Protein AF-A0AA90UWF0-F1 (afdb_monomer_lite)

Secondary structure (DSSP, 8-state):
---------PPPEEEEE--TTSPPPTTEEEEETTEEEEE-SS--TT--SEEE-TTS-EEE--TTTEEEEE--HHHHHHHHHHHHHTT--EEE-TT--EEE-SEEEE--SSEEEEEEETT--EEEEEETTS-EEEPP--HHHHHHHHHHHHHHHHHHHHT-SS----HHHHHHHHHHHHHT---SS-HHHHHHHHHHHHHHHHHH-EE-TT-PEE--SEEEE--SSEEEEEEETT--EEEEEETTT--EE-TT----EEE--SSEEEEEE-TT--EEEEEETTS-EES--HHHHHHHHHHHHHHHHHHHHHHHHHHHHHHHHHHHHHHS----SS-SEEEE-TTS-EEEEE-TTS-EEE-S----SSPEE-SS-EE-GGG-PPEEEEEE-TTS-EEEEEETTS-EEE-HHHHHHTT---S-------------SS-SSEEEEEEEEEEEE---TTS--TTSEEE-------HHHHTTT-----EEEGGGSEEETTEEE--TTPPEE-PPPPS-EEEETTEEEEGGGSEEPTTS-EE--TT--EEEEEEE---GGGS-S-SS--EEEEEEEE-GGG-EEEEEEEEEEE-SGGGGSSS-EEEEEEE-TTSSSB--B--TTS-SBSEEEEE--TT-SSS-HHHHHHHHHHHHHHTS-GGGSSSS-HHHHHHH---SS--EEEEEEEETTEEEEEEEEEE-S-GGGGT-SSTTSEEEEEE-TT--TTS--GGGEEESSSSS--HHHHHHHHHHHHHHHSTT--TTTGGGTB-HHHHHHHHHHHHHHT-GGGSSBTEEEEEETTS-SEEEEE---TTTTTSS---GGG-TT-HHHHHHHHHHHHHHHHHHHHHHHHTSSHHHHHHHHHHHHHTS-HHHHHHHHHHH--S-TT--HHHHHHHHHHHHHHHHHHHH-

Sequence (909 aa):
MAEIQTIIGSLPVCRGEYDAEVSYFRDNQVTMYGSTFQSIADDNVGYPPAEERDDGKVYAINTDKWIIVANALAAYNAGKRIDDLAENTEIKDEEGTVVKTPFRYIQSEEFIFAKVDANDKLLFGIQWDGTPVFGKTSAVEDRLQAQVNLLADKIRNLLGDDDTTSAIDTLNELKKFFAEIENTETLTGILANLDNVAKNLDKTTIKDEEGTVQDTPFRVIENEEFIMAVVDSEDRLLFGIYRATGKPYFPLNEMYHVEQNEEFFGVWLDADNHVLLGIRRDGEIIGEIHAVNALKQVISQLQSDTVFLQEKVGAIDTNLKELLDVFSLQDNEEYLAVEQDAEGKVLSATNPDGSKIFYIPLIPKSSINFDDRTIYEDEVEDYKELLLDSDGKILRYTDKKGVIHENREIVFSATNLGSSESEKELALPRSMNLPKYGYTDIKEETFYLTANDGYSDKDGILAMLVNEDTQANAQKGLTPYKYFVKSTLQNTDGVYSVTSGSVSLNFYVPSDVKEVGGKSYVTSSLTKGSDGSYTVNPTSIEVTKIVDKPNVGTWEISKKTKHWCVVDIDFGSYLKGTYNVLVSFQGASTLYNRQKNLRYAFVKSDYKSKVKLKIGELLKVDKFNLKSYYSDDTKLKEPIIFRLYLQAKELRNFNEQYPWSSSSIIATGATGIIKSFPVCTSVGGEFYGVQFFGYKKDKGNYMLSSDEDGMIISGGVGCNWAKFDWSTWEDEMNDDPTETNRVAVEKFYQFINGSDFTKENAPKHMNINDWIDYFIFIQVFRLRDNDIHNLILYSGKDKTVFSPFLYDLDLAFNVYNYNLEADKTNTVWLKLKELFWDEICERYSALRNTVLNVGNFNLIISDLQSNIDYSDFKKGVDKWGVRDAQLTTGKLADTFSELLDTFDLYFKN

Organism: NCBI:txid165179

Radius of gyration: 42.96 Å; chains: 1; bounding box: 123×100×122 Å

InterPro domains:
  IPR014867 Spore coat protein CotH/Invasin CotH2/3/7 [PF08757] (583-881)

pLDDT: mean 73.37, std 18.44, range [26.97, 98.06]

Foldseek 3Di:
DDDDDDDPDDAQDEDEADDQQDFDAASHWYDDLNFIKGFRHGGCRRPDQWDQDPVRAIDGPPCVGIDTPGDCSVVSRVVVVVVVVQQFDWDADPVGDTHGAQWHWDDDQFFNIFIAGVVRQTQWTAGPVRDIDGGDPDPVVVVVVVVVVVVVVVVPVVPPPDDDDPVVVVVVVVVVVVVPPDPPDDPVNVVVVVVVVVVVCLQWFDADPVGHGDDDQWTWDDDPQFNIFIAGVVRHTQWGQGPVPRDIDGPPDQDWDWDDDPFFPIFTAGPVRDTQWTQGPVGDIDHPDVVVVVVVVVVVVVVVVVVVVVVVVVVVVVVVVVVVVVVPDPDDPFFPDFDADPVRHTQWTQGPVRFIDGPDPPQPPAWDDAPVDIQGSVNDARFRDFDADPVGHTQWTQHPVRDIDGRPPVVVVVPPPDDDDDPDDDLDQPDAQFQLEKAKEKWFKFKFQPDDPDPDDDPFKDFDDPDDDDPVCLVVPDDDTFIWTQVQFDDDPNDTHDDPRIDTDDTDTQPAWDDDPNFIWRQVQWDQDPVRDTDDDPRITTIDIDTFFDDPVPDDLDQPDWTFIWMAMPSDPQDGDIFTWTKGFDDDVQSSAPQTKIKTFTADPNSPHGAFGDGTLAFRGRMKIWAQLSLALLLCQLVLLLSLLQVLLVPDDQQLSAPDGNVLCVVTVQRLGWDWHWYFYHGRNHTRAITTITDDPDLSSNVDDDVLFWFKKAFAPPDFLQDDDCVRMDTSHDPDDDPVLVVLVVVLSCCLNDPNLALVCLVQAESLSQLLSQLLSCQLFVVACALGGQWIWIDGNVSRYTGIDHGDRSCTLPVDPHDCVVDPRSSNSVSSCVRCVVVSLVSVVVSPVRRLDLVNSVVSSCSRVVSDDPVRSVVNCVVNNDPDPCNDSVNSSVSSVVSVVVVVVVSVD

Structure (mmCIF, N/CA/C/O backbone):
data_AF-A0AA90UWF0-F1
#
_entry.id   AF-A0AA90UWF0-F1
#
loop_
_atom_site.group_PDB
_atom_site.id
_atom_site.type_symbol
_atom_site.label_atom_id
_atom_site.label_alt_id
_atom_site.label_comp_id
_atom_site.label_asym_id
_atom_site.label_entity_id
_atom_site.label_seq_id
_atom_site.pdbx_PDB_ins_code
_atom_site.Cartn_x
_atom_site.Cartn_y
_atom_site.Cartn_z
_atom_site.occupancy
_atom_site.B_iso_or_equiv
_atom_site.auth_seq_id
_atom_site.auth_comp_id
_atom_site.auth_asym_id
_atom_site.auth_atom_id
_atom_site.pdbx_PDB_model_num
ATOM 1 N N . MET A 1 1 ? 0.974 -70.471 38.423 1.00 39.94 1 MET A N 1
ATOM 2 C CA . MET A 1 1 ? 0.559 -70.418 37.006 1.00 39.94 1 MET A CA 1
ATOM 3 C C . MET A 1 1 ? 1.820 -70.231 36.187 1.00 39.94 1 MET A C 1
ATOM 5 O O . MET A 1 1 ? 2.685 -69.502 36.648 1.00 39.94 1 MET A O 1
ATOM 9 N N . ALA A 1 2 ? 1.978 -70.972 35.091 1.00 41.19 2 ALA A N 1
ATOM 10 C CA . ALA A 1 2 ? 3.179 -70.909 34.262 1.00 41.19 2 ALA A CA 1
ATOM 11 C C . ALA A 1 2 ? 3.258 -69.540 33.568 1.00 41.19 2 ALA A C 1
ATOM 13 O O . ALA A 1 2 ? 2.308 -69.156 32.887 1.00 41.19 2 ALA A O 1
ATOM 14 N N . GLU A 1 3 ? 4.354 -68.808 33.772 1.00 35.69 3 GLU A N 1
ATOM 15 C CA . GLU A 1 3 ? 4.649 -67.594 33.008 1.00 35.69 3 GLU A CA 1
ATOM 16 C C . GLU A 1 3 ? 5.040 -68.001 31.586 1.00 35.69 3 GLU A C 1
ATOM 18 O O . GLU A 1 3 ? 6.070 -68.633 31.356 1.00 35.69 3 GLU A O 1
ATOM 23 N N . ILE A 1 4 ? 4.171 -67.676 30.632 1.00 42.84 4 ILE A N 1
ATOM 24 C CA . ILE A 1 4 ? 4.452 -67.799 29.205 1.00 42.84 4 ILE A CA 1
ATOM 25 C C . ILE A 1 4 ? 5.200 -66.525 28.802 1.00 42.84 4 ILE A C 1
ATOM 27 O O . ILE A 1 4 ? 4.589 -65.465 28.665 1.00 42.84 4 ILE A O 1
ATOM 31 N N . GLN A 1 5 ? 6.521 -66.613 28.622 1.00 42.91 5 GLN A N 1
ATOM 32 C CA . GLN A 1 5 ? 7.279 -65.561 27.943 1.00 42.91 5 GLN A CA 1
ATOM 33 C C . GLN A 1 5 ? 6.873 -65.543 26.467 1.00 42.91 5 GLN A C 1
ATOM 35 O O . GLN A 1 5 ? 7.189 -66.458 25.709 1.00 42.91 5 GLN A O 1
ATOM 40 N N . THR A 1 6 ? 6.149 -64.497 26.074 1.00 42.44 6 THR A N 1
ATOM 41 C CA . THR A 1 6 ? 5.829 -64.221 24.671 1.00 42.44 6 THR A CA 1
ATOM 42 C C . THR A 1 6 ? 6.949 -63.353 24.111 1.00 42.44 6 THR A C 1
ATOM 44 O O . THR A 1 6 ? 7.143 -62.232 24.573 1.00 42.44 6 THR A O 1
ATOM 47 N N . ILE A 1 7 ? 7.722 -63.877 23.159 1.00 46.59 7 ILE A N 1
ATOM 48 C CA . ILE A 1 7 ? 8.767 -63.111 22.468 1.00 46.59 7 ILE A CA 1
ATOM 49 C C . ILE A 1 7 ? 8.073 -62.183 21.466 1.00 46.59 7 ILE A C 1
ATOM 51 O O . ILE A 1 7 ? 7.480 -62.656 20.498 1.00 46.59 7 ILE A O 1
ATOM 55 N N . ILE A 1 8 ? 8.131 -60.872 21.708 1.00 42.97 8 ILE A N 1
ATOM 56 C CA . ILE A 1 8 ? 7.483 -59.836 20.885 1.00 42.97 8 ILE A CA 1
ATOM 57 C C . ILE A 1 8 ? 8.479 -59.265 19.855 1.00 42.97 8 ILE A C 1
ATOM 59 O O . ILE A 1 8 ? 8.693 -58.061 19.780 1.00 42.97 8 ILE A O 1
ATOM 63 N N . GLY A 1 9 ? 9.102 -60.150 19.070 1.00 51.84 9 GLY A N 1
ATOM 64 C CA . GLY A 1 9 ? 9.969 -59.787 17.940 1.00 51.84 9 GLY A CA 1
ATOM 65 C C . GLY A 1 9 ? 11.469 -59.660 18.248 1.00 51.84 9 GLY A C 1
ATOM 66 O O . GLY A 1 9 ? 11.885 -59.420 19.381 1.00 51.84 9 GLY A O 1
ATOM 67 N N . SER A 1 10 ? 12.281 -59.868 17.208 1.00 55.25 10 SER A N 1
ATOM 68 C CA . SER A 1 10 ? 13.740 -59.711 17.176 1.00 55.25 10 SER A CA 1
ATOM 69 C C . SER A 1 10 ? 14.121 -58.344 16.603 1.00 55.25 10 SER A C 1
ATOM 71 O O . SER A 1 10 ? 13.554 -57.906 15.606 1.00 55.25 10 SER A O 1
ATOM 73 N N . LEU A 1 11 ? 15.085 -57.659 17.227 1.00 57.91 11 LEU A N 1
ATOM 74 C CA . LEU A 1 11 ? 15.654 -56.426 16.673 1.00 57.91 11 LEU A CA 1
ATOM 75 C C . LEU A 1 11 ? 16.639 -56.761 15.542 1.00 57.91 11 LEU A C 1
ATOM 77 O O . LEU A 1 11 ? 17.468 -57.658 15.734 1.00 57.91 11 LEU A O 1
ATOM 81 N N . PRO A 1 12 ? 16.611 -56.031 14.411 1.00 69.81 12 PRO A N 1
ATOM 82 C CA . PRO A 1 12 ? 17.592 -56.210 13.354 1.00 69.81 12 PRO A CA 1
ATOM 83 C C . PRO A 1 12 ? 19.020 -55.943 13.834 1.00 69.81 12 PRO A C 1
ATOM 85 O O . PRO A 1 12 ? 19.278 -54.955 14.522 1.00 69.81 12 PRO A O 1
ATOM 88 N N . VAL A 1 13 ? 19.963 -56.814 13.467 1.00 79.81 13 VAL A N 1
ATOM 89 C CA . VAL A 1 13 ? 21.373 -56.705 13.880 1.00 79.81 13 VAL A CA 1
ATOM 90 C C . VAL A 1 13 ? 22.234 -56.347 12.678 1.00 79.81 13 VAL A C 1
ATOM 92 O O . VAL A 1 13 ? 22.366 -57.134 11.742 1.00 79.81 13 VAL A O 1
ATOM 95 N N . CYS A 1 14 ? 22.866 -55.175 12.711 1.00 82.38 14 CYS A N 1
ATOM 96 C CA . CYS A 1 14 ? 23.761 -54.736 11.644 1.00 82.38 14 CYS A CA 1
ATOM 97 C C . CYS A 1 14 ? 25.094 -55.506 11.689 1.00 82.38 14 CYS A C 1
ATOM 99 O O . CYS A 1 14 ? 25.724 -55.622 12.742 1.00 82.38 14 CYS A O 1
ATOM 101 N N . ARG A 1 15 ? 25.514 -56.063 10.549 1.00 85.38 15 ARG A N 1
ATOM 102 C CA . ARG A 1 15 ? 26.694 -56.930 10.392 1.00 85.38 15 ARG A CA 1
ATOM 103 C C . ARG A 1 15 ? 27.797 -56.317 9.524 1.00 85.38 15 ARG A C 1
ATOM 105 O O . ARG A 1 15 ? 28.804 -56.979 9.307 1.00 85.38 15 ARG A O 1
ATOM 112 N N . GLY A 1 16 ? 27.642 -55.061 9.103 1.00 86.94 16 GLY A N 1
ATOM 113 C CA . GLY A 1 16 ? 28.618 -54.358 8.267 1.00 86.94 16 GLY A CA 1
ATOM 114 C C . GLY A 1 16 ? 28.480 -54.699 6.784 1.00 86.94 16 GLY A C 1
ATOM 115 O O . GLY A 1 16 ? 27.383 -55.007 6.323 1.00 86.94 16 GLY A O 1
ATOM 116 N N . GLU A 1 17 ? 29.576 -54.610 6.032 1.00 90.06 17 GLU A N 1
ATOM 117 C CA . GLU A 1 17 ? 29.577 -54.882 4.591 1.00 90.06 17 GLU A CA 1
ATOM 118 C C . GLU A 1 17 ? 29.322 -56.372 4.296 1.00 90.06 17 GLU A C 1
ATOM 120 O O . GLU A 1 17 ? 29.726 -57.242 5.070 1.00 90.06 17 GLU A O 1
ATOM 125 N N . TYR A 1 18 ? 28.592 -56.669 3.218 1.00 91.56 18 TYR A N 1
ATOM 126 C CA . TYR A 1 18 ? 28.251 -58.049 2.857 1.00 91.56 18 TYR A CA 1
ATOM 127 C C . TYR A 1 18 ? 29.504 -58.875 2.512 1.00 91.56 18 TYR A C 1
ATOM 129 O O . TYR A 1 18 ? 30.310 -58.467 1.678 1.00 91.56 18 TYR A O 1
ATOM 137 N N . ASP A 1 19 ? 29.612 -60.070 3.096 1.00 89.38 19 ASP A N 1
ATOM 138 C CA . ASP A 1 19 ? 30.666 -61.054 2.841 1.00 89.38 19 ASP A CA 1
ATOM 139 C C . ASP A 1 19 ? 30.043 -62.383 2.380 1.00 89.38 19 ASP A C 1
ATOM 141 O O . ASP A 1 19 ? 29.168 -62.949 3.040 1.00 89.38 19 ASP A O 1
ATOM 145 N N . ALA A 1 20 ? 30.493 -62.892 1.231 1.00 85.62 20 ALA A N 1
ATOM 146 C CA . ALA A 1 20 ? 29.936 -64.084 0.602 1.00 85.62 20 ALA A CA 1
ATOM 147 C C . ALA A 1 20 ? 30.192 -65.386 1.385 1.00 85.62 20 ALA A C 1
ATOM 149 O O . ALA A 1 20 ? 29.466 -66.359 1.168 1.00 85.62 20 ALA A O 1
ATOM 150 N N . GLU A 1 21 ? 31.179 -65.420 2.288 1.00 85.38 21 GLU A N 1
ATOM 151 C CA . GLU A 1 21 ? 31.519 -66.606 3.091 1.00 85.38 21 GLU A CA 1
ATOM 152 C C . GLU A 1 21 ? 30.757 -66.677 4.432 1.00 85.38 21 GLU A C 1
ATOM 154 O O . GLU A 1 21 ? 30.856 -67.674 5.152 1.00 85.38 21 GLU A O 1
ATOM 159 N N . VAL A 1 22 ? 29.967 -65.650 4.775 1.00 82.62 22 VAL A N 1
ATOM 160 C CA . VAL A 1 22 ? 29.279 -65.525 6.072 1.00 82.62 22 VAL A CA 1
ATOM 161 C C . VAL A 1 22 ? 27.798 -65.918 5.981 1.00 82.62 22 VAL A C 1
ATOM 163 O O . VAL A 1 22 ? 27.059 -65.457 5.113 1.00 82.62 22 VAL A O 1
ATOM 166 N N . SER A 1 23 ? 27.321 -66.740 6.928 1.00 82.94 23 SER A N 1
ATOM 167 C CA . SER A 1 23 ? 25.885 -67.036 7.080 1.00 82.94 23 SER A CA 1
ATOM 168 C C . SER A 1 23 ? 25.156 -65.884 7.760 1.00 82.94 23 SER A C 1
ATOM 170 O O . SER A 1 23 ? 25.390 -65.592 8.936 1.00 82.94 23 SER A O 1
ATOM 172 N N . TYR A 1 24 ? 24.207 -65.275 7.050 1.00 84.62 24 TYR A N 1
ATOM 173 C CA . TYR A 1 24 ? 23.296 -64.285 7.619 1.00 84.62 24 TYR A CA 1
ATOM 174 C C . TYR A 1 24 ? 21.936 -64.908 7.948 1.00 84.62 24 TYR A C 1
ATOM 176 O O . TYR A 1 24 ? 21.373 -65.653 7.146 1.00 84.62 24 TYR A O 1
ATOM 184 N N . PHE A 1 25 ? 21.421 -64.584 9.135 1.00 83.38 25 PHE A N 1
ATOM 185 C CA . PHE A 1 25 ? 20.104 -64.995 9.620 1.00 83.38 25 PHE A CA 1
ATOM 186 C C . PHE A 1 25 ? 19.078 -63.883 9.414 1.00 83.38 25 PHE A C 1
ATOM 188 O O . PHE A 1 25 ? 19.451 -62.738 9.140 1.00 83.38 25 PHE A O 1
ATOM 195 N N . ARG A 1 26 ? 17.795 -64.210 9.558 1.00 81.25 26 ARG A N 1
ATOM 196 C CA . ARG A 1 26 ? 16.697 -63.252 9.456 1.00 81.25 26 ARG A CA 1
ATOM 197 C C . ARG A 1 26 ? 16.924 -62.073 10.401 1.00 81.25 26 ARG A C 1
ATOM 199 O O . ARG A 1 26 ? 17.430 -62.234 11.508 1.00 81.25 26 ARG A O 1
ATOM 206 N N . ASP A 1 27 ? 16.582 -60.887 9.919 1.00 80.12 27 ASP A N 1
ATOM 207 C CA . ASP A 1 27 ? 16.785 -59.594 10.573 1.00 80.12 27 ASP A CA 1
ATOM 208 C C . ASP A 1 27 ? 18.250 -59.127 10.673 1.00 80.12 27 ASP A C 1
ATOM 210 O O . ASP A 1 27 ? 18.504 -58.004 11.104 1.00 80.12 27 ASP A O 1
ATOM 214 N N . ASN A 1 28 ? 19.243 -59.888 10.196 1.00 89.81 28 ASN A N 1
ATOM 215 C CA . ASN A 1 28 ? 20.580 -59.316 10.006 1.00 89.81 28 ASN A CA 1
ATOM 216 C C . ASN A 1 28 ? 20.558 -58.273 8.879 1.00 89.81 28 ASN A C 1
ATOM 218 O O . ASN A 1 28 ? 20.004 -58.523 7.808 1.00 89.81 28 ASN A O 1
ATOM 222 N N . GLN A 1 29 ? 21.220 -57.138 9.095 1.00 92.44 29 GLN A N 1
ATOM 223 C CA . GLN A 1 29 ? 21.395 -56.089 8.092 1.00 92.44 29 GLN A CA 1
ATOM 224 C C . GLN A 1 29 ? 22.842 -56.019 7.608 1.00 92.44 29 GLN A C 1
ATOM 226 O O . GLN A 1 29 ? 23.765 -56.119 8.415 1.00 92.44 29 GLN A O 1
ATOM 231 N N . VAL A 1 30 ? 23.040 -55.823 6.308 1.00 90.81 30 VAL A N 1
ATOM 232 C CA . VAL A 1 30 ? 24.355 -55.650 5.673 1.00 90.81 30 VAL A CA 1
ATOM 233 C C . VAL A 1 30 ? 24.351 -54.450 4.731 1.00 90.81 30 VAL A C 1
ATOM 235 O O . VAL A 1 30 ? 23.301 -54.075 4.207 1.00 90.81 30 VAL A O 1
ATOM 238 N N . THR A 1 31 ? 25.518 -53.861 4.489 1.00 91.81 31 THR A N 1
ATOM 239 C CA . THR A 1 31 ? 25.703 -52.773 3.520 1.00 91.81 31 THR A CA 1
ATOM 240 C C . THR A 1 31 ? 26.385 -53.270 2.246 1.00 91.81 31 THR A C 1
ATOM 242 O O . THR A 1 31 ? 27.306 -54.079 2.315 1.00 91.81 31 THR A O 1
ATOM 245 N N . MET A 1 32 ? 25.950 -52.792 1.078 1.00 87.94 32 MET A N 1
ATOM 246 C CA . MET A 1 32 ? 26.581 -53.077 -0.219 1.00 87.94 32 MET A CA 1
ATOM 247 C C . MET A 1 32 ? 26.236 -51.968 -1.227 1.00 87.94 32 MET A C 1
ATOM 249 O O . MET A 1 32 ? 25.089 -51.524 -1.278 1.00 87.94 32 MET A O 1
ATOM 253 N N . TYR A 1 33 ? 27.216 -51.483 -2.004 1.00 87.38 33 TYR A N 1
ATOM 254 C CA . TYR A 1 33 ? 27.051 -50.371 -2.967 1.00 87.38 33 TYR A CA 1
ATOM 255 C C . TYR A 1 33 ? 26.324 -49.140 -2.380 1.00 87.38 33 TYR A C 1
ATOM 257 O O . TYR A 1 33 ? 25.405 -48.576 -2.977 1.00 87.38 33 TYR A O 1
ATOM 265 N N . GLY A 1 34 ? 26.689 -48.764 -1.149 1.00 79.38 34 GLY A N 1
ATOM 266 C CA . GLY A 1 34 ? 26.111 -47.626 -0.422 1.00 79.38 34 GLY A CA 1
ATOM 267 C C . GLY A 1 34 ? 24.682 -47.825 0.102 1.00 79.38 34 GLY A C 1
ATOM 268 O O . GLY A 1 34 ? 24.155 -46.930 0.754 1.00 79.38 34 GLY A O 1
ATOM 269 N N . SER A 1 35 ? 24.053 -48.975 -0.156 1.00 87.12 35 SER A N 1
ATOM 270 C CA . SER A 1 35 ? 22.700 -49.315 0.308 1.00 87.12 35 SER A CA 1
ATOM 271 C C . SER A 1 35 ? 22.736 -50.305 1.471 1.00 87.12 35 SER A C 1
ATOM 273 O O . SER A 1 35 ? 23.696 -51.063 1.607 1.00 87.12 35 SER A O 1
ATOM 275 N N . THR A 1 36 ? 21.675 -50.335 2.281 1.00 92.19 36 THR A N 1
ATOM 276 C CA . THR A 1 36 ? 21.519 -51.279 3.402 1.00 92.19 36 THR A CA 1
ATOM 277 C C . THR A 1 36 ? 20.394 -52.266 3.114 1.00 92.19 36 THR A C 1
ATOM 279 O O . THR A 1 36 ? 19.276 -51.869 2.767 1.00 92.19 36 THR A O 1
ATOM 282 N N . PHE A 1 37 ? 20.672 -53.553 3.311 1.00 91.69 37 PHE A N 1
ATOM 283 C CA . PHE A 1 37 ? 19.765 -54.665 3.042 1.00 91.69 37 PHE A CA 1
ATOM 284 C C . PHE A 1 37 ? 19.557 -55.504 4.299 1.00 91.69 37 PHE A C 1
ATOM 286 O O . PHE A 1 37 ? 20.519 -55.830 4.988 1.00 91.69 37 PHE A O 1
ATOM 293 N N . GLN A 1 38 ? 18.313 -55.881 4.587 1.00 92.12 38 GLN A N 1
ATOM 294 C CA . GLN A 1 38 ? 17.957 -56.779 5.683 1.00 92.12 38 GLN A CA 1
ATOM 295 C C . GLN A 1 38 ? 17.624 -58.167 5.145 1.00 92.12 38 GLN A C 1
ATOM 297 O O . GLN A 1 38 ? 16.837 -58.308 4.208 1.00 92.12 38 GLN A O 1
ATOM 302 N N . SER A 1 39 ? 18.201 -59.196 5.757 1.00 89.88 39 SER A N 1
ATOM 303 C CA . SER A 1 39 ? 17.853 -60.576 5.456 1.00 89.88 39 SER A CA 1
ATOM 304 C C . SER A 1 39 ? 16.445 -60.885 5.957 1.00 89.88 39 SER A C 1
ATOM 306 O O . SER A 1 39 ? 16.114 -60.629 7.116 1.00 89.88 39 SER A O 1
ATOM 308 N N . ILE A 1 40 ? 15.626 -61.493 5.105 1.00 88.75 40 ILE A N 1
ATOM 309 C CA . ILE A 1 40 ? 14.293 -61.996 5.464 1.00 88.75 40 ILE A CA 1
ATOM 310 C C . ILE A 1 40 ? 14.241 -63.526 5.565 1.00 88.75 40 ILE A C 1
ATOM 312 O O . ILE A 1 40 ? 13.170 -64.083 5.816 1.00 88.75 40 ILE A O 1
ATOM 316 N N . ALA A 1 41 ? 15.388 -64.196 5.417 1.00 82.00 41 ALA A N 1
ATOM 317 C CA . ALA A 1 41 ? 15.534 -65.643 5.505 1.00 82.00 41 ALA A CA 1
ATOM 318 C C . ALA A 1 41 ? 16.694 -66.040 6.434 1.00 82.00 41 ALA A C 1
ATOM 320 O O . ALA A 1 41 ? 17.686 -65.325 6.574 1.00 82.00 41 ALA A O 1
ATOM 321 N N . ASP A 1 42 ? 16.569 -67.203 7.065 1.00 77.81 42 ASP A N 1
ATOM 322 C CA . ASP A 1 42 ? 17.654 -67.799 7.836 1.00 77.81 42 ASP A CA 1
ATOM 323 C C . ASP A 1 42 ? 18.555 -68.592 6.874 1.00 77.81 42 ASP A C 1
ATOM 325 O O . ASP A 1 42 ? 18.079 -69.552 6.271 1.00 77.81 42 ASP A O 1
ATOM 329 N N . ASP A 1 43 ? 19.824 -68.174 6.732 1.00 70.62 43 ASP A N 1
ATOM 330 C CA . ASP A 1 43 ? 20.898 -68.765 5.902 1.00 70.62 43 ASP A CA 1
ATOM 331 C C . ASP A 1 43 ? 21.051 -68.209 4.459 1.00 70.62 43 ASP A C 1
ATOM 333 O O . ASP A 1 43 ? 20.664 -68.825 3.462 1.00 70.62 43 ASP A O 1
ATOM 337 N N . ASN A 1 44 ? 21.664 -67.020 4.346 1.00 75.06 44 ASN A N 1
ATOM 338 C CA . ASN A 1 44 ? 21.972 -66.333 3.075 1.00 75.06 44 ASN A CA 1
ATOM 339 C C . ASN A 1 44 ? 23.452 -66.422 2.616 1.00 75.06 44 ASN A C 1
ATOM 341 O O . ASN A 1 44 ? 23.947 -65.495 1.977 1.00 75.06 44 ASN A O 1
ATOM 345 N N . VAL A 1 45 ? 24.177 -67.510 2.906 1.00 82.69 45 VAL A N 1
ATOM 346 C CA . VAL A 1 45 ? 25.582 -67.668 2.451 1.00 82.69 45 VAL A CA 1
ATOM 347 C C . VAL A 1 45 ? 25.670 -67.673 0.927 1.00 82.69 45 VAL A C 1
ATOM 349 O O . VAL A 1 45 ? 24.973 -68.448 0.271 1.00 82.69 45 VAL A O 1
ATOM 352 N N . GLY A 1 46 ? 26.556 -66.855 0.360 1.00 80.06 46 GLY A N 1
ATOM 353 C CA . GLY A 1 46 ? 26.825 -66.834 -1.079 1.00 80.06 46 GLY A CA 1
ATOM 354 C C . GLY A 1 46 ? 25.725 -66.212 -1.951 1.00 80.06 46 GLY A C 1
ATOM 355 O O . GLY A 1 46 ? 25.840 -66.271 -3.173 1.00 80.06 46 GLY A O 1
ATOM 356 N N . TYR A 1 47 ? 24.693 -65.593 -1.363 1.00 87.06 47 TYR A N 1
ATOM 357 C CA . TYR A 1 47 ? 23.624 -64.890 -2.085 1.00 87.06 47 TYR A CA 1
ATOM 358 C C . TYR A 1 47 ? 23.688 -63.376 -1.826 1.00 87.06 47 TYR A C 1
ATOM 360 O O . TYR A 1 47 ? 23.078 -62.906 -0.860 1.00 87.06 47 TYR A O 1
ATOM 368 N N . PRO A 1 48 ? 24.397 -62.593 -2.663 1.00 91.69 48 PRO A N 1
ATOM 369 C CA . PRO A 1 48 ? 24.552 -61.157 -2.448 1.00 91.69 48 PRO A CA 1
ATOM 370 C C . PRO A 1 48 ? 23.225 -60.399 -2.614 1.00 91.69 48 PRO A C 1
ATOM 372 O O . PRO A 1 48 ? 22.404 -60.791 -3.445 1.00 91.69 48 PRO A O 1
ATOM 375 N N . PRO A 1 49 ? 23.002 -59.310 -1.858 1.00 91.50 49 PRO A N 1
ATOM 376 C CA . PRO A 1 49 ? 21.786 -58.503 -1.963 1.00 91.50 49 PRO A CA 1
ATOM 377 C C . PRO A 1 49 ? 21.748 -57.573 -3.193 1.00 91.50 49 PRO A C 1
ATOM 379 O O . PRO A 1 49 ? 20.683 -57.070 -3.557 1.00 91.50 49 PRO A O 1
ATOM 382 N N . ALA A 1 50 ? 22.890 -57.323 -3.841 1.00 92.94 50 ALA A N 1
ATOM 383 C CA . ALA A 1 50 ? 22.997 -56.515 -5.055 1.00 92.94 50 ALA A CA 1
ATOM 384 C C . ALA A 1 50 ? 24.185 -56.959 -5.931 1.00 92.94 50 ALA A C 1
ATOM 386 O O . ALA A 1 50 ? 25.170 -57.482 -5.415 1.00 92.94 50 ALA A O 1
ATOM 387 N N . GLU A 1 51 ? 24.098 -56.736 -7.245 1.00 91.56 51 GLU A N 1
ATOM 388 C CA . GLU A 1 51 ? 25.172 -57.002 -8.216 1.00 91.56 51 GLU A CA 1
ATOM 389 C C . GLU A 1 51 ? 25.291 -55.868 -9.241 1.00 91.56 51 GLU A C 1
ATOM 391 O O . GLU A 1 51 ? 24.287 -55.265 -9.630 1.00 91.56 51 GLU A O 1
ATOM 396 N N . GLU A 1 52 ? 26.511 -55.604 -9.711 1.00 89.38 52 GLU A N 1
ATOM 397 C CA . GLU A 1 52 ? 26.745 -54.815 -10.924 1.00 89.38 52 GLU A CA 1
ATOM 398 C C . GLU A 1 52 ? 26.631 -55.723 -12.154 1.00 89.38 52 GLU A C 1
ATOM 400 O O . GLU A 1 52 ? 27.219 -56.805 -12.189 1.00 89.38 52 GLU A O 1
ATOM 405 N N . ARG A 1 53 ? 25.857 -55.293 -13.154 1.00 86.62 53 ARG A N 1
ATOM 406 C CA . ARG A 1 53 ? 25.660 -56.028 -14.412 1.00 86.62 53 ARG A CA 1
ATOM 407 C C . ARG A 1 53 ? 26.480 -55.425 -15.549 1.00 86.62 53 ARG A C 1
ATOM 409 O O . ARG A 1 53 ? 27.045 -54.344 -15.421 1.00 86.62 53 ARG A O 1
ATOM 416 N N . ASP A 1 54 ? 26.495 -56.112 -16.691 1.00 74.31 54 ASP A N 1
ATOM 417 C CA . ASP A 1 54 ? 27.259 -55.730 -17.891 1.00 74.31 54 ASP A CA 1
ATOM 418 C C . ASP A 1 54 ? 26.906 -54.338 -18.456 1.00 74.31 54 ASP A C 1
ATOM 420 O O . ASP A 1 54 ? 27.677 -53.764 -19.220 1.00 74.31 54 ASP A O 1
ATOM 424 N N . ASP A 1 55 ? 25.758 -53.768 -18.076 1.00 73.19 55 ASP A N 1
ATOM 425 C CA . ASP A 1 55 ? 25.359 -52.395 -18.410 1.00 73.19 55 ASP A CA 1
ATOM 426 C C . ASP A 1 55 ? 25.991 -51.330 -17.489 1.00 73.19 55 ASP A C 1
ATOM 428 O O . ASP A 1 55 ? 25.663 -50.145 -17.587 1.00 73.19 55 ASP A O 1
ATOM 432 N N . GLY A 1 56 ? 26.882 -51.747 -16.585 1.00 72.38 56 GLY A N 1
ATOM 433 C CA . GLY A 1 56 ? 27.601 -50.895 -15.644 1.00 72.38 56 GLY A CA 1
ATOM 434 C C . GLY A 1 56 ? 26.729 -50.321 -14.528 1.00 72.38 56 GLY A C 1
ATOM 435 O O . GLY A 1 56 ? 27.175 -49.384 -13.858 1.00 72.38 56 GLY A O 1
ATOM 436 N N . LYS A 1 57 ? 25.501 -50.832 -14.349 1.00 76.94 57 LYS A N 1
ATOM 437 C CA . LYS A 1 57 ? 24.575 -50.430 -13.286 1.00 76.94 57 LYS A CA 1
ATOM 438 C C . LYS A 1 57 ? 24.461 -51.508 -12.219 1.00 76.94 57 LYS A C 1
ATOM 440 O O . LYS A 1 57 ? 24.504 -52.707 -12.495 1.00 76.94 57 LYS A O 1
ATOM 445 N N . VAL A 1 58 ? 24.252 -51.054 -10.989 1.00 83.50 58 VAL A N 1
ATOM 446 C CA . VAL A 1 58 ? 24.013 -51.914 -9.833 1.00 83.50 58 VAL A CA 1
ATOM 447 C C . VAL A 1 58 ? 22.517 -52.136 -9.647 1.00 83.50 58 VAL A C 1
ATOM 449 O O . VAL A 1 58 ? 21.736 -51.180 -9.593 1.00 83.50 58 VAL A O 1
ATOM 452 N N . TYR A 1 59 ? 22.131 -53.401 -9.503 1.00 87.38 59 TYR A N 1
ATOM 453 C CA . TYR A 1 59 ? 20.763 -53.842 -9.271 1.00 87.38 59 TYR A CA 1
ATOM 454 C C . TYR A 1 59 ? 20.669 -54.624 -7.967 1.00 87.38 59 TYR A C 1
ATOM 456 O O . TYR A 1 59 ? 21.542 -55.428 -7.650 1.00 87.38 59 TYR A O 1
ATOM 464 N N . ALA A 1 60 ? 19.574 -54.434 -7.233 1.00 89.06 60 ALA A N 1
ATOM 465 C CA . ALA A 1 60 ? 19.233 -55.336 -6.144 1.00 89.06 60 ALA A CA 1
ATOM 466 C C . ALA A 1 60 ? 18.830 -56.702 -6.716 1.00 89.06 60 ALA A C 1
ATOM 468 O O . ALA A 1 60 ? 18.032 -56.781 -7.655 1.00 89.06 60 ALA A O 1
ATOM 469 N N . ILE A 1 61 ? 19.379 -57.766 -6.143 1.00 89.94 61 ILE A N 1
ATOM 470 C CA . ILE A 1 61 ? 19.154 -59.153 -6.559 1.00 89.94 61 ILE A CA 1
ATOM 471 C C . ILE A 1 61 ? 18.884 -60.027 -5.337 1.00 89.94 61 ILE A C 1
ATOM 473 O O . ILE A 1 61 ? 19.033 -59.578 -4.204 1.00 89.94 61 ILE A O 1
ATOM 477 N N . ASN A 1 62 ? 18.448 -61.272 -5.557 1.00 89.31 62 ASN A N 1
ATOM 478 C CA . ASN A 1 62 ? 18.046 -62.180 -4.475 1.00 89.31 62 ASN A CA 1
ATOM 479 C C . ASN A 1 62 ? 17.007 -61.528 -3.533 1.00 89.31 62 ASN A C 1
ATOM 481 O O . ASN A 1 62 ? 17.082 -61.646 -2.309 1.00 89.31 62 ASN A O 1
ATOM 485 N N . THR A 1 63 ? 16.041 -60.794 -4.103 1.00 86.25 63 THR A N 1
ATOM 486 C CA . THR A 1 63 ? 15.035 -59.999 -3.367 1.00 86.25 63 THR A CA 1
ATOM 487 C C . THR A 1 63 ? 14.022 -60.849 -2.597 1.00 86.25 63 THR A C 1
ATOM 489 O O . THR A 1 63 ? 13.241 -60.342 -1.799 1.00 86.25 63 THR A O 1
ATOM 492 N N . ASP A 1 64 ? 14.005 -62.154 -2.850 1.00 82.88 64 ASP A N 1
ATOM 493 C CA . ASP A 1 64 ? 13.297 -63.160 -2.062 1.00 82.88 64 ASP A CA 1
ATOM 494 C C . ASP A 1 64 ? 14.005 -63.473 -0.730 1.00 82.88 64 ASP A C 1
ATOM 496 O O . ASP A 1 64 ? 13.387 -64.001 0.195 1.00 82.88 64 ASP A O 1
ATOM 500 N N . LYS A 1 65 ? 15.290 -63.122 -0.617 1.00 84.81 65 LYS A N 1
ATOM 501 C CA . LYS A 1 65 ? 16.142 -63.322 0.563 1.00 84.81 65 LYS A CA 1
ATOM 502 C C . LYS A 1 65 ? 16.507 -62.024 1.272 1.00 84.81 65 LYS A C 1
ATOM 504 O O . LYS A 1 65 ? 16.744 -62.048 2.483 1.00 84.81 65 LYS A O 1
ATOM 509 N N . TRP A 1 66 ? 16.529 -60.913 0.539 1.00 90.00 66 TRP A N 1
ATOM 510 C CA . TRP A 1 66 ? 16.936 -59.598 1.021 1.00 90.00 66 TRP A CA 1
ATOM 511 C C . TRP A 1 66 ? 15.890 -58.536 0.706 1.00 90.00 66 TRP A C 1
ATOM 513 O O . TRP A 1 66 ? 15.396 -58.447 -0.416 1.00 90.00 66 TRP A O 1
ATOM 523 N N . ILE A 1 67 ? 15.607 -57.676 1.681 1.00 88.06 67 ILE A N 1
ATOM 524 C CA . ILE A 1 67 ? 14.818 -56.460 1.474 1.00 88.06 67 ILE A CA 1
ATOM 525 C C . ILE A 1 67 ? 15.715 -55.240 1.624 1.00 88.06 67 ILE A C 1
ATOM 527 O O . ILE A 1 67 ? 16.575 -55.191 2.503 1.00 88.06 67 ILE A O 1
ATOM 531 N N . ILE A 1 68 ? 15.521 -54.241 0.770 1.00 89.44 68 ILE A N 1
ATOM 532 C CA . ILE A 1 68 ? 16.262 -52.984 0.870 1.00 89.44 68 ILE A CA 1
ATOM 533 C C . ILE A 1 68 ? 15.603 -52.139 1.954 1.00 89.44 68 ILE A C 1
ATOM 535 O O . ILE A 1 68 ? 14.430 -51.792 1.832 1.00 89.44 68 ILE A O 1
ATOM 539 N N . VAL A 1 69 ? 16.351 -51.807 3.002 1.00 85.12 69 VAL A N 1
ATOM 540 C CA . VAL A 1 69 ? 15.861 -50.956 4.099 1.00 85.12 69 VAL A CA 1
ATOM 541 C C . VAL A 1 69 ? 16.344 -49.514 3.961 1.00 85.12 69 VAL A C 1
ATOM 543 O O . VAL A 1 69 ? 15.676 -48.600 4.431 1.00 85.12 69 VAL A O 1
ATOM 546 N N . ALA A 1 70 ? 17.452 -49.295 3.248 1.00 80.25 70 ALA A N 1
ATOM 547 C CA . ALA A 1 70 ? 17.890 -47.976 2.802 1.00 80.25 70 ALA A CA 1
ATOM 548 C C . ALA A 1 70 ? 18.470 -48.085 1.385 1.00 80.25 70 ALA A C 1
ATOM 550 O O . ALA A 1 70 ? 19.488 -48.746 1.179 1.00 80.25 70 ALA A O 1
ATOM 551 N N . ASN A 1 71 ? 17.795 -47.478 0.403 1.00 81.56 71 ASN A N 1
ATOM 552 C CA . ASN A 1 71 ? 18.130 -47.624 -1.014 1.00 81.56 71 ASN A CA 1
ATOM 553 C C . ASN A 1 71 ? 18.924 -46.418 -1.532 1.00 81.56 71 ASN A C 1
ATOM 555 O O . ASN A 1 71 ? 18.352 -45.366 -1.807 1.00 81.56 71 ASN A O 1
ATOM 559 N N . ALA A 1 72 ? 20.229 -46.602 -1.714 1.00 81.44 72 ALA A N 1
ATOM 560 C CA . ALA A 1 72 ? 21.117 -45.643 -2.364 1.00 81.44 72 ALA A CA 1
ATOM 561 C C . ALA A 1 72 ? 21.559 -46.097 -3.769 1.00 81.44 72 ALA A C 1
ATOM 563 O O . ALA A 1 72 ? 22.348 -45.404 -4.406 1.00 81.44 72 ALA A O 1
ATOM 564 N N . LEU A 1 73 ? 21.047 -47.219 -4.295 1.00 80.25 73 LEU A N 1
ATOM 565 C CA . LEU A 1 73 ? 21.478 -47.767 -5.588 1.00 80.25 73 LEU A CA 1
ATOM 566 C C . LEU A 1 73 ? 21.208 -46.799 -6.747 1.00 80.25 73 LEU A C 1
ATOM 568 O O . LEU A 1 73 ? 22.013 -46.686 -7.666 1.00 80.25 73 LEU A O 1
ATOM 572 N N . ALA A 1 74 ? 20.098 -46.055 -6.694 1.00 72.75 74 ALA A N 1
ATOM 573 C CA . ALA A 1 74 ? 19.784 -45.034 -7.694 1.00 72.75 74 ALA A CA 1
ATOM 574 C C . ALA A 1 74 ? 20.777 -43.860 -7.654 1.00 72.75 74 ALA A C 1
ATOM 576 O O . ALA A 1 74 ? 21.194 -43.384 -8.707 1.00 72.75 74 ALA A O 1
ATOM 577 N N . ALA A 1 75 ? 21.189 -43.434 -6.456 1.00 66.62 75 ALA A N 1
ATOM 578 C CA . ALA A 1 75 ? 22.197 -42.393 -6.274 1.00 66.62 75 ALA A CA 1
ATOM 579 C C . ALA A 1 75 ? 23.588 -42.883 -6.699 1.00 66.62 75 ALA A C 1
ATOM 581 O O . ALA A 1 75 ? 24.313 -42.147 -7.357 1.00 66.62 75 ALA A O 1
ATOM 582 N N . TYR A 1 76 ? 23.925 -44.142 -6.415 1.00 72.25 76 TYR A N 1
ATOM 583 C CA . TYR A 1 76 ? 25.162 -44.779 -6.867 1.00 72.25 76 TYR A CA 1
ATOM 584 C C . TYR A 1 76 ? 25.231 -44.854 -8.405 1.00 72.25 76 TYR A C 1
ATOM 586 O O . TYR A 1 76 ? 26.198 -44.399 -9.013 1.00 72.25 76 TYR A O 1
ATOM 594 N N . ASN A 1 77 ? 24.152 -45.310 -9.053 1.00 74.88 77 ASN A N 1
ATOM 595 C CA . ASN A 1 77 ? 24.030 -45.339 -10.515 1.00 74.88 77 ASN A CA 1
ATOM 596 C C . ASN A 1 77 ? 23.971 -43.930 -11.146 1.00 74.88 77 ASN A C 1
ATOM 598 O O . ASN A 1 77 ? 24.298 -43.771 -12.322 1.00 74.88 77 ASN A O 1
ATOM 602 N N . ALA A 1 78 ? 23.545 -42.907 -10.397 1.00 62.38 78 ALA A N 1
ATOM 603 C CA . ALA A 1 78 ? 23.537 -41.512 -10.839 1.00 62.38 78 ALA A CA 1
ATOM 604 C C . ALA A 1 78 ? 24.895 -40.818 -10.648 1.00 62.38 78 ALA A C 1
ATOM 606 O O . ALA A 1 78 ? 25.277 -40.024 -11.500 1.00 62.38 78 ALA A O 1
ATOM 607 N N . GLY A 1 79 ? 25.645 -41.141 -9.590 1.00 57.50 79 GLY A N 1
ATOM 608 C CA . GLY A 1 79 ? 26.997 -40.628 -9.352 1.00 57.50 79 GLY A CA 1
ATOM 609 C C . GLY A 1 79 ? 27.964 -41.030 -10.464 1.00 57.50 79 GLY A C 1
ATOM 610 O O . GLY A 1 79 ? 28.691 -40.184 -10.968 1.00 57.50 79 GLY A O 1
ATOM 611 N N . LYS A 1 80 ? 27.853 -42.270 -10.965 1.00 50.75 80 LYS A N 1
ATOM 612 C CA . LYS A 1 80 ? 28.603 -42.734 -12.146 1.00 50.75 80 LYS A CA 1
ATOM 613 C C . LYS A 1 80 ? 28.295 -41.904 -13.412 1.00 50.75 80 LYS A C 1
ATOM 615 O O . LYS A 1 80 ? 29.175 -41.699 -14.232 1.00 50.75 80 LYS A O 1
ATOM 620 N N . ARG A 1 81 ? 27.076 -41.345 -13.538 1.00 47.75 81 ARG A N 1
ATOM 621 C CA . ARG A 1 81 ? 26.697 -40.428 -14.639 1.00 47.75 81 ARG A CA 1
ATOM 622 C C . ARG A 1 81 ? 27.241 -39.006 -14.470 1.00 47.75 81 ARG A C 1
ATOM 624 O O . ARG A 1 81 ? 27.264 -38.273 -15.453 1.00 47.75 81 ARG A O 1
ATOM 631 N N . ILE A 1 82 ? 27.618 -38.590 -13.259 1.00 42.41 82 ILE A N 1
ATOM 632 C CA . ILE A 1 82 ? 28.197 -37.259 -13.012 1.00 42.41 82 ILE A CA 1
ATOM 633 C C . ILE A 1 82 ? 29.655 -37.221 -13.479 1.00 42.41 82 ILE A C 1
ATOM 635 O O . ILE A 1 82 ? 30.050 -36.233 -14.096 1.00 42.41 82 ILE A O 1
ATOM 639 N N . ASP A 1 83 ? 30.405 -38.310 -13.296 1.00 44.50 83 ASP A N 1
ATOM 640 C CA . ASP A 1 83 ? 31.756 -38.438 -13.856 1.00 44.50 83 ASP A CA 1
ATOM 641 C C . ASP A 1 83 ? 31.724 -38.436 -15.400 1.00 44.50 83 ASP A C 1
ATOM 643 O O . ASP A 1 83 ? 32.531 -37.755 -16.029 1.00 44.50 83 ASP A O 1
ATOM 647 N N . ASP A 1 84 ? 30.710 -39.060 -16.018 1.00 44.84 84 ASP A N 1
ATOM 648 C CA . ASP A 1 84 ? 30.496 -39.018 -17.479 1.00 44.84 84 ASP A CA 1
ATOM 649 C C . ASP A 1 84 ? 30.056 -37.627 -18.003 1.00 44.84 84 ASP A C 1
ATOM 651 O O . ASP A 1 84 ? 30.273 -37.291 -19.171 1.00 44.84 84 ASP A O 1
ATOM 655 N N . LEU A 1 85 ? 29.427 -36.796 -17.159 1.00 43.47 85 LEU A N 1
ATOM 656 C CA . LEU A 1 85 ? 28.982 -35.433 -17.500 1.00 43.47 85 LEU A CA 1
ATOM 657 C C . LEU A 1 85 ? 30.107 -34.392 -17.389 1.00 43.47 85 LEU A C 1
ATOM 659 O O . LEU A 1 85 ? 30.022 -33.340 -18.026 1.00 43.47 85 LEU A O 1
ATOM 663 N N . ALA A 1 86 ? 31.167 -34.678 -16.631 1.00 44.47 86 ALA A N 1
ATOM 664 C CA . ALA A 1 86 ? 32.320 -33.789 -16.502 1.00 44.47 86 ALA A CA 1
ATOM 665 C C . ALA A 1 86 ? 33.167 -33.703 -17.793 1.00 44.47 86 ALA A C 1
ATOM 667 O O . ALA A 1 86 ? 33.871 -32.713 -17.988 1.00 44.47 86 ALA A O 1
ATOM 668 N N . GLU A 1 87 ? 33.064 -34.676 -18.711 1.00 45.22 87 GLU A N 1
ATOM 669 C CA . GLU A 1 87 ? 33.861 -34.715 -19.952 1.00 45.22 87 GLU A CA 1
ATOM 670 C C . GLU A 1 87 ? 33.172 -34.128 -21.207 1.00 45.22 87 GLU A C 1
ATOM 672 O O . GLU A 1 87 ? 33.820 -33.985 -22.249 1.00 45.22 87 GLU A O 1
ATOM 677 N N . ASN A 1 88 ? 31.890 -33.736 -21.150 1.00 46.47 88 ASN A N 1
ATOM 678 C CA . ASN A 1 88 ? 31.140 -33.262 -22.328 1.00 46.47 88 ASN A CA 1
ATOM 679 C C . ASN A 1 88 ? 30.293 -32.007 -22.048 1.00 46.47 88 ASN A C 1
ATOM 681 O O . ASN A 1 88 ? 29.065 -32.052 -22.057 1.00 46.47 88 ASN A O 1
ATOM 685 N N . THR A 1 89 ? 30.938 -30.854 -21.853 1.00 47.31 89 THR A N 1
ATOM 686 C CA . THR A 1 89 ? 30.244 -29.559 -21.959 1.00 47.31 89 THR A CA 1
ATOM 687 C C . THR A 1 89 ? 30.294 -29.068 -23.405 1.00 47.31 89 THR A C 1
ATOM 689 O O . THR A 1 89 ? 31.345 -28.676 -23.917 1.00 47.31 89 THR A O 1
ATOM 692 N N . GLU A 1 90 ? 29.148 -29.116 -24.077 1.00 55.91 90 GLU A N 1
ATOM 693 C CA . GLU A 1 90 ? 28.935 -28.570 -25.417 1.00 55.91 90 GLU A CA 1
ATOM 694 C C . GLU A 1 90 ? 28.236 -27.196 -25.327 1.00 55.91 90 GLU A C 1
ATOM 696 O O . GLU A 1 90 ? 27.324 -27.006 -24.522 1.00 55.91 90 GLU A O 1
ATOM 701 N N . ILE A 1 91 ? 28.666 -26.228 -26.140 1.00 54.06 91 ILE A N 1
ATOM 702 C CA . ILE A 1 91 ? 28.066 -24.888 -26.291 1.00 54.06 91 ILE A CA 1
ATOM 703 C C . ILE A 1 91 ? 27.596 -24.695 -27.728 1.00 54.06 91 ILE A C 1
ATOM 705 O O . ILE A 1 91 ? 28.114 -25.341 -28.625 1.00 54.06 91 ILE A O 1
ATOM 709 N N . LYS A 1 92 ? 26.638 -23.801 -27.970 1.00 49.59 92 LYS A N 1
ATOM 710 C CA . LYS A 1 92 ? 26.228 -23.452 -29.336 1.00 49.59 92 LYS A CA 1
ATOM 711 C C . LYS A 1 92 ? 27.019 -22.250 -29.848 1.00 49.59 92 LYS A C 1
ATOM 713 O O . LYS A 1 92 ? 27.219 -21.308 -29.083 1.00 49.59 92 LYS A O 1
ATOM 718 N N . ASP A 1 93 ? 27.472 -22.293 -31.097 1.00 48.66 93 ASP A N 1
ATOM 719 C CA . ASP A 1 93 ? 28.050 -21.127 -31.776 1.00 48.66 93 ASP A CA 1
ATOM 720 C C . ASP A 1 93 ? 26.969 -20.120 -32.220 1.00 48.66 93 ASP A C 1
ATOM 722 O O . ASP A 1 93 ? 25.777 -20.308 -31.956 1.00 48.66 93 ASP A O 1
ATOM 726 N N . GLU A 1 94 ? 27.385 -19.022 -32.863 1.00 42.06 94 GLU A N 1
ATOM 727 C CA . GLU A 1 94 ? 26.497 -17.943 -33.339 1.00 42.06 94 GLU A CA 1
ATOM 728 C C . GLU A 1 94 ? 25.450 -18.423 -34.364 1.00 42.06 94 GLU A C 1
ATOM 730 O O . GLU A 1 94 ? 24.434 -17.760 -34.568 1.00 42.06 94 GLU A O 1
ATOM 735 N N . GLU A 1 95 ? 25.647 -19.608 -34.946 1.00 46.28 95 GLU A N 1
ATOM 736 C CA . GLU A 1 95 ? 24.754 -20.251 -35.914 1.00 46.28 95 GLU A CA 1
ATOM 737 C C . GLU A 1 95 ? 23.873 -21.335 -35.258 1.00 46.28 95 GLU A C 1
ATOM 739 O O . GLU A 1 95 ? 23.028 -21.952 -35.909 1.00 46.28 95 GLU A O 1
ATOM 744 N N . GLY A 1 96 ? 24.011 -21.545 -33.943 1.00 44.75 96 GLY A N 1
ATOM 745 C CA . GLY A 1 96 ? 23.217 -22.492 -33.164 1.00 44.75 96 GLY A CA 1
ATOM 746 C C . GLY A 1 96 ? 23.724 -23.938 -33.206 1.00 44.75 96 GLY A C 1
ATOM 747 O O . GLY A 1 96 ? 23.041 -24.825 -32.674 1.00 44.75 96 GLY A O 1
ATOM 748 N N . THR A 1 97 ? 24.902 -24.187 -33.787 1.00 50.94 97 THR A N 1
ATOM 749 C CA . THR A 1 97 ? 25.516 -25.516 -33.899 1.00 50.94 97 THR A CA 1
ATOM 750 C C . THR A 1 97 ? 26.222 -25.881 -32.604 1.00 50.94 97 THR A C 1
ATOM 752 O O . THR A 1 97 ? 26.945 -25.081 -32.023 1.00 50.94 97 THR A O 1
ATOM 755 N N . VAL A 1 98 ? 25.996 -27.103 -32.127 1.00 50.00 98 VAL A N 1
ATOM 756 C CA . VAL A 1 98 ? 26.559 -27.603 -30.871 1.00 50.00 98 VAL A CA 1
ATOM 757 C C . VAL A 1 98 ? 28.041 -27.955 -31.072 1.00 50.00 98 VAL A C 1
ATOM 759 O O . VAL A 1 98 ? 28.374 -28.861 -31.831 1.00 50.00 98 VAL A O 1
ATOM 762 N N . VAL A 1 99 ? 28.928 -27.230 -30.394 1.00 53.94 99 VAL A N 1
ATOM 763 C CA . VAL A 1 99 ? 30.390 -27.345 -30.443 1.00 53.94 99 VAL A CA 1
ATOM 764 C C . VAL A 1 99 ? 30.935 -27.728 -29.065 1.00 53.94 99 VAL A C 1
ATOM 766 O O . VAL A 1 99 ? 30.526 -27.189 -28.036 1.00 53.94 99 VAL A O 1
ATOM 769 N N . LYS A 1 100 ? 31.904 -28.646 -29.022 1.00 54.12 100 LYS A N 1
ATOM 770 C CA . LYS A 1 100 ? 32.567 -29.057 -27.774 1.00 54.12 100 LYS A CA 1
ATOM 771 C C . LYS A 1 100 ? 33.390 -27.895 -27.207 1.00 54.12 100 LYS A C 1
ATOM 773 O O . LYS A 1 100 ? 34.184 -27.302 -27.938 1.00 54.12 100 LYS A O 1
ATOM 778 N N . THR A 1 101 ? 33.210 -27.546 -25.931 1.00 53.09 101 THR A N 1
ATOM 779 C CA . THR A 1 101 ? 33.921 -26.393 -25.355 1.00 53.09 101 THR A CA 1
ATOM 780 C C . THR A 1 101 ? 35.440 -26.632 -25.347 1.00 53.09 101 THR A C 1
ATOM 782 O O . THR A 1 101 ? 35.896 -27.693 -24.920 1.00 53.09 101 THR A O 1
ATOM 785 N N . PRO A 1 102 ? 36.269 -25.661 -25.777 1.00 59.28 102 PRO A N 1
ATOM 786 C CA . PRO A 1 102 ? 37.728 -25.780 -25.744 1.00 59.28 102 PRO A CA 1
ATOM 787 C C . PRO A 1 102 ? 38.304 -25.456 -24.356 1.00 59.28 102 PRO A C 1
ATOM 789 O O . PRO A 1 102 ? 39.471 -25.090 -24.244 1.00 59.28 102 PRO A O 1
ATOM 792 N N . PHE A 1 103 ? 37.488 -25.509 -23.303 1.00 65.81 103 PHE A N 1
ATOM 793 C CA . PHE A 1 103 ? 37.859 -25.078 -21.962 1.00 65.81 103 PHE A CA 1
ATOM 794 C C . PHE A 1 103 ? 37.659 -26.223 -20.986 1.00 65.81 103 PHE A C 1
ATOM 796 O O . PHE A 1 103 ? 36.651 -26.920 -21.048 1.00 65.81 103 PHE A O 1
ATOM 803 N N . ARG A 1 104 ? 38.589 -26.383 -20.051 1.00 62.72 104 ARG A N 1
ATOM 804 C CA . ARG A 1 104 ? 38.473 -27.371 -18.981 1.00 62.72 104 ARG A CA 1
ATOM 805 C C . ARG A 1 104 ? 38.638 -26.720 -17.625 1.00 62.72 104 ARG A C 1
ATOM 807 O O . ARG A 1 104 ? 39.314 -25.700 -17.489 1.00 62.72 104 ARG A O 1
ATOM 814 N N . TYR A 1 105 ? 38.005 -27.319 -16.630 1.00 70.44 105 TYR A N 1
ATOM 815 C CA . TYR A 1 105 ? 38.187 -26.931 -15.244 1.00 70.44 105 TYR A CA 1
ATOM 816 C C . TYR A 1 105 ? 39.266 -27.809 -14.623 1.00 70.44 105 TYR A C 1
ATOM 818 O O . TYR A 1 105 ? 39.255 -29.027 -14.783 1.00 70.44 105 TYR A O 1
ATOM 826 N N . ILE A 1 106 ? 40.214 -27.176 -13.946 1.00 70.81 106 ILE A N 1
ATOM 827 C CA . ILE A 1 106 ? 41.294 -27.828 -13.219 1.00 70.81 106 ILE A CA 1
ATOM 828 C C . ILE A 1 106 ? 41.265 -27.378 -11.761 1.00 70.81 106 ILE A C 1
ATOM 830 O O . ILE A 1 106 ? 40.858 -26.261 -11.434 1.00 70.81 106 ILE A O 1
ATOM 834 N N . GLN A 1 107 ? 41.746 -28.254 -10.892 1.00 73.06 107 GLN A N 1
ATOM 835 C CA . GLN A 1 107 ? 42.081 -27.953 -9.509 1.00 73.06 107 GLN A CA 1
ATOM 836 C C . GLN A 1 107 ? 43.569 -28.260 -9.325 1.00 73.06 107 GLN A C 1
ATOM 838 O O . GLN A 1 107 ? 44.065 -29.250 -9.866 1.00 73.06 107 GLN A O 1
ATOM 843 N N . SER A 1 108 ? 44.303 -27.403 -8.619 1.00 72.25 108 SER A N 1
ATOM 844 C CA . SER A 1 108 ? 45.746 -27.569 -8.418 1.00 72.25 108 SER A CA 1
ATOM 845 C C . SER A 1 108 ? 46.169 -27.120 -7.020 1.00 72.25 108 SER A C 1
ATOM 847 O O . SER A 1 108 ? 45.371 -26.595 -6.243 1.00 72.25 108 SER A O 1
ATOM 849 N N . GLU A 1 109 ? 47.450 -27.296 -6.694 1.00 68.19 109 GLU A N 1
ATOM 850 C CA . GLU A 1 109 ? 48.024 -26.780 -5.442 1.00 68.19 109 GLU A CA 1
ATOM 851 C C . GLU A 1 109 ? 47.911 -25.248 -5.323 1.00 68.19 109 GLU A C 1
ATOM 853 O O . GLU A 1 109 ? 47.952 -24.712 -4.221 1.00 68.19 109 GLU A O 1
ATOM 858 N N . GLU A 1 110 ? 47.725 -24.539 -6.441 1.00 64.88 110 GLU A N 1
ATOM 859 C CA . GLU A 1 110 ? 47.646 -23.076 -6.492 1.00 64.88 110 GLU A CA 1
ATOM 860 C C . GLU A 1 110 ? 46.197 -22.554 -6.544 1.00 64.88 110 GLU A C 1
ATOM 862 O O . GLU A 1 110 ? 45.916 -21.474 -6.022 1.00 64.88 110 GLU A O 1
ATOM 867 N N . PHE A 1 111 ? 45.257 -23.327 -7.103 1.00 73.62 111 PHE A N 1
ATOM 868 C CA . PHE A 1 111 ? 43.869 -22.901 -7.309 1.00 73.62 111 PHE A CA 1
ATOM 869 C C . PHE A 1 111 ? 42.863 -23.898 -6.727 1.00 73.62 111 PHE A C 1
ATOM 871 O O . PHE A 1 111 ? 42.889 -25.085 -7.062 1.00 73.62 111 PHE A O 1
ATOM 878 N N . ILE A 1 112 ? 41.911 -23.387 -5.935 1.00 78.38 112 ILE A N 1
ATOM 879 C CA . ILE A 1 112 ? 40.720 -24.133 -5.484 1.00 78.38 112 ILE A CA 1
ATOM 880 C C . ILE A 1 112 ? 39.928 -24.597 -6.706 1.00 78.38 112 ILE A C 1
ATOM 882 O O . ILE A 1 112 ? 39.398 -25.704 -6.734 1.00 78.38 112 ILE A O 1
ATOM 886 N N . PHE A 1 113 ? 39.857 -23.727 -7.712 1.00 71.44 113 PHE A N 1
ATOM 887 C CA . PHE A 1 113 ? 39.164 -23.965 -8.964 1.00 71.44 113 PHE A CA 1
ATOM 888 C C . PHE A 1 113 ? 39.690 -23.001 -10.028 1.00 71.44 113 PHE A C 1
ATOM 890 O O . PHE A 1 113 ? 39.758 -21.794 -9.787 1.00 71.44 113 PHE A O 1
ATOM 897 N N . ALA A 1 114 ? 40.051 -23.516 -11.201 1.00 75.44 114 ALA A N 1
ATOM 898 C CA . ALA A 1 114 ? 40.522 -22.720 -12.327 1.00 75.44 114 ALA A CA 1
ATOM 899 C C . ALA A 1 114 ? 39.947 -23.226 -13.654 1.00 75.44 114 ALA A C 1
ATOM 901 O O . ALA A 1 114 ? 39.867 -24.422 -13.904 1.00 75.44 114 ALA A O 1
ATOM 902 N N . LYS A 1 115 ? 39.564 -22.301 -14.531 1.00 80.06 115 LYS A N 1
ATOM 903 C CA . LYS A 1 115 ? 39.206 -22.533 -15.927 1.00 80.06 115 LYS A CA 1
ATOM 904 C C . LYS A 1 115 ? 40.429 -22.272 -16.799 1.00 80.06 115 LYS A C 1
ATOM 906 O O . LYS A 1 115 ? 40.996 -21.176 -16.754 1.00 80.06 115 LYS A O 1
ATOM 911 N N . VAL A 1 116 ? 40.796 -23.249 -17.619 1.00 74.19 116 VAL A N 1
ATOM 912 C CA . VAL A 1 116 ? 41.891 -23.149 -18.589 1.00 74.19 116 VAL A CA 1
ATOM 913 C C . VAL A 1 116 ? 41.398 -23.411 -20.009 1.00 74.19 116 VAL A C 1
ATOM 915 O O . VAL A 1 116 ? 40.355 -24.037 -20.205 1.00 74.19 116 VAL A O 1
ATOM 918 N N . ASP A 1 117 ? 42.126 -22.906 -21.002 1.00 74.56 117 ASP A N 1
ATOM 919 C CA . ASP A 1 117 ? 41.906 -23.262 -22.406 1.00 74.56 117 ASP A CA 1
ATOM 920 C C . ASP A 1 117 ? 42.469 -24.649 -22.765 1.00 74.56 117 ASP A C 1
ATOM 922 O O . ASP A 1 117 ? 43.054 -25.347 -21.934 1.00 74.56 117 ASP A O 1
ATOM 926 N N . ALA A 1 118 ? 42.288 -25.056 -24.024 1.00 69.31 118 ALA A N 1
ATOM 927 C CA . ALA A 1 118 ? 42.739 -26.342 -24.553 1.00 69.31 118 ALA A CA 1
ATOM 928 C C . ALA A 1 118 ? 44.265 -26.561 -24.461 1.00 69.31 118 ALA A C 1
ATOM 930 O O . ALA A 1 118 ? 44.723 -27.683 -24.662 1.00 69.31 118 ALA A O 1
ATOM 931 N N . ASN A 1 119 ? 45.044 -25.515 -24.152 1.00 72.31 119 ASN A N 1
ATOM 932 C CA . ASN A 1 119 ? 46.495 -25.549 -23.968 1.00 72.31 119 ASN A CA 1
ATOM 933 C C . ASN A 1 119 ? 46.917 -25.327 -22.499 1.00 72.31 119 ASN A C 1
ATOM 935 O O . ASN A 1 119 ? 48.070 -24.974 -22.253 1.00 72.31 119 ASN A O 1
ATOM 939 N N . ASP A 1 120 ? 46.008 -25.494 -21.531 1.00 70.38 120 ASP A N 1
ATOM 940 C CA . ASP A 1 120 ? 46.228 -25.265 -20.091 1.00 70.38 120 ASP A CA 1
ATOM 941 C C . ASP A 1 120 ? 46.539 -23.826 -19.677 1.00 70.38 120 ASP A C 1
ATOM 943 O O . ASP A 1 120 ? 47.066 -23.572 -18.590 1.00 70.38 120 ASP A O 1
ATOM 947 N N . LYS A 1 121 ? 46.179 -22.842 -20.502 1.00 74.81 121 LYS A N 1
ATOM 948 C CA . LYS A 1 121 ? 46.370 -21.444 -20.125 1.00 74.81 121 LYS A CA 1
ATOM 949 C C . LYS A 1 121 ? 45.231 -20.976 -19.222 1.00 74.81 121 LYS A C 1
ATOM 951 O O . LYS A 1 121 ? 44.067 -21.062 -19.607 1.00 74.81 121 LYS A O 1
ATOM 956 N N . LEU A 1 122 ? 45.567 -20.451 -18.039 1.00 75.12 122 LEU A N 1
ATOM 957 C CA . LEU A 1 122 ? 44.602 -19.883 -17.089 1.00 75.12 122 LEU A CA 1
ATOM 958 C C . LEU A 1 122 ? 43.778 -18.779 -17.756 1.00 75.12 122 LEU A C 1
ATOM 960 O O . LEU A 1 122 ? 44.346 -17.817 -18.266 1.00 75.12 122 LEU A O 1
ATOM 964 N N . LEU A 1 123 ? 42.453 -18.925 -17.723 1.00 70.06 123 LEU A N 1
ATOM 965 C CA . LEU A 1 123 ? 41.470 -17.930 -18.163 1.00 70.06 123 LEU A CA 1
ATOM 966 C C . LEU A 1 123 ? 40.802 -17.250 -16.966 1.00 70.06 123 LEU A C 1
ATOM 968 O O . LEU A 1 123 ? 40.520 -16.056 -17.002 1.00 70.06 123 LEU A O 1
ATOM 972 N N . PHE A 1 124 ? 40.568 -18.009 -15.899 1.00 77.12 124 PHE A N 1
ATOM 973 C CA . PHE A 1 124 ? 40.019 -17.535 -14.632 1.00 77.12 124 PHE A CA 1
ATOM 974 C C . PHE A 1 124 ? 40.290 -18.577 -13.546 1.00 77.12 124 PHE A C 1
ATOM 976 O O . PHE A 1 124 ? 40.201 -19.764 -13.829 1.00 77.12 124 PHE A O 1
ATOM 983 N N . GLY A 1 125 ? 40.563 -18.182 -12.311 1.00 82.56 125 GLY A N 1
ATOM 984 C CA . GLY A 1 125 ? 40.654 -19.103 -11.186 1.00 82.56 125 GLY A CA 1
ATOM 985 C C . GLY A 1 125 ? 40.592 -18.395 -9.844 1.00 82.56 125 GLY A C 1
ATOM 986 O O . GLY A 1 125 ? 40.734 -17.179 -9.768 1.00 82.56 125 GLY A O 1
ATOM 987 N N . ILE A 1 126 ? 40.363 -19.158 -8.782 1.00 70.62 126 ILE A N 1
ATOM 988 C CA . ILE A 1 126 ? 40.341 -18.668 -7.402 1.00 70.62 126 ILE A CA 1
ATOM 989 C C . ILE A 1 126 ? 41.446 -19.387 -6.635 1.00 70.62 126 ILE A C 1
ATOM 991 O O . ILE A 1 126 ? 41.494 -20.621 -6.614 1.00 70.62 126 ILE A O 1
ATOM 995 N N . GLN A 1 127 ? 42.353 -18.619 -6.038 1.00 81.00 127 GLN A N 1
ATOM 996 C CA . GLN A 1 127 ? 43.425 -19.153 -5.199 1.00 81.00 127 GLN A CA 1
ATOM 997 C C . GLN A 1 127 ? 42.885 -19.636 -3.847 1.00 81.00 127 GLN A C 1
ATOM 999 O O . GLN A 1 127 ? 41.774 -19.297 -3.446 1.00 81.00 127 GLN A O 1
ATOM 1004 N N . TRP A 1 128 ? 43.676 -20.431 -3.123 1.00 72.38 128 TRP A N 1
ATOM 1005 C CA . TRP A 1 128 ? 43.281 -21.014 -1.830 1.00 72.38 128 TRP A CA 1
ATOM 1006 C C . TRP A 1 128 ? 42.939 -20.002 -0.728 1.00 72.38 128 TRP A C 1
ATOM 1008 O O . TRP A 1 128 ? 42.247 -20.353 0.225 1.00 72.38 128 TRP A O 1
ATOM 1018 N N . ASP A 1 129 ? 43.362 -18.748 -0.870 1.00 66.62 129 ASP A N 1
ATOM 1019 C CA . ASP A 1 129 ? 43.019 -17.648 0.035 1.00 66.62 129 ASP A CA 1
ATOM 1020 C C . ASP A 1 129 ? 41.759 -16.863 -0.385 1.00 66.62 129 ASP A C 1
ATOM 1022 O O . ASP A 1 129 ? 41.395 -15.883 0.264 1.00 66.62 129 ASP A O 1
ATOM 1026 N N . GLY A 1 130 ? 41.078 -17.302 -1.451 1.00 57.44 130 GLY A N 1
ATOM 1027 C CA . GLY A 1 130 ? 39.876 -16.671 -1.991 1.00 57.44 130 GLY A CA 1
ATOM 1028 C C . GLY A 1 130 ? 40.140 -15.574 -3.026 1.00 57.44 130 GLY A C 1
ATOM 1029 O O . GLY A 1 130 ? 39.182 -14.990 -3.533 1.00 57.44 130 GLY A O 1
ATOM 1030 N N . THR A 1 131 ? 41.398 -15.290 -3.380 1.00 63.12 131 THR A N 1
ATOM 1031 C CA . THR A 1 131 ? 41.736 -14.249 -4.362 1.00 63.12 131 THR A CA 1
ATOM 1032 C C . THR A 1 131 ? 41.363 -14.684 -5.790 1.00 63.12 131 THR A C 1
ATOM 1034 O O . THR A 1 131 ? 41.868 -15.708 -6.264 1.00 63.12 131 THR A O 1
ATOM 1037 N N . PRO A 1 132 ? 40.513 -13.929 -6.519 1.00 63.69 132 PRO A N 1
ATOM 1038 C CA . PRO A 1 132 ? 40.210 -14.214 -7.918 1.00 63.69 132 PRO A CA 1
ATOM 1039 C C . PRO A 1 132 ? 41.349 -13.748 -8.840 1.00 63.69 132 PRO A C 1
ATOM 1041 O O . PRO A 1 132 ? 41.800 -12.605 -8.774 1.00 63.69 132 PRO A O 1
ATOM 1044 N N . VAL A 1 133 ? 41.787 -14.630 -9.736 1.00 64.50 133 VAL A N 1
ATOM 1045 C CA . VAL A 1 133 ? 42.864 -14.416 -10.709 1.00 64.50 133 VAL A CA 1
ATOM 1046 C C . VAL A 1 133 ? 42.317 -14.640 -12.115 1.00 64.50 133 VAL A C 1
ATOM 1048 O O . VAL A 1 133 ? 41.784 -15.700 -12.429 1.00 64.50 133 VAL A O 1
ATOM 1051 N N . PHE A 1 134 ? 42.462 -13.647 -12.987 1.00 71.88 134 PHE A N 1
ATOM 1052 C CA . PHE A 1 134 ? 42.010 -13.721 -14.377 1.00 71.88 134 PHE A CA 1
ATOM 1053 C C . PHE A 1 134 ? 43.188 -13.995 -15.316 1.00 71.88 134 PHE A C 1
ATOM 1055 O O . PHE A 1 134 ? 44.305 -13.517 -15.105 1.00 71.88 134 PHE A O 1
ATOM 1062 N N . GLY A 1 135 ? 42.931 -14.767 -16.366 1.00 63.19 135 GLY A N 1
ATOM 1063 C CA . GLY A 1 135 ? 43.876 -15.017 -17.443 1.00 63.19 135 GLY A CA 1
ATOM 1064 C C . GLY A 1 135 ? 44.177 -13.748 -18.223 1.00 63.19 135 GLY A C 1
ATOM 1065 O O . GLY A 1 135 ? 43.259 -13.042 -18.630 1.00 63.19 135 GLY A O 1
ATOM 1066 N N . LYS A 1 136 ? 45.459 -13.460 -18.455 1.00 57.81 136 LYS A N 1
ATOM 1067 C CA . LYS A 1 136 ? 45.890 -12.283 -19.221 1.00 57.81 136 LYS A CA 1
ATOM 1068 C C . LYS A 1 136 ? 45.266 -12.258 -20.619 1.00 57.81 136 LYS A C 1
ATOM 1070 O O . LYS A 1 136 ? 45.475 -13.174 -21.422 1.00 57.81 136 LYS A O 1
ATOM 1075 N N . THR A 1 137 ? 44.542 -11.186 -20.915 1.00 49.59 137 THR A N 1
ATOM 1076 C CA . THR A 1 137 ? 43.828 -10.971 -22.170 1.00 49.59 137 THR A CA 1
ATOM 1077 C C . THR A 1 137 ? 44.745 -10.420 -23.258 1.00 49.59 137 THR A C 1
ATOM 1079 O O . THR A 1 137 ? 45.173 -9.280 -23.255 1.00 49.59 137 THR A O 1
ATOM 1082 N N . SER A 1 138 ? 44.989 -11.243 -24.273 1.00 53.69 138 SER A N 1
ATOM 1083 C CA . SER A 1 138 ? 45.681 -10.913 -25.526 1.00 53.69 138 SER A CA 1
ATOM 1084 C C . SER A 1 138 ? 47.203 -10.683 -25.457 1.00 53.69 138 SER A C 1
ATOM 1086 O O . SER A 1 138 ? 47.751 -9.916 -24.668 1.00 53.69 138 SER A O 1
ATOM 1088 N N . ALA A 1 139 ? 47.900 -11.283 -26.426 1.00 47.72 139 ALA A N 1
ATOM 1089 C CA . ALA A 1 139 ? 49.306 -11.001 -26.723 1.00 47.72 139 ALA A CA 1
ATOM 1090 C C . ALA A 1 139 ? 49.558 -9.524 -27.100 1.00 47.72 139 ALA A C 1
ATOM 1092 O O . ALA A 1 139 ? 50.704 -9.084 -27.148 1.00 47.72 139 ALA A O 1
ATOM 1093 N N . VAL A 1 140 ? 48.497 -8.758 -27.379 1.00 44.84 140 VAL A N 1
ATOM 1094 C CA . VAL A 1 140 ? 48.548 -7.334 -27.708 1.00 44.84 140 VAL A CA 1
ATOM 1095 C C . VAL A 1 140 ? 48.722 -6.492 -26.446 1.00 44.84 140 VAL A C 1
ATOM 1097 O O . VAL A 1 140 ? 49.569 -5.604 -26.466 1.00 44.84 140 VAL A O 1
ATOM 1100 N N . GLU A 1 141 ? 48.026 -6.804 -25.347 1.00 48.34 141 GLU A N 1
ATOM 1101 C CA . GLU A 1 141 ? 48.226 -6.131 -24.052 1.00 48.34 141 GLU A CA 1
ATOM 1102 C C . GLU A 1 141 ? 49.594 -6.456 -23.453 1.00 48.34 141 GLU A C 1
ATOM 1104 O O . GLU A 1 141 ? 50.295 -5.541 -23.033 1.00 48.34 141 GLU A O 1
ATOM 1109 N N . ASP A 1 142 ? 50.043 -7.716 -23.501 1.00 51.88 142 ASP A N 1
ATOM 1110 C CA . ASP A 1 142 ? 51.396 -8.073 -23.049 1.00 51.88 142 ASP A CA 1
ATOM 1111 C C . ASP A 1 142 ? 52.479 -7.380 -23.902 1.00 51.88 142 ASP A C 1
ATOM 1113 O O . ASP A 1 142 ? 53.496 -6.934 -23.370 1.00 51.88 142 ASP A O 1
ATOM 1117 N N . ARG A 1 143 ? 52.258 -7.219 -25.218 1.00 51.94 143 ARG A N 1
ATOM 1118 C CA . ARG A 1 143 ? 53.183 -6.498 -26.110 1.00 51.94 143 ARG A CA 1
ATOM 1119 C C . ARG A 1 143 ? 53.158 -4.989 -25.866 1.00 51.94 143 ARG A C 1
ATOM 1121 O O . ARG A 1 143 ? 54.221 -4.376 -25.846 1.00 51.94 143 ARG A O 1
ATOM 1128 N N . LEU A 1 144 ? 51.985 -4.393 -25.657 1.00 52.81 144 LEU A N 1
ATOM 1129 C CA . LEU A 1 144 ? 51.834 -2.980 -25.298 1.00 52.81 144 LEU A CA 1
ATOM 1130 C C . LEU A 1 144 ? 52.474 -2.695 -23.944 1.00 52.81 144 LEU A C 1
ATOM 1132 O O . LEU A 1 144 ? 53.270 -1.770 -23.840 1.00 52.81 144 LEU A O 1
ATOM 1136 N N . GLN A 1 145 ? 52.215 -3.528 -22.939 1.00 53.47 145 GLN A N 1
ATOM 1137 C CA . GLN A 1 145 ? 52.803 -3.383 -21.616 1.00 53.47 145 GLN A CA 1
ATOM 1138 C C . GLN A 1 145 ? 54.321 -3.593 -21.653 1.00 53.47 145 GLN A C 1
ATOM 1140 O O . GLN A 1 145 ? 55.053 -2.832 -21.025 1.00 53.47 145 GLN A O 1
ATOM 1145 N N . ALA A 1 146 ? 54.823 -4.554 -22.437 1.00 55.91 146 ALA A N 1
ATOM 1146 C CA . ALA A 1 146 ? 56.258 -4.733 -22.647 1.00 55.91 146 ALA A CA 1
ATOM 1147 C C . ALA A 1 146 ? 56.892 -3.514 -23.332 1.00 55.91 146 ALA A C 1
ATOM 1149 O O . ALA A 1 146 ? 57.952 -3.072 -22.901 1.00 55.91 146 ALA A O 1
ATOM 1150 N N . GLN A 1 147 ? 56.249 -2.931 -24.350 1.00 56.56 147 GLN A N 1
ATOM 1151 C CA . GLN A 1 147 ? 56.759 -1.729 -25.019 1.00 56.56 147 GLN A CA 1
ATOM 1152 C C . GLN A 1 147 ? 56.669 -0.473 -24.146 1.00 56.56 147 GLN A C 1
ATOM 1154 O O . GLN A 1 147 ? 57.587 0.344 -24.173 1.00 56.56 147 GLN A O 1
ATOM 1159 N N . VAL A 1 148 ? 55.625 -0.344 -23.325 1.00 55.44 148 VAL A N 1
ATOM 1160 C CA . VAL A 1 148 ? 55.479 0.730 -22.332 1.00 55.44 148 VAL A CA 1
ATOM 1161 C C . VAL A 1 148 ? 56.544 0.608 -21.243 1.00 55.44 148 VAL A C 1
ATOM 1163 O O . VAL A 1 148 ? 57.160 1.609 -20.887 1.00 55.44 148 VAL A O 1
ATOM 1166 N N . ASN A 1 149 ? 56.839 -0.606 -20.773 1.00 59.66 149 ASN A N 1
ATOM 1167 C CA . ASN A 1 149 ? 57.900 -0.844 -19.794 1.00 59.66 149 ASN A CA 1
ATOM 1168 C C . ASN A 1 149 ? 59.293 -0.579 -20.397 1.00 59.66 149 ASN A C 1
ATOM 1170 O O . ASN A 1 149 ? 60.118 0.069 -19.761 1.00 59.66 149 ASN A O 1
ATOM 1174 N N . LEU A 1 150 ? 59.539 -0.976 -21.653 1.00 64.81 150 LEU A N 1
ATOM 1175 C CA . LEU A 1 150 ? 60.799 -0.693 -22.358 1.00 64.81 150 LEU A CA 1
ATOM 1176 C C . LEU A 1 150 ? 61.007 0.812 -22.597 1.00 64.81 150 LEU A C 1
ATOM 1178 O O . LEU A 1 150 ? 62.129 1.314 -22.520 1.00 64.81 150 LEU A O 1
ATOM 1182 N N . LEU A 1 151 ? 59.920 1.533 -22.885 1.00 59.44 151 LEU A N 1
ATOM 1183 C CA . LEU A 1 151 ? 59.901 2.987 -23.011 1.00 59.44 151 LEU A CA 1
ATOM 1184 C C . LEU A 1 151 ? 60.168 3.658 -21.656 1.00 59.44 151 LEU A C 1
ATOM 1186 O O . LEU A 1 151 ? 60.977 4.581 -21.589 1.00 59.44 151 LEU A O 1
ATOM 1190 N N . ALA A 1 152 ? 59.549 3.168 -20.580 1.00 54.00 152 ALA A N 1
ATOM 1191 C CA . ALA A 1 152 ? 59.763 3.663 -19.224 1.00 54.00 152 ALA A CA 1
ATOM 1192 C C . ALA A 1 152 ? 61.214 3.455 -18.757 1.00 54.00 152 ALA A C 1
ATOM 1194 O O . ALA A 1 152 ? 61.820 4.386 -18.228 1.00 54.00 152 ALA A O 1
ATOM 1195 N N . ASP A 1 153 ? 61.810 2.290 -19.027 1.00 60.53 153 ASP A N 1
ATOM 1196 C CA . ASP A 1 153 ? 63.206 1.994 -18.688 1.00 60.53 153 ASP A CA 1
ATOM 1197 C C . ASP A 1 153 ? 64.200 2.828 -19.511 1.00 60.53 153 ASP A C 1
ATOM 1199 O O . ASP A 1 153 ? 65.212 3.293 -18.983 1.00 60.53 153 ASP A O 1
ATOM 1203 N N . LYS A 1 154 ? 63.912 3.093 -20.794 1.00 61.16 154 LYS A N 1
ATOM 1204 C CA . LYS A 1 154 ? 64.729 4.001 -21.618 1.00 61.16 154 LYS A CA 1
ATOM 1205 C C . LYS A 1 154 ? 64.625 5.451 -21.160 1.00 61.16 154 LYS A C 1
ATOM 1207 O O . LYS A 1 154 ? 65.653 6.112 -21.074 1.00 61.16 154 LYS A O 1
ATOM 1212 N N . ILE A 1 155 ? 63.427 5.930 -20.820 1.00 58.69 155 ILE A N 1
ATOM 1213 C CA . ILE A 1 155 ? 63.223 7.270 -20.249 1.00 58.69 155 ILE A CA 1
ATOM 1214 C C . ILE A 1 155 ? 63.978 7.394 -18.920 1.00 58.69 155 ILE A C 1
ATOM 1216 O O . ILE A 1 155 ? 64.662 8.388 -18.700 1.00 58.69 155 ILE A O 1
ATOM 1220 N N . ARG A 1 156 ? 63.927 6.365 -18.068 1.00 57.50 156 ARG A N 1
ATOM 1221 C CA . ARG A 1 156 ? 64.636 6.332 -16.783 1.00 57.50 156 ARG A CA 1
ATOM 1222 C C . ARG A 1 156 ? 66.161 6.319 -16.938 1.00 57.50 156 ARG A C 1
ATOM 1224 O O . ARG A 1 156 ? 66.840 6.962 -16.149 1.00 57.50 156 ARG A O 1
ATOM 1231 N N . ASN A 1 157 ? 66.691 5.636 -17.955 1.00 61.94 157 ASN A N 1
ATOM 1232 C CA . ASN A 1 157 ? 68.125 5.630 -18.269 1.00 61.94 157 ASN A CA 1
ATOM 1233 C C . ASN A 1 157 ? 68.599 6.917 -18.973 1.00 61.94 157 ASN A C 1
ATOM 1235 O O . ASN A 1 157 ? 69.739 7.324 -18.765 1.00 61.94 157 ASN A O 1
ATOM 1239 N N . LEU A 1 158 ? 67.749 7.567 -19.782 1.00 54.44 158 LEU A N 1
ATOM 1240 C CA . LEU A 1 158 ? 68.057 8.865 -20.404 1.00 54.44 158 LEU A CA 1
ATOM 1241 C C . LEU A 1 158 ? 68.037 10.018 -19.398 1.00 54.44 158 LEU A C 1
ATOM 1243 O O . LEU A 1 158 ? 68.806 10.961 -19.539 1.00 54.44 158 LEU A O 1
ATOM 1247 N N . LEU A 1 159 ? 67.155 9.948 -18.401 1.00 55.31 159 LEU A N 1
ATOM 1248 C CA . LEU A 1 159 ? 67.039 10.922 -17.313 1.00 55.31 159 LEU A CA 1
ATOM 1249 C C . LEU A 1 159 ? 68.036 10.652 -16.175 1.00 55.31 159 LEU A C 1
ATOM 1251 O O . LEU A 1 159 ? 67.767 11.066 -15.051 1.00 55.31 159 LEU A O 1
ATOM 1255 N N . GLY A 1 160 ? 69.134 9.929 -16.447 1.00 50.69 160 GLY A N 1
ATOM 1256 C CA . GLY A 1 160 ? 70.167 9.604 -15.462 1.00 50.69 160 GLY A CA 1
ATOM 1257 C C . GLY A 1 160 ? 70.507 10.796 -14.565 1.00 50.69 160 GLY A C 1
ATOM 1258 O O . GLY A 1 160 ? 70.486 11.935 -15.021 1.00 50.69 160 GLY A O 1
ATOM 1259 N N . ASP A 1 161 ? 70.787 10.499 -13.293 1.00 53.97 161 ASP A N 1
ATOM 1260 C CA . ASP A 1 161 ? 70.689 11.414 -12.142 1.00 53.97 161 ASP A CA 1
ATOM 1261 C C . ASP A 1 161 ? 71.465 12.738 -12.222 1.00 53.97 161 ASP A C 1
ATOM 1263 O O . ASP A 1 161 ? 71.289 13.563 -11.341 1.00 53.97 161 ASP A O 1
ATOM 1267 N N . ASP A 1 162 ? 72.274 12.994 -13.247 1.00 53.88 162 ASP A N 1
ATOM 1268 C CA . ASP A 1 162 ? 72.834 14.316 -13.485 1.00 53.88 162 ASP A CA 1
ATOM 1269 C C . ASP A 1 162 ? 73.177 14.524 -14.972 1.00 53.88 162 ASP A C 1
ATOM 1271 O O . ASP A 1 162 ? 73.968 13.800 -15.575 1.00 53.88 162 ASP A O 1
ATOM 1275 N N . ASP A 1 163 ? 72.646 15.631 -15.484 1.00 49.16 163 ASP A N 1
ATOM 1276 C CA . ASP A 1 163 ? 73.229 16.518 -16.490 1.00 49.16 163 ASP A CA 1
ATOM 1277 C C . ASP A 1 163 ? 72.648 16.566 -17.922 1.00 49.16 163 ASP A C 1
ATOM 1279 O O . ASP A 1 163 ? 72.340 15.607 -18.627 1.00 49.16 163 ASP A O 1
ATOM 1283 N N . THR A 1 164 ? 72.501 17.826 -18.306 1.00 54.56 164 THR A N 1
ATOM 1284 C CA . THR A 1 164 ? 71.825 18.460 -19.426 1.00 54.56 164 THR A CA 1
ATOM 1285 C C . THR A 1 164 ? 72.234 17.964 -20.817 1.00 54.56 164 THR A C 1
ATOM 1287 O O . THR A 1 164 ? 73.288 18.307 -21.343 1.00 54.56 164 THR A O 1
ATOM 1290 N N . THR A 1 165 ? 71.319 17.278 -21.507 1.00 55.31 165 THR A N 1
ATOM 1291 C CA . THR A 1 165 ? 71.314 17.213 -22.979 1.00 55.31 165 THR A CA 1
ATOM 1292 C C . THR A 1 165 ? 69.917 17.580 -23.475 1.00 55.31 165 THR A C 1
ATOM 1294 O O . THR A 1 165 ? 68.916 17.164 -22.894 1.00 55.31 165 THR A O 1
ATOM 1297 N N . SER A 1 166 ? 69.838 18.485 -24.457 1.00 57.41 166 SER A N 1
ATOM 1298 C CA . SER A 1 166 ? 68.606 19.220 -24.766 1.00 57.41 166 SER A CA 1
ATOM 1299 C C . SER A 1 166 ? 67.454 18.276 -25.112 1.00 57.41 166 SER A C 1
ATOM 1301 O O . SER A 1 166 ? 67.655 17.290 -25.815 1.00 57.41 166 SER A O 1
ATOM 1303 N N . ALA A 1 167 ? 66.234 18.617 -24.689 1.00 54.03 167 ALA A N 1
ATOM 1304 C CA . ALA A 1 167 ? 65.007 17.856 -24.956 1.00 54.03 167 ALA A CA 1
ATOM 1305 C C . ALA A 1 167 ? 64.806 17.456 -26.436 1.00 54.03 167 ALA A C 1
ATOM 1307 O O . ALA A 1 167 ? 64.019 16.564 -26.739 1.00 54.03 167 ALA A O 1
ATOM 1308 N N . ILE A 1 168 ? 65.525 18.103 -27.358 1.00 54.72 168 ILE A N 1
ATOM 1309 C CA . ILE A 1 168 ? 65.574 17.799 -28.788 1.00 54.72 168 ILE A CA 1
ATOM 1310 C C . ILE A 1 168 ? 66.248 16.447 -29.063 1.00 54.72 168 ILE A C 1
ATOM 1312 O O . ILE A 1 168 ? 65.764 15.710 -29.919 1.00 54.72 168 ILE A O 1
ATOM 1316 N N . ASP A 1 169 ? 67.306 16.080 -28.341 1.00 57.06 169 ASP A N 1
ATOM 1317 C CA . ASP A 1 169 ? 67.987 14.791 -28.521 1.00 57.06 169 ASP A CA 1
ATOM 1318 C C . ASP A 1 169 ? 67.128 13.643 -27.983 1.00 57.06 169 ASP A C 1
ATOM 1320 O O . ASP A 1 169 ? 66.939 12.638 -28.669 1.00 57.06 169 ASP A O 1
ATOM 1324 N N . THR A 1 170 ? 66.464 13.860 -26.842 1.00 60.44 170 THR A N 1
ATOM 1325 C CA . THR A 1 170 ? 65.422 12.966 -26.314 1.00 60.44 170 THR A CA 1
ATOM 1326 C C . THR A 1 170 ? 64.268 12.798 -27.307 1.00 60.44 170 THR A C 1
ATOM 1328 O O . THR A 1 170 ? 63.820 11.680 -27.559 1.00 60.44 170 THR A O 1
ATOM 1331 N N . LEU A 1 171 ? 63.801 13.889 -27.930 1.00 58.38 171 LEU A N 1
ATOM 1332 C CA . LEU A 1 171 ? 62.757 13.820 -28.956 1.00 58.38 171 LEU A CA 1
ATOM 1333 C C . LEU A 1 171 ? 63.224 13.075 -30.212 1.00 58.38 171 LEU A C 1
ATOM 1335 O O . LEU A 1 171 ? 62.435 12.353 -30.815 1.00 58.38 171 LEU A O 1
ATOM 1339 N N . ASN A 1 172 ? 64.482 13.246 -30.621 1.00 62.50 172 ASN A N 1
ATOM 1340 C CA . ASN A 1 172 ? 65.040 12.593 -31.802 1.00 62.50 172 ASN A CA 1
ATOM 1341 C C . ASN A 1 172 ? 65.232 11.086 -31.593 1.00 62.50 172 ASN A C 1
ATOM 1343 O O . ASN A 1 172 ? 64.968 10.314 -32.517 1.00 62.50 172 ASN A O 1
ATOM 1347 N N . GLU A 1 173 ? 65.628 10.651 -30.395 1.00 63.75 173 GLU A N 1
ATOM 1348 C CA . GLU A 1 173 ? 65.685 9.226 -30.058 1.00 63.75 173 GLU A CA 1
ATOM 1349 C C . GLU A 1 173 ? 64.295 8.596 -29.954 1.00 63.75 173 GLU A C 1
ATOM 1351 O O . GLU A 1 173 ? 64.080 7.523 -30.518 1.00 63.75 173 GLU A O 1
ATOM 1356 N N . LEU A 1 174 ? 63.324 9.284 -29.341 1.00 60.84 174 LEU A N 1
ATOM 1357 C CA . LEU A 1 174 ? 61.922 8.848 -29.347 1.00 60.84 174 LEU A CA 1
ATOM 1358 C C . LEU A 1 174 ? 61.390 8.733 -30.779 1.00 60.84 174 LEU A C 1
ATOM 1360 O O . LEU A 1 174 ? 60.745 7.750 -31.133 1.00 60.84 174 LEU A O 1
ATOM 1364 N N . LYS A 1 175 ? 61.715 9.700 -31.640 1.00 62.03 175 LYS A N 1
ATOM 1365 C CA . LYS A 1 175 ? 61.314 9.698 -33.049 1.00 62.03 175 LYS A CA 1
ATOM 1366 C C . LYS A 1 175 ? 61.948 8.548 -33.838 1.00 62.03 175 LYS A C 1
ATOM 1368 O O . LYS A 1 175 ? 61.270 7.975 -34.684 1.00 62.03 175 LYS A O 1
ATOM 1373 N N . LYS A 1 176 ? 63.206 8.185 -33.560 1.00 66.19 176 LYS A N 1
ATOM 1374 C CA . LYS A 1 176 ? 63.848 6.981 -34.121 1.00 66.19 176 LYS A CA 1
ATOM 1375 C C . LYS A 1 176 ? 63.197 5.698 -33.612 1.00 66.19 176 LYS A C 1
ATOM 1377 O O . LYS A 1 176 ? 62.906 4.826 -34.416 1.00 66.19 176 LYS A O 1
ATOM 1382 N N . PHE A 1 177 ? 62.903 5.619 -32.316 1.00 58.81 177 PHE A N 1
ATOM 1383 C CA . PHE A 1 177 ? 62.223 4.474 -31.713 1.00 58.81 177 PHE A CA 1
ATOM 1384 C C . PHE A 1 177 ? 60.845 4.231 -32.343 1.00 58.81 177 PHE A C 1
ATOM 1386 O O . PHE A 1 177 ? 60.554 3.112 -32.749 1.00 58.81 177 PHE A O 1
ATOM 1393 N N . PHE A 1 178 ? 60.034 5.279 -32.520 1.00 55.78 178 PHE A N 1
ATOM 1394 C CA . PHE A 1 178 ? 58.748 5.164 -33.218 1.00 55.78 178 PHE A CA 1
ATOM 1395 C C . PHE A 1 178 ? 58.895 4.836 -34.712 1.00 55.78 178 PHE A C 1
ATOM 1397 O O . PHE A 1 178 ? 58.001 4.220 -35.282 1.00 55.78 178 PHE A O 1
ATOM 1404 N N . ALA A 1 179 ? 60.005 5.223 -35.349 1.00 55.53 179 ALA A N 1
ATOM 1405 C CA . ALA A 1 179 ? 60.281 4.908 -36.752 1.00 55.53 179 ALA A CA 1
ATOM 1406 C C . ALA A 1 179 ? 60.750 3.457 -36.981 1.00 55.53 179 ALA A C 1
ATOM 1408 O O . ALA A 1 179 ? 60.654 2.968 -38.102 1.00 55.53 179 ALA A O 1
ATOM 1409 N N . GLU A 1 180 ? 61.241 2.773 -35.944 1.00 51.94 180 GLU A N 1
ATOM 1410 C CA . GLU A 1 180 ? 61.671 1.365 -35.987 1.00 51.94 180 GLU A CA 1
ATOM 1411 C C . GLU A 1 180 ? 60.532 0.377 -35.660 1.00 51.94 180 GLU A C 1
ATOM 1413 O O . GLU A 1 180 ? 60.721 -0.837 -35.740 1.00 51.94 180 GLU A O 1
ATOM 1418 N N . ILE A 1 181 ? 59.332 0.871 -35.328 1.00 59.31 181 ILE A N 1
ATOM 1419 C CA . ILE A 1 181 ? 58.134 0.037 -35.173 1.00 59.31 181 ILE A CA 1
ATOM 1420 C C . ILE A 1 181 ? 57.643 -0.371 -36.572 1.00 59.31 181 ILE A C 1
ATOM 1422 O O . ILE A 1 181 ? 56.909 0.367 -37.231 1.00 59.31 181 ILE A O 1
ATOM 1426 N N . GLU A 1 182 ? 58.041 -1.555 -37.043 1.00 50.16 182 GLU A N 1
ATOM 1427 C CA . GLU A 1 182 ? 57.474 -2.151 -38.258 1.00 50.16 182 GLU A CA 1
ATOM 1428 C C . GLU A 1 182 ? 56.011 -2.558 -38.024 1.00 50.16 182 GLU A C 1
ATOM 1430 O O . GLU A 1 182 ? 55.704 -3.534 -37.339 1.00 50.16 182 GLU A O 1
ATOM 1435 N N . ASN A 1 183 ? 55.092 -1.803 -38.625 1.00 50.91 183 ASN A N 1
ATOM 1436 C CA . ASN A 1 183 ? 53.678 -2.150 -38.701 1.00 50.91 183 ASN A CA 1
ATOM 1437 C C . ASN A 1 183 ? 53.486 -3.116 -39.887 1.00 50.91 183 ASN A C 1
ATOM 1439 O O . ASN A 1 183 ? 53.339 -2.681 -41.030 1.00 50.91 183 ASN A O 1
ATOM 1443 N N . THR A 1 184 ? 53.565 -4.428 -39.647 1.00 49.66 184 THR A N 1
ATOM 1444 C CA . THR A 1 184 ? 53.534 -5.452 -40.713 1.00 49.66 184 THR A CA 1
ATOM 1445 C C . THR A 1 184 ? 52.155 -5.736 -41.310 1.00 49.66 184 THR A C 1
ATOM 1447 O O . THR A 1 184 ? 52.064 -6.520 -42.248 1.00 49.66 184 THR A O 1
ATOM 1450 N N . GLU A 1 185 ? 51.102 -5.025 -40.910 1.00 54.47 185 GLU A N 1
ATOM 1451 C CA . GLU A 1 185 ? 49.850 -4.988 -41.673 1.00 54.47 185 GLU A CA 1
ATOM 1452 C C . GLU A 1 185 ? 49.524 -3.547 -42.055 1.00 54.47 185 GLU A C 1
ATOM 1454 O O . GLU A 1 185 ? 48.936 -2.769 -41.307 1.00 54.47 185 GLU A O 1
ATOM 1459 N N . THR A 1 186 ? 49.989 -3.149 -43.238 1.00 54.97 186 THR A N 1
ATOM 1460 C CA . THR A 1 186 ? 49.728 -1.810 -43.764 1.00 54.97 186 THR A CA 1
ATOM 1461 C C . THR A 1 186 ? 48.297 -1.698 -44.286 1.00 54.97 186 THR A C 1
ATOM 1463 O O . THR A 1 186 ? 47.731 -2.644 -44.834 1.00 54.97 186 THR A O 1
ATOM 1466 N N . LEU A 1 187 ? 47.743 -0.484 -44.208 1.00 45.25 187 LEU A N 1
ATOM 1467 C CA . LEU A 1 187 ? 46.476 -0.071 -44.827 1.00 45.25 187 LEU A CA 1
ATOM 1468 C C . LEU A 1 187 ? 46.383 -0.485 -46.312 1.00 45.25 187 LEU A C 1
ATOM 1470 O O . LEU A 1 187 ? 45.303 -0.749 -46.828 1.00 45.25 187 LEU A O 1
ATOM 1474 N N . THR A 1 188 ? 47.527 -0.594 -46.990 1.00 50.03 188 THR A N 1
ATOM 1475 C CA . THR A 1 188 ? 47.659 -1.075 -48.370 1.00 50.03 188 THR A CA 1
ATOM 1476 C C . THR A 1 188 ? 47.301 -2.559 -48.525 1.00 50.03 188 THR A C 1
ATOM 1478 O O . THR A 1 188 ? 46.708 -2.926 -49.535 1.00 50.03 188 THR A O 1
ATOM 1481 N N . GLY A 1 189 ? 47.590 -3.405 -47.531 1.00 55.19 189 GLY A N 1
ATOM 1482 C CA . GLY A 1 189 ? 47.167 -4.811 -47.501 1.00 55.19 189 GLY A CA 1
ATOM 1483 C C . GLY A 1 189 ? 45.667 -4.970 -47.243 1.00 55.19 189 GLY A C 1
ATOM 1484 O O . GLY A 1 189 ? 45.008 -5.779 -47.892 1.00 55.19 189 GLY A O 1
ATOM 1485 N N . ILE A 1 190 ? 45.103 -4.125 -46.378 1.00 55.97 190 ILE A N 1
ATOM 1486 C CA . ILE A 1 190 ? 43.659 -4.095 -46.094 1.00 55.97 190 ILE A CA 1
ATOM 1487 C C . ILE A 1 190 ? 42.876 -3.617 -47.327 1.00 55.97 190 ILE A C 1
ATOM 1489 O O . ILE A 1 190 ? 41.874 -4.223 -47.701 1.00 55.97 190 ILE A O 1
ATOM 1493 N N . LEU A 1 191 ? 43.368 -2.586 -48.021 1.00 56.75 191 LEU A N 1
ATOM 1494 C CA . LEU A 1 191 ? 42.756 -2.081 -49.253 1.00 56.75 191 LEU A CA 1
ATOM 1495 C C . LEU A 1 191 ? 42.874 -3.078 -50.416 1.00 56.75 191 LEU A C 1
ATOM 1497 O O . LEU A 1 191 ? 41.916 -3.239 -51.164 1.00 56.75 191 LEU A O 1
ATOM 1501 N N . ALA A 1 192 ? 43.994 -3.796 -50.547 1.00 54.88 192 ALA A N 1
ATOM 1502 C CA . ALA A 1 192 ? 44.149 -4.844 -51.560 1.00 54.88 192 ALA A CA 1
ATOM 1503 C C . ALA A 1 192 ? 43.244 -6.065 -51.301 1.00 54.88 192 ALA A C 1
ATOM 1505 O O . ALA A 1 192 ? 42.754 -6.680 -52.250 1.00 54.88 192 ALA A O 1
ATOM 1506 N N . ASN A 1 193 ? 42.980 -6.395 -50.032 1.00 55.44 193 ASN A N 1
ATOM 1507 C CA . ASN A 1 193 ? 42.025 -7.441 -49.665 1.00 55.44 193 ASN A CA 1
ATOM 1508 C C . ASN A 1 193 ? 40.576 -7.008 -49.912 1.00 55.44 193 ASN A C 1
ATOM 1510 O O . ASN A 1 193 ? 39.808 -7.795 -50.453 1.00 55.44 193 ASN A O 1
ATOM 1514 N N . LEU A 1 194 ? 40.213 -5.756 -49.627 1.00 61.88 194 LEU A N 1
ATOM 1515 C CA . LEU A 1 194 ? 38.882 -5.220 -49.941 1.00 61.88 194 LEU A CA 1
ATOM 1516 C C . LEU A 1 194 ? 38.608 -5.169 -51.452 1.00 61.88 194 LEU A C 1
ATOM 1518 O O . LEU A 1 194 ? 37.514 -5.527 -51.880 1.00 61.88 194 LEU A O 1
ATOM 1522 N N . ASP A 1 195 ? 39.600 -4.807 -52.267 1.00 55.81 195 ASP A N 1
ATOM 1523 C CA . ASP A 1 195 ? 39.457 -4.752 -53.730 1.00 55.81 195 ASP A CA 1
ATOM 1524 C C . ASP A 1 195 ? 39.351 -6.157 -54.362 1.00 55.81 195 ASP A C 1
ATOM 1526 O O . ASP A 1 195 ? 38.642 -6.356 -55.353 1.00 55.81 195 ASP A O 1
ATOM 1530 N N . ASN A 1 196 ? 40.012 -7.159 -53.766 1.00 56.22 196 ASN A N 1
ATOM 1531 C CA . ASN A 1 196 ? 39.858 -8.568 -54.143 1.00 56.22 196 ASN A CA 1
ATOM 1532 C C . ASN A 1 196 ? 38.519 -9.154 -53.672 1.00 56.22 196 ASN A C 1
ATOM 1534 O O . ASN A 1 196 ? 37.892 -9.906 -54.416 1.00 56.22 196 ASN A O 1
ATOM 1538 N N . VAL A 1 197 ? 38.046 -8.789 -52.479 1.00 55.91 197 VAL A N 1
ATOM 1539 C CA . VAL A 1 197 ? 36.733 -9.200 -51.959 1.00 55.91 197 VAL A CA 1
ATOM 1540 C C . VAL A 1 197 ? 35.607 -8.597 -52.806 1.00 55.91 197 VAL A C 1
ATOM 1542 O O . VAL A 1 197 ? 34.712 -9.328 -53.223 1.00 55.91 197 VAL A O 1
ATOM 1545 N N . ALA A 1 198 ? 35.697 -7.318 -53.184 1.00 54.50 198 ALA A N 1
ATOM 1546 C CA . ALA A 1 198 ? 34.714 -6.653 -54.042 1.00 54.50 198 ALA A CA 1
ATOM 1547 C C . ALA A 1 198 ? 34.645 -7.253 -55.461 1.00 54.50 198 ALA A C 1
ATOM 1549 O O . ALA A 1 198 ? 33.555 -7.467 -55.988 1.00 54.50 198 ALA A O 1
ATOM 1550 N N . LYS A 1 199 ? 35.791 -7.591 -56.073 1.00 53.88 199 LYS A N 1
ATOM 1551 C CA . LYS A 1 199 ? 35.834 -8.244 -57.399 1.00 53.88 199 LYS A CA 1
ATOM 1552 C C . LYS A 1 199 ? 35.359 -9.697 -57.388 1.00 53.88 199 LYS A C 1
ATOM 1554 O O . LYS A 1 199 ? 34.909 -10.182 -58.427 1.00 53.88 199 LYS A O 1
ATOM 1559 N N . ASN A 1 200 ? 35.472 -10.387 -56.254 1.00 51.41 200 ASN A N 1
ATOM 1560 C CA . ASN A 1 200 ? 34.988 -11.758 -56.106 1.00 51.41 200 ASN A CA 1
ATOM 1561 C C . ASN A 1 200 ? 33.486 -11.800 -55.784 1.00 51.41 200 ASN A C 1
ATOM 1563 O O . ASN A 1 200 ? 32.786 -12.620 -56.369 1.00 51.41 200 ASN A O 1
ATOM 1567 N N . LEU A 1 201 ? 32.973 -10.861 -54.980 1.00 49.28 201 LEU A N 1
ATOM 1568 C CA . LEU A 1 201 ? 31.537 -10.708 -54.708 1.00 49.28 201 LEU A CA 1
ATOM 1569 C C . LEU A 1 201 ? 30.725 -10.410 -55.977 1.00 49.28 201 LEU A C 1
ATOM 1571 O O . LEU A 1 201 ? 29.629 -10.939 -56.135 1.00 49.28 201 LEU A O 1
ATOM 1575 N N . ASP A 1 202 ? 31.260 -9.634 -56.923 1.00 50.09 202 ASP A N 1
ATOM 1576 C CA . ASP A 1 202 ? 30.543 -9.262 -58.157 1.00 50.09 202 ASP A CA 1
ATOM 1577 C C . ASP A 1 202 ? 30.356 -10.435 -59.147 1.00 50.09 202 ASP A C 1
ATOM 1579 O O . ASP A 1 202 ? 29.535 -10.358 -60.059 1.00 50.09 202 ASP A O 1
ATOM 1583 N N . LYS A 1 203 ? 31.097 -11.542 -58.965 1.00 52.06 203 LYS A N 1
ATOM 1584 C CA . LYS A 1 203 ? 31.001 -12.763 -59.789 1.00 52.06 203 LYS A CA 1
ATOM 1585 C C . LYS A 1 203 ? 30.182 -13.888 -59.156 1.00 52.06 203 LYS A C 1
ATOM 1587 O O . LYS A 1 203 ? 29.825 -14.822 -59.867 1.00 52.06 203 LYS A O 1
ATOM 1592 N N . THR A 1 204 ? 29.912 -13.830 -57.852 1.00 49.16 204 THR A N 1
ATOM 1593 C CA . THR A 1 204 ? 29.283 -14.929 -57.094 1.00 49.16 204 THR A CA 1
ATOM 1594 C C . THR A 1 204 ? 27.948 -14.556 -56.454 1.00 49.16 204 THR A C 1
ATOM 1596 O O . THR A 1 204 ? 27.370 -15.380 -55.753 1.00 49.16 204 THR A O 1
ATOM 1599 N N . THR A 1 205 ? 27.449 -13.336 -56.668 1.00 56.62 205 THR A N 1
ATOM 1600 C CA . THR A 1 205 ? 26.203 -12.849 -56.060 1.00 56.62 205 THR A CA 1
ATOM 1601 C C . THR A 1 205 ? 25.034 -12.880 -57.041 1.00 56.62 205 THR A C 1
ATOM 1603 O O . THR A 1 205 ? 25.149 -12.442 -58.187 1.00 56.62 205 THR A O 1
ATOM 1606 N N . ILE A 1 206 ? 23.891 -13.399 -56.587 1.00 60.19 206 ILE A N 1
ATOM 1607 C CA . ILE A 1 206 ? 22.624 -13.330 -57.322 1.00 60.19 206 ILE A CA 1
ATOM 1608 C C . ILE A 1 206 ? 22.059 -11.921 -57.138 1.00 60.19 206 ILE A C 1
ATOM 1610 O O . ILE A 1 206 ? 22.066 -11.404 -56.025 1.00 60.19 206 ILE A O 1
ATOM 1614 N N . LYS A 1 207 ? 21.605 -11.282 -58.221 1.00 65.81 207 LYS A N 1
ATOM 1615 C CA . LYS A 1 207 ? 21.038 -9.927 -58.192 1.00 65.81 207 LYS A CA 1
ATOM 1616 C C . LYS A 1 207 ? 19.615 -9.922 -58.746 1.00 65.81 207 LYS A C 1
ATOM 1618 O O . LYS A 1 207 ? 19.309 -10.727 -59.624 1.00 65.81 207 LYS A O 1
ATOM 1623 N N . ASP A 1 208 ? 18.764 -9.038 -58.235 1.00 60.66 208 ASP A N 1
ATOM 1624 C CA . ASP A 1 208 ? 17.432 -8.787 -58.805 1.00 60.66 208 ASP A CA 1
ATOM 1625 C C . ASP A 1 208 ? 17.495 -7.968 -60.109 1.00 60.66 208 ASP A C 1
ATOM 1627 O O . ASP A 1 208 ? 18.572 -7.597 -60.585 1.00 60.66 208 ASP A O 1
ATOM 1631 N N . GLU A 1 209 ? 16.333 -7.714 -60.721 1.00 55.22 209 GLU A N 1
ATOM 1632 C CA . GLU A 1 209 ? 16.222 -6.967 -61.983 1.00 55.22 209 GLU A CA 1
ATOM 1633 C C . GLU A 1 209 ? 16.718 -5.512 -61.861 1.00 55.22 209 GLU A C 1
ATOM 1635 O O . GLU A 1 209 ? 17.103 -4.908 -62.866 1.00 55.22 209 GLU A O 1
ATOM 1640 N N . GLU A 1 210 ? 16.789 -4.966 -60.641 1.00 59.38 210 GLU A N 1
ATOM 1641 C CA . GLU A 1 210 ? 17.367 -3.655 -60.340 1.00 59.38 210 GLU A CA 1
ATOM 1642 C C . GLU A 1 210 ? 18.882 -3.685 -60.040 1.00 59.38 210 GLU A C 1
ATOM 1644 O O . GLU A 1 210 ? 19.508 -2.627 -59.921 1.00 59.38 210 GLU A O 1
ATOM 1649 N N . GLY A 1 211 ? 19.507 -4.867 -59.985 1.00 56.31 211 GLY A N 1
ATOM 1650 C CA . GLY A 1 211 ? 20.947 -5.042 -59.780 1.00 56.31 211 GLY A CA 1
ATOM 1651 C C . GLY A 1 211 ? 21.389 -5.091 -58.312 1.00 56.31 211 GLY A C 1
ATOM 1652 O O . GLY A 1 211 ? 22.587 -4.958 -58.038 1.00 56.31 211 GLY A O 1
ATOM 1653 N N . THR A 1 212 ? 20.462 -5.297 -57.375 1.00 62.50 212 THR A N 1
ATOM 1654 C CA . THR A 1 212 ? 20.737 -5.409 -55.934 1.00 62.50 212 THR A CA 1
ATOM 1655 C C . THR A 1 212 ? 21.106 -6.842 -55.572 1.00 62.50 212 THR A C 1
ATOM 1657 O O . THR A 1 212 ? 20.431 -7.776 -55.994 1.00 62.50 212 THR A O 1
ATOM 1660 N N . VAL A 1 213 ? 22.171 -7.030 -54.786 1.00 61.94 213 VAL A N 1
ATOM 1661 C CA . VAL A 1 213 ? 22.619 -8.356 -54.327 1.00 61.94 213 VAL A CA 1
ATOM 1662 C C . VAL A 1 213 ? 21.597 -8.964 -53.366 1.00 61.94 213 VAL A C 1
ATOM 1664 O O . VAL A 1 213 ? 21.243 -8.352 -52.362 1.00 61.94 213 VAL A O 1
ATOM 1667 N N . GLN A 1 214 ? 21.161 -10.177 -53.685 1.00 57.50 214 GLN A N 1
ATOM 1668 C CA . GLN A 1 214 ? 20.220 -10.986 -52.926 1.00 57.50 214 GLN A CA 1
ATOM 1669 C C . GLN A 1 214 ? 20.990 -12.030 -52.112 1.00 57.50 214 GLN A C 1
ATOM 1671 O O . GLN A 1 214 ? 21.868 -12.716 -52.642 1.00 57.50 214 GLN A O 1
ATOM 1676 N N . ASP A 1 215 ? 20.658 -12.155 -50.829 1.00 60.00 215 ASP A N 1
ATOM 1677 C CA . ASP A 1 215 ? 21.238 -13.169 -49.949 1.00 60.00 215 ASP A CA 1
ATOM 1678 C C . ASP A 1 215 ? 20.519 -14.504 -50.176 1.00 60.00 215 ASP A C 1
ATOM 1680 O O . ASP A 1 215 ? 19.335 -14.651 -49.861 1.00 60.00 215 ASP A O 1
ATOM 1684 N N . THR A 1 216 ? 21.196 -15.458 -50.821 1.00 61.53 216 THR A N 1
ATOM 1685 C CA . THR A 1 216 ? 20.604 -16.759 -51.156 1.00 61.53 216 THR A CA 1
ATOM 1686 C C . THR A 1 216 ? 21.601 -17.892 -50.902 1.00 61.53 216 THR A C 1
ATOM 1688 O O . THR A 1 216 ? 22.779 -17.739 -51.227 1.00 61.53 216 THR A O 1
ATOM 1691 N N . PRO A 1 217 ? 21.151 -19.064 -50.420 1.00 67.06 217 PRO A N 1
ATOM 1692 C CA . PRO A 1 217 ? 22.015 -20.219 -50.157 1.00 67.06 217 PRO A CA 1
ATOM 1693 C C . PRO A 1 217 ? 22.435 -20.980 -51.431 1.00 67.06 217 PRO A C 1
ATOM 1695 O O . PRO A 1 217 ? 22.967 -22.086 -51.342 1.00 67.06 217 PRO A O 1
ATOM 1698 N N . PHE A 1 218 ? 22.169 -20.428 -52.620 1.00 72.19 218 PHE A N 1
ATOM 1699 C CA . PHE A 1 218 ? 22.397 -21.081 -53.906 1.00 72.19 218 PHE A CA 1
ATOM 1700 C C . PHE A 1 218 ? 23.414 -20.306 -54.734 1.00 72.19 218 PHE A C 1
ATOM 1702 O O . PHE A 1 218 ? 23.414 -19.075 -54.758 1.00 72.19 218 PHE A O 1
ATOM 1709 N N . ARG A 1 219 ? 24.251 -21.031 -55.477 1.00 72.00 219 ARG A N 1
ATOM 1710 C CA . ARG A 1 219 ? 25.223 -20.439 -56.400 1.00 72.00 219 ARG A CA 1
ATOM 1711 C C . ARG A 1 219 ? 25.121 -21.066 -57.782 1.00 72.00 219 ARG A C 1
ATOM 1713 O O . ARG A 1 219 ? 24.864 -22.261 -57.924 1.00 72.00 219 ARG A O 1
ATOM 1720 N N . VAL A 1 220 ? 25.332 -20.242 -58.804 1.00 75.19 220 VAL A N 1
ATOM 1721 C CA . VAL A 1 220 ? 25.428 -20.694 -60.195 1.00 75.19 220 VAL A CA 1
ATOM 1722 C C . VAL A 1 220 ? 26.892 -20.973 -60.518 1.00 75.19 220 VAL A C 1
ATOM 1724 O O . VAL A 1 220 ? 27.753 -20.127 -60.288 1.00 75.19 220 VAL A O 1
ATOM 1727 N N . ILE A 1 221 ? 27.168 -22.153 -61.065 1.00 78.94 221 ILE A N 1
ATOM 1728 C CA . ILE A 1 221 ? 28.493 -22.594 -61.494 1.00 78.94 221 ILE A CA 1
ATOM 1729 C C . ILE A 1 221 ? 28.479 -23.011 -62.968 1.00 78.94 221 ILE A C 1
ATOM 1731 O O . ILE A 1 221 ? 27.453 -23.422 -63.516 1.00 78.94 221 ILE A O 1
ATOM 1735 N N . GLU A 1 222 ? 29.652 -22.967 -63.595 1.00 80.81 222 GLU A N 1
ATOM 1736 C CA . GLU A 1 222 ? 29.906 -23.546 -64.915 1.00 80.81 222 GLU A CA 1
ATOM 1737 C C . GLU A 1 222 ? 31.158 -24.426 -64.845 1.00 80.81 222 GLU A C 1
ATOM 1739 O O . GLU A 1 222 ? 32.157 -24.044 -64.235 1.00 80.81 222 GLU A O 1
ATOM 1744 N N . ASN A 1 223 ? 31.130 -25.604 -65.474 1.00 81.94 223 ASN A N 1
ATOM 1745 C CA . ASN A 1 223 ? 32.292 -26.495 -65.536 1.00 81.94 223 ASN A CA 1
ATOM 1746 C C . ASN A 1 223 ? 32.317 -27.304 -66.851 1.00 81.94 223 ASN A C 1
ATOM 1748 O O . ASN A 1 223 ? 31.555 -27.031 -67.786 1.00 81.94 223 ASN A O 1
ATOM 1752 N N . GLU A 1 224 ? 33.228 -28.276 -66.962 1.00 84.56 224 GLU A N 1
ATOM 1753 C CA . GLU A 1 224 ? 33.357 -29.097 -68.177 1.00 84.56 224 GLU A CA 1
ATOM 1754 C C . GLU A 1 224 ? 32.130 -29.992 -68.441 1.00 84.56 224 GLU A C 1
ATOM 1756 O O . GLU A 1 224 ? 31.843 -30.310 -69.595 1.00 84.56 224 GLU A O 1
ATOM 1761 N N . GLU A 1 225 ? 31.363 -30.340 -67.406 1.00 83.50 225 GLU A N 1
ATOM 1762 C CA . GLU A 1 225 ? 30.195 -31.224 -67.488 1.00 83.50 225 GLU A CA 1
ATOM 1763 C C . GLU A 1 225 ? 28.884 -30.456 -67.741 1.00 83.50 225 GLU A C 1
ATOM 1765 O O . GLU A 1 225 ? 28.032 -30.908 -68.515 1.00 83.50 225 GLU A O 1
ATOM 1770 N N . PHE A 1 226 ? 28.743 -29.252 -67.177 1.00 85.12 226 PHE A N 1
ATOM 1771 C CA . PHE A 1 226 ? 27.527 -28.438 -67.233 1.00 85.12 226 PHE A CA 1
ATOM 1772 C C . PHE A 1 226 ? 27.780 -27.064 -67.866 1.00 85.12 226 PHE A C 1
ATOM 1774 O O . PHE A 1 226 ? 28.742 -26.369 -67.534 1.00 85.12 226 PHE A O 1
ATOM 1781 N N . ILE A 1 227 ? 26.889 -26.656 -68.780 1.00 84.62 227 ILE A N 1
ATOM 1782 C CA . ILE A 1 227 ? 26.874 -25.286 -69.333 1.00 84.62 227 ILE A CA 1
ATOM 1783 C C . ILE A 1 227 ? 26.514 -24.290 -68.242 1.00 84.62 227 ILE A C 1
ATOM 1785 O O . ILE A 1 227 ? 27.101 -23.223 -68.185 1.00 84.62 227 ILE A O 1
ATOM 1789 N N . MET A 1 228 ? 25.558 -24.669 -67.400 1.00 79.06 228 MET A N 1
ATOM 1790 C CA . MET A 1 228 ? 25.090 -23.911 -66.254 1.00 79.06 228 MET A CA 1
ATOM 1791 C C . MET A 1 228 ? 24.564 -24.921 -65.241 1.00 79.06 228 MET A C 1
ATOM 1793 O O . MET A 1 228 ? 23.821 -25.839 -65.608 1.00 79.06 228 MET A O 1
ATOM 1797 N N . ALA A 1 229 ? 24.963 -24.765 -63.989 1.00 82.38 229 ALA A N 1
ATOM 1798 C CA . ALA A 1 229 ? 24.520 -25.590 -62.883 1.00 82.38 229 ALA A CA 1
ATOM 1799 C C . ALA A 1 229 ? 24.235 -24.719 -61.659 1.00 82.38 229 ALA A C 1
ATOM 1801 O O . ALA A 1 229 ? 24.923 -23.734 -61.421 1.00 82.38 229 ALA A O 1
ATOM 1802 N N . VAL A 1 230 ? 23.210 -25.077 -60.895 1.00 81.75 230 VAL A N 1
ATOM 1803 C CA . VAL A 1 230 ? 22.874 -24.470 -59.608 1.00 81.75 230 VAL A CA 1
ATOM 1804 C C . VAL A 1 230 ? 23.242 -25.473 -58.528 1.00 81.75 230 VAL A C 1
ATOM 1806 O O . VAL A 1 230 ? 22.795 -26.624 -58.574 1.00 81.75 230 VAL A O 1
ATOM 1809 N N . VAL A 1 231 ? 24.055 -25.037 -57.574 1.00 78.75 231 VAL A N 1
ATOM 1810 C CA . VAL A 1 231 ? 24.470 -25.840 -56.422 1.00 78.75 231 VAL A CA 1
ATOM 1811 C C . VAL A 1 231 ? 24.089 -25.134 -55.120 1.00 78.75 231 VAL A C 1
ATOM 1813 O O . VAL A 1 231 ? 23.972 -23.905 -55.091 1.00 78.75 231 VAL A O 1
ATOM 1816 N N . ASP A 1 232 ? 23.855 -25.902 -54.059 1.00 77.75 232 ASP A N 1
ATOM 1817 C CA . ASP A 1 232 ? 23.630 -25.359 -52.712 1.00 77.75 232 ASP A CA 1
ATOM 1818 C C . ASP A 1 232 ? 24.941 -24.915 -52.049 1.00 77.75 232 ASP A C 1
ATOM 1820 O O . ASP A 1 232 ? 26.006 -24.992 -52.660 1.00 77.75 232 ASP A O 1
ATOM 1824 N N . SER A 1 233 ? 24.876 -24.444 -50.802 1.00 71.62 233 SER A N 1
ATOM 1825 C CA . SER A 1 233 ? 26.026 -23.987 -50.012 1.00 71.62 233 SER A CA 1
ATOM 1826 C C . SER A 1 233 ? 27.114 -25.055 -49.808 1.00 71.62 233 SER A C 1
ATOM 1828 O O . SER A 1 233 ? 28.279 -24.695 -49.641 1.00 71.62 233 SER A O 1
ATOM 1830 N N . GLU A 1 234 ? 26.794 -26.344 -49.949 1.00 76.88 234 GLU A N 1
ATOM 1831 C CA . GLU A 1 234 ? 27.713 -27.485 -49.806 1.00 76.88 234 GLU A CA 1
ATOM 1832 C C . GLU A 1 234 ? 28.256 -28.017 -51.155 1.00 76.88 234 GLU A C 1
ATOM 1834 O O . GLU A 1 234 ? 28.817 -29.109 -51.208 1.00 76.88 234 GLU A O 1
ATOM 1839 N N . ASP A 1 235 ? 28.100 -27.266 -52.256 1.00 73.31 235 ASP A N 1
ATOM 1840 C CA . ASP A 1 235 ? 28.495 -27.649 -53.629 1.00 73.31 235 ASP A CA 1
ATOM 1841 C C . ASP A 1 235 ? 27.711 -28.850 -54.202 1.00 73.31 235 ASP A C 1
ATOM 1843 O O . ASP A 1 235 ? 28.107 -29.450 -55.208 1.00 73.31 235 ASP A O 1
ATOM 1847 N N . ARG A 1 236 ? 26.551 -29.198 -53.627 1.00 78.69 236 ARG A N 1
ATOM 1848 C CA . ARG A 1 236 ? 25.711 -30.280 -54.157 1.00 78.69 236 ARG A CA 1
ATOM 1849 C C . ARG A 1 236 ? 24.889 -29.785 -55.340 1.00 78.69 236 ARG A C 1
ATOM 1851 O O . ARG A 1 236 ? 24.213 -28.761 -55.258 1.00 78.69 236 ARG A O 1
ATOM 1858 N N . LEU A 1 237 ? 24.917 -30.534 -56.445 1.00 77.06 237 LEU A N 1
ATOM 1859 C CA . LEU A 1 237 ? 24.170 -30.197 -57.657 1.00 77.06 237 LEU A CA 1
ATOM 1860 C C . LEU A 1 237 ? 22.659 -30.319 -57.432 1.00 77.06 237 LEU A C 1
ATOM 1862 O O . LEU A 1 237 ? 22.149 -31.404 -57.169 1.00 77.06 237 LEU A O 1
ATOM 1866 N N . LEU A 1 238 ? 21.944 -29.203 -57.580 1.00 75.81 238 LEU A N 1
ATOM 1867 C CA . LEU A 1 238 ? 20.483 -29.142 -57.473 1.00 75.81 238 LEU A CA 1
ATOM 1868 C C . LEU A 1 238 ? 19.817 -29.193 -58.853 1.00 75.81 238 LEU A C 1
ATOM 1870 O O . LEU A 1 238 ? 18.766 -29.807 -59.032 1.00 75.81 238 LEU A O 1
ATOM 1874 N N . PHE A 1 239 ? 20.444 -28.555 -59.841 1.00 81.56 239 PHE A N 1
ATOM 1875 C CA . PHE A 1 239 ? 19.981 -28.501 -61.224 1.00 81.56 239 PHE A CA 1
ATOM 1876 C C . PHE A 1 239 ? 21.160 -28.228 -62.155 1.00 81.56 239 PHE A C 1
ATOM 1878 O O . PHE A 1 239 ? 21.982 -27.366 -61.861 1.00 81.56 239 PHE A O 1
ATOM 1885 N N . GLY A 1 240 ? 21.239 -28.907 -63.296 1.00 88.00 240 GLY A N 1
ATOM 1886 C CA . GLY A 1 240 ? 22.269 -28.632 -64.297 1.00 88.00 240 GLY A CA 1
ATOM 1887 C C . GLY A 1 240 ? 21.791 -28.861 -65.721 1.00 88.00 240 GLY A C 1
ATOM 1888 O O . GLY A 1 240 ? 20.912 -29.679 -65.970 1.00 88.00 240 GLY A O 1
ATOM 1889 N N . ILE A 1 241 ? 22.386 -28.155 -66.681 1.00 85.81 241 ILE A N 1
ATOM 1890 C CA . ILE A 1 241 ? 22.201 -28.426 -68.111 1.00 85.81 241 ILE A CA 1
ATOM 1891 C C . ILE A 1 241 ? 23.495 -29.018 -68.653 1.00 85.81 241 ILE A C 1
ATOM 1893 O O . ILE A 1 241 ? 24.525 -28.338 -68.708 1.00 85.81 241 ILE A O 1
ATOM 1897 N N . TYR A 1 242 ? 23.444 -30.284 -69.065 1.00 83.31 242 TYR A N 1
ATOM 1898 C CA . TYR A 1 242 ? 24.622 -30.990 -69.555 1.00 83.31 242 TYR A CA 1
ATOM 1899 C C . TYR A 1 242 ? 25.204 -30.320 -70.792 1.00 83.31 242 TYR A C 1
ATOM 1901 O O . TYR A 1 242 ? 24.515 -30.115 -71.795 1.00 83.31 242 TYR A O 1
ATOM 1909 N N . ARG A 1 243 ? 26.512 -30.076 -70.768 1.00 87.44 243 ARG A N 1
ATOM 1910 C CA . ARG A 1 243 ? 27.221 -29.408 -71.859 1.00 87.44 243 ARG A CA 1
ATOM 1911 C C . ARG A 1 243 ? 27.233 -30.210 -73.149 1.00 87.44 243 ARG A C 1
ATOM 1913 O O . ARG A 1 243 ? 27.089 -29.640 -74.225 1.00 87.44 243 ARG A O 1
ATOM 1920 N N . ALA A 1 244 ? 27.334 -31.530 -73.043 1.00 83.00 244 ALA A N 1
ATOM 1921 C CA . ALA A 1 244 ? 27.382 -32.412 -74.203 1.00 83.00 244 ALA A CA 1
ATOM 1922 C C . ALA A 1 244 ? 26.038 -32.545 -74.944 1.00 83.00 244 ALA A C 1
ATOM 1924 O O . ALA A 1 244 ? 26.030 -32.882 -76.126 1.00 83.00 244 ALA A O 1
ATOM 1925 N N . THR A 1 245 ? 24.901 -32.326 -74.269 1.00 84.06 245 THR A N 1
ATOM 1926 C CA . THR A 1 245 ? 23.576 -32.681 -74.817 1.00 84.06 245 THR A CA 1
ATOM 1927 C C . THR A 1 245 ? 22.532 -31.571 -74.748 1.00 84.06 245 THR A C 1
ATOM 1929 O O . THR A 1 245 ? 21.499 -31.682 -75.406 1.00 84.06 245 THR A O 1
ATOM 1932 N N . GLY A 1 246 ? 22.762 -30.525 -73.951 1.00 76.94 246 GLY A N 1
ATOM 1933 C CA . GLY A 1 246 ? 21.786 -29.471 -73.673 1.00 76.94 246 GLY A CA 1
ATOM 1934 C C . GLY A 1 246 ? 20.573 -29.938 -72.861 1.00 76.94 246 GLY A C 1
ATOM 1935 O O . GLY A 1 246 ? 19.607 -29.190 -72.736 1.00 76.94 246 GLY A O 1
ATOM 1936 N N . LYS A 1 247 ? 20.581 -31.169 -72.332 1.00 74.62 247 LYS A N 1
ATOM 1937 C CA . LYS A 1 247 ? 19.462 -31.718 -71.558 1.00 74.62 247 LYS A CA 1
ATOM 1938 C C . LYS A 1 247 ? 19.554 -31.316 -70.081 1.00 74.62 247 LYS A C 1
ATOM 1940 O O . LYS A 1 247 ? 20.662 -31.308 -69.539 1.00 74.62 247 LYS A O 1
ATOM 1945 N N . PRO A 1 248 ? 18.412 -31.021 -69.432 1.00 72.44 248 PRO A N 1
ATOM 1946 C CA . PRO A 1 248 ? 18.374 -30.720 -68.009 1.00 72.44 248 PRO A CA 1
ATOM 1947 C C . PRO A 1 248 ? 18.573 -31.987 -67.167 1.00 72.44 248 PRO A C 1
ATOM 1949 O O . PRO A 1 248 ? 18.136 -33.075 -67.548 1.00 72.44 248 PRO A O 1
ATOM 1952 N N . TYR A 1 249 ? 19.214 -31.824 -66.018 1.00 76.94 249 TYR A N 1
ATOM 1953 C CA . TYR A 1 249 ? 19.532 -32.854 -65.040 1.00 76.94 249 TYR A CA 1
ATOM 1954 C C . TYR A 1 249 ? 19.131 -32.373 -63.644 1.00 76.94 249 TYR A C 1
ATOM 1956 O O . TYR A 1 249 ? 19.472 -31.255 -63.251 1.00 76.94 249 TYR A O 1
ATOM 1964 N N . PHE A 1 250 ? 18.391 -33.213 -62.918 1.00 76.75 250 PHE A N 1
ATOM 1965 C CA . PHE A 1 250 ? 17.823 -32.922 -61.599 1.00 76.75 250 PHE A CA 1
ATOM 1966 C C . PHE A 1 250 ? 18.225 -34.044 -60.631 1.00 76.75 250 PHE A C 1
ATOM 1968 O O . PHE A 1 250 ? 17.564 -35.080 -60.607 1.00 76.75 250 PHE A O 1
ATOM 1975 N N . PRO A 1 251 ? 19.306 -33.880 -59.853 1.00 63.03 251 PRO A N 1
ATOM 1976 C CA . PRO A 1 251 ? 19.876 -34.977 -59.063 1.00 63.03 251 PRO A CA 1
ATOM 1977 C C . PRO A 1 251 ? 19.030 -35.387 -57.851 1.00 63.03 251 PRO A C 1
ATOM 1979 O O . PRO A 1 251 ? 19.205 -36.482 -57.335 1.00 63.03 251 PRO A O 1
ATOM 1982 N N . LEU A 1 252 ? 18.120 -34.516 -57.395 1.00 55.47 252 LEU A N 1
ATOM 1983 C CA . LEU A 1 252 ? 17.299 -34.714 -56.190 1.00 55.47 252 LEU A CA 1
ATOM 1984 C C . LEU A 1 252 ? 15.814 -34.996 -56.486 1.00 55.47 252 LEU A C 1
ATOM 1986 O O . LEU A 1 252 ? 14.967 -34.798 -55.623 1.00 55.47 252 LEU A O 1
ATOM 1990 N N . ASN A 1 253 ? 15.476 -35.447 -57.696 1.00 50.38 253 ASN A N 1
ATOM 1991 C CA . ASN A 1 253 ? 14.111 -35.849 -58.044 1.00 50.38 253 ASN A CA 1
ATOM 1992 C C . ASN A 1 253 ? 14.113 -37.197 -58.779 1.00 50.38 253 ASN A C 1
ATOM 1994 O O . ASN A 1 253 ? 14.059 -37.246 -60.007 1.00 50.38 253 ASN A O 1
ATOM 1998 N N . GLU A 1 254 ? 14.106 -38.298 -58.027 1.00 54.12 254 GLU A N 1
ATOM 1999 C CA . GLU A 1 254 ? 13.569 -39.571 -58.519 1.00 54.12 254 GLU A CA 1
ATOM 2000 C C . GLU A 1 254 ? 12.050 -39.537 -58.322 1.00 54.12 254 GLU A C 1
ATOM 2002 O O . GLU A 1 254 ? 11.512 -39.903 -57.278 1.00 54.12 254 GLU A O 1
ATOM 2007 N N . MET A 1 255 ? 11.343 -38.961 -59.295 1.00 54.81 255 MET A N 1
ATOM 2008 C CA . MET A 1 255 ? 9.894 -38.815 -59.198 1.00 54.81 255 MET A CA 1
ATOM 2009 C C . MET A 1 255 ? 9.219 -40.163 -59.453 1.00 54.81 255 MET A C 1
ATOM 2011 O O . MET A 1 255 ? 9.262 -40.684 -60.565 1.00 54.81 255 MET A O 1
ATOM 2015 N N . TYR A 1 256 ? 8.592 -40.681 -58.403 1.00 63.41 256 TYR A N 1
ATOM 2016 C CA . TYR A 1 256 ? 7.648 -41.795 -58.388 1.00 63.41 256 TYR A CA 1
ATOM 2017 C C . TYR A 1 256 ? 6.722 -41.869 -59.618 1.00 63.41 256 TYR A C 1
ATOM 2019 O O . TYR A 1 256 ? 6.371 -40.854 -60.232 1.00 63.41 256 TYR A O 1
ATOM 2027 N N . HIS A 1 257 ? 6.211 -43.064 -59.914 1.00 63.62 257 HIS A N 1
ATOM 2028 C CA . HIS A 1 257 ? 5.116 -43.263 -60.871 1.00 63.62 257 HIS A CA 1
ATOM 2029 C C . HIS A 1 257 ? 3.874 -43.852 -60.199 1.00 63.62 257 HIS A C 1
ATOM 2031 O O . HIS A 1 257 ? 3.928 -44.371 -59.086 1.00 63.62 257 HIS A O 1
ATOM 2037 N N . VAL A 1 258 ? 2.720 -43.709 -60.858 1.00 74.88 258 VAL A N 1
ATOM 2038 C CA . VAL A 1 258 ? 1.411 -44.099 -60.308 1.00 74.88 258 VAL A CA 1
ATOM 2039 C C . VAL A 1 258 ? 0.769 -45.169 -61.175 1.00 74.88 258 VAL A C 1
ATOM 2041 O O . VAL A 1 258 ? 0.618 -44.979 -62.382 1.00 74.88 258 VAL A O 1
ATOM 2044 N N . GLU A 1 259 ? 0.325 -46.255 -60.547 1.00 77.56 259 GLU A N 1
ATOM 2045 C CA . GLU A 1 259 ? -0.351 -47.377 -61.198 1.00 77.56 259 GLU A CA 1
ATOM 2046 C C . GLU A 1 259 ? -1.738 -47.649 -60.594 1.00 77.56 259 GLU A C 1
ATOM 2048 O O . GLU A 1 259 ? -2.027 -47.307 -59.447 1.00 77.56 259 GLU A O 1
ATOM 2053 N N . GLN A 1 260 ? -2.626 -48.269 -61.377 1.00 83.31 260 GLN A N 1
ATOM 2054 C CA . GLN A 1 260 ? -3.959 -48.712 -60.946 1.00 83.31 260 GLN A CA 1
ATOM 2055 C C . GLN A 1 260 ? -4.191 -50.147 -61.426 1.00 83.31 260 GLN A C 1
ATOM 2057 O O . GLN A 1 260 ? -3.904 -50.457 -62.582 1.00 83.31 260 GLN A O 1
ATOM 2062 N N . ASN A 1 261 ? -4.733 -51.021 -60.573 1.00 83.44 261 ASN A N 1
ATOM 2063 C CA . ASN A 1 261 ? -4.986 -52.421 -60.931 1.00 83.44 261 ASN A CA 1
ATOM 2064 C C . ASN A 1 261 ? -6.217 -53.003 -60.195 1.00 83.44 261 ASN A C 1
ATOM 2066 O O . ASN A 1 261 ? -7.064 -52.264 -59.676 1.00 83.44 261 ASN A O 1
ATOM 2070 N N . GLU A 1 262 ? -6.378 -54.329 -60.222 1.00 80.25 262 GLU A N 1
ATOM 2071 C CA . GLU A 1 262 ? -7.510 -55.016 -59.579 1.00 80.25 262 GLU A CA 1
ATOM 2072 C C . GLU A 1 262 ? -7.466 -54.948 -58.046 1.00 80.25 262 GLU A C 1
AT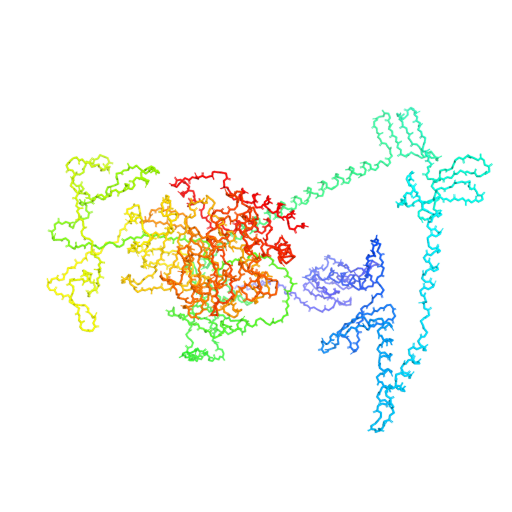OM 2074 O O . GLU A 1 262 ? -8.509 -55.043 -57.407 1.00 80.25 262 GLU A O 1
ATOM 2079 N N . GLU A 1 263 ? -6.295 -54.717 -57.455 1.00 79.69 263 GLU A N 1
ATOM 2080 C CA . GLU A 1 263 ? -6.104 -54.633 -56.007 1.00 79.69 263 GLU A CA 1
ATOM 2081 C C . GLU A 1 263 ? -6.138 -53.182 -55.492 1.00 79.69 263 GLU A C 1
ATOM 2083 O O . GLU A 1 263 ? -6.655 -52.923 -54.404 1.00 79.69 263 GLU A O 1
ATOM 2088 N N . PHE A 1 264 ? -5.682 -52.217 -56.298 1.00 82.50 264 PHE A N 1
ATOM 2089 C CA . PHE A 1 264 ? -5.529 -50.812 -55.906 1.00 82.50 264 PHE A CA 1
ATOM 2090 C C . PHE A 1 264 ? -6.381 -49.850 -56.743 1.00 82.50 264 PHE A C 1
ATOM 2092 O O . PHE A 1 264 ? -6.415 -49.927 -57.973 1.00 82.50 264 PHE A O 1
ATOM 2099 N N . PHE A 1 265 ? -7.019 -48.879 -56.079 1.00 82.44 265 PHE A N 1
ATOM 2100 C CA . PHE A 1 265 ? -7.570 -47.690 -56.742 1.00 82.44 265 PHE A CA 1
ATOM 2101 C C . PHE A 1 265 ? -6.461 -46.767 -57.270 1.00 82.44 265 PHE A C 1
ATOM 2103 O O . PHE A 1 265 ? -6.661 -46.102 -58.283 1.00 82.44 265 PHE A O 1
ATOM 2110 N N . GLY A 1 266 ? -5.300 -46.755 -56.609 1.00 80.94 266 GLY A N 1
ATOM 2111 C CA . GLY A 1 266 ? -4.072 -46.093 -57.047 1.00 80.94 266 GLY A CA 1
ATOM 2112 C C . GLY A 1 266 ? -2.911 -46.444 -56.117 1.00 80.94 266 GLY A C 1
ATOM 2113 O O . GLY A 1 266 ? -3.110 -46.488 -54.901 1.00 80.94 266 GLY A O 1
ATOM 2114 N N . VAL A 1 267 ? -1.735 -46.723 -56.683 1.00 82.12 267 VAL A N 1
ATOM 2115 C CA . VAL A 1 267 ? -0.493 -47.010 -55.955 1.00 82.12 267 VAL A CA 1
ATOM 2116 C C . VAL A 1 267 ? 0.662 -46.193 -56.536 1.00 82.12 267 VAL A C 1
ATOM 2118 O O . VAL A 1 267 ? 0.861 -46.166 -57.747 1.00 82.12 267 VAL A O 1
ATOM 2121 N N . TRP A 1 268 ? 1.380 -45.489 -55.667 1.00 83.81 268 TRP A N 1
ATOM 2122 C CA . TRP A 1 268 ? 2.556 -44.680 -55.958 1.00 83.81 268 TRP A CA 1
ATOM 2123 C C . TRP A 1 268 ? 3.796 -45.489 -55.613 1.00 83.81 268 TRP A C 1
ATOM 2125 O O . TRP A 1 268 ? 3.952 -45.953 -54.477 1.00 83.81 268 TRP A O 1
ATOM 2135 N N . LEU A 1 269 ? 4.651 -45.650 -56.609 1.00 76.69 269 LEU A N 1
ATOM 2136 C CA . LEU A 1 269 ? 5.832 -46.488 -56.557 1.00 76.69 269 LEU A CA 1
ATOM 2137 C C . LEU A 1 269 ? 7.079 -45.627 -56.742 1.00 76.69 269 LEU A C 1
ATOM 2139 O O . LEU A 1 269 ? 7.059 -44.693 -57.544 1.00 76.69 269 LEU A O 1
ATOM 2143 N N . ASP A 1 270 ? 8.147 -45.922 -56.004 1.00 72.38 270 ASP A N 1
ATOM 2144 C CA . ASP A 1 270 ? 9.457 -45.327 -56.286 1.00 72.38 270 ASP A CA 1
ATOM 2145 C C . ASP A 1 270 ? 10.043 -45.858 -57.610 1.00 72.38 270 ASP A C 1
ATOM 2147 O O . ASP A 1 270 ? 9.454 -46.709 -58.285 1.00 72.38 270 ASP A O 1
ATOM 2151 N N . ALA A 1 271 ? 11.218 -45.350 -57.988 1.00 64.88 271 ALA A N 1
ATOM 2152 C CA . ALA A 1 271 ? 11.902 -45.749 -59.218 1.00 64.88 271 ALA A CA 1
ATOM 2153 C C . ALA A 1 271 ? 12.236 -47.259 -59.286 1.00 64.88 271 ALA A C 1
ATOM 2155 O O . ALA A 1 271 ? 12.420 -47.787 -60.385 1.00 64.88 271 ALA A O 1
ATOM 2156 N N . ASP A 1 272 ? 12.242 -47.959 -58.144 1.00 71.75 272 ASP A N 1
ATOM 2157 C CA . ASP A 1 272 ? 12.527 -49.392 -58.001 1.00 71.75 272 ASP A CA 1
ATOM 2158 C C . ASP A 1 272 ? 11.257 -50.259 -57.836 1.00 71.75 272 ASP A C 1
ATOM 2160 O O . ASP A 1 272 ? 11.342 -51.482 -57.704 1.00 71.75 272 ASP A O 1
ATOM 2164 N N . ASN A 1 273 ? 10.064 -49.662 -57.944 1.00 71.06 273 ASN A N 1
ATOM 2165 C CA . ASN A 1 273 ? 8.745 -50.280 -57.748 1.00 71.06 273 ASN A CA 1
ATOM 2166 C C . ASN A 1 273 ? 8.391 -50.663 -56.297 1.00 71.06 273 ASN A C 1
ATOM 2168 O O . ASN A 1 273 ? 7.534 -51.528 -56.081 1.00 71.06 273 ASN A O 1
ATOM 2172 N N . HIS A 1 274 ? 8.985 -50.024 -55.289 1.00 73.44 274 HIS A N 1
ATOM 2173 C CA . HIS A 1 274 ? 8.525 -50.173 -53.908 1.00 73.44 274 HIS A CA 1
ATOM 2174 C C . HIS A 1 274 ? 7.300 -49.300 -53.632 1.00 73.44 274 HIS A C 1
ATOM 2176 O O . HIS A 1 274 ? 7.201 -48.161 -54.089 1.00 73.44 274 HIS A O 1
ATOM 2182 N N . VAL A 1 275 ? 6.354 -49.835 -52.853 1.00 68.69 275 VAL A N 1
ATOM 2183 C CA . VAL A 1 275 ? 5.105 -49.142 -52.515 1.00 68.69 275 VAL A CA 1
ATOM 2184 C C . VAL A 1 275 ? 5.370 -48.035 -51.502 1.00 68.69 275 VAL A C 1
ATOM 2186 O O . VAL A 1 275 ? 5.565 -48.301 -50.318 1.00 68.69 275 VAL A O 1
ATOM 2189 N N . LEU A 1 276 ? 5.309 -46.790 -51.971 1.00 71.69 276 LEU A N 1
ATOM 2190 C CA . LEU A 1 276 ? 5.385 -45.601 -51.124 1.00 71.69 276 LEU A CA 1
ATOM 2191 C C . LEU A 1 276 ? 4.020 -45.286 -50.500 1.00 71.69 276 LEU A C 1
ATOM 2193 O O . LEU A 1 276 ? 3.925 -44.946 -49.321 1.00 71.69 276 LEU A O 1
ATOM 2197 N N . LEU A 1 277 ? 2.954 -45.413 -51.299 1.00 79.19 277 LEU A N 1
ATOM 2198 C CA . LEU A 1 277 ? 1.572 -45.138 -50.905 1.00 79.19 277 LEU A CA 1
ATOM 2199 C C . LEU A 1 277 ? 0.596 -45.901 -51.808 1.00 79.19 277 LEU A C 1
ATOM 2201 O O . LEU A 1 277 ? 0.747 -45.883 -53.021 1.00 79.19 277 LEU A O 1
ATOM 2205 N N . GLY A 1 278 ? -0.450 -46.508 -51.259 1.00 83.12 278 GLY A N 1
ATOM 2206 C CA . GLY A 1 278 ? -1.500 -47.166 -52.029 1.00 83.12 278 GLY A CA 1
ATOM 2207 C C . GLY A 1 278 ? -2.850 -47.156 -51.324 1.00 83.12 278 GLY A C 1
ATOM 2208 O O . GLY A 1 278 ? -2.926 -47.265 -50.104 1.00 83.12 278 GLY A O 1
ATOM 2209 N N . ILE A 1 279 ? -3.927 -47.043 -52.103 1.00 84.50 279 ILE A N 1
ATOM 2210 C CA . ILE A 1 279 ? -5.307 -47.195 -51.621 1.00 84.50 279 ILE A CA 1
ATOM 2211 C C . ILE A 1 279 ? -5.870 -48.480 -52.221 1.00 84.50 279 ILE A C 1
ATOM 2213 O O . ILE A 1 279 ? -6.110 -48.553 -53.432 1.00 84.50 279 ILE A O 1
ATOM 2217 N N . ARG A 1 280 ? -6.065 -49.501 -51.387 1.00 83.81 280 ARG A N 1
ATOM 2218 C CA . ARG A 1 280 ? -6.646 -50.784 -51.793 1.00 83.81 280 ARG A CA 1
ATOM 2219 C C . ARG A 1 280 ? -8.142 -50.642 -52.034 1.00 83.81 280 ARG A C 1
ATOM 2221 O O . ARG A 1 280 ? -8.810 -49.759 -51.492 1.00 83.81 280 ARG A O 1
ATOM 2228 N N . ARG A 1 281 ? -8.691 -51.511 -52.881 1.00 79.88 281 ARG A N 1
ATOM 2229 C CA . ARG A 1 281 ? -10.112 -51.445 -53.262 1.00 79.88 281 ARG A CA 1
ATOM 2230 C C . ARG A 1 281 ? -11.090 -51.786 -52.140 1.00 79.88 281 ARG A C 1
ATOM 2232 O O . ARG A 1 281 ? -12.259 -51.426 -52.240 1.00 79.88 281 ARG A O 1
ATOM 2239 N N . ASP A 1 282 ? -10.624 -52.435 -51.082 1.00 79.50 282 ASP A N 1
ATOM 2240 C CA . ASP A 1 282 ? -11.375 -52.693 -49.850 1.00 79.50 282 ASP A CA 1
ATOM 2241 C C . ASP A 1 282 ? -11.362 -51.506 -48.864 1.00 79.50 282 ASP A C 1
ATOM 2243 O O . ASP A 1 282 ? -12.036 -51.557 -47.836 1.00 79.50 282 ASP A O 1
ATOM 2247 N N . GLY A 1 283 ? -10.669 -50.413 -49.207 1.00 70.12 283 GLY A N 1
ATOM 2248 C CA . GLY A 1 283 ? -10.604 -49.177 -48.427 1.00 70.12 283 GLY A CA 1
ATOM 2249 C C . GLY A 1 283 ? -9.381 -49.066 -47.515 1.00 70.12 283 GLY A C 1
ATOM 2250 O O . GLY A 1 283 ? -9.228 -48.046 -46.845 1.00 70.12 283 GLY A O 1
ATOM 2251 N N . GLU A 1 284 ? -8.503 -50.070 -47.490 1.00 73.50 284 GLU A N 1
ATOM 2252 C CA . GLU A 1 284 ? -7.270 -50.038 -46.705 1.00 73.50 284 GLU A CA 1
ATOM 2253 C C . GLU A 1 284 ? -6.200 -49.160 -47.383 1.00 73.50 284 GLU A C 1
ATOM 2255 O O . GLU A 1 284 ? -5.897 -49.316 -48.569 1.00 73.50 284 GLU A O 1
ATOM 2260 N N . ILE A 1 285 ? -5.618 -48.217 -46.635 1.00 74.56 285 ILE A N 1
ATOM 2261 C CA . ILE A 1 285 ? -4.512 -47.370 -47.106 1.00 74.56 285 ILE A CA 1
ATOM 2262 C C . ILE A 1 285 ? -3.195 -47.969 -46.608 1.00 74.56 285 ILE A C 1
ATOM 2264 O O . ILE A 1 285 ? -3.024 -48.162 -45.405 1.00 74.56 285 ILE A O 1
ATOM 2268 N N . ILE A 1 286 ? -2.260 -48.228 -47.520 1.00 68.12 286 ILE A N 1
ATOM 2269 C CA . ILE A 1 286 ? -0.934 -48.784 -47.229 1.00 68.12 286 ILE A CA 1
ATOM 2270 C C . ILE A 1 286 ? 0.179 -47.822 -47.664 1.00 68.12 286 ILE A C 1
ATOM 2272 O O . ILE A 1 286 ? 0.013 -47.083 -48.628 1.00 68.12 286 ILE A O 1
ATOM 2276 N N . GLY A 1 287 ? 1.304 -47.822 -46.949 1.00 64.75 287 GLY A N 1
ATOM 2277 C CA . GLY A 1 287 ? 2.438 -46.908 -47.162 1.00 64.75 287 GLY A CA 1
ATOM 2278 C C . GLY A 1 287 ? 2.724 -46.012 -45.950 1.00 64.75 287 GLY A C 1
ATOM 2279 O O . GLY A 1 287 ? 1.822 -45.702 -45.166 1.00 64.75 287 GLY A O 1
ATOM 2280 N N . GLU A 1 288 ? 3.984 -45.609 -45.761 1.00 60.84 288 GLU A N 1
ATOM 2281 C CA . GLU A 1 288 ? 4.404 -44.732 -44.656 1.00 60.84 288 GLU A CA 1
ATOM 2282 C C . GLU A 1 288 ? 3.992 -43.277 -44.916 1.00 60.84 288 GLU A C 1
ATOM 2284 O O . GLU A 1 288 ? 4.767 -42.423 -45.339 1.00 60.84 288 GLU A O 1
ATOM 2289 N N . ILE A 1 289 ? 2.727 -42.966 -44.641 1.00 55.84 289 ILE A N 1
ATOM 2290 C CA . ILE A 1 289 ? 2.234 -41.591 -44.693 1.00 55.84 289 ILE A CA 1
ATOM 2291 C C . ILE A 1 289 ? 2.646 -40.880 -43.402 1.00 55.84 289 ILE A C 1
ATOM 2293 O O . ILE A 1 289 ? 2.093 -41.152 -42.333 1.00 55.84 289 ILE A O 1
ATOM 2297 N N . HIS A 1 290 ? 3.552 -39.903 -43.489 1.00 55.25 290 HIS A N 1
ATOM 2298 C CA . HIS A 1 290 ? 3.934 -39.053 -42.351 1.00 55.25 290 HIS A CA 1
ATOM 2299 C C . HIS A 1 290 ? 2.730 -38.430 -41.620 1.00 55.25 290 HIS A C 1
ATOM 2301 O O . HIS A 1 290 ? 2.771 -38.288 -40.403 1.00 55.25 290 HIS A O 1
ATOM 2307 N N . ALA A 1 291 ? 1.623 -38.143 -42.314 1.00 51.38 291 ALA A N 1
ATOM 2308 C CA . ALA A 1 291 ? 0.385 -37.665 -41.690 1.00 51.38 291 ALA A CA 1
ATOM 2309 C C . ALA A 1 291 ? -0.292 -38.706 -40.775 1.00 51.38 291 ALA A C 1
ATOM 2311 O O . ALA A 1 291 ? -0.883 -38.325 -39.769 1.00 51.38 291 ALA A O 1
ATOM 2312 N N . VAL A 1 292 ? -0.173 -40.011 -41.059 1.00 52.44 292 VAL A N 1
ATOM 2313 C CA . VAL A 1 292 ? -0.664 -41.084 -40.172 1.00 52.44 292 VAL A CA 1
ATOM 2314 C C . VAL A 1 292 ? 0.234 -41.209 -38.940 1.00 52.44 292 VAL A C 1
ATOM 2316 O O . VAL A 1 292 ? -0.274 -41.418 -37.842 1.00 52.44 292 VAL A O 1
ATOM 2319 N N . ASN A 1 293 ? 1.547 -41.010 -39.081 1.00 59.72 293 ASN A N 1
ATOM 2320 C CA . ASN A 1 293 ? 2.468 -40.961 -37.939 1.00 59.72 293 ASN A CA 1
ATOM 2321 C C . ASN A 1 293 ? 2.286 -39.689 -37.094 1.00 59.72 293 ASN A C 1
ATOM 2323 O O . ASN A 1 293 ? 2.327 -39.775 -35.870 1.00 59.72 293 ASN A O 1
ATOM 2327 N N . ALA A 1 294 ? 1.980 -38.546 -37.712 1.00 56.66 294 ALA A N 1
ATOM 2328 C CA . ALA A 1 294 ? 1.616 -37.319 -37.005 1.00 56.66 294 ALA A CA 1
ATOM 2329 C C . ALA A 1 294 ? 0.281 -37.479 -36.259 1.00 56.66 294 ALA A C 1
ATOM 2331 O O . ALA A 1 294 ? 0.181 -37.108 -35.095 1.00 56.66 294 ALA A O 1
ATOM 2332 N N . LEU A 1 295 ? -0.725 -38.117 -36.870 1.00 58.16 295 LEU A N 1
ATOM 2333 C CA . LEU A 1 295 ? -1.978 -38.456 -36.185 1.00 58.16 295 LEU A CA 1
ATOM 2334 C C . LEU A 1 295 ? -1.755 -39.449 -35.039 1.00 58.16 295 LEU A C 1
ATOM 2336 O O . LEU A 1 295 ? -2.349 -39.283 -33.979 1.00 58.16 295 LEU A O 1
ATOM 2340 N N . LYS A 1 296 ? -0.874 -40.443 -35.206 1.00 60.88 296 LYS A N 1
ATOM 2341 C CA . LYS A 1 296 ? -0.474 -41.355 -34.122 1.00 60.88 296 LYS A CA 1
ATOM 2342 C C . LYS A 1 296 ? 0.256 -40.619 -32.996 1.00 60.88 296 LYS A C 1
ATOM 2344 O O . LYS A 1 296 ? -0.024 -40.910 -31.841 1.00 60.88 296 LYS A O 1
ATOM 2349 N N . GLN A 1 297 ? 1.122 -39.649 -33.300 1.00 65.56 297 GLN A N 1
ATOM 2350 C CA . GLN A 1 297 ? 1.772 -38.802 -32.292 1.00 65.56 297 GLN A CA 1
ATOM 2351 C C . GLN A 1 297 ? 0.771 -37.908 -31.563 1.00 65.56 297 GLN A C 1
ATOM 2353 O O . GLN A 1 297 ? 0.818 -37.839 -30.342 1.00 65.56 297 GLN A O 1
ATOM 2358 N N . VAL A 1 298 ? -0.179 -37.292 -32.271 1.00 66.12 298 VAL A N 1
ATOM 2359 C CA . VAL A 1 298 ? -1.244 -36.486 -31.652 1.00 66.12 298 VAL A CA 1
ATOM 2360 C C . VAL A 1 298 ? -2.147 -37.357 -30.776 1.00 66.12 298 VAL A C 1
ATOM 2362 O O . VAL A 1 298 ? -2.472 -36.964 -29.662 1.00 66.12 298 VAL A O 1
ATOM 2365 N N . ILE A 1 299 ? -2.506 -38.565 -31.220 1.00 70.12 299 ILE A N 1
ATOM 2366 C CA . ILE A 1 299 ? -3.273 -39.522 -30.407 1.00 70.12 299 ILE A CA 1
ATOM 2367 C C . ILE A 1 299 ? -2.462 -39.970 -29.183 1.00 70.12 299 ILE A C 1
ATOM 2369 O O . ILE A 1 299 ? -3.013 -40.029 -28.088 1.00 70.12 299 ILE A O 1
ATOM 2373 N N . SER A 1 300 ? -1.160 -40.225 -29.338 1.00 71.94 300 SER A N 1
ATOM 2374 C CA . SER A 1 300 ? -0.272 -40.600 -28.232 1.00 71.94 300 SER A CA 1
ATOM 2375 C C . SER A 1 300 ? -0.075 -39.451 -27.236 1.00 71.94 300 SER A C 1
ATOM 2377 O O . SER A 1 300 ? -0.024 -39.694 -26.033 1.00 71.94 300 SER A O 1
ATOM 2379 N N . GLN A 1 301 ? -0.023 -38.205 -27.715 1.00 70.56 301 GLN A N 1
ATOM 2380 C CA . GLN A 1 301 ? 0.042 -37.012 -26.875 1.00 70.56 301 GLN A CA 1
ATOM 2381 C C . GLN A 1 301 ? -1.270 -36.814 -26.117 1.00 70.56 301 GLN A C 1
ATOM 2383 O O . GLN A 1 301 ? -1.245 -36.653 -24.907 1.00 70.56 301 GLN A O 1
ATOM 2388 N N . LEU A 1 302 ? -2.422 -36.939 -26.782 1.00 74.50 302 LEU A N 1
ATOM 2389 C CA . LEU A 1 302 ? -3.729 -36.854 -26.123 1.00 74.50 302 LEU A CA 1
ATOM 2390 C C . LEU A 1 302 ? -3.922 -37.965 -25.078 1.00 74.50 302 LEU A C 1
ATOM 2392 O O . LEU A 1 302 ? -4.524 -37.728 -24.032 1.00 74.50 302 LEU A O 1
ATOM 2396 N N . GLN A 1 303 ? -3.394 -39.167 -25.324 1.00 75.38 303 GLN A N 1
ATOM 2397 C CA . GLN A 1 303 ? -3.371 -40.251 -24.338 1.00 75.38 303 GLN A CA 1
ATOM 2398 C C . GLN A 1 303 ? -2.457 -39.919 -23.150 1.00 75.38 303 GLN A C 1
ATOM 2400 O O . GLN A 1 303 ? -2.879 -40.097 -22.010 1.00 75.38 303 GLN A O 1
ATOM 2405 N N . SER A 1 304 ? -1.260 -39.379 -23.400 1.00 75.31 304 SER A N 1
ATOM 2406 C CA . SER A 1 304 ? -0.339 -38.905 -22.356 1.00 75.31 304 SER A CA 1
ATOM 2407 C C . SER A 1 304 ? -0.956 -37.787 -21.516 1.00 75.31 304 SER A C 1
ATOM 2409 O O . SER A 1 304 ? -0.912 -37.844 -20.292 1.00 75.31 304 SER A O 1
ATOM 2411 N N . ASP A 1 305 ? -1.591 -36.805 -22.154 1.00 77.81 305 ASP A N 1
ATOM 2412 C CA . ASP A 1 305 ? -2.244 -35.682 -21.482 1.00 77.81 305 ASP A CA 1
ATOM 2413 C C . ASP A 1 305 ? -3.438 -36.165 -20.651 1.00 77.81 305 ASP A C 1
ATOM 2415 O O . ASP A 1 305 ? -3.659 -35.685 -19.543 1.00 77.81 305 ASP A O 1
ATOM 2419 N N . THR A 1 306 ? -4.180 -37.167 -21.135 1.00 73.88 306 THR A N 1
ATOM 2420 C CA . THR A 1 306 ? -5.286 -37.779 -20.381 1.00 73.88 306 THR A CA 1
ATOM 2421 C C . THR A 1 306 ? -4.781 -38.536 -19.150 1.00 73.88 306 THR A C 1
ATOM 2423 O O . THR A 1 306 ? -5.381 -38.414 -18.083 1.00 73.88 306 THR A O 1
ATOM 2426 N N . VAL A 1 307 ? -3.669 -39.275 -19.265 1.00 77.00 307 VAL A N 1
ATOM 2427 C CA . VAL A 1 307 ? -3.027 -39.970 -18.132 1.00 77.00 307 VAL A CA 1
ATOM 2428 C C . VAL A 1 307 ? -2.457 -38.963 -17.134 1.00 77.00 307 VAL A C 1
ATOM 2430 O O . VAL A 1 307 ? -2.709 -39.086 -15.941 1.00 77.00 307 VAL A O 1
ATOM 2433 N N . PHE A 1 308 ? -1.789 -37.911 -17.609 1.00 72.56 308 PHE A N 1
ATOM 2434 C CA . PHE A 1 308 ? -1.271 -36.834 -16.766 1.00 72.56 308 PHE A CA 1
ATOM 2435 C C . PHE A 1 308 ? -2.393 -36.090 -16.028 1.00 72.56 308 PHE A C 1
ATOM 2437 O O . PHE A 1 308 ? -2.282 -35.807 -14.836 1.00 72.56 308 PHE A O 1
ATOM 2444 N N . LEU A 1 309 ? -3.512 -35.803 -16.701 1.00 73.56 309 LEU A N 1
ATOM 2445 C CA . LEU A 1 309 ? -4.687 -35.210 -16.064 1.00 73.56 309 LEU A CA 1
ATOM 2446 C C . LEU A 1 309 ? -5.333 -36.172 -15.059 1.00 73.56 309 LEU A C 1
ATOM 2448 O O . LEU A 1 309 ? -5.756 -35.722 -13.998 1.00 73.56 309 LEU A O 1
ATOM 2452 N N . GLN A 1 310 ? -5.366 -37.481 -15.330 1.00 69.44 310 GLN A N 1
ATOM 2453 C CA . GLN A 1 310 ? -5.814 -38.488 -14.360 1.00 69.44 310 GLN A CA 1
ATOM 2454 C C . GLN A 1 310 ? -4.887 -38.580 -13.142 1.00 69.44 310 GLN A C 1
ATOM 2456 O O . GLN A 1 310 ? -5.387 -38.673 -12.025 1.00 69.44 310 GLN A O 1
ATOM 2461 N N . GLU A 1 311 ? -3.569 -38.486 -13.320 1.00 71.31 311 GLU A N 1
ATOM 2462 C CA . GLU A 1 311 ? -2.600 -38.426 -12.219 1.00 71.31 311 GLU A CA 1
ATOM 2463 C C . GLU A 1 311 ? -2.754 -37.142 -11.403 1.00 71.31 311 GLU A C 1
ATOM 2465 O O . GLU A 1 311 ? -2.711 -37.186 -10.177 1.00 71.31 311 GLU A O 1
ATOM 2470 N N . LYS A 1 312 ? -3.002 -35.995 -12.049 1.00 71.62 312 LYS A N 1
ATOM 2471 C CA . LYS A 1 312 ? -3.267 -34.729 -11.349 1.00 71.62 312 LYS A CA 1
ATOM 2472 C C . LYS A 1 312 ? -4.589 -34.758 -10.594 1.00 71.62 312 LYS A C 1
ATOM 2474 O O . LYS A 1 312 ? -4.628 -34.301 -9.456 1.00 71.62 312 LYS A O 1
ATOM 2479 N N . VAL A 1 313 ? -5.645 -35.324 -11.177 1.00 72.00 313 VAL A N 1
ATOM 2480 C CA . VAL A 1 313 ? -6.921 -35.538 -10.480 1.00 72.00 313 VAL A CA 1
ATOM 2481 C C . VAL A 1 313 ? -6.733 -36.516 -9.320 1.00 72.00 313 VAL A C 1
ATOM 2483 O O . VAL A 1 313 ? -7.206 -36.224 -8.232 1.00 72.00 313 VAL A O 1
ATOM 2486 N N . GLY A 1 314 ? -5.975 -37.603 -9.494 1.00 71.94 314 GLY A N 1
ATOM 2487 C CA . GLY A 1 314 ? -5.653 -38.561 -8.431 1.00 71.94 314 GLY A CA 1
ATOM 2488 C C . GLY A 1 314 ? -4.787 -37.974 -7.313 1.00 71.94 314 GLY A C 1
ATOM 2489 O O . GLY A 1 314 ? -5.011 -38.277 -6.145 1.00 71.94 314 GLY A O 1
ATOM 2490 N N . ALA A 1 315 ? -3.852 -37.082 -7.640 1.00 67.19 315 ALA A N 1
ATOM 2491 C CA . ALA A 1 315 ? -3.072 -36.331 -6.661 1.00 67.19 315 ALA A CA 1
ATOM 2492 C C . ALA A 1 315 ? -3.941 -35.309 -5.916 1.00 67.19 315 ALA A C 1
ATOM 2494 O O . ALA A 1 315 ? -3.798 -35.165 -4.709 1.00 67.19 315 ALA A O 1
ATOM 2495 N N . ILE A 1 316 ? -4.880 -34.638 -6.594 1.00 69.69 316 ILE A N 1
ATOM 2496 C CA . ILE A 1 316 ? -5.868 -33.768 -5.939 1.00 69.69 316 ILE A CA 1
ATOM 2497 C C . ILE A 1 316 ? -6.770 -34.589 -5.011 1.00 69.69 316 ILE A C 1
ATOM 2499 O O . ILE A 1 316 ? -7.003 -34.162 -3.887 1.00 69.69 316 ILE A O 1
ATOM 2503 N N . ASP A 1 317 ? -7.219 -35.771 -5.438 1.00 66.12 317 ASP A N 1
ATOM 2504 C CA . ASP A 1 317 ? -8.048 -36.679 -4.637 1.00 66.12 317 ASP A CA 1
ATOM 2505 C C . ASP A 1 317 ? -7.273 -37.218 -3.423 1.00 66.12 317 ASP A C 1
ATOM 2507 O O . ASP A 1 317 ? -7.812 -37.273 -2.323 1.00 66.12 317 ASP A O 1
ATOM 2511 N N . THR A 1 318 ? -5.985 -37.538 -3.593 1.00 62.84 318 THR A N 1
ATOM 2512 C CA . THR A 1 318 ? -5.081 -37.989 -2.518 1.00 62.84 318 THR A CA 1
ATOM 2513 C C . THR A 1 318 ? -4.779 -36.860 -1.543 1.00 62.84 318 THR A C 1
ATOM 2515 O O . THR A 1 318 ? -4.897 -37.067 -0.345 1.00 62.84 318 THR A O 1
ATOM 2518 N N . ASN A 1 319 ? -4.514 -35.647 -2.030 1.00 64.44 319 ASN A N 1
ATOM 2519 C CA . ASN A 1 319 ? -4.325 -34.470 -1.185 1.00 64.44 319 ASN A CA 1
ATOM 2520 C C . ASN A 1 319 ? -5.618 -34.087 -0.450 1.00 64.44 319 ASN A C 1
ATOM 2522 O O . ASN A 1 319 ? -5.556 -33.662 0.698 1.00 64.44 319 ASN A O 1
ATOM 2526 N N . LEU A 1 320 ? -6.800 -34.263 -1.061 1.00 60.03 320 LEU A N 1
ATOM 2527 C CA . LEU A 1 320 ? -8.081 -34.112 -0.362 1.00 60.03 320 LEU A CA 1
ATOM 2528 C C . LEU A 1 320 ? -8.257 -35.184 0.719 1.00 60.03 320 LEU A C 1
ATOM 2530 O O . LEU A 1 320 ? -8.827 -34.891 1.766 1.00 60.03 320 LEU A O 1
ATOM 2534 N N . LYS A 1 321 ? -7.776 -36.407 0.470 1.00 60.81 321 LYS A N 1
ATOM 2535 C CA . LYS A 1 321 ? -7.822 -37.535 1.407 1.00 60.81 321 LYS A CA 1
ATOM 2536 C C . LYS A 1 321 ? -6.849 -37.361 2.569 1.00 60.81 321 LYS A C 1
ATOM 2538 O O . LYS A 1 321 ? -7.254 -37.567 3.698 1.00 60.81 321 LYS A O 1
ATOM 2543 N N . GLU A 1 322 ? -5.630 -36.897 2.311 1.00 58.62 322 GLU A N 1
ATOM 2544 C CA . GLU A 1 322 ? -4.649 -36.516 3.331 1.00 58.62 322 GLU A CA 1
ATOM 2545 C C . GLU A 1 322 ? -5.146 -35.317 4.147 1.00 58.62 322 GLU A C 1
ATOM 2547 O O . GLU A 1 322 ? -5.008 -35.305 5.365 1.00 58.62 322 GLU A O 1
ATOM 2552 N N . LEU A 1 323 ? -5.813 -34.340 3.519 1.00 50.34 323 LEU A N 1
ATOM 2553 C CA . LEU A 1 323 ? -6.448 -33.228 4.231 1.00 50.34 323 LEU A CA 1
ATOM 2554 C C . LEU A 1 323 ? -7.623 -33.716 5.100 1.00 50.34 323 LEU A C 1
ATOM 2556 O O . LEU A 1 323 ? -7.756 -33.292 6.244 1.00 50.34 323 LEU A O 1
ATOM 2560 N N . LEU A 1 324 ? -8.456 -34.630 4.591 1.00 50.50 324 LEU A N 1
ATOM 2561 C CA . LEU A 1 324 ? -9.542 -35.263 5.348 1.00 50.50 324 LEU A CA 1
ATOM 2562 C C . LEU A 1 324 ? -9.025 -36.167 6.479 1.00 50.50 324 LEU A C 1
ATOM 2564 O O . LEU A 1 324 ? -9.650 -36.168 7.534 1.00 50.50 324 LEU A O 1
ATOM 2568 N N . ASP A 1 325 ? -7.891 -36.852 6.298 1.00 49.84 325 ASP A N 1
ATOM 2569 C CA . ASP A 1 325 ? -7.239 -37.699 7.308 1.00 49.84 325 ASP A CA 1
ATOM 2570 C C . ASP A 1 325 ? -6.551 -36.862 8.405 1.00 49.84 325 ASP A C 1
ATOM 2572 O O . ASP A 1 325 ? -6.574 -37.231 9.578 1.00 49.84 325 ASP A O 1
ATOM 2576 N N . VAL A 1 326 ? -6.013 -35.683 8.060 1.00 46.69 326 VAL A N 1
ATOM 2577 C CA . VAL A 1 326 ? -5.488 -34.694 9.024 1.00 46.69 326 VAL A CA 1
ATOM 2578 C C . VAL A 1 326 ? -6.615 -34.036 9.834 1.00 46.69 326 VAL A C 1
ATOM 2580 O O . VAL A 1 326 ? -6.421 -33.716 11.006 1.00 46.69 326 VAL A O 1
ATOM 2583 N N . PHE A 1 327 ? -7.804 -33.850 9.247 1.00 37.03 327 PHE A N 1
ATOM 2584 C CA . PHE A 1 327 ? -8.986 -33.339 9.958 1.00 37.03 327 PHE A CA 1
ATOM 2585 C C . PHE A 1 327 ? -9.847 -34.436 10.607 1.00 37.03 327 PHE A C 1
ATOM 2587 O O . PHE A 1 327 ? -10.727 -34.115 11.413 1.00 37.03 327 PHE A O 1
ATOM 2594 N N . SER A 1 328 ? -9.593 -35.717 10.326 1.00 39.19 328 SER A N 1
ATOM 2595 C CA . SER A 1 328 ? -10.208 -36.831 11.044 1.00 39.19 328 SER A CA 1
ATOM 2596 C C . SER A 1 328 ? -9.385 -37.170 12.283 1.00 39.19 328 SER A C 1
ATOM 2598 O O . SER A 1 328 ? -8.462 -37.980 12.263 1.00 39.19 328 SER A O 1
ATOM 2600 N N . LEU A 1 329 ? -9.748 -36.507 13.376 1.00 38.06 329 LEU A N 1
ATOM 2601 C CA . LEU A 1 329 ? -9.345 -36.816 14.745 1.00 38.06 329 LEU A CA 1
ATOM 2602 C C . LEU A 1 329 ? -9.346 -38.339 15.002 1.00 38.06 329 LEU A C 1
ATOM 2604 O O . LEU A 1 329 ? -10.399 -38.974 14.951 1.00 38.06 329 LEU A O 1
ATOM 2608 N N . GLN A 1 330 ? -8.184 -38.920 15.324 1.00 39.25 330 GLN A N 1
ATOM 2609 C CA . GLN A 1 330 ? -8.156 -40.125 16.155 1.00 39.25 330 GLN A CA 1
ATOM 2610 C C . GLN A 1 330 ? -8.375 -39.676 17.602 1.00 39.25 330 GLN A C 1
ATOM 2612 O O . GLN A 1 330 ? -7.504 -39.042 18.195 1.00 39.25 330 GLN A O 1
ATOM 2617 N N . ASP A 1 331 ? -9.559 -39.966 18.143 1.00 32.94 331 ASP A N 1
ATOM 2618 C CA . ASP A 1 331 ? -9.905 -39.708 19.542 1.00 32.94 331 ASP A CA 1
ATOM 2619 C C . ASP A 1 331 ? -8.905 -40.406 20.486 1.00 32.94 331 ASP A C 1
ATOM 2621 O O . ASP A 1 331 ? -8.776 -41.632 20.490 1.00 32.94 331 ASP A O 1
ATOM 2625 N N . ASN A 1 332 ? -8.217 -39.618 21.315 1.00 42.47 332 ASN A N 1
ATOM 2626 C CA . ASN A 1 332 ? -7.516 -40.066 22.518 1.00 42.47 332 ASN A CA 1
ATOM 2627 C C . ASN A 1 332 ? -8.332 -39.581 23.730 1.00 42.47 332 ASN A C 1
ATOM 2629 O O . ASN A 1 332 ? -8.567 -38.382 23.866 1.00 42.47 332 ASN A O 1
ATOM 2633 N N . GLU A 1 333 ? -8.777 -40.494 24.601 1.00 50.34 333 GLU A N 1
ATOM 2634 C CA . GLU A 1 333 ? -9.661 -40.177 25.738 1.00 50.34 333 GLU A CA 1
ATOM 2635 C C . GLU A 1 333 ? -8.999 -39.327 26.846 1.00 50.34 333 GLU A C 1
ATOM 2637 O O . GLU A 1 333 ? -9.713 -38.818 27.711 1.00 50.34 333 GLU A O 1
ATOM 2642 N N . GLU A 1 334 ? -7.671 -39.133 26.843 1.00 48.12 334 GLU A N 1
ATOM 2643 C CA . GLU A 1 334 ? -6.959 -38.499 27.969 1.00 48.12 334 GLU A CA 1
ATOM 2644 C C . GLU A 1 334 ? -6.294 -37.144 27.636 1.00 48.12 334 GLU A C 1
ATOM 2646 O O . GLU A 1 334 ? -6.231 -36.267 28.500 1.00 48.12 334 GLU A O 1
ATOM 2651 N N . TYR A 1 335 ? -5.865 -36.908 26.387 1.00 56.22 335 TYR A N 1
ATOM 2652 C CA . TYR A 1 335 ? -5.143 -35.688 25.983 1.00 56.22 335 TYR A CA 1
ATOM 2653 C C . TYR A 1 335 ? -5.464 -35.270 24.539 1.00 56.22 335 TYR A C 1
ATOM 2655 O O . TYR A 1 335 ? -5.604 -36.121 23.665 1.00 56.22 335 TYR A O 1
ATOM 2663 N N . LEU A 1 336 ? -5.500 -33.959 24.263 1.00 54.53 336 LEU A N 1
ATOM 2664 C CA . LEU A 1 336 ? -5.682 -33.413 22.906 1.00 54.53 336 LEU A CA 1
ATOM 2665 C C . LEU A 1 336 ? -4.419 -33.539 22.036 1.00 54.53 336 LEU A C 1
ATOM 2667 O O . LEU A 1 336 ? -4.534 -33.623 20.818 1.00 54.53 336 LEU A O 1
ATOM 2671 N N . ALA A 1 337 ? -3.224 -33.516 22.642 1.00 51.75 337 ALA A N 1
ATOM 2672 C CA . ALA A 1 337 ? -1.937 -33.709 21.961 1.00 51.75 337 ALA A CA 1
ATOM 2673 C C . ALA A 1 337 ? -0.836 -34.077 22.973 1.00 51.75 337 ALA A C 1
ATOM 2675 O O . ALA A 1 337 ? -0.814 -33.511 24.065 1.00 51.75 337 ALA A O 1
ATOM 2676 N N . VAL A 1 338 ? 0.088 -34.982 22.628 1.00 56.66 338 VAL A N 1
ATOM 2677 C CA . VAL A 1 338 ? 1.186 -35.429 23.511 1.00 56.66 338 VAL A CA 1
ATOM 2678 C C . VAL A 1 338 ? 2.499 -35.515 22.724 1.00 56.66 338 VAL A C 1
ATOM 2680 O O . VAL A 1 338 ? 2.532 -36.126 21.662 1.00 56.66 338 VAL A O 1
ATOM 2683 N N . GLU A 1 339 ? 3.578 -34.935 23.255 1.00 49.38 339 GLU A N 1
ATOM 2684 C CA . GLU A 1 339 ? 4.957 -35.108 22.775 1.00 49.38 339 GLU A CA 1
ATOM 2685 C C . GLU A 1 339 ? 5.719 -36.055 23.706 1.00 49.38 339 GLU A C 1
ATOM 2687 O O . GLU A 1 339 ? 5.651 -35.917 24.930 1.00 49.38 339 GLU A O 1
ATOM 2692 N N . GLN A 1 340 ? 6.466 -37.000 23.134 1.00 56.62 340 GLN A N 1
ATOM 2693 C CA . GLN A 1 340 ? 7.242 -38.009 23.861 1.00 56.62 340 GLN A CA 1
ATOM 2694 C C . GLN A 1 340 ? 8.709 -38.000 23.408 1.00 56.62 340 GLN A C 1
ATOM 2696 O O . GLN A 1 340 ? 8.999 -37.609 22.277 1.00 56.62 340 GLN A O 1
ATOM 2701 N N . ASP A 1 341 ? 9.634 -38.408 24.281 1.00 51.09 341 ASP A N 1
ATOM 2702 C CA . ASP A 1 341 ? 11.031 -38.637 23.894 1.00 51.09 341 ASP A CA 1
ATOM 2703 C C . ASP A 1 341 ? 11.197 -39.968 23.157 1.00 51.09 341 ASP A C 1
ATOM 2705 O O . ASP A 1 341 ? 10.262 -40.758 22.996 1.00 51.09 341 ASP A O 1
ATOM 2709 N N . ALA A 1 342 ? 12.426 -40.213 22.702 1.00 39.31 342 ALA A N 1
ATOM 2710 C CA . ALA A 1 342 ? 12.818 -41.449 22.039 1.00 39.31 342 ALA A CA 1
ATOM 2711 C C . ALA A 1 342 ? 12.641 -42.695 22.931 1.00 39.31 342 ALA A C 1
ATOM 2713 O O . ALA A 1 342 ? 12.616 -43.812 22.414 1.00 39.31 342 ALA A O 1
ATOM 2714 N N . GLU A 1 343 ? 12.486 -42.519 24.249 1.00 44.75 343 GLU A N 1
ATOM 2715 C CA . GLU A 1 343 ? 12.187 -43.581 25.209 1.00 44.75 343 GLU A CA 1
ATOM 2716 C C . GLU A 1 343 ? 10.679 -43.727 25.519 1.00 44.75 343 GLU A C 1
ATOM 2718 O O . GLU A 1 343 ? 10.294 -44.571 26.332 1.00 44.75 343 GLU A O 1
ATOM 2723 N N . GLY A 1 344 ? 9.808 -42.950 24.861 1.00 47.09 344 GLY A N 1
ATOM 2724 C CA . GLY A 1 344 ? 8.351 -43.005 25.018 1.00 47.09 344 GLY A CA 1
ATOM 2725 C C . GLY A 1 344 ? 7.825 -42.310 26.278 1.00 47.09 344 GLY A C 1
ATOM 2726 O O . GLY A 1 344 ? 6.658 -42.477 26.644 1.00 47.09 344 GLY A O 1
ATOM 2727 N N . LYS A 1 345 ? 8.658 -41.526 26.969 1.00 52.97 345 LYS A N 1
ATOM 2728 C CA . LYS A 1 345 ? 8.251 -40.739 28.132 1.00 52.97 345 LYS A CA 1
ATOM 2729 C C . LYS A 1 345 ? 7.632 -39.426 27.663 1.00 52.97 345 LYS A C 1
ATOM 2731 O O . LYS A 1 345 ? 8.189 -38.725 26.826 1.00 52.97 345 LYS A O 1
ATOM 2736 N N . VAL A 1 346 ? 6.479 -39.077 28.232 1.00 54.31 346 VAL A N 1
ATOM 2737 C CA . VAL A 1 346 ? 5.782 -37.819 27.930 1.00 54.31 346 VAL A CA 1
ATOM 2738 C C . VAL A 1 346 ? 6.660 -36.630 28.321 1.00 54.31 346 VAL A C 1
ATOM 2740 O O . VAL A 1 346 ? 7.038 -36.496 29.483 1.00 54.31 346 VAL A O 1
ATOM 2743 N N . LEU A 1 347 ? 6.981 -35.781 27.346 1.00 49.03 347 LEU A N 1
ATOM 2744 C CA . LEU A 1 347 ? 7.755 -34.547 27.498 1.00 49.03 347 LEU A CA 1
ATOM 2745 C C . LEU A 1 347 ? 6.836 -33.347 27.668 1.00 49.03 347 LEU A C 1
ATOM 2747 O O . LEU A 1 347 ? 7.080 -32.501 28.532 1.00 49.03 347 LEU A O 1
ATOM 2751 N N . SER A 1 348 ? 5.762 -33.304 26.880 1.00 56.75 348 SER A N 1
ATOM 2752 C CA . SER A 1 348 ? 4.713 -32.300 26.984 1.00 56.75 348 SER A CA 1
ATOM 2753 C C . SER A 1 348 ? 3.346 -32.898 26.631 1.00 56.75 348 SER A C 1
ATOM 2755 O O . SER A 1 348 ? 3.251 -33.818 25.823 1.00 56.75 348 SER A O 1
ATOM 2757 N N . ALA A 1 349 ? 2.275 -32.419 27.261 1.00 64.88 349 ALA A N 1
ATOM 2758 C CA . ALA A 1 349 ? 0.907 -32.850 26.977 1.00 64.88 349 ALA A CA 1
ATOM 2759 C C . ALA A 1 349 ? -0.053 -31.659 26.988 1.00 64.88 349 ALA A C 1
ATOM 2761 O O . ALA A 1 349 ? 0.095 -30.748 27.800 1.00 64.88 349 ALA A O 1
ATOM 2762 N N . THR A 1 350 ? -1.040 -31.669 26.093 1.00 64.31 350 THR A N 1
ATOM 2763 C CA . THR A 1 350 ? -2.130 -30.689 26.018 1.00 64.31 350 THR A CA 1
ATOM 2764 C C . THR A 1 350 ? -3.417 -31.342 26.509 1.00 64.31 350 THR A C 1
ATOM 2766 O O . THR A 1 350 ? -3.902 -32.301 25.907 1.00 64.31 350 THR A O 1
ATOM 2769 N N . ASN A 1 351 ? -3.973 -30.826 27.601 1.00 63.03 351 ASN A N 1
ATOM 2770 C CA . ASN A 1 351 ? -5.228 -31.311 28.170 1.00 63.03 351 ASN A CA 1
ATOM 2771 C C . ASN A 1 351 ? -6.439 -30.852 27.335 1.00 63.03 351 ASN A C 1
ATOM 2773 O O . ASN A 1 351 ? -6.333 -29.866 26.604 1.00 63.03 351 ASN A O 1
ATOM 2777 N N . PRO A 1 352 ? -7.619 -31.481 27.503 1.00 56.88 352 PRO A N 1
ATOM 2778 C CA . PRO A 1 352 ? -8.874 -31.088 26.844 1.00 56.88 352 PRO A CA 1
ATOM 2779 C C . PRO A 1 352 ? -9.310 -29.623 27.005 1.00 56.88 352 PRO A C 1
ATOM 2781 O O . PRO A 1 352 ? -10.095 -29.126 26.202 1.00 56.88 352 PRO A O 1
ATOM 2784 N N . ASP A 1 353 ? -8.809 -28.916 28.018 1.00 51.09 353 ASP A N 1
ATOM 2785 C CA . ASP A 1 353 ? -9.096 -27.497 28.265 1.00 51.09 353 ASP A CA 1
ATOM 2786 C C . ASP A 1 353 ? -8.101 -26.528 27.591 1.00 51.09 353 ASP A C 1
ATOM 2788 O O . ASP A 1 353 ? -8.218 -25.311 27.748 1.00 51.09 353 ASP A O 1
ATOM 2792 N N . GLY A 1 354 ? -7.128 -27.054 26.837 1.00 45.34 354 GLY A N 1
ATOM 2793 C CA . GLY A 1 354 ? -6.088 -26.289 26.148 1.00 45.34 354 GLY A CA 1
ATOM 2794 C C . GLY A 1 354 ? -4.843 -25.985 26.990 1.00 45.34 354 GLY A C 1
ATOM 2795 O O . GLY A 1 354 ? -3.919 -25.348 26.483 1.00 45.34 354 GLY A O 1
ATOM 2796 N N . SER A 1 355 ? -4.776 -26.428 28.251 1.00 47.00 355 SER A N 1
ATOM 2797 C CA . SER A 1 355 ? -3.584 -26.255 29.092 1.00 47.00 355 SER A CA 1
ATOM 2798 C C . SER A 1 355 ? -2.452 -27.215 28.701 1.00 47.00 355 SER A C 1
ATOM 2800 O O . SER A 1 355 ? -2.695 -28.389 28.422 1.00 47.00 355 SER A O 1
ATOM 2802 N N . LYS A 1 356 ? -1.204 -26.720 28.695 1.00 50.25 356 LYS A N 1
ATOM 2803 C CA . LYS A 1 356 ? 0.002 -27.523 28.435 1.00 50.25 356 LYS A CA 1
ATOM 2804 C C . LYS A 1 356 ? 0.728 -27.882 29.733 1.00 50.25 356 LYS A C 1
ATOM 2806 O O . LYS A 1 356 ? 0.947 -27.018 30.580 1.00 50.25 356 LYS A O 1
ATOM 2811 N N . ILE A 1 357 ? 1.116 -29.145 29.880 1.00 50.31 357 ILE A N 1
ATOM 2812 C CA . ILE A 1 357 ? 1.922 -29.665 30.992 1.00 50.31 357 ILE A CA 1
ATOM 2813 C C . ILE A 1 357 ? 3.251 -30.153 30.420 1.00 50.31 357 ILE A C 1
ATOM 2815 O O . ILE A 1 357 ? 3.247 -30.973 29.509 1.00 50.31 357 ILE A O 1
ATOM 2819 N N . PHE A 1 358 ? 4.373 -29.683 30.967 1.00 50.00 358 PHE A N 1
ATOM 2820 C CA . PHE A 1 358 ? 5.719 -30.147 30.618 1.00 50.00 358 PHE A CA 1
ATOM 2821 C C . PHE A 1 358 ? 6.281 -30.989 31.768 1.00 50.00 358 PHE A C 1
ATOM 2823 O O . PHE A 1 358 ? 6.242 -30.566 32.923 1.00 50.00 358 PHE A O 1
ATOM 2830 N N . TYR A 1 359 ? 6.788 -32.187 31.473 1.00 48.62 359 TYR A N 1
ATOM 2831 C CA . TYR A 1 359 ? 7.212 -33.168 32.488 1.00 48.62 359 TYR A CA 1
ATOM 2832 C C . TYR A 1 359 ? 8.736 -33.221 32.705 1.00 48.62 359 TYR A C 1
ATOM 2834 O O . TYR A 1 359 ? 9.226 -34.074 33.453 1.00 48.62 359 TYR A O 1
ATOM 2842 N N . ILE A 1 360 ? 9.496 -32.305 32.094 1.00 46.72 360 ILE A N 1
ATOM 2843 C CA . ILE A 1 360 ? 10.932 -32.127 32.348 1.00 46.72 360 ILE A CA 1
ATOM 2844 C C . ILE A 1 360 ? 11.179 -30.724 32.921 1.00 46.72 360 ILE A C 1
ATOM 2846 O O . ILE A 1 360 ? 10.832 -29.743 32.263 1.00 46.72 360 ILE A O 1
ATOM 2850 N N . PRO A 1 361 ? 11.846 -30.597 34.084 1.00 45.97 361 PRO A N 1
ATOM 2851 C CA . PRO A 1 361 ? 12.441 -29.339 34.504 1.00 45.97 361 PRO A CA 1
ATOM 2852 C C . PRO A 1 361 ? 13.747 -29.114 33.718 1.00 45.97 361 PRO A C 1
ATOM 2854 O O . PRO A 1 361 ? 14.807 -29.618 34.083 1.00 45.97 361 PRO A O 1
ATOM 2857 N N . LEU A 1 362 ? 13.696 -28.366 32.615 1.00 47.59 362 LEU A N 1
ATOM 2858 C CA . LEU A 1 362 ? 14.847 -27.621 32.074 1.00 47.59 362 LEU A CA 1
ATOM 2859 C C . LEU A 1 362 ? 15.265 -26.560 33.105 1.00 47.59 362 LEU A C 1
ATOM 2861 O O . LEU A 1 362 ? 14.786 -25.427 33.087 1.00 47.59 362 LEU A O 1
ATOM 2865 N N . ILE A 1 363 ? 16.119 -26.942 34.048 1.00 51.00 363 ILE A N 1
ATOM 2866 C CA . ILE A 1 363 ? 16.847 -25.977 34.871 1.00 51.00 363 ILE A CA 1
ATOM 2867 C C . ILE A 1 363 ? 17.980 -25.440 33.981 1.00 51.00 363 ILE A C 1
ATOM 2869 O O . ILE A 1 363 ? 18.769 -26.242 33.467 1.00 51.00 363 ILE A O 1
ATOM 2873 N N . PRO A 1 364 ? 18.067 -24.125 33.727 1.00 47.25 364 PRO A N 1
ATOM 2874 C CA . PRO A 1 364 ? 19.186 -23.555 32.985 1.00 47.25 364 PRO A CA 1
ATOM 2875 C C . PRO A 1 364 ? 20.499 -23.875 33.718 1.00 47.25 364 PRO A C 1
ATOM 2877 O O . PRO A 1 364 ? 20.592 -23.709 34.928 1.00 47.25 364 PRO A O 1
ATOM 2880 N N . LYS A 1 365 ? 21.525 -24.335 32.987 1.00 49.81 365 LYS A N 1
ATOM 2881 C CA . LYS A 1 365 ? 22.849 -24.724 33.532 1.00 49.81 365 LYS A CA 1
ATOM 2882 C C . LYS A 1 365 ? 23.726 -23.536 33.985 1.00 49.81 365 LYS A C 1
ATOM 2884 O O . LYS A 1 365 ? 24.932 -23.702 34.155 1.00 49.81 365 LYS A O 1
ATOM 2889 N N . SER A 1 366 ? 23.155 -22.336 34.032 1.00 54.78 366 SER A N 1
ATOM 2890 C CA . SER A 1 366 ? 23.822 -21.085 34.393 1.00 54.78 366 SER A CA 1
ATOM 2891 C C . SER A 1 366 ? 22.785 -20.032 34.779 1.00 54.78 366 SER A C 1
ATOM 2893 O O . SER A 1 366 ? 21.654 -20.072 34.286 1.00 54.78 366 SER A O 1
ATOM 2895 N N . SER A 1 367 ? 23.180 -19.041 35.583 1.00 58.94 367 SER A N 1
ATOM 2896 C CA . SER A 1 367 ? 22.332 -17.884 35.889 1.00 58.94 367 SER A CA 1
ATOM 2897 C C . SER A 1 367 ? 21.905 -17.132 34.622 1.00 58.94 367 SER A C 1
ATOM 2899 O O . SER A 1 367 ? 22.685 -16.955 33.683 1.00 58.94 367 SER A O 1
ATOM 2901 N N . ILE A 1 368 ? 20.653 -16.677 34.597 1.00 62.34 368 ILE A N 1
ATOM 2902 C CA . ILE A 1 368 ? 20.073 -15.900 33.499 1.00 62.34 368 ILE A CA 1
ATOM 2903 C C . ILE A 1 368 ? 20.172 -14.418 33.854 1.00 62.34 368 ILE A C 1
ATOM 2905 O O . ILE A 1 368 ? 19.642 -13.988 34.876 1.00 62.34 368 ILE A O 1
ATOM 2909 N N . ASN A 1 369 ? 20.819 -13.622 33.008 1.00 58.81 369 ASN A N 1
ATOM 2910 C CA . ASN A 1 369 ? 20.882 -12.172 33.180 1.00 58.81 369 ASN A CA 1
ATOM 2911 C C . ASN A 1 369 ? 19.760 -11.490 32.384 1.00 58.81 369 ASN A C 1
ATOM 2913 O O . ASN A 1 369 ? 19.640 -11.715 31.182 1.00 58.81 369 ASN A O 1
ATOM 2917 N N . PHE A 1 370 ? 18.974 -10.654 33.059 1.00 52.44 370 PHE A N 1
ATOM 2918 C CA . PHE A 1 370 ? 18.073 -9.662 32.474 1.00 52.44 370 PHE A CA 1
ATOM 2919 C C . PHE A 1 370 ? 18.644 -8.260 32.718 1.00 52.44 370 PHE A C 1
ATOM 2921 O O . PHE A 1 370 ? 19.423 -8.057 33.652 1.00 52.44 370 PHE A O 1
ATOM 2928 N N . ASP A 1 371 ? 18.206 -7.282 31.923 1.00 46.53 371 ASP A N 1
ATOM 2929 C CA . ASP A 1 371 ? 18.642 -5.879 32.025 1.00 46.53 371 ASP A CA 1
ATOM 2930 C C . ASP A 1 371 ? 18.417 -5.265 33.422 1.00 46.53 371 ASP A C 1
ATOM 2932 O O . ASP A 1 371 ? 19.099 -4.315 33.809 1.00 46.53 371 ASP A O 1
ATOM 2936 N N . ASP A 1 372 ? 17.447 -5.782 34.181 1.00 42.94 372 ASP A N 1
ATOM 2937 C CA . ASP A 1 372 ? 17.042 -5.280 35.495 1.00 42.94 372 ASP A CA 1
ATOM 2938 C C . ASP A 1 372 ? 17.354 -6.230 36.667 1.00 42.94 372 ASP A C 1
ATOM 2940 O O . ASP A 1 372 ? 17.300 -5.795 37.822 1.00 42.94 372 ASP A O 1
ATOM 2944 N N . ARG A 1 373 ? 17.702 -7.500 36.408 1.00 48.72 373 ARG A N 1
ATOM 2945 C CA . ARG A 1 373 ? 18.099 -8.478 37.438 1.00 48.72 373 ARG A CA 1
ATOM 2946 C C . ARG A 1 373 ? 18.785 -9.720 36.864 1.00 48.72 373 ARG A C 1
ATOM 2948 O O . ARG A 1 373 ? 18.489 -10.162 35.764 1.00 48.72 373 ARG A O 1
ATOM 2955 N N . THR A 1 374 ? 19.601 -10.380 37.677 1.00 65.88 374 THR A N 1
ATOM 2956 C CA . THR A 1 374 ? 20.068 -11.753 37.423 1.00 65.88 374 THR A CA 1
ATOM 2957 C C . THR A 1 374 ? 19.171 -12.740 38.168 1.00 65.88 374 THR A C 1
ATOM 2959 O O . THR A 1 374 ? 18.840 -12.501 39.327 1.00 65.88 374 THR A O 1
ATOM 2962 N N . ILE A 1 375 ? 18.768 -13.828 37.512 1.00 58.75 375 ILE A N 1
ATOM 2963 C CA . ILE A 1 375 ? 18.069 -14.971 38.114 1.00 58.75 375 ILE A CA 1
ATOM 2964 C C . ILE A 1 375 ? 19.071 -16.119 38.226 1.00 58.75 375 ILE A C 1
ATOM 2966 O O . ILE A 1 375 ? 19.635 -16.554 37.220 1.00 58.75 375 ILE A O 1
ATOM 2970 N N . TYR A 1 376 ? 19.318 -16.591 39.443 1.00 65.19 376 TYR A N 1
ATOM 2971 C CA . TYR A 1 376 ? 20.226 -17.712 39.701 1.00 65.19 376 TYR A CA 1
ATOM 2972 C C . TYR A 1 376 ? 19.521 -19.062 39.498 1.00 65.19 376 TYR A C 1
ATOM 2974 O O . TYR A 1 376 ? 18.296 -19.129 39.477 1.00 65.19 376 TYR A O 1
ATOM 2982 N N . GLU A 1 377 ? 20.288 -20.139 39.298 1.00 59.53 377 GLU A N 1
ATOM 2983 C CA . GLU A 1 377 ? 19.767 -21.482 38.966 1.00 59.53 377 GLU A CA 1
ATOM 2984 C C . GLU A 1 377 ? 18.750 -22.012 39.994 1.00 59.53 377 GLU A C 1
ATOM 2986 O O . GLU A 1 377 ? 17.822 -22.735 39.642 1.00 59.53 377 GLU A O 1
ATOM 2991 N N . ASP A 1 378 ? 18.900 -21.616 41.257 1.00 61.16 378 ASP A N 1
ATOM 2992 C CA . ASP A 1 378 ? 18.032 -21.949 42.388 1.00 61.16 378 ASP A CA 1
ATOM 2993 C C . ASP A 1 378 ? 16.807 -21.025 42.533 1.00 61.16 378 ASP A C 1
ATOM 2995 O O . ASP A 1 378 ? 15.896 -21.321 43.309 1.00 61.16 378 ASP A O 1
ATOM 2999 N N . GLU A 1 379 ? 16.752 -19.930 41.771 1.00 56.19 379 GLU A N 1
ATOM 3000 C CA . GLU A 1 379 ? 15.622 -18.994 41.706 1.00 56.19 379 GLU A CA 1
ATOM 3001 C C . GLU A 1 379 ? 14.660 -19.285 40.541 1.00 56.19 379 GLU A C 1
ATOM 3003 O O . GLU A 1 379 ? 13.637 -18.606 40.399 1.00 56.19 379 GLU A O 1
ATOM 3008 N N . VAL A 1 380 ? 14.969 -20.274 39.698 1.00 56.97 380 VAL A N 1
ATOM 3009 C CA . VAL A 1 380 ? 14.139 -20.649 38.548 1.00 56.97 380 VAL A CA 1
ATOM 3010 C C . VAL A 1 380 ? 12.885 -21.361 39.053 1.00 56.97 380 VAL A C 1
ATOM 3012 O O . VAL A 1 380 ? 12.918 -22.526 39.444 1.00 56.97 380 VAL A O 1
ATOM 3015 N N . GLU A 1 381 ? 11.758 -20.646 39.080 1.00 57.75 381 GLU A N 1
ATOM 3016 C CA . GLU A 1 381 ? 10.455 -21.263 39.331 1.00 57.75 381 GLU A CA 1
ATOM 3017 C C . GLU A 1 381 ? 10.090 -22.194 38.157 1.00 57.75 381 GLU A C 1
ATOM 3019 O O . GLU A 1 381 ? 10.297 -21.828 36.999 1.00 57.75 381 GLU A O 1
ATOM 3024 N N . ASP A 1 382 ? 9.510 -23.369 38.443 1.00 57.56 382 ASP A N 1
ATOM 3025 C CA . ASP A 1 382 ? 8.938 -24.251 37.413 1.00 57.56 382 ASP A CA 1
ATOM 3026 C C . ASP A 1 382 ? 8.035 -23.430 36.466 1.00 57.56 382 ASP A C 1
ATOM 3028 O O . ASP A 1 382 ? 7.090 -22.764 36.911 1.00 57.56 382 ASP A O 1
ATOM 3032 N N . TYR A 1 383 ? 8.344 -23.425 35.169 1.00 60.44 383 TYR A N 1
ATOM 3033 C CA . TYR A 1 383 ? 7.661 -22.605 34.165 1.00 60.44 383 TYR A CA 1
ATOM 3034 C C . TYR A 1 383 ? 6.511 -23.363 33.497 1.00 60.44 383 TYR A C 1
ATOM 3036 O O . TYR A 1 383 ? 6.557 -24.572 33.281 1.00 60.44 383 TYR A O 1
ATOM 3044 N N . LYS A 1 384 ? 5.459 -22.620 33.152 1.00 54.94 384 LYS A N 1
ATOM 3045 C CA . LYS A 1 384 ? 4.298 -23.094 32.390 1.00 54.94 384 LYS A CA 1
ATOM 3046 C C . LYS A 1 384 ? 4.538 -23.093 30.884 1.00 54.94 384 LYS A C 1
ATOM 3048 O O . LYS A 1 384 ? 3.955 -23.907 30.184 1.00 54.94 384 LYS A O 1
ATOM 3053 N N . GLU A 1 385 ? 5.365 -22.176 30.392 1.00 51.75 385 GLU A N 1
ATOM 3054 C CA . GLU A 1 385 ? 5.703 -22.030 28.973 1.00 51.75 385 GLU A CA 1
ATOM 3055 C C . GLU A 1 385 ? 7.159 -21.580 28.847 1.00 51.75 385 GLU A C 1
ATOM 3057 O O . GLU A 1 385 ? 7.622 -20.793 29.676 1.00 51.75 385 GLU A O 1
ATOM 3062 N N . LEU A 1 386 ? 7.864 -22.052 27.816 1.00 58.22 386 LEU A N 1
ATOM 3063 C CA . LEU A 1 386 ? 9.284 -21.784 27.596 1.00 58.22 386 LEU A CA 1
ATOM 3064 C C . LEU A 1 386 ? 9.575 -21.574 26.105 1.00 58.22 386 LEU A C 1
ATOM 3066 O O . LEU A 1 386 ? 9.111 -22.338 25.262 1.00 58.22 386 LEU A O 1
ATOM 3070 N N . LEU A 1 387 ? 10.370 -20.556 25.795 1.00 52.97 387 LEU A N 1
ATOM 3071 C CA . LEU A 1 387 ? 10.875 -20.236 24.466 1.00 52.97 387 LEU A CA 1
ATOM 3072 C C . LEU A 1 387 ? 12.403 -20.179 24.525 1.00 52.97 387 LEU A C 1
ATOM 3074 O O . LEU A 1 387 ? 12.954 -19.446 25.352 1.00 52.97 387 LEU A O 1
ATOM 3078 N N . LEU A 1 388 ? 13.068 -20.925 23.644 1.00 53.22 388 LEU A N 1
ATOM 3079 C CA . LEU A 1 388 ? 14.527 -21.009 23.540 1.00 53.22 388 LEU A CA 1
ATOM 3080 C C . LEU A 1 388 ? 15.015 -20.466 22.187 1.00 53.22 388 LEU A C 1
ATOM 3082 O O . LEU A 1 388 ? 14.254 -20.469 21.220 1.00 53.22 388 LEU A O 1
ATOM 3086 N N . ASP A 1 389 ? 16.268 -20.019 22.114 1.00 50.09 389 ASP A N 1
ATOM 3087 C CA . ASP A 1 389 ? 16.959 -19.757 20.845 1.00 50.09 389 ASP A CA 1
ATOM 3088 C C . ASP A 1 389 ? 17.562 -21.039 20.241 1.00 50.09 389 ASP A C 1
ATOM 3090 O O . ASP A 1 389 ? 17.464 -22.129 20.813 1.00 50.09 389 ASP A O 1
ATOM 3094 N N . SER A 1 390 ? 18.189 -20.907 19.066 1.00 42.09 390 SER A N 1
ATOM 3095 C CA . SER A 1 390 ? 18.857 -22.011 18.363 1.00 42.09 390 SER A CA 1
ATOM 3096 C C . SER A 1 390 ? 20.021 -22.630 19.145 1.00 42.09 390 SER A C 1
ATOM 3098 O O . SER A 1 390 ? 20.390 -23.768 18.866 1.00 42.09 390 SER A O 1
ATOM 3100 N N . ASP A 1 391 ? 20.566 -21.915 20.133 1.00 48.31 391 ASP A N 1
ATOM 3101 C CA . ASP A 1 391 ? 21.658 -22.368 20.999 1.00 48.31 391 ASP A CA 1
ATOM 3102 C C . ASP A 1 391 ? 21.141 -22.931 22.341 1.00 48.31 391 ASP A C 1
ATOM 3104 O O . ASP A 1 391 ? 21.928 -23.285 23.225 1.00 48.31 391 ASP A O 1
ATOM 3108 N N . GLY A 1 392 ? 19.816 -23.019 22.520 1.00 49.97 392 GLY A N 1
ATOM 3109 C CA . GLY A 1 392 ? 19.168 -23.546 23.720 1.00 49.97 392 GLY A CA 1
ATOM 3110 C C . GLY A 1 392 ? 19.119 -22.576 24.907 1.00 49.97 392 GLY A C 1
ATOM 3111 O O . GLY A 1 392 ? 18.890 -23.016 26.037 1.00 49.97 392 GLY A O 1
ATOM 3112 N N . LYS A 1 393 ? 19.327 -21.269 24.699 1.00 57.22 393 LYS A N 1
ATOM 3113 C CA . LYS A 1 393 ? 19.187 -20.245 25.748 1.00 57.22 393 LYS A CA 1
ATOM 3114 C C . LYS A 1 393 ? 17.753 -19.751 25.854 1.00 57.22 393 LYS A C 1
ATOM 3116 O O . LYS A 1 393 ? 17.051 -19.607 24.861 1.00 57.22 393 LYS A O 1
ATOM 3121 N N . ILE A 1 394 ? 17.330 -19.445 27.077 1.00 59.06 394 ILE A N 1
ATOM 3122 C CA . ILE A 1 394 ? 15.961 -19.014 27.375 1.00 59.06 394 ILE A CA 1
ATOM 3123 C C . ILE A 1 394 ? 15.725 -17.584 26.874 1.00 59.06 394 ILE A C 1
ATOM 3125 O O . ILE A 1 394 ? 16.298 -16.629 27.398 1.00 59.06 394 ILE A O 1
ATOM 3129 N N . LEU A 1 395 ? 14.842 -17.451 25.883 1.00 55.44 395 LEU A N 1
ATOM 3130 C CA . LEU A 1 395 ? 14.372 -16.182 25.323 1.00 55.44 395 LEU A CA 1
ATOM 3131 C C . LEU A 1 395 ? 13.182 -15.624 26.104 1.00 55.44 395 LEU A C 1
ATOM 3133 O O . LEU A 1 395 ? 13.095 -14.422 26.353 1.00 55.44 395 LEU A O 1
ATOM 3137 N N . ARG A 1 396 ? 12.252 -16.500 26.494 1.00 65.25 396 ARG A N 1
ATOM 3138 C CA . ARG A 1 396 ? 11.053 -16.146 27.259 1.00 65.25 396 ARG A CA 1
ATOM 3139 C C . ARG A 1 396 ? 10.578 -17.340 28.070 1.00 65.25 396 ARG A C 1
ATOM 3141 O O . ARG A 1 396 ? 10.635 -18.466 27.589 1.00 65.25 396 ARG A O 1
ATOM 3148 N N . TYR A 1 397 ? 10.044 -17.100 29.260 1.00 65.06 397 TYR A N 1
ATOM 3149 C CA . TYR A 1 397 ? 9.271 -18.109 29.976 1.00 65.06 397 TYR A CA 1
ATOM 3150 C C . TYR A 1 397 ? 8.102 -17.490 30.745 1.00 65.06 397 TYR A C 1
ATOM 3152 O O . TYR A 1 397 ? 8.121 -16.307 31.085 1.00 65.06 397 TYR A O 1
ATOM 3160 N N . THR A 1 398 ? 7.076 -18.292 31.014 1.00 62.19 398 THR A N 1
ATOM 3161 C CA . THR A 1 398 ? 5.949 -17.932 31.885 1.00 62.19 398 THR A CA 1
ATOM 3162 C C . THR A 1 398 ? 6.086 -18.723 33.181 1.00 62.19 398 THR A C 1
ATOM 3164 O O . THR A 1 398 ? 6.107 -19.950 33.135 1.00 62.19 398 THR A O 1
ATOM 3167 N N . ASP A 1 399 ? 6.186 -18.069 34.337 1.00 66.56 399 ASP A N 1
ATOM 3168 C CA . ASP A 1 399 ? 6.327 -18.767 35.622 1.00 66.56 399 ASP A CA 1
ATOM 3169 C C . ASP A 1 399 ? 5.023 -19.461 36.076 1.00 66.56 399 ASP A C 1
ATOM 3171 O O . ASP A 1 399 ? 3.939 -19.261 35.513 1.00 66.56 399 ASP A O 1
ATOM 3175 N N . LYS A 1 400 ? 5.094 -20.284 37.133 1.00 61.69 400 LYS A N 1
ATOM 3176 C CA . LYS A 1 400 ? 3.918 -20.978 37.698 1.00 61.69 400 LYS A CA 1
ATOM 3177 C C . LYS A 1 400 ? 2.776 -20.045 38.125 1.00 61.69 400 LYS A C 1
ATOM 3179 O O . LYS A 1 400 ? 1.620 -20.483 38.166 1.00 61.69 400 LYS A O 1
ATOM 3184 N N . LYS A 1 401 ? 3.061 -18.769 38.407 1.00 64.06 401 LYS A N 1
ATOM 3185 C CA . LYS A 1 401 ? 2.076 -17.737 38.776 1.00 64.06 401 LYS A CA 1
ATOM 3186 C C . LYS A 1 401 ? 1.486 -17.020 37.554 1.00 64.06 401 LYS A C 1
ATOM 3188 O O . LYS A 1 401 ? 0.566 -16.225 37.723 1.00 64.06 401 LYS A O 1
ATOM 3193 N N . GLY A 1 402 ? 1.939 -17.348 36.343 1.00 55.75 402 GLY A N 1
ATOM 3194 C CA . GLY A 1 402 ? 1.463 -16.762 35.090 1.00 55.75 402 GLY A CA 1
ATOM 3195 C C . GLY A 1 402 ? 2.159 -15.452 34.717 1.00 55.75 402 GLY A C 1
ATOM 3196 O O . GLY A 1 402 ? 1.645 -14.724 33.871 1.00 55.75 402 GLY A O 1
ATOM 3197 N N . VAL A 1 403 ? 3.291 -15.122 35.346 1.00 58.62 403 VAL A N 1
ATOM 3198 C CA . VAL A 1 403 ? 4.074 -13.925 35.013 1.00 58.62 403 VAL A CA 1
ATOM 3199 C C . VAL A 1 403 ? 5.068 -14.266 33.910 1.00 58.62 403 VAL A C 1
ATOM 3201 O O . VAL A 1 403 ? 5.763 -15.277 33.973 1.00 58.62 403 VAL A O 1
ATOM 3204 N N . ILE A 1 404 ? 5.115 -13.416 32.887 1.00 63.53 404 ILE A N 1
ATOM 3205 C CA . ILE A 1 404 ? 5.994 -13.570 31.728 1.00 63.53 404 ILE A CA 1
ATOM 3206 C C . ILE A 1 404 ? 7.331 -12.872 32.000 1.00 63.53 404 ILE A C 1
ATOM 3208 O O . ILE A 1 404 ? 7.352 -11.693 32.356 1.00 63.53 404 ILE A O 1
ATOM 3212 N N . HIS A 1 405 ? 8.428 -13.587 31.760 1.00 61.84 405 HIS A N 1
ATOM 3213 C CA . HIS A 1 405 ? 9.808 -13.116 31.871 1.00 61.84 405 HIS A CA 1
ATOM 3214 C C . HIS A 1 405 ? 10.478 -13.225 30.491 1.00 61.84 405 HIS A C 1
ATOM 3216 O O . HIS A 1 405 ? 10.491 -14.304 29.901 1.00 61.84 405 HIS A O 1
ATOM 3222 N N . GLU A 1 406 ? 11.001 -12.121 29.949 1.00 57.22 406 GLU A N 1
ATOM 3223 C CA . GLU A 1 406 ? 11.529 -12.023 28.571 1.00 57.22 406 GLU A CA 1
ATOM 3224 C C . GLU A 1 406 ? 12.945 -11.437 28.550 1.00 57.22 406 GLU A C 1
ATOM 3226 O O . GLU A 1 406 ? 13.178 -10.367 29.115 1.00 57.22 406 GLU A O 1
ATOM 3231 N N . ASN A 1 407 ? 13.883 -12.110 27.874 1.00 53.28 407 ASN A N 1
ATOM 3232 C CA . ASN A 1 407 ? 15.250 -11.630 27.682 1.00 53.28 407 ASN A CA 1
ATOM 3233 C C . ASN A 1 407 ? 15.322 -10.754 26.422 1.00 53.28 407 ASN A C 1
ATOM 3235 O O . ASN A 1 407 ? 15.340 -11.251 25.294 1.00 53.28 407 ASN A O 1
ATOM 3239 N N . ARG A 1 408 ? 15.324 -9.432 26.616 1.00 45.88 408 ARG A N 1
ATOM 3240 C CA . ARG A 1 408 ? 15.233 -8.465 25.515 1.00 45.88 408 ARG A CA 1
ATOM 3241 C C . ARG A 1 408 ? 16.515 -8.346 24.698 1.00 45.88 408 ARG A C 1
ATOM 3243 O O . ARG A 1 408 ? 16.396 -8.034 23.523 1.00 45.88 408 ARG A O 1
ATOM 3250 N N . GLU A 1 409 ? 17.698 -8.627 25.247 1.00 42.53 409 GLU A N 1
ATOM 3251 C CA . GLU A 1 409 ? 18.971 -8.493 24.515 1.00 42.53 409 GLU A CA 1
ATOM 3252 C C . GLU A 1 409 ? 19.137 -9.539 23.393 1.00 42.53 409 GLU A C 1
ATOM 3254 O O . GLU A 1 409 ? 19.615 -9.207 22.309 1.00 42.53 409 GLU A O 1
ATOM 3259 N N . ILE A 1 410 ? 18.697 -10.786 23.605 1.00 42.94 410 ILE A N 1
ATOM 3260 C CA . ILE A 1 410 ? 18.926 -11.900 22.657 1.00 42.94 410 ILE A CA 1
ATOM 3261 C C . ILE A 1 410 ? 17.900 -11.910 21.508 1.00 42.94 410 ILE A C 1
ATOM 3263 O O . ILE A 1 410 ? 18.218 -12.280 20.380 1.00 42.94 410 ILE A O 1
ATOM 3267 N N . VAL A 1 411 ? 16.686 -11.399 21.735 1.00 37.66 411 VAL A N 1
ATOM 3268 C CA . VAL A 1 411 ? 15.678 -11.242 20.666 1.00 37.66 411 VAL A CA 1
ATOM 3269 C C . VAL A 1 411 ? 16.158 -10.274 19.570 1.00 37.66 411 VAL A C 1
ATOM 3271 O O . VAL A 1 411 ? 15.724 -10.379 18.424 1.00 37.66 411 VAL A O 1
ATOM 3274 N N . PHE A 1 412 ? 17.102 -9.376 19.878 1.00 36.53 412 PHE A N 1
ATOM 3275 C CA . PHE A 1 412 ? 17.709 -8.485 18.887 1.00 36.53 412 PHE A CA 1
ATOM 3276 C C . PHE A 1 412 ? 18.986 -9.046 18.238 1.00 36.53 412 PHE A C 1
ATOM 3278 O O . PHE A 1 412 ? 19.337 -8.584 17.155 1.00 36.53 412 PHE A O 1
ATOM 3285 N N . SER A 1 413 ? 19.660 -10.057 18.804 1.00 30.75 413 SER A N 1
ATOM 3286 C CA . SER A 1 413 ? 20.909 -10.604 18.237 1.00 30.75 413 SER A CA 1
ATOM 3287 C C . SER A 1 413 ? 20.712 -11.694 17.174 1.00 30.75 413 SER A C 1
ATOM 3289 O O . SER A 1 413 ? 21.636 -11.948 16.402 1.00 30.75 413 SER A O 1
ATOM 3291 N N . ALA A 1 414 ? 19.500 -12.242 17.017 1.00 29.91 414 ALA A N 1
ATOM 3292 C CA . ALA A 1 414 ? 19.136 -13.084 15.866 1.00 29.91 414 ALA A CA 1
ATOM 3293 C C . ALA A 1 414 ? 19.108 -12.318 14.518 1.00 29.91 414 ALA A C 1
ATOM 3295 O O . ALA A 1 414 ? 18.808 -12.898 13.479 1.00 29.91 414 ALA A O 1
ATOM 3296 N N . THR A 1 415 ? 19.435 -11.017 14.513 1.00 34.22 415 THR A N 1
ATOM 3297 C CA . THR A 1 415 ? 19.600 -10.208 13.292 1.00 34.22 415 THR A CA 1
ATOM 3298 C C . THR A 1 415 ? 21.014 -10.217 12.704 1.00 34.22 415 THR A C 1
ATOM 3300 O O . THR A 1 415 ? 21.234 -9.595 11.669 1.00 34.22 415 THR A O 1
ATOM 3303 N N . ASN A 1 416 ? 21.952 -10.987 13.262 1.00 31.30 416 ASN A N 1
ATOM 3304 C CA . ASN A 1 416 ? 23.184 -11.339 12.551 1.00 31.30 416 ASN A CA 1
ATOM 3305 C C . ASN A 1 416 ? 22.996 -12.650 11.772 1.00 31.30 416 ASN A C 1
ATOM 3307 O O . ASN A 1 416 ? 23.596 -13.671 12.101 1.00 31.30 416 ASN A O 1
ATOM 3311 N N . LEU A 1 417 ? 22.178 -12.615 10.715 1.00 29.64 417 LEU A N 1
ATOM 3312 C CA . LEU A 1 417 ? 22.356 -13.560 9.614 1.00 29.64 417 LEU A CA 1
ATOM 3313 C C . LEU A 1 417 ? 23.647 -13.163 8.900 1.00 29.64 417 LEU A C 1
ATOM 3315 O O . LEU A 1 417 ? 23.736 -12.106 8.272 1.00 29.64 417 LEU A O 1
ATOM 3319 N N . GLY A 1 418 ? 24.665 -13.999 9.085 1.00 27.02 418 GLY A N 1
ATOM 3320 C CA . GLY A 1 418 ? 25.911 -13.926 8.348 1.00 27.02 418 GLY A CA 1
ATOM 3321 C C . GLY A 1 418 ? 25.645 -13.920 6.846 1.00 27.02 418 GLY A C 1
ATOM 3322 O O . GLY A 1 418 ? 24.763 -14.608 6.336 1.00 27.02 418 GLY A O 1
ATOM 3323 N N . SER A 1 419 ? 26.423 -13.100 6.157 1.00 36.88 419 SER A N 1
ATOM 3324 C CA . SER A 1 419 ? 26.595 -13.118 4.713 1.00 36.88 419 SER A CA 1
ATOM 3325 C C . SER A 1 419 ? 26.828 -14.534 4.176 1.00 36.88 419 SER A C 1
ATOM 3327 O O . SER A 1 419 ? 27.566 -15.299 4.791 1.00 36.88 419 SER A O 1
ATOM 3329 N N . SER A 1 420 ? 26.270 -14.769 2.983 1.00 35.91 420 SER A N 1
ATOM 3330 C CA . SER A 1 420 ? 26.452 -15.900 2.061 1.00 35.91 420 SER A CA 1
ATOM 3331 C C . SER A 1 420 ? 25.830 -17.242 2.460 1.00 35.91 420 SER A C 1
ATOM 3333 O O . SER A 1 420 ? 26.502 -18.084 3.038 1.00 35.91 420 SER A O 1
ATOM 3335 N N . GLU A 1 421 ? 24.571 -17.456 2.061 1.00 27.44 421 GLU A N 1
ATOM 3336 C CA . GLU A 1 421 ? 24.118 -18.612 1.262 1.00 27.44 421 GLU A CA 1
ATOM 3337 C C . GLU A 1 421 ? 22.603 -18.508 0.983 1.00 27.44 421 GLU A C 1
ATOM 3339 O O . GLU A 1 421 ? 21.844 -18.009 1.809 1.00 27.44 421 GLU A O 1
ATOM 3344 N N . SER A 1 422 ? 22.174 -19.016 -0.180 1.00 29.12 422 SER A N 1
ATOM 3345 C CA . SER A 1 422 ? 20.794 -19.132 -0.704 1.00 29.12 422 SER A CA 1
ATOM 3346 C C . SER A 1 422 ? 20.212 -17.980 -1.548 1.00 29.12 422 SER A C 1
ATOM 3348 O O . SER A 1 422 ? 19.133 -17.457 -1.294 1.00 29.12 422 SER A O 1
ATOM 3350 N N . GLU A 1 423 ? 20.827 -17.730 -2.708 1.00 30.98 423 GLU A N 1
ATOM 3351 C CA . GLU A 1 423 ? 20.032 -17.526 -3.930 1.00 30.98 423 GLU A CA 1
ATOM 3352 C C . GLU A 1 423 ? 19.452 -18.882 -4.376 1.00 30.98 423 GLU A C 1
ATOM 3354 O O . GLU A 1 423 ? 19.971 -19.546 -5.271 1.00 30.98 423 GLU A O 1
ATOM 3359 N N . LYS A 1 424 ? 18.390 -19.341 -3.706 1.00 28.83 424 LYS A N 1
ATOM 3360 C CA . LYS A 1 424 ? 17.439 -20.310 -4.267 1.00 28.83 424 LYS A CA 1
ATOM 3361 C C . LYS A 1 424 ? 16.028 -19.916 -3.845 1.00 28.83 424 LYS A C 1
ATOM 3363 O O . LYS A 1 424 ? 15.694 -19.929 -2.668 1.00 28.83 424 LYS A O 1
ATOM 3368 N N . GLU A 1 425 ? 15.268 -19.525 -4.861 1.00 33.72 425 GLU A N 1
ATOM 3369 C CA . GLU A 1 425 ? 13.831 -19.262 -4.932 1.00 33.72 425 GLU A CA 1
ATOM 3370 C C . GLU A 1 425 ? 12.966 -19.657 -3.725 1.00 33.72 425 GLU A C 1
ATOM 3372 O O . GLU A 1 425 ? 12.795 -20.831 -3.410 1.00 33.72 425 GLU A O 1
ATOM 3377 N N . LEU A 1 426 ? 12.257 -18.655 -3.203 1.00 26.97 426 LEU A N 1
ATOM 3378 C CA . LEU A 1 426 ? 10.816 -18.719 -2.957 1.00 26.97 426 LEU A CA 1
ATOM 3379 C C . LEU A 1 426 ? 10.273 -17.288 -3.051 1.00 26.97 426 LEU A C 1
ATOM 3381 O O . LEU A 1 426 ? 10.288 -16.533 -2.082 1.00 26.97 426 LEU A O 1
ATOM 3385 N N . ALA A 1 427 ? 9.784 -16.904 -4.235 1.00 32.47 427 ALA A N 1
ATOM 3386 C CA . ALA A 1 427 ? 8.941 -15.721 -4.408 1.00 32.47 427 ALA A CA 1
ATOM 3387 C C . ALA A 1 427 ? 7.556 -15.989 -3.789 1.00 32.47 427 ALA A C 1
ATOM 3389 O O . ALA A 1 427 ? 6.542 -16.078 -4.478 1.00 32.47 427 ALA A O 1
ATOM 3390 N N . LEU A 1 428 ? 7.514 -16.183 -2.470 1.00 30.89 428 LEU A N 1
ATOM 3391 C CA . LEU A 1 428 ? 6.278 -16.078 -1.709 1.00 30.89 428 LEU A CA 1
ATOM 3392 C C . LEU A 1 428 ? 5.988 -14.585 -1.515 1.00 30.89 428 LEU A C 1
ATOM 3394 O O . LEU A 1 428 ? 6.894 -13.841 -1.130 1.00 30.89 428 LEU A O 1
ATOM 3398 N N . PRO A 1 429 ? 4.753 -14.109 -1.753 1.00 40.41 429 PRO A N 1
ATOM 3399 C CA . PRO A 1 429 ? 4.405 -12.744 -1.396 1.00 40.41 429 PRO A CA 1
ATOM 3400 C C . PRO A 1 429 ? 4.655 -12.566 0.104 1.00 40.41 429 PRO A C 1
ATOM 3402 O O . PRO A 1 429 ? 4.183 -13.375 0.904 1.00 40.41 429 PRO A O 1
ATOM 3405 N N . ARG A 1 430 ? 5.385 -11.512 0.499 1.00 45.75 430 ARG A N 1
ATOM 3406 C CA . ARG A 1 430 ? 5.547 -11.150 1.912 1.00 45.75 430 ARG A CA 1
ATOM 3407 C C . ARG A 1 430 ? 4.161 -11.050 2.548 1.00 45.75 430 ARG A C 1
ATOM 3409 O O . ARG A 1 430 ? 3.424 -10.090 2.313 1.00 45.75 430 ARG A O 1
ATOM 3416 N N . SER A 1 431 ? 3.794 -12.034 3.364 1.00 51.22 431 SER A N 1
ATOM 3417 C CA . SER A 1 431 ? 2.601 -11.934 4.191 1.00 51.22 431 SER A CA 1
ATOM 3418 C C . SER A 1 431 ? 2.890 -10.875 5.250 1.00 51.22 431 SER A C 1
ATOM 3420 O O . SER A 1 431 ? 3.728 -11.092 6.128 1.00 51.22 431 SER A O 1
ATOM 3422 N N . MET A 1 432 ? 2.247 -9.709 5.153 1.00 67.69 432 MET A N 1
ATOM 3423 C CA . MET A 1 432 ? 2.326 -8.712 6.223 1.00 67.69 432 MET A CA 1
ATOM 3424 C C . MET A 1 432 ? 1.864 -9.365 7.526 1.00 67.69 432 MET A C 1
ATOM 3426 O O . MET A 1 432 ? 0.812 -10.008 7.546 1.00 67.69 432 MET A O 1
ATOM 3430 N N . ASN A 1 433 ? 2.623 -9.191 8.610 1.00 76.69 433 ASN A N 1
ATOM 3431 C CA . ASN A 1 433 ? 2.281 -9.778 9.907 1.00 76.69 433 ASN A CA 1
ATOM 3432 C C . ASN A 1 433 ? 1.172 -8.952 10.581 1.00 76.69 433 ASN A C 1
ATOM 3434 O O . ASN A 1 433 ? 1.403 -8.204 11.533 1.00 76.69 433 ASN A O 1
ATOM 3438 N N . LEU A 1 434 ? -0.030 -9.030 10.021 1.00 83.81 434 LEU A N 1
ATOM 3439 C CA . LEU A 1 434 ? -1.232 -8.322 10.440 1.00 83.81 434 LEU A CA 1
ATOM 3440 C C . LEU A 1 434 ? -2.336 -9.332 10.764 1.00 83.81 434 LEU A C 1
ATOM 3442 O O . LEU A 1 434 ? -2.315 -10.447 10.238 1.00 83.81 434 LEU A O 1
ATOM 3446 N N . PRO A 1 435 ? -3.337 -8.944 11.574 1.00 88.56 435 PRO A N 1
ATOM 3447 C CA . PRO A 1 435 ? -4.554 -9.732 11.683 1.00 88.56 435 PRO A CA 1
ATOM 3448 C C . PRO A 1 435 ? -5.135 -9.986 10.291 1.00 88.56 435 PRO A C 1
ATOM 3450 O O . PRO A 1 435 ? -5.221 -9.069 9.477 1.00 88.56 435 PRO A O 1
ATOM 3453 N N . LYS A 1 436 ? -5.538 -11.228 10.022 1.00 87.81 436 LYS A N 1
ATOM 3454 C CA . LYS A 1 436 ? -6.198 -11.585 8.761 1.00 87.81 436 LYS A CA 1
ATOM 3455 C C . LYS A 1 436 ? -7.572 -10.931 8.670 1.00 87.81 436 LYS A C 1
ATOM 3457 O O . LYS A 1 436 ? -7.856 -10.226 7.713 1.00 87.81 436 LYS A O 1
ATOM 3462 N N . TYR A 1 437 ? -8.374 -11.100 9.717 1.00 93.19 437 TYR A N 1
ATOM 3463 C CA . TYR A 1 437 ? -9.678 -10.472 9.886 1.00 93.19 437 TYR A CA 1
ATOM 3464 C C . TYR A 1 437 ? -9.863 -10.074 11.345 1.00 93.19 437 TYR A C 1
ATOM 3466 O O . TYR A 1 437 ? -9.304 -10.714 12.238 1.00 93.19 437 TYR A O 1
ATOM 3474 N N . GLY A 1 438 ? -10.647 -9.033 11.595 1.00 94.62 438 GLY A N 1
ATOM 3475 C CA . GLY A 1 438 ? -10.930 -8.574 12.948 1.00 94.62 438 GLY A CA 1
ATOM 3476 C C . GLY A 1 438 ? -12.371 -8.134 13.146 1.00 94.62 438 GLY A C 1
ATOM 3477 O O . GLY A 1 438 ? -13.094 -7.878 12.190 1.00 94.62 438 GLY A O 1
ATOM 3478 N N . TYR A 1 439 ? -12.770 -7.990 14.401 1.00 97.69 439 TYR A N 1
ATOM 3479 C CA . TYR A 1 439 ? -14.087 -7.507 14.791 1.00 97.69 439 TYR A CA 1
ATOM 3480 C C . TYR A 1 439 ? -13.947 -6.281 15.680 1.00 97.69 439 TYR A C 1
ATOM 3482 O O . TYR A 1 439 ? -13.081 -6.227 16.557 1.00 97.69 439 TYR A O 1
ATOM 3490 N N . THR A 1 440 ? -14.805 -5.290 15.455 1.00 98.00 440 THR A N 1
ATOM 3491 C CA . THR A 1 440 ? -14.950 -4.147 16.359 1.00 98.00 440 THR A CA 1
ATOM 3492 C C . THR A 1 440 ? -16.426 -3.858 16.604 1.00 98.00 440 THR A C 1
ATOM 3494 O O . THR A 1 440 ? -17.202 -3.849 15.653 1.00 98.00 440 THR A O 1
ATOM 3497 N N . ASP A 1 441 ? -16.827 -3.606 17.848 1.00 96.38 441 ASP A N 1
ATOM 3498 C CA . ASP A 1 441 ? -18.186 -3.180 18.200 1.00 96.38 441 ASP A CA 1
ATOM 3499 C C . ASP A 1 441 ? -18.148 -1.853 18.956 1.00 96.38 441 ASP A C 1
ATOM 3501 O O . ASP A 1 441 ? -17.562 -1.756 20.033 1.00 96.38 441 ASP A O 1
ATOM 3505 N N . ILE A 1 442 ? -18.748 -0.819 18.370 1.00 94.00 442 ILE A N 1
ATOM 3506 C CA . ILE A 1 442 ? -18.753 0.541 18.911 1.00 94.00 442 ILE A CA 1
ATOM 3507 C C . ILE A 1 442 ? -19.942 0.710 19.852 1.00 94.00 442 ILE A C 1
ATOM 3509 O O . ILE A 1 442 ? -21.092 0.555 19.442 1.00 94.00 442 ILE A O 1
ATOM 3513 N N . LYS A 1 443 ? -19.672 1.129 21.087 1.00 88.00 443 LYS A N 1
ATOM 3514 C CA . LYS A 1 443 ? -20.664 1.552 22.084 1.00 88.00 443 LYS A CA 1
ATOM 3515 C C . LYS A 1 443 ? -20.392 2.998 22.470 1.00 88.00 443 LYS A C 1
ATOM 3517 O O . LYS A 1 443 ? -19.233 3.378 22.597 1.00 88.00 443 LYS A O 1
ATOM 3522 N N . GLU A 1 444 ? -21.422 3.818 22.640 1.00 80.69 444 GLU A N 1
ATOM 3523 C CA . GLU A 1 444 ? -21.246 5.246 22.926 1.00 80.69 444 GLU A CA 1
ATOM 3524 C C . GLU A 1 444 ? -21.493 5.496 24.408 1.00 80.69 444 GLU A C 1
ATOM 3526 O O . GLU A 1 444 ? -22.494 5.060 24.981 1.00 80.69 444 GLU A O 1
ATOM 3531 N N . GLU A 1 445 ? -20.551 6.190 25.037 1.00 74.38 445 GLU A N 1
ATOM 3532 C CA . GLU A 1 445 ? -20.676 6.655 26.406 1.00 74.38 445 GLU A CA 1
ATOM 3533 C C . GLU A 1 445 ? -21.281 8.053 26.395 1.00 74.38 445 GLU A C 1
ATOM 3535 O O . GLU A 1 445 ? -20.618 9.045 26.085 1.00 74.38 445 GLU A O 1
ATOM 3540 N N . THR A 1 446 ? -22.555 8.136 26.764 1.00 64.38 446 THR A N 1
ATOM 3541 C CA . THR A 1 446 ? -23.252 9.413 26.908 1.00 64.38 446 THR A CA 1
ATOM 3542 C C . THR A 1 446 ? -23.387 9.763 28.383 1.00 64.38 446 THR A C 1
ATOM 3544 O O . THR A 1 446 ? -23.770 8.936 29.215 1.00 64.38 446 THR A O 1
ATOM 3547 N N . PHE A 1 447 ? -23.076 11.013 28.714 1.00 59.38 447 PHE A N 1
ATOM 3548 C CA . PHE A 1 447 ? -23.219 11.553 30.060 1.00 59.38 447 PHE A CA 1
ATOM 3549 C C . PHE A 1 447 ? -24.456 12.440 30.100 1.00 59.38 447 PHE A C 1
ATOM 3551 O O . PHE A 1 447 ? -24.561 13.408 29.349 1.00 59.38 447 PHE A O 1
ATOM 3558 N N . TYR A 1 448 ? -25.387 12.127 30.990 1.00 53.12 448 TYR A N 1
ATOM 3559 C CA . TYR A 1 448 ? -26.575 12.940 31.213 1.00 53.12 448 TYR A CA 1
ATOM 3560 C C . TYR A 1 448 ? -26.422 13.691 32.531 1.00 53.12 448 TYR A C 1
ATOM 3562 O O . TYR A 1 448 ? -25.942 13.122 33.516 1.00 53.12 448 TYR A O 1
ATOM 3570 N N . LEU A 1 449 ? -26.840 14.961 32.577 1.00 51.03 449 LEU A N 1
ATOM 3571 C CA . LEU A 1 449 ? -27.069 15.612 33.869 1.00 51.03 449 LEU A CA 1
ATOM 3572 C C . LEU A 1 449 ? -28.040 14.731 34.656 1.00 51.03 449 LEU A C 1
ATOM 3574 O O . LEU A 1 449 ? -29.086 14.357 34.122 1.00 51.03 449 LEU A O 1
ATOM 3578 N N . THR A 1 450 ? -27.681 14.367 35.887 1.00 49.44 450 THR A N 1
ATOM 3579 C CA . THR A 1 450 ? -28.566 13.565 36.737 1.00 49.44 450 THR A CA 1
ATOM 3580 C C . THR A 1 450 ? -29.861 14.351 36.897 1.00 49.44 450 THR A C 1
ATOM 3582 O O . THR A 1 450 ? -29.858 15.443 37.468 1.00 49.44 450 THR A O 1
ATOM 3585 N N . ALA A 1 451 ? -30.946 13.872 36.288 1.00 40.88 451 ALA A N 1
ATOM 3586 C CA . ALA A 1 451 ? -32.224 14.551 36.387 1.00 40.88 451 ALA A CA 1
ATOM 3587 C C . ALA A 1 451 ? -32.642 14.581 37.861 1.00 40.88 451 ALA A C 1
ATOM 3589 O O . ALA A 1 451 ? -32.499 13.575 38.556 1.00 40.88 451 ALA A O 1
ATOM 3590 N N . ASN A 1 452 ? -33.171 15.720 38.320 1.00 36.00 452 ASN A N 1
ATOM 3591 C CA . ASN A 1 452 ? -33.943 15.772 39.561 1.00 36.00 452 ASN A CA 1
ATOM 3592 C C . ASN A 1 452 ? -34.945 14.609 39.559 1.00 36.00 452 ASN A C 1
ATOM 3594 O O . ASN A 1 452 ? -35.582 14.376 38.528 1.00 36.00 452 ASN A O 1
ATOM 3598 N N . ASP A 1 453 ? -35.050 13.906 40.689 1.00 37.66 453 ASP A N 1
ATOM 3599 C CA . ASP A 1 453 ? -35.929 12.756 40.924 1.00 37.66 453 ASP A CA 1
ATOM 3600 C C . ASP A 1 453 ? -37.258 12.885 40.153 1.00 37.66 453 ASP A C 1
ATOM 3602 O O . ASP A 1 453 ? -38.121 13.689 40.509 1.00 37.66 453 ASP A O 1
ATOM 3606 N N . GLY A 1 454 ? -37.403 12.144 39.046 1.00 40.38 454 GLY A N 1
ATOM 3607 C CA . GLY A 1 454 ? -38.613 12.199 38.213 1.00 40.38 454 GLY A CA 1
ATOM 3608 C C . GLY A 1 454 ? -38.470 11.849 36.728 1.00 40.38 454 GLY A C 1
ATOM 3609 O O . GLY A 1 454 ? -39.493 11.689 36.072 1.00 40.38 454 GLY A O 1
ATOM 3610 N N . TYR A 1 455 ? -37.252 11.717 36.186 1.00 41.69 455 TYR A N 1
ATOM 3611 C CA . TYR A 1 455 ? -37.041 11.376 34.761 1.00 41.69 455 TYR A CA 1
ATOM 3612 C C . TYR A 1 455 ? -36.121 10.169 34.523 1.00 41.69 455 TYR A C 1
ATOM 3614 O O . TYR A 1 455 ? -35.758 9.885 33.382 1.00 41.69 455 TYR A O 1
ATOM 3622 N N . SER A 1 456 ? -35.718 9.468 35.583 1.00 47.78 456 SER A N 1
ATOM 3623 C CA . SER A 1 456 ? -34.801 8.330 35.524 1.00 47.78 456 SER A CA 1
ATOM 3624 C C . SER A 1 456 ? -35.511 7.014 35.833 1.00 47.78 456 SER A C 1
ATOM 3626 O O . SER A 1 456 ? -35.338 6.422 36.894 1.00 47.78 456 SER A O 1
ATOM 3628 N N . ASP A 1 457 ? -36.261 6.497 34.868 1.00 40.47 457 ASP A N 1
ATOM 3629 C CA . ASP A 1 457 ? -36.588 5.078 34.827 1.00 40.47 457 ASP A CA 1
ATOM 3630 C C . ASP A 1 457 ? -36.640 4.539 33.393 1.00 40.47 457 ASP A C 1
ATOM 3632 O O . ASP A 1 457 ? -37.016 5.196 32.421 1.00 40.47 457 ASP A O 1
ATOM 3636 N N . LYS A 1 458 ? -36.145 3.307 33.282 1.00 45.38 458 LYS A N 1
ATOM 3637 C CA . LYS A 1 458 ? -35.693 2.576 32.093 1.00 45.38 458 LYS A CA 1
ATOM 3638 C C . LYS A 1 458 ? -36.763 2.264 31.033 1.00 45.38 458 LYS A C 1
ATOM 3640 O O . LYS A 1 458 ? -36.522 1.423 30.181 1.00 45.38 458 LYS A O 1
ATOM 3645 N N . ASP A 1 459 ? -37.896 2.960 31.017 1.00 49.06 459 ASP A N 1
ATOM 3646 C CA . ASP A 1 459 ? -38.997 2.687 30.088 1.00 49.06 459 ASP A CA 1
ATOM 3647 C C . ASP A 1 459 ? -39.694 3.940 29.524 1.00 49.06 459 ASP A C 1
ATOM 3649 O O . ASP A 1 459 ? -40.608 3.802 28.717 1.00 49.06 459 ASP A O 1
ATOM 3653 N N . GLY A 1 460 ? -39.297 5.164 29.893 1.00 48.94 460 GLY A N 1
ATOM 3654 C CA . GLY A 1 460 ? -40.103 6.368 29.631 1.00 48.94 460 GLY A CA 1
ATOM 3655 C C . GLY A 1 460 ? -39.797 7.177 28.363 1.00 48.94 460 GLY A C 1
ATOM 3656 O O . GLY A 1 460 ? -40.622 8.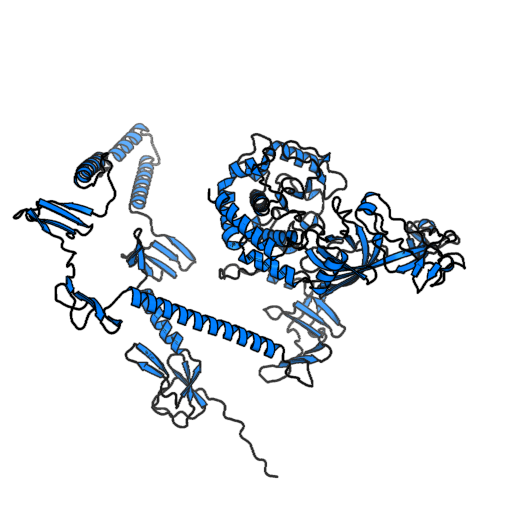002 27.965 1.00 48.94 460 GLY A O 1
ATOM 3657 N N . ILE A 1 461 ? -38.643 6.993 27.715 1.00 53.62 461 ILE A N 1
ATOM 3658 C CA . ILE A 1 461 ? -38.171 7.873 26.627 1.00 53.62 461 ILE A CA 1
ATOM 3659 C C . ILE A 1 461 ? -37.693 7.016 25.454 1.00 53.62 461 ILE A C 1
ATOM 3661 O O . ILE A 1 461 ? -36.856 6.136 25.626 1.00 53.62 461 ILE A O 1
ATOM 3665 N N . LEU A 1 462 ? -38.249 7.258 24.264 1.00 48.91 462 LEU A N 1
ATOM 3666 C CA . LEU A 1 462 ? -37.879 6.568 23.031 1.00 48.91 462 LEU A CA 1
ATOM 3667 C C . LEU A 1 462 ? -37.153 7.533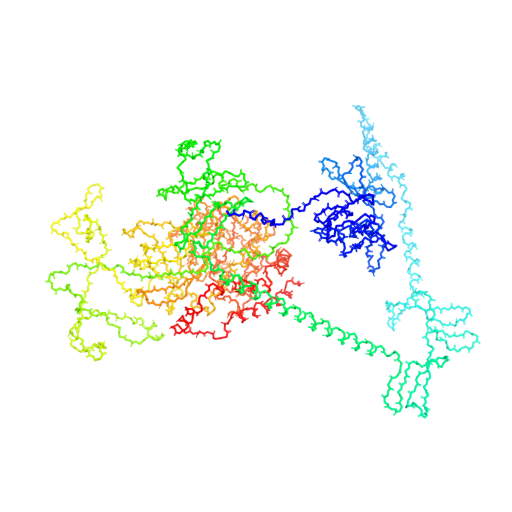 22.102 1.00 48.91 462 LEU A C 1
ATOM 3669 O O . LEU A 1 462 ? -37.662 8.596 21.732 1.00 48.91 462 LEU A O 1
ATOM 3673 N N . ALA A 1 463 ? -35.974 7.111 21.672 1.00 47.34 463 ALA A N 1
ATOM 3674 C CA . ALA A 1 463 ? -35.331 7.679 20.511 1.00 47.34 463 ALA A CA 1
ATOM 3675 C C . ALA A 1 463 ? -36.079 7.127 19.272 1.00 47.34 463 ALA A C 1
ATOM 3677 O O . ALA A 1 463 ? -35.982 5.942 18.966 1.00 47.34 463 ALA A O 1
ATOM 3678 N N . MET A 1 464 ? -36.820 7.970 18.545 1.00 43.53 464 MET A N 1
ATOM 3679 C CA . MET A 1 464 ? -37.572 7.551 17.355 1.00 43.53 464 MET A CA 1
ATOM 3680 C C . MET A 1 464 ? -36.939 8.003 16.039 1.00 43.53 464 MET A C 1
ATOM 3682 O O . MET A 1 464 ? -36.735 9.197 15.825 1.00 43.53 464 MET A O 1
ATOM 3686 N N . LEU A 1 465 ? -36.726 7.046 15.133 1.00 42.00 465 LEU A N 1
ATOM 3687 C CA . LEU A 1 465 ? -36.329 7.283 13.747 1.00 42.00 465 LEU A CA 1
ATOM 3688 C C . LEU A 1 465 ? -37.584 7.639 12.939 1.00 42.00 465 LEU A C 1
ATOM 3690 O O . LEU A 1 465 ? -38.490 6.817 12.821 1.00 42.00 465 LEU A O 1
ATOM 3694 N N . VAL A 1 466 ? -37.649 8.839 12.360 1.00 39.25 466 VAL A N 1
ATOM 3695 C CA . VAL A 1 466 ? -38.621 9.120 11.291 1.00 39.25 466 VAL A CA 1
ATOM 3696 C C . VAL A 1 466 ? -37.931 8.753 9.981 1.00 39.25 466 VAL A C 1
ATOM 3698 O O . VAL A 1 466 ? -36.992 9.422 9.558 1.00 39.25 466 VAL A O 1
ATOM 3701 N N . ASN A 1 467 ? -38.320 7.611 9.423 1.00 35.06 467 ASN A N 1
ATOM 3702 C CA . ASN A 1 467 ? -37.637 6.971 8.305 1.00 35.06 467 ASN A CA 1
ATOM 3703 C C . ASN A 1 467 ? -37.907 7.697 6.980 1.00 35.06 467 ASN A C 1
ATOM 3705 O O . ASN A 1 467 ? -39.060 7.975 6.677 1.00 35.06 467 ASN A O 1
ATOM 3709 N N . GLU A 1 468 ? -36.847 7.929 6.202 1.00 37.56 468 GLU A N 1
ATOM 3710 C CA . GLU A 1 468 ? -36.766 7.674 4.753 1.00 37.56 468 GLU A CA 1
ATOM 3711 C C . GLU A 1 468 ? -35.305 7.924 4.312 1.00 37.56 468 GLU A C 1
ATOM 3713 O O . GLU A 1 468 ? -34.911 9.038 3.956 1.00 37.56 468 GLU A O 1
ATOM 3718 N N . ASP A 1 469 ? -34.459 6.890 4.404 1.00 46.00 469 ASP A N 1
ATOM 3719 C CA . ASP A 1 469 ? -33.049 6.925 3.977 1.00 46.00 469 ASP A CA 1
ATOM 3720 C C . ASP A 1 469 ? -32.957 6.917 2.442 1.00 46.00 469 ASP A C 1
ATOM 3722 O O . ASP A 1 469 ? -32.963 5.868 1.798 1.00 46.00 469 ASP A O 1
ATOM 3726 N N . THR A 1 470 ? -32.906 8.106 1.836 1.00 49.38 470 THR A N 1
ATOM 3727 C CA . THR A 1 470 ? -32.64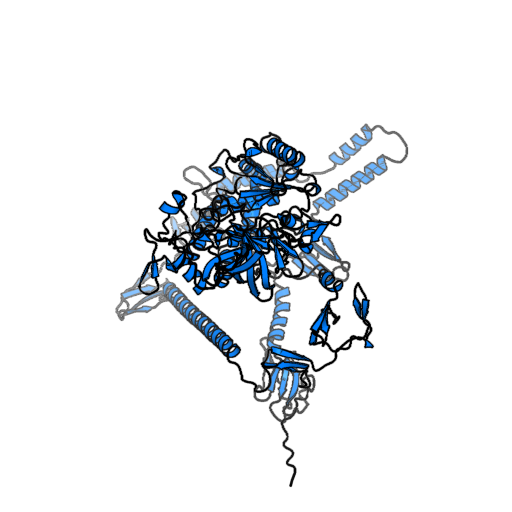6 8.273 0.400 1.00 49.38 470 THR A CA 1
ATOM 3728 C C . THR A 1 470 ? -31.521 9.278 0.162 1.00 49.38 470 THR A C 1
ATOM 3730 O O . THR A 1 470 ? -31.353 10.253 0.898 1.00 49.38 470 THR A O 1
ATOM 3733 N N . GLN A 1 471 ? -30.770 9.082 -0.926 1.00 41.12 471 GLN A N 1
ATOM 3734 C CA . GLN A 1 471 ? -29.680 9.964 -1.370 1.00 41.12 471 GLN A CA 1
ATOM 3735 C C . GLN A 1 471 ? -30.114 11.442 -1.506 1.00 41.12 471 GLN A C 1
ATOM 3737 O O . GLN A 1 471 ? -29.313 12.350 -1.292 1.00 41.12 471 GLN A O 1
ATOM 3742 N N . ALA A 1 472 ? -31.399 11.689 -1.787 1.00 41.22 472 ALA A N 1
ATOM 3743 C CA . ALA A 1 472 ? -31.992 13.021 -1.888 1.00 41.22 472 ALA A CA 1
ATOM 3744 C C . ALA A 1 472 ? -32.186 13.726 -0.528 1.00 41.22 472 ALA A C 1
ATOM 3746 O O . ALA A 1 472 ? -32.145 14.956 -0.469 1.00 41.22 472 ALA A O 1
ATOM 3747 N N . ASN A 1 473 ? -32.374 12.979 0.565 1.00 46.41 473 ASN A N 1
ATOM 3748 C CA . ASN A 1 473 ? -32.496 13.532 1.920 1.00 46.41 473 ASN A CA 1
ATOM 3749 C C . ASN A 1 473 ? -31.122 13.897 2.505 1.00 46.41 473 ASN A C 1
ATOM 3751 O O . ASN A 1 473 ? -30.987 14.942 3.144 1.00 46.41 473 ASN A O 1
ATOM 3755 N N . ALA A 1 474 ? -30.082 13.124 2.170 1.00 44.38 474 ALA A N 1
ATOM 3756 C CA . ALA A 1 474 ? -28.691 13.440 2.506 1.00 44.38 474 ALA A CA 1
ATOM 3757 C C . ALA A 1 474 ? -28.217 14.772 1.887 1.00 44.38 474 ALA A C 1
ATOM 3759 O O . ALA A 1 474 ? -27.525 15.550 2.539 1.00 44.38 474 ALA A O 1
ATOM 3760 N N . GLN A 1 475 ? -28.638 15.082 0.656 1.00 38.97 475 GLN A N 1
ATOM 3761 C CA . GLN A 1 475 ? -28.296 16.337 -0.033 1.00 38.97 475 GLN A CA 1
ATOM 3762 C C . GLN A 1 475 ? -29.018 17.577 0.523 1.00 38.97 475 GLN A C 1
ATOM 3764 O O . GLN A 1 475 ? -28.565 18.698 0.307 1.00 38.97 475 GLN A O 1
ATOM 3769 N N . LYS A 1 476 ? -30.134 17.397 1.241 1.00 35.44 476 LYS A N 1
ATOM 3770 C CA . LYS A 1 476 ? -30.940 18.488 1.821 1.00 35.44 476 LYS A CA 1
ATOM 3771 C C . LYS A 1 476 ? -30.574 18.819 3.272 1.00 35.44 476 LYS A C 1
ATOM 3773 O O . LYS A 1 476 ? -31.210 19.686 3.864 1.00 35.44 476 LYS A O 1
ATOM 3778 N N . GLY A 1 477 ? -29.582 18.139 3.852 1.00 36.25 477 GLY A N 1
ATOM 3779 C CA . GLY A 1 477 ? -29.138 18.376 5.231 1.00 36.25 477 GLY A CA 1
ATOM 3780 C C . GLY A 1 477 ? -30.183 18.032 6.300 1.00 36.25 477 GLY A C 1
ATOM 3781 O O . GLY A 1 477 ? -30.150 18.602 7.388 1.00 36.25 477 GLY A O 1
ATOM 3782 N N . LEU A 1 478 ? -31.135 17.140 6.003 1.00 32.41 478 LEU A N 1
ATOM 3783 C CA . LEU A 1 478 ? -32.173 16.741 6.952 1.00 32.41 478 LEU A CA 1
ATOM 3784 C C . LEU A 1 478 ? -31.780 15.450 7.684 1.00 32.41 478 LEU A C 1
ATOM 3786 O O . LEU A 1 478 ? -31.921 14.360 7.139 1.00 32.41 478 LEU A O 1
ATOM 3790 N N . THR A 1 479 ? -31.394 15.590 8.954 1.00 39.12 479 THR A N 1
ATOM 3791 C CA . THR A 1 479 ? -31.454 14.520 9.965 1.00 39.12 479 THR A CA 1
ATOM 3792 C C . THR A 1 479 ? -31.897 15.122 11.302 1.00 39.12 479 THR A C 1
ATOM 3794 O O . THR A 1 479 ? -31.070 15.668 12.031 1.00 39.12 479 THR A O 1
ATOM 3797 N N . PRO A 1 480 ? -33.191 15.081 11.665 1.00 35.34 480 PRO A N 1
ATOM 3798 C CA . PRO A 1 480 ? -33.606 15.445 13.009 1.00 35.34 480 PRO A CA 1
ATOM 3799 C C . PRO A 1 480 ? -34.025 14.203 13.795 1.00 35.34 480 PRO A C 1
ATOM 3801 O O . PRO A 1 480 ? -35.096 13.644 13.569 1.00 35.34 480 PRO A O 1
ATOM 3804 N N . TYR A 1 481 ? -33.205 13.825 14.776 1.00 40.94 481 TYR A N 1
ATOM 3805 C CA . TYR A 1 481 ? -33.668 13.021 15.901 1.00 40.94 481 TYR A CA 1
ATOM 3806 C C . TYR A 1 481 ? -34.148 13.960 17.006 1.00 40.94 481 TYR A C 1
ATOM 3808 O O . TYR A 1 481 ? -33.421 14.848 17.451 1.00 40.94 481 TYR A O 1
ATOM 3816 N N . LYS A 1 482 ? -35.386 13.764 17.450 1.00 48.31 482 LYS A N 1
ATOM 3817 C CA . LYS A 1 482 ? -35.908 14.356 18.680 1.00 48.31 482 LYS A CA 1
ATOM 3818 C C . LYS A 1 482 ? -36.189 13.213 19.643 1.00 48.31 482 LYS A C 1
ATOM 3820 O O . LYS A 1 482 ? -36.778 12.208 19.254 1.00 48.31 482 LYS A O 1
ATOM 3825 N N . TYR A 1 483 ? -35.751 13.357 20.888 1.00 57.31 483 TYR A N 1
ATOM 3826 C CA . TYR A 1 483 ? -36.124 12.424 21.943 1.00 57.31 483 TYR A CA 1
ATOM 3827 C C . TYR A 1 483 ? -37.576 12.678 22.310 1.00 57.31 483 TYR A C 1
ATOM 3829 O O . TYR A 1 483 ? -37.912 13.806 22.676 1.00 57.31 483 TYR A O 1
ATOM 3837 N N . PHE A 1 484 ? -38.421 11.655 22.210 1.00 56.91 484 PHE A N 1
ATOM 3838 C CA . PHE A 1 484 ? -39.832 11.762 22.556 1.00 56.91 484 PHE A CA 1
ATOM 3839 C C . PHE A 1 484 ? -40.151 10.930 23.791 1.00 56.91 484 PHE A C 1
ATOM 3841 O O . PHE A 1 484 ? -39.639 9.825 23.984 1.00 56.91 484 PHE A O 1
ATOM 3848 N N . VAL A 1 485 ? -41.031 11.459 24.635 1.00 62.56 485 VAL A N 1
ATOM 3849 C CA . VAL A 1 485 ? -41.545 10.719 25.789 1.00 62.56 485 VAL A CA 1
ATOM 3850 C C . VAL A 1 485 ? -42.399 9.559 25.270 1.00 62.56 485 VAL A C 1
ATOM 3852 O O . VAL A 1 485 ? -43.398 9.790 24.586 1.00 62.56 485 VAL A O 1
ATOM 3855 N N . LYS A 1 486 ? -42.025 8.317 25.600 1.00 59.06 486 LYS A N 1
ATOM 3856 C CA . LYS A 1 486 ? -42.622 7.072 25.083 1.00 59.06 486 LYS A CA 1
ATOM 3857 C C . LYS A 1 486 ? -44.136 7.016 25.270 1.00 59.06 486 LYS A C 1
ATOM 3859 O O . LYS A 1 486 ? -44.846 6.574 24.374 1.00 59.06 486 LYS A O 1
ATOM 3864 N N . SER A 1 487 ? -44.635 7.511 26.402 1.00 61.16 487 SER A N 1
ATOM 3865 C CA . SER A 1 487 ? -46.070 7.556 26.721 1.00 61.16 487 SER A CA 1
ATOM 3866 C C . SER A 1 487 ? -46.882 8.513 25.840 1.00 61.16 487 SER A C 1
ATOM 3868 O O . SER A 1 487 ? -48.106 8.433 25.821 1.00 61.16 487 SER A O 1
ATOM 3870 N N . THR A 1 488 ? -46.220 9.407 25.102 1.00 62.28 488 THR A N 1
ATOM 3871 C CA . THR A 1 488 ? -46.859 10.401 24.220 1.00 62.28 488 THR A CA 1
ATOM 3872 C C . THR A 1 488 ? -46.874 9.973 22.749 1.00 62.28 488 THR A C 1
ATOM 3874 O O . THR A 1 488 ? -47.239 10.752 21.865 1.00 62.28 488 THR A O 1
ATOM 3877 N N . LEU A 1 489 ? -46.453 8.737 22.474 1.00 61.09 489 LEU A N 1
ATOM 3878 C CA . LEU A 1 489 ? -46.362 8.151 21.143 1.00 61.09 489 LEU A CA 1
ATOM 3879 C C . LEU A 1 489 ? -47.506 7.166 20.915 1.00 61.09 489 LEU A C 1
ATOM 3881 O O . LEU A 1 489 ? -47.924 6.453 21.828 1.00 61.09 489 LEU A O 1
ATOM 3885 N N . GLN A 1 490 ? -47.989 7.082 19.679 1.00 72.12 490 GLN A N 1
ATOM 3886 C CA . GLN A 1 490 ? -48.982 6.083 19.305 1.00 72.12 490 GLN A CA 1
ATOM 3887 C C . GLN A 1 490 ? -48.283 4.742 19.064 1.00 72.12 490 GLN A C 1
ATOM 3889 O O . GLN A 1 490 ? -47.443 4.647 18.175 1.00 72.12 490 GLN A O 1
ATOM 3894 N N . ASN A 1 491 ? -48.637 3.714 19.838 1.00 64.75 491 ASN A N 1
ATOM 3895 C CA . ASN A 1 491 ? -48.106 2.357 19.705 1.00 64.75 491 ASN A CA 1
ATOM 3896 C C . ASN A 1 491 ? -49.128 1.448 19.009 1.00 64.75 491 ASN A C 1
ATOM 3898 O O . ASN A 1 491 ? -50.214 1.236 19.545 1.00 64.75 491 ASN A O 1
ATOM 3902 N N . THR A 1 492 ? -48.774 0.907 17.845 1.00 53.16 492 THR A N 1
ATOM 3903 C CA . THR A 1 492 ? -49.547 -0.137 17.155 1.00 53.16 492 THR A CA 1
ATOM 3904 C C . THR A 1 492 ? -48.610 -1.311 16.902 1.00 53.16 492 THR A C 1
ATOM 3906 O O . THR A 1 492 ? -47.580 -1.131 16.262 1.00 53.16 492 THR A O 1
ATOM 3909 N N . ASP A 1 493 ? -48.920 -2.486 17.451 1.00 54.81 493 ASP A N 1
ATOM 3910 C CA . ASP A 1 493 ? -48.120 -3.714 17.297 1.00 54.81 493 ASP A CA 1
ATOM 3911 C C . ASP A 1 493 ? -46.625 -3.570 17.658 1.00 54.81 493 ASP A C 1
ATOM 3913 O O . ASP A 1 493 ? -45.755 -4.203 17.064 1.00 54.81 493 ASP A O 1
ATOM 3917 N N . GLY A 1 494 ? -46.303 -2.724 18.645 1.00 46.62 494 GLY A N 1
ATOM 3918 C CA . GLY A 1 494 ? -44.924 -2.464 19.080 1.00 46.62 494 GLY A CA 1
ATOM 3919 C C . GLY A 1 494 ? -44.203 -1.380 18.274 1.00 46.62 494 GLY A C 1
ATOM 3920 O O . GLY A 1 494 ? -43.072 -1.024 18.606 1.00 46.62 494 GLY A O 1
ATOM 3921 N N . VAL A 1 495 ? -44.853 -0.818 17.252 1.00 44.06 495 VAL A N 1
ATOM 3922 C CA . VAL A 1 495 ? -44.338 0.292 16.449 1.00 44.06 495 VAL A CA 1
ATOM 3923 C C . VAL A 1 495 ? -44.877 1.606 17.002 1.00 44.06 495 VAL A C 1
ATOM 3925 O O . VAL A 1 495 ? -46.080 1.874 16.981 1.00 44.06 495 VAL A O 1
ATOM 3928 N N . TYR A 1 496 ? -43.966 2.440 17.495 1.00 54.53 496 TYR A N 1
ATOM 3929 C CA . TYR A 1 496 ? -44.282 3.768 18.007 1.00 54.53 496 TYR A CA 1
ATOM 3930 C C . TYR A 1 496 ? -44.264 4.797 16.866 1.00 54.53 496 TYR A C 1
ATOM 3932 O O . TYR A 1 496 ? -43.379 4.762 16.015 1.00 54.53 496 TYR A O 1
ATOM 3940 N N . SER A 1 497 ? -45.223 5.725 16.845 1.00 60.41 497 SER A N 1
ATOM 3941 C CA . SER A 1 497 ? -45.361 6.795 15.841 1.00 60.41 497 SER A CA 1
ATOM 3942 C C . SER A 1 497 ? -45.603 8.164 16.500 1.00 60.41 497 SER A C 1
ATOM 3944 O O . SER A 1 497 ? -46.246 8.261 17.551 1.00 60.41 497 SER A O 1
ATOM 3946 N N . VAL A 1 498 ? -45.038 9.223 15.904 1.00 61.50 498 VAL A N 1
ATOM 3947 C CA . VAL A 1 498 ? -45.155 10.612 16.388 1.00 61.50 498 VAL A CA 1
ATOM 3948 C C . VAL A 1 498 ? -46.517 11.175 15.986 1.00 61.50 498 VAL A C 1
ATOM 3950 O O . VAL A 1 498 ? -46.919 11.081 14.829 1.00 61.50 498 VAL A O 1
ATOM 3953 N N . THR A 1 499 ? -47.209 11.807 16.929 1.00 69.56 499 THR A N 1
ATOM 3954 C CA . THR A 1 499 ? -48.501 12.470 16.710 1.00 69.56 499 THR A CA 1
ATOM 3955 C C . THR A 1 499 ? -48.408 13.956 17.052 1.00 69.56 499 THR A C 1
ATOM 3957 O O . THR A 1 499 ? -47.414 14.424 17.608 1.00 69.56 499 THR A O 1
ATOM 3960 N N . SER A 1 500 ? -49.468 14.720 16.781 1.00 70.56 500 SER A N 1
ATOM 3961 C CA . SER A 1 500 ? -49.547 16.136 17.168 1.00 70.56 500 SER A CA 1
ATOM 3962 C C . SER A 1 500 ? -49.471 16.378 18.685 1.00 70.56 500 SER A C 1
ATOM 3964 O O . SER A 1 500 ? -49.260 17.515 19.095 1.00 70.56 500 SER A O 1
ATOM 3966 N N . GLY A 1 501 ? -49.660 15.341 19.513 1.00 66.38 501 GLY A N 1
ATOM 3967 C CA . GLY A 1 501 ? -49.550 15.402 20.975 1.00 66.38 501 GLY A CA 1
ATOM 3968 C C . GLY A 1 501 ? -48.219 14.895 21.542 1.00 66.38 501 GLY A C 1
ATOM 3969 O O . GLY A 1 501 ? -48.058 14.868 22.761 1.00 66.38 501 GLY A O 1
ATOM 3970 N N . SER A 1 502 ? -47.277 14.469 20.697 1.00 65.44 502 SER A N 1
ATOM 3971 C CA . SER A 1 502 ? -46.005 13.904 21.151 1.00 65.44 502 SER A CA 1
ATOM 3972 C C . SER A 1 502 ? -45.069 14.976 21.713 1.00 65.44 502 SER A C 1
ATOM 3974 O O . SER A 1 502 ? -44.860 16.027 21.106 1.00 65.44 502 SER A O 1
ATOM 3976 N N . VAL A 1 503 ? -44.482 14.704 22.880 1.00 59.59 503 VAL A N 1
ATOM 3977 C CA . VAL A 1 503 ? -43.638 15.656 23.619 1.00 59.59 503 VAL A CA 1
ATOM 3978 C C . VAL A 1 503 ? -42.167 15.353 23.366 1.00 59.59 503 VAL A C 1
ATOM 3980 O O . VAL A 1 503 ? -41.723 14.235 23.627 1.00 59.59 503 VAL A O 1
ATOM 3983 N N . SER A 1 504 ? -41.407 16.350 22.898 1.00 55.75 504 SER A N 1
ATOM 3984 C CA . SER A 1 504 ? -39.951 16.252 22.747 1.00 55.75 504 SER A CA 1
ATOM 3985 C C . SER A 1 504 ? -39.203 16.830 23.950 1.00 55.75 504 SER A C 1
ATOM 3987 O O . SER A 1 504 ? -39.545 17.923 24.403 1.00 55.75 504 SER A O 1
ATOM 3989 N N . LEU A 1 505 ? -38.149 16.156 24.411 1.00 51.28 505 LEU A N 1
ATOM 3990 C CA . LEU A 1 505 ? -37.263 16.632 25.480 1.00 51.28 505 LEU A CA 1
ATOM 3991 C C . LEU A 1 505 ? -35.903 17.075 24.922 1.00 51.28 505 LEU A C 1
ATOM 3993 O O . LEU A 1 505 ? -35.338 16.419 24.047 1.00 51.28 505 LEU A O 1
ATOM 3997 N N . ASN A 1 506 ? -35.365 18.170 25.468 1.00 45.03 506 ASN A N 1
ATOM 3998 C CA . ASN A 1 506 ? -33.980 18.588 25.251 1.00 45.03 506 ASN A CA 1
ATOM 3999 C C . ASN A 1 506 ? -33.130 18.059 26.411 1.00 45.03 506 ASN A C 1
ATOM 4001 O O . ASN A 1 506 ? -33.330 18.475 27.553 1.00 45.03 506 ASN A O 1
ATOM 4005 N N . PHE A 1 507 ? -32.183 17.168 26.130 1.00 47.53 507 PHE A N 1
ATOM 4006 C CA . PHE A 1 507 ? -31.181 16.760 27.111 1.00 47.53 507 PHE A CA 1
ATOM 4007 C C . PHE A 1 507 ? -29.980 17.699 27.049 1.00 47.53 507 PHE A C 1
ATOM 4009 O O . PHE A 1 507 ? -29.463 17.986 25.970 1.00 47.53 507 PHE A O 1
ATOM 4016 N N . TYR A 1 508 ? -29.523 18.167 28.210 1.00 43.88 508 TYR A N 1
ATOM 4017 C CA . TYR A 1 508 ? -28.257 18.881 28.321 1.00 43.88 508 TYR A CA 1
ATOM 4018 C C . TYR A 1 508 ? -27.144 17.855 28.550 1.00 43.88 508 TYR A C 1
ATOM 4020 O O . TYR A 1 508 ? -27.145 17.152 29.560 1.00 43.88 508 TYR A O 1
ATOM 4028 N N . VAL A 1 509 ? -26.216 17.761 27.599 1.00 48.16 509 VAL A N 1
ATOM 4029 C CA . VAL A 1 509 ? -25.004 16.938 27.699 1.00 48.16 509 VAL A CA 1
ATOM 4030 C C . VAL A 1 509 ? -23.869 17.842 28.199 1.00 48.16 509 VAL A C 1
ATOM 4032 O O . VAL A 1 509 ? -23.689 18.937 27.658 1.00 48.16 509 VAL A O 1
ATOM 4035 N N . PRO A 1 510 ? -23.120 17.454 29.244 1.00 48.00 510 PRO A N 1
ATOM 4036 C CA . PRO A 1 510 ? -22.009 18.249 29.748 1.00 48.00 510 PRO A CA 1
ATOM 4037 C C . PRO A 1 510 ? -20.871 18.305 28.722 1.00 48.00 510 PRO A C 1
ATOM 4039 O O . PRO A 1 510 ? -20.501 17.292 28.136 1.00 48.00 510 PRO A O 1
ATOM 4042 N N . SER A 1 511 ? -20.289 19.488 28.519 1.00 48.59 511 SER A N 1
ATOM 4043 C CA . SER A 1 511 ? -19.188 19.689 27.564 1.00 48.59 511 SER A CA 1
ATOM 4044 C C . SER A 1 511 ? -17.851 19.103 28.028 1.00 48.59 511 SER A C 1
ATOM 4046 O O . SER A 1 511 ? -16.976 18.845 27.205 1.00 48.59 511 SER A O 1
ATOM 4048 N N . ASP A 1 512 ? -17.679 18.911 29.337 1.00 62.16 512 ASP A N 1
ATOM 4049 C CA . ASP A 1 512 ? -16.526 18.239 29.927 1.00 62.16 512 ASP A CA 1
ATOM 4050 C C . ASP A 1 512 ? -16.921 17.575 31.252 1.00 62.16 512 ASP A C 1
ATOM 4052 O O . ASP A 1 512 ? -17.691 18.139 32.040 1.00 62.16 512 ASP A O 1
ATOM 4056 N N . VAL A 1 513 ? -16.379 16.383 31.497 1.00 68.31 513 VAL A N 1
ATOM 4057 C CA . VAL A 1 513 ? -16.688 15.556 32.668 1.00 68.31 513 VAL A CA 1
ATOM 4058 C C . VAL A 1 513 ? -15.394 15.153 33.366 1.00 68.31 513 VAL A C 1
ATOM 4060 O O . VAL A 1 513 ? -14.394 14.818 32.725 1.00 68.31 513 VAL A O 1
ATOM 4063 N N . LYS A 1 514 ? -15.406 15.170 34.700 1.00 78.06 514 LYS A N 1
ATOM 4064 C CA . LYS A 1 514 ? -14.289 14.731 35.536 1.00 78.06 514 LYS A CA 1
ATOM 4065 C C . LYS A 1 514 ? -14.769 13.735 36.579 1.00 78.06 514 LYS A C 1
ATOM 4067 O O . LYS A 1 514 ? -15.787 13.946 37.233 1.00 78.06 514 LYS A O 1
ATOM 4072 N N . GLU A 1 515 ? -14.012 12.659 36.741 1.00 82.38 515 GLU A N 1
ATOM 4073 C CA . GLU A 1 515 ? -14.255 11.676 37.788 1.00 82.38 515 GLU A CA 1
ATOM 4074 C C . GLU A 1 515 ? -13.580 12.114 39.097 1.00 82.38 515 GLU A C 1
ATOM 4076 O O . GLU A 1 515 ? -12.388 12.437 39.108 1.00 82.38 515 GLU A O 1
ATOM 4081 N N . VAL A 1 516 ? -14.343 12.150 40.191 1.00 81.12 516 VAL A N 1
ATOM 4082 C CA . VAL A 1 516 ? -13.862 12.455 41.546 1.00 81.12 516 VAL A CA 1
ATOM 4083 C C . VAL A 1 516 ? -14.522 11.471 42.510 1.00 81.12 516 VAL A C 1
ATOM 4085 O O . VAL A 1 516 ? -15.743 11.436 42.625 1.00 81.12 516 VAL A O 1
ATOM 4088 N N . GLY A 1 517 ? -13.725 10.642 43.190 1.00 80.50 517 GLY A N 1
ATOM 4089 C CA . GLY A 1 517 ? -14.243 9.667 44.160 1.00 80.50 517 GLY A CA 1
ATOM 4090 C C . GLY A 1 517 ? -15.160 8.588 43.562 1.00 80.50 517 GLY A C 1
ATOM 4091 O O . GLY A 1 517 ? -16.113 8.185 44.220 1.00 80.50 517 GLY A O 1
ATOM 4092 N N . GLY A 1 518 ? -14.907 8.147 42.322 1.00 78.31 518 GLY A N 1
ATOM 4093 C CA . GLY A 1 518 ? -15.687 7.096 41.643 1.00 78.31 518 GLY A CA 1
ATOM 4094 C C . GLY A 1 518 ? -17.022 7.560 41.046 1.00 78.31 518 GLY A C 1
ATOM 4095 O O . GLY A 1 518 ? -17.815 6.738 40.593 1.00 78.31 518 GLY A O 1
ATOM 4096 N N . LYS A 1 519 ? -17.289 8.871 41.058 1.00 77.88 519 LYS A N 1
ATOM 4097 C CA . LYS A 1 519 ? -18.469 9.504 40.458 1.00 77.88 519 LYS A CA 1
ATOM 4098 C C . LYS A 1 519 ? -18.047 10.542 39.427 1.00 77.88 519 LYS A C 1
ATOM 4100 O O . LYS A 1 519 ? -17.006 11.185 39.570 1.00 77.88 519 LYS A O 1
ATOM 4105 N N . SER A 1 520 ? -18.857 10.713 38.388 1.00 75.69 520 SER A N 1
ATOM 4106 C CA . SER A 1 520 ? -18.608 11.665 37.306 1.00 75.69 520 SER A CA 1
ATOM 4107 C C . SER A 1 520 ? -19.339 12.984 37.559 1.00 75.69 520 SER A C 1
ATOM 4109 O O . SER A 1 520 ? -20.510 12.983 37.926 1.00 75.69 520 SER A O 1
ATOM 4111 N N . TYR A 1 521 ? -18.673 14.114 37.321 1.00 74.88 521 TYR A N 1
ATOM 4112 C CA . TYR A 1 521 ? -19.235 15.457 37.505 1.00 74.88 521 TYR A CA 1
ATOM 4113 C C . TYR A 1 521 ? -18.939 16.356 36.307 1.00 74.88 521 TYR A C 1
ATOM 4115 O O . TYR A 1 521 ? -17.908 16.196 35.653 1.00 74.88 521 TYR A O 1
ATOM 4123 N N . VAL A 1 522 ? -19.790 17.354 36.054 1.00 70.38 522 VAL A N 1
ATOM 4124 C CA . VAL A 1 522 ? -19.494 18.422 35.083 1.00 70.38 522 VAL A CA 1
ATOM 4125 C C . VAL A 1 522 ? -18.241 19.166 35.542 1.00 70.38 522 VAL A C 1
ATOM 4127 O O . VAL A 1 522 ? -18.251 19.752 36.628 1.00 70.38 522 VAL A O 1
ATOM 4130 N N . THR A 1 523 ? -17.171 19.184 34.741 1.00 75.38 523 THR A N 1
ATOM 4131 C CA . THR A 1 523 ? -15.866 19.729 35.170 1.00 75.38 523 THR A CA 1
ATOM 4132 C C . THR A 1 523 ? -15.979 21.170 35.673 1.00 75.38 523 THR A C 1
ATOM 4134 O O . THR A 1 523 ? -15.381 21.517 36.688 1.00 75.38 523 THR A O 1
ATOM 4137 N N . SER A 1 524 ? -16.786 22.006 35.011 1.00 76.38 524 SER A N 1
ATOM 4138 C CA . SER A 1 524 ? -16.985 23.416 35.380 1.00 76.38 524 SER A CA 1
ATOM 4139 C C . SER A 1 524 ? -17.738 23.631 36.699 1.00 76.38 524 SER A C 1
ATOM 4141 O O . SER A 1 524 ? -17.793 24.758 37.178 1.00 76.38 524 SER A O 1
ATOM 4143 N N . SER A 1 525 ? -18.331 22.583 37.277 1.00 77.00 525 SER A N 1
ATOM 4144 C CA . SER A 1 525 ? -19.050 22.633 38.559 1.00 77.00 525 SER A CA 1
ATOM 4145 C C . SER A 1 525 ? -18.180 22.239 39.766 1.00 77.00 525 SER A C 1
ATOM 4147 O O . SER A 1 525 ? -18.598 22.367 40.920 1.00 77.00 525 SER A O 1
ATOM 4149 N N . LEU A 1 526 ? -16.965 21.745 39.516 1.00 82.81 526 LEU A N 1
ATOM 4150 C CA . LEU A 1 526 ? -16.016 21.322 40.545 1.00 82.81 526 LEU A CA 1
ATOM 4151 C C . LEU A 1 526 ? -15.131 22.488 40.996 1.00 82.81 526 LEU A C 1
ATOM 4153 O O . LEU A 1 526 ? -14.827 23.400 40.226 1.00 82.81 526 LEU A O 1
ATOM 4157 N N . THR A 1 527 ? -14.644 22.427 42.236 1.00 89.12 527 THR A N 1
ATOM 4158 C CA . THR A 1 527 ? -13.617 23.361 42.713 1.00 89.12 527 THR A CA 1
ATOM 4159 C C . THR A 1 527 ? -12.246 22.862 42.271 1.00 89.12 527 THR A C 1
ATOM 4161 O O . THR A 1 527 ? -11.867 21.736 42.590 1.00 89.12 527 THR A O 1
ATOM 4164 N N . LYS A 1 528 ? -11.483 23.696 41.557 1.00 91.12 528 LYS A N 1
ATOM 4165 C CA . LYS A 1 528 ? -10.107 23.379 41.153 1.00 91.12 528 LYS A CA 1
ATOM 4166 C C . LYS A 1 528 ? -9.110 23.867 42.210 1.00 91.12 528 LYS A C 1
ATOM 4168 O O . LYS A 1 528 ? -9.064 25.060 42.503 1.00 91.12 528 LYS A O 1
ATOM 4173 N N . GLY A 1 529 ? -8.324 22.951 42.772 1.00 85.81 529 GLY A N 1
ATOM 4174 C CA . GLY A 1 529 ? -7.243 23.237 43.715 1.00 85.81 529 GLY A CA 1
ATOM 4175 C C . GLY A 1 529 ? -6.024 23.878 43.044 1.00 85.81 529 GLY A C 1
ATOM 4176 O O . GLY A 1 529 ? -5.844 23.798 41.826 1.00 85.81 529 GLY A O 1
ATOM 4177 N N . SER A 1 530 ? -5.157 24.506 43.843 1.00 82.75 530 SER A N 1
ATOM 4178 C CA . SER A 1 530 ? -3.896 25.105 43.373 1.00 82.75 530 SER A CA 1
ATOM 4179 C C . SER A 1 530 ? -2.891 24.075 42.845 1.00 82.75 530 SER A C 1
ATOM 4181 O O . SER A 1 530 ? -2.014 24.421 42.062 1.00 82.75 530 SER A O 1
ATOM 4183 N N . ASP A 1 531 ? -3.043 22.813 43.238 1.00 82.00 531 ASP A N 1
ATOM 4184 C CA . ASP A 1 531 ? -2.307 21.647 42.740 1.00 82.00 531 ASP A CA 1
ATOM 4185 C C . ASP A 1 531 ? -2.907 21.053 41.448 1.00 82.00 531 ASP A C 1
ATOM 4187 O O . ASP A 1 531 ? -2.399 20.071 40.912 1.00 82.00 531 ASP A O 1
ATOM 4191 N N . GLY A 1 532 ? -3.999 21.634 40.938 1.00 81.00 532 GLY A N 1
ATOM 4192 C CA . GLY A 1 532 ? -4.717 21.151 39.760 1.00 81.00 532 GLY A CA 1
ATOM 4193 C C . GLY A 1 532 ? -5.686 19.995 40.029 1.00 81.00 532 GLY A C 1
ATOM 4194 O O . GLY A 1 532 ? -6.326 19.531 39.080 1.00 81.00 532 GLY A O 1
ATOM 4195 N N . SER A 1 533 ? -5.832 19.552 41.282 1.00 85.88 533 SER A N 1
ATOM 4196 C CA . SER A 1 533 ? -6.841 18.567 41.678 1.00 85.88 533 SER A CA 1
ATOM 4197 C C . SER A 1 533 ? -8.254 19.164 41.626 1.00 85.88 533 SER A C 1
ATOM 4199 O O . SER A 1 533 ? -8.434 20.382 41.662 1.00 85.88 533 SER A O 1
ATOM 4201 N N . TYR A 1 534 ? -9.272 18.310 41.507 1.00 86.94 534 TYR A N 1
ATOM 4202 C CA . TYR A 1 534 ? -10.674 18.730 41.546 1.00 86.94 534 TYR A CA 1
ATOM 4203 C C . TYR A 1 534 ? -11.359 18.151 42.780 1.00 86.94 534 TYR A C 1
ATOM 4205 O O . TYR A 1 534 ? -11.219 16.961 43.063 1.00 86.94 534 TYR A O 1
ATOM 4213 N N . THR A 1 535 ? -12.127 18.979 43.486 1.00 90.06 535 THR A N 1
ATOM 4214 C CA . THR A 1 535 ? -12.927 18.575 44.647 1.00 90.06 535 THR A CA 1
ATOM 4215 C C . THR A 1 535 ? -14.409 18.869 44.431 1.00 90.06 535 THR A C 1
ATOM 4217 O O . THR A 1 535 ? -14.788 19.838 43.765 1.00 90.06 535 THR A O 1
ATOM 4220 N N . VAL A 1 536 ? -15.250 17.996 44.988 1.00 89.50 536 VAL A N 1
ATOM 4221 C CA . VAL A 1 536 ? -16.711 18.129 44.958 1.00 89.50 536 VAL A CA 1
ATOM 4222 C C . VAL A 1 536 ? -17.136 19.168 45.996 1.00 89.50 536 VAL A C 1
ATOM 4224 O O . VAL A 1 536 ? -16.680 19.138 47.139 1.00 89.50 536 VAL A O 1
ATOM 4227 N N . ASN A 1 537 ? -18.013 20.086 45.603 1.00 84.06 537 ASN A N 1
ATOM 4228 C CA . ASN A 1 537 ? -18.601 21.115 46.457 1.00 84.06 537 ASN A CA 1
ATOM 4229 C C . ASN A 1 537 ? -20.148 21.053 46.372 1.00 84.06 537 ASN A C 1
ATOM 4231 O O . ASN A 1 537 ? -20.681 20.329 45.531 1.00 84.06 537 ASN A O 1
ATOM 4235 N N . PRO A 1 538 ? -20.898 21.808 47.199 1.00 82.19 538 PRO A N 1
ATOM 4236 C CA . PRO A 1 538 ? -22.368 21.757 47.200 1.00 82.19 538 PRO A CA 1
ATOM 4237 C C . PRO A 1 538 ? -23.059 22.154 45.883 1.00 82.19 538 PRO A C 1
ATOM 4239 O O . PRO A 1 538 ? -24.246 21.893 45.724 1.00 82.19 538 PRO A O 1
ATOM 4242 N N . THR A 1 539 ? -22.348 22.801 44.955 1.00 74.44 539 THR A N 1
ATOM 4243 C CA . THR A 1 539 ? -22.840 23.192 43.621 1.00 74.44 539 THR A CA 1
ATOM 4244 C C . THR A 1 539 ? -22.326 22.291 42.495 1.00 74.44 539 THR A C 1
ATOM 4246 O O . THR A 1 539 ? -22.629 22.535 41.328 1.00 74.44 539 THR A O 1
ATOM 4249 N N . SER A 1 540 ? -21.549 21.254 42.822 1.00 76.62 540 SER A N 1
ATOM 4250 C CA . SER A 1 540 ? -21.058 20.292 41.842 1.00 76.62 540 SER A CA 1
ATOM 4251 C C . SER A 1 540 ? -22.203 19.457 41.277 1.00 76.62 540 SER A C 1
ATOM 4253 O O . SER A 1 540 ? -23.034 18.929 42.011 1.00 76.62 540 SER A O 1
ATOM 4255 N N . ILE A 1 541 ? -22.234 19.337 39.955 1.00 65.00 541 ILE A N 1
ATOM 4256 C CA . ILE A 1 541 ? -23.304 18.679 39.214 1.00 65.00 541 ILE A CA 1
ATOM 4257 C C . ILE A 1 541 ? -22.827 17.274 38.854 1.00 65.00 541 ILE A C 1
ATOM 4259 O O . ILE A 1 541 ? -21.964 17.115 37.988 1.00 65.00 541 ILE A O 1
ATOM 4263 N N . GLU A 1 542 ? -23.362 16.268 39.545 1.00 69.69 542 GLU A N 1
ATOM 4264 C CA . GLU A 1 542 ? -23.116 14.852 39.248 1.00 69.69 542 GLU A CA 1
ATOM 4265 C C . GLU A 1 542 ? -23.804 14.466 37.933 1.00 69.69 542 GLU A C 1
ATOM 4267 O O . GLU A 1 542 ? -24.931 14.890 37.649 1.00 69.69 542 GLU A O 1
ATOM 4272 N N . VAL A 1 543 ? -23.139 13.648 37.125 1.00 62.78 543 VAL A N 1
ATOM 4273 C CA . VAL A 1 543 ? -23.654 13.164 35.843 1.00 62.78 543 VAL A CA 1
ATOM 4274 C C . VAL A 1 543 ? -23.777 11.649 35.867 1.00 62.78 543 VAL A C 1
ATOM 4276 O O . VAL A 1 543 ? -22.910 10.943 36.382 1.00 62.78 543 VAL A O 1
ATOM 4279 N N . THR A 1 544 ? -24.858 11.145 35.282 1.00 63.31 544 THR A N 1
ATOM 4280 C CA . THR A 1 544 ? -25.062 9.710 35.102 1.00 63.31 544 THR A CA 1
ATOM 4281 C C . THR A 1 544 ? -24.419 9.284 33.789 1.00 63.31 544 THR A C 1
ATOM 4283 O O . THR A 1 544 ? -24.737 9.822 32.726 1.00 63.31 544 THR A O 1
ATOM 4286 N N . LYS A 1 545 ? -23.510 8.313 33.873 1.00 66.06 545 LYS A N 1
ATOM 4287 C CA . LYS A 1 545 ? -22.863 7.684 32.722 1.00 66.06 545 LYS A CA 1
ATOM 4288 C C . LYS A 1 545 ? -23.737 6.541 32.206 1.00 66.06 545 LYS A C 1
ATOM 4290 O O . LYS A 1 545 ? -24.059 5.631 32.969 1.00 66.06 545 LYS A O 1
ATOM 4295 N N . ILE A 1 546 ? -24.086 6.571 30.924 1.00 65.19 546 ILE A N 1
ATOM 4296 C CA . ILE A 1 546 ? -24.789 5.482 30.239 1.00 65.19 546 ILE A CA 1
ATOM 4297 C C . ILE A 1 546 ? -23.922 5.026 29.067 1.00 65.19 546 ILE A C 1
ATOM 4299 O O . ILE A 1 546 ? -23.473 5.846 28.271 1.00 65.19 546 ILE A O 1
ATOM 4303 N N . VAL A 1 547 ? -23.688 3.718 28.983 1.00 65.88 547 VAL A N 1
ATOM 4304 C CA . VAL A 1 547 ? -23.102 3.074 27.804 1.00 65.88 547 VAL A CA 1
ATOM 4305 C C . VAL A 1 547 ? -24.255 2.443 27.041 1.00 65.88 547 VAL A C 1
ATOM 4307 O O . VAL A 1 547 ? -24.920 1.559 27.582 1.00 65.88 547 VAL A O 1
ATOM 4310 N N . ASP A 1 548 ? -24.517 2.914 25.828 1.00 65.38 548 ASP A N 1
ATOM 4311 C CA . ASP A 1 548 ? -25.648 2.445 25.023 1.00 65.38 548 ASP A CA 1
ATOM 4312 C C . ASP A 1 548 ? -25.234 2.177 23.570 1.00 65.38 548 ASP A C 1
ATOM 4314 O O . ASP A 1 548 ? -24.109 2.472 23.143 1.00 65.38 548 ASP A O 1
ATOM 4318 N N . LYS A 1 549 ? -26.157 1.590 22.807 1.00 68.94 549 LYS A N 1
ATOM 4319 C CA . LYS A 1 549 ? -26.048 1.409 21.365 1.00 68.94 549 LYS A CA 1
ATOM 4320 C C . LYS A 1 549 ? -25.994 2.791 20.689 1.00 68.94 549 LYS A C 1
ATOM 4322 O O . LYS A 1 549 ? -26.997 3.508 20.721 1.00 68.94 549 LYS A O 1
ATOM 4327 N N . PRO A 1 550 ? -24.868 3.182 20.058 1.00 67.69 550 PRO A N 1
ATOM 4328 C CA . PRO A 1 550 ? -24.797 4.438 19.330 1.00 67.69 550 PRO A CA 1
ATOM 4329 C C . PRO A 1 550 ? -25.742 4.390 18.138 1.00 67.69 550 PRO A C 1
ATOM 4331 O O . PRO A 1 550 ? -25.889 3.354 17.489 1.00 67.69 550 PRO A O 1
ATOM 4334 N N . ASN A 1 551 ? -26.285 5.539 17.754 1.00 64.50 551 ASN A N 1
ATOM 4335 C CA . ASN A 1 551 ? -26.784 5.712 16.399 1.00 64.50 551 ASN A CA 1
ATOM 4336 C C . ASN A 1 551 ? -25.793 6.583 15.625 1.00 64.50 551 ASN A C 1
ATOM 4338 O O . ASN A 1 551 ? -25.884 7.808 15.630 1.00 64.50 551 ASN A O 1
ATOM 4342 N N . VAL A 1 552 ? -24.849 5.948 14.927 1.00 67.31 552 VAL A N 1
ATOM 4343 C CA . VAL A 1 552 ? -23.852 6.665 14.108 1.00 67.31 552 VAL A CA 1
ATOM 4344 C C . VAL A 1 552 ? -24.522 7.563 13.053 1.00 67.31 552 VAL A C 1
ATOM 4346 O O . VAL A 1 552 ? -23.956 8.579 12.665 1.00 67.31 552 VAL A O 1
ATOM 4349 N N . GLY A 1 553 ? -25.757 7.262 12.628 1.00 62.09 553 GLY A N 1
ATOM 4350 C CA . GLY A 1 553 ? -26.533 8.121 11.728 1.00 62.09 553 GLY A CA 1
ATOM 4351 C C . GLY A 1 553 ? -26.967 9.463 12.336 1.00 62.09 553 GLY A C 1
ATOM 4352 O O . GLY A 1 553 ? -27.301 10.380 11.590 1.00 62.09 553 GLY A O 1
ATOM 4353 N N . THR A 1 554 ? -26.951 9.602 13.668 1.00 58.88 554 THR A N 1
ATOM 4354 C CA . THR A 1 554 ? -27.265 10.862 14.369 1.00 58.88 554 THR A CA 1
ATOM 4355 C C . THR A 1 554 ? -26.039 11.692 14.712 1.00 58.88 554 THR A C 1
ATOM 4357 O O . THR A 1 554 ? -26.180 12.821 15.178 1.00 58.88 554 THR A O 1
ATOM 4360 N N . TRP A 1 555 ? -24.840 11.147 14.516 1.00 71.44 555 TRP A N 1
ATOM 4361 C CA . TRP A 1 555 ? -23.618 11.899 14.745 1.00 71.44 555 TRP A CA 1
ATOM 4362 C C . TRP A 1 555 ? -23.538 13.081 13.786 1.00 71.44 555 TRP A C 1
ATOM 4364 O O . TRP A 1 555 ? -23.922 12.993 12.617 1.00 71.44 555 TRP A O 1
ATOM 4374 N N . GLU A 1 556 ? -23.023 14.201 14.287 1.00 72.31 556 GLU A N 1
ATOM 4375 C CA . GLU A 1 556 ? -22.757 15.358 13.445 1.00 72.31 556 GLU A CA 1
ATOM 4376 C C . GLU A 1 556 ? -21.816 14.937 12.312 1.00 72.31 556 GLU A C 1
ATOM 4378 O O . GLU A 1 556 ? -20.751 14.365 12.555 1.00 72.31 556 GLU A O 1
ATOM 4383 N N . ILE A 1 557 ? -22.200 15.225 11.066 1.00 76.00 557 ILE A N 1
ATOM 4384 C CA . ILE A 1 557 ? -21.400 14.901 9.881 1.00 76.00 557 ILE A CA 1
ATOM 4385 C C . ILE A 1 557 ? -20.202 15.859 9.823 1.00 76.00 557 ILE A C 1
ATOM 4387 O O . ILE A 1 557 ? -20.185 16.861 9.114 1.00 76.00 557 ILE A O 1
ATOM 4391 N N . SER A 1 558 ? -19.195 15.561 10.638 1.00 81.44 558 SER A N 1
ATOM 4392 C CA . SER A 1 558 ? -18.028 16.395 10.872 1.00 81.44 558 SER A CA 1
ATOM 4393 C C . SER A 1 558 ? -16.821 15.528 11.207 1.00 81.44 558 SER A C 1
ATOM 4395 O O . SER A 1 558 ? -16.880 14.611 12.021 1.00 81.44 558 SER A O 1
ATOM 4397 N N . LYS A 1 559 ? -15.673 15.868 10.614 1.00 86.06 559 LYS A N 1
ATOM 4398 C CA . LYS A 1 559 ? -14.375 15.268 10.971 1.00 86.06 559 LYS A CA 1
ATOM 4399 C C . LYS A 1 559 ? -13.853 15.759 12.329 1.00 86.06 559 LYS A C 1
ATOM 4401 O O . LYS A 1 559 ? -12.894 15.199 12.856 1.00 86.06 559 LYS A O 1
ATOM 4406 N N . LYS A 1 560 ? -14.403 16.868 12.842 1.00 84.88 560 LYS A N 1
ATOM 4407 C CA . LYS A 1 560 ? -13.933 17.536 14.067 1.00 84.88 560 LYS A CA 1
ATOM 4408 C C . LYS A 1 560 ? -14.627 16.992 15.312 1.00 84.88 560 LYS A C 1
ATOM 4410 O O . LYS A 1 560 ? -14.027 17.007 16.387 1.00 84.88 560 LYS A O 1
ATOM 4415 N N . THR A 1 561 ? -15.852 16.506 15.155 1.00 83.50 561 THR A N 1
ATOM 4416 C CA . THR A 1 561 ? -16.678 15.996 16.248 1.00 83.50 561 THR A CA 1
ATOM 4417 C C . THR A 1 561 ? -16.195 14.608 16.647 1.00 83.50 561 THR A C 1
ATOM 4419 O O . THR A 1 561 ? -15.971 13.743 15.800 1.00 83.50 561 THR A O 1
ATOM 4422 N N . LYS A 1 562 ? -15.948 14.424 17.946 1.00 88.75 562 LYS A N 1
ATOM 4423 C CA . LYS A 1 562 ? -15.432 13.178 18.518 1.00 88.75 562 LYS A CA 1
ATOM 4424 C C . LYS A 1 562 ? -16.431 12.657 19.533 1.00 88.75 562 LYS A C 1
ATOM 4426 O O . LYS A 1 562 ? -16.794 13.382 20.455 1.00 88.75 562 LYS A O 1
ATOM 4431 N N . HIS A 1 563 ? -16.796 11.399 19.377 1.00 84.81 563 HIS A N 1
ATOM 4432 C CA . HIS A 1 563 ? -17.725 10.687 20.234 1.00 84.81 563 HIS A CA 1
ATOM 4433 C C . HIS A 1 563 ? -16.944 9.838 21.225 1.00 84.81 563 HIS A C 1
ATOM 4435 O O . HIS A 1 563 ? -15.982 9.158 20.855 1.00 84.81 563 HIS A O 1
ATOM 4441 N N . TRP A 1 564 ? -17.324 9.915 22.495 1.00 87.50 564 TRP A N 1
ATOM 4442 C CA . TRP A 1 564 ? -16.702 9.144 23.563 1.00 87.50 564 TRP A CA 1
ATOM 4443 C C . TRP A 1 564 ? -17.266 7.734 23.498 1.00 87.50 564 TRP A C 1
ATOM 4445 O O . TRP A 1 564 ? -18.428 7.519 23.818 1.00 87.50 564 TRP A O 1
ATOM 4455 N N . CYS A 1 565 ? -16.475 6.793 22.997 1.00 90.06 565 CYS A N 1
ATOM 4456 C CA . CYS A 1 565 ? -16.924 5.431 22.777 1.00 90.06 565 CYS A CA 1
ATOM 4457 C C . CYS A 1 565 ? -16.114 4.438 23.599 1.00 90.06 565 CYS A C 1
ATOM 4459 O O . CYS A 1 565 ? -14.919 4.611 23.838 1.00 90.06 565 CYS A O 1
ATOM 4461 N N . VAL A 1 566 ? -16.768 3.336 23.929 1.00 92.25 566 VAL A N 1
ATOM 4462 C CA . VAL A 1 566 ? -16.129 2.094 24.329 1.00 92.25 566 VAL A CA 1
ATOM 4463 C C . VAL A 1 566 ? -16.238 1.132 23.161 1.00 92.25 566 VAL A C 1
ATOM 4465 O O . VAL A 1 566 ? -17.328 0.897 22.647 1.00 92.25 566 VAL A O 1
ATOM 4468 N N . VAL A 1 567 ? -15.106 0.606 22.714 1.00 96.25 567 VAL A N 1
ATOM 4469 C CA . VAL A 1 567 ? -15.048 -0.287 21.561 1.00 96.25 567 VAL A CA 1
ATOM 4470 C C . VAL A 1 567 ? -14.540 -1.641 22.017 1.00 96.25 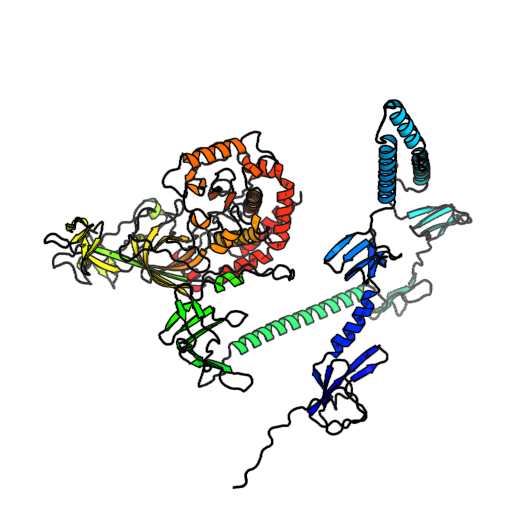567 VAL A C 1
ATOM 4472 O O . VAL A 1 567 ? -13.419 -1.745 22.525 1.00 96.25 567 VAL A O 1
ATOM 4475 N N . ASP A 1 568 ? -15.360 -2.667 21.821 1.00 97.06 568 ASP A N 1
ATOM 4476 C CA . ASP A 1 568 ? -14.911 -4.049 21.946 1.00 97.06 568 ASP A CA 1
ATOM 4477 C C . ASP A 1 568 ? -14.160 -4.422 20.675 1.00 97.06 568 ASP A C 1
ATOM 4479 O O . ASP A 1 568 ? -14.642 -4.187 19.569 1.00 97.06 568 ASP A O 1
ATOM 4483 N N . ILE A 1 569 ? -12.956 -4.955 20.832 1.00 97.62 569 ILE A N 1
ATOM 4484 C CA . ILE A 1 569 ? -12.057 -5.311 19.742 1.00 97.62 569 ILE A CA 1
ATOM 4485 C C . ILE A 1 569 ? -11.669 -6.775 19.890 1.00 97.62 569 ILE A C 1
ATOM 4487 O O . ILE A 1 569 ? -11.284 -7.212 20.976 1.00 97.62 569 ILE A O 1
ATOM 4491 N N . ASP A 1 570 ? -11.723 -7.507 18.782 1.00 96.38 570 ASP A N 1
ATOM 4492 C CA . ASP A 1 570 ? -11.165 -8.849 18.651 1.00 96.38 570 ASP A CA 1
ATOM 4493 C C . ASP A 1 570 ? -10.417 -8.972 17.321 1.00 96.38 570 ASP A C 1
ATOM 4495 O O . ASP A 1 570 ? -11.008 -9.150 16.258 1.00 96.38 570 ASP A O 1
ATOM 4499 N N . PHE A 1 571 ? -9.097 -8.840 17.383 1.00 92.94 571 PHE A N 1
ATOM 4500 C CA . PHE A 1 571 ? -8.169 -9.051 16.273 1.00 92.94 571 PHE A CA 1
ATOM 4501 C C . PHE A 1 571 ? -7.402 -10.370 16.452 1.00 92.94 571 PHE A C 1
ATOM 4503 O O . PHE A 1 571 ? -6.244 -10.484 16.046 1.00 92.94 571 PHE A O 1
ATOM 4510 N N . GLY A 1 572 ? -8.010 -11.354 17.122 1.00 86.69 572 GLY A N 1
ATOM 4511 C CA . GLY A 1 572 ? -7.359 -12.607 17.483 1.00 86.69 572 GLY A CA 1
ATOM 4512 C C . GLY A 1 572 ? -6.242 -12.396 18.506 1.00 86.69 572 GLY A C 1
ATOM 4513 O O . GLY A 1 572 ? -6.374 -11.616 19.450 1.00 86.69 572 GLY A O 1
ATOM 4514 N N . SER A 1 573 ? -5.114 -13.081 18.313 1.00 84.94 573 SER A N 1
ATOM 4515 C CA . SER A 1 573 ? -3.953 -13.003 19.212 1.00 84.94 573 SER A CA 1
ATOM 4516 C C . SER A 1 573 ? -3.254 -11.636 19.220 1.00 84.94 573 SER A C 1
ATOM 4518 O O . SER A 1 573 ? -2.446 -11.376 20.108 1.00 84.94 573 SER A O 1
ATOM 4520 N N . TYR A 1 574 ? -3.559 -10.750 18.265 1.00 85.44 574 TYR A N 1
ATOM 4521 C CA . TYR A 1 574 ? -2.901 -9.447 18.146 1.00 85.44 574 TYR A CA 1
ATOM 4522 C C . TYR A 1 574 ? -3.441 -8.397 19.118 1.00 85.44 574 TYR A C 1
ATOM 4524 O O . TYR A 1 574 ? -2.676 -7.570 19.614 1.00 85.44 574 TYR A O 1
ATOM 4532 N N . LEU A 1 575 ? -4.758 -8.372 19.342 1.00 91.25 575 LEU A N 1
ATOM 4533 C CA . LEU A 1 575 ? -5.410 -7.411 20.229 1.00 91.25 575 LEU A CA 1
ATOM 4534 C C . LEU A 1 575 ? -6.829 -7.879 20.546 1.00 91.25 575 LEU A C 1
ATOM 4536 O O . LEU A 1 575 ? -7.641 -8.027 19.636 1.00 91.25 575 LEU A O 1
ATOM 4540 N N . LYS A 1 576 ? -7.149 -8.047 21.829 1.00 94.25 576 LYS A N 1
ATOM 4541 C CA . LYS A 1 576 ? -8.499 -8.402 22.264 1.00 94.25 576 LYS A CA 1
ATOM 4542 C C . LYS A 1 576 ? -8.852 -7.710 23.569 1.00 94.25 576 LYS A C 1
ATOM 4544 O O . LYS A 1 576 ? -8.073 -7.740 24.519 1.00 94.25 576 LYS A O 1
ATOM 4549 N N . GLY A 1 577 ? -10.031 -7.102 23.615 1.00 91.94 577 GLY A N 1
ATOM 4550 C CA . GLY A 1 577 ? -10.543 -6.453 24.813 1.00 91.94 577 GLY A CA 1
ATOM 4551 C C . GLY A 1 577 ? -11.402 -5.234 24.518 1.00 91.94 577 GLY A C 1
ATOM 4552 O O . GLY A 1 577 ? -11.766 -4.956 23.380 1.00 91.94 577 GLY A O 1
ATOM 4553 N N . THR A 1 578 ? -11.699 -4.501 25.580 1.00 94.69 578 THR A N 1
ATOM 4554 C CA . THR A 1 578 ? -12.578 -3.335 25.560 1.00 94.69 578 THR A CA 1
ATOM 4555 C C . THR A 1 578 ? -11.753 -2.073 25.789 1.00 94.69 578 THR A C 1
ATOM 4557 O O . THR A 1 578 ? -11.034 -1.967 26.785 1.00 94.69 578 THR A O 1
ATOM 4560 N N . TYR A 1 579 ? -11.849 -1.105 24.879 1.00 95.56 579 TYR A N 1
ATOM 4561 C CA . TYR A 1 579 ? -11.002 0.090 24.876 1.00 95.56 579 TYR A CA 1
ATOM 4562 C C . TYR A 1 579 ? -11.830 1.372 24.868 1.00 95.56 579 TYR A C 1
ATOM 4564 O O . TYR A 1 579 ? -12.840 1.454 24.178 1.00 95.56 579 TYR A O 1
ATOM 4572 N N . ASN A 1 580 ? -11.361 2.405 25.576 1.00 93.25 580 ASN A N 1
ATOM 4573 C CA . ASN A 1 580 ? -11.912 3.751 25.419 1.00 93.25 580 ASN A CA 1
ATOM 4574 C C . ASN A 1 580 ? -11.324 4.371 24.147 1.00 93.25 580 ASN A C 1
ATOM 4576 O O . ASN A 1 580 ? -10.103 4.422 23.957 1.00 93.25 580 ASN A O 1
ATOM 4580 N N . VAL A 1 581 ? -12.199 4.832 23.264 1.00 96.44 581 VAL A N 1
ATOM 4581 C CA . VAL A 1 581 ? -11.851 5.320 21.935 1.00 96.44 581 VAL A CA 1
ATOM 4582 C C . VAL A 1 581 ? -12.658 6.576 21.649 1.00 96.44 581 VAL A C 1
ATOM 4584 O O . VAL A 1 581 ? -13.881 6.593 21.741 1.00 96.44 581 VAL A O 1
ATOM 4587 N N . LEU A 1 582 ? -11.976 7.643 21.249 1.00 94.75 582 LEU A N 1
ATOM 4588 C CA . LEU A 1 582 ? -12.628 8.763 20.584 1.00 94.75 582 LEU A CA 1
ATOM 4589 C C . LEU A 1 582 ? -12.875 8.366 19.129 1.00 94.75 582 LEU A C 1
ATOM 4591 O O . LEU A 1 582 ? -11.915 8.210 18.367 1.00 94.75 582 LEU A O 1
ATOM 4595 N N . VAL A 1 583 ? -14.141 8.209 18.752 1.00 95.00 583 VAL A N 1
ATOM 4596 C CA . VAL A 1 583 ? -14.535 7.881 17.378 1.00 95.00 583 VAL A CA 1
ATOM 4597 C C . VAL A 1 583 ? -14.991 9.150 16.664 1.00 95.00 583 VAL A C 1
ATOM 4599 O O . VAL A 1 583 ? -15.747 9.948 17.212 1.00 95.00 583 VAL A O 1
ATOM 4602 N N . SER A 1 584 ? -14.516 9.367 15.442 1.00 93.62 584 SER A N 1
ATOM 4603 C CA . SER A 1 584 ? -14.952 10.478 14.587 1.00 93.62 584 SER A CA 1
ATOM 4604 C C . SER A 1 584 ? -15.107 10.023 13.141 1.00 93.62 584 SER A C 1
ATOM 4606 O O . SER A 1 584 ? -14.489 9.037 12.734 1.00 93.62 584 SER A O 1
ATOM 4608 N N . PHE A 1 585 ? -15.854 10.769 12.327 1.00 93.25 585 PHE A N 1
ATOM 4609 C CA . PHE A 1 585 ? -15.831 10.548 10.881 1.00 93.25 585 PHE A CA 1
ATOM 4610 C C . PHE A 1 585 ? -14.468 10.904 10.274 1.00 93.25 585 PHE A C 1
ATOM 4612 O O . PHE A 1 585 ? -13.710 11.723 10.808 1.00 93.25 585 PHE A O 1
ATOM 4619 N N . GLN A 1 586 ? -14.150 10.278 9.140 1.00 92.38 586 GLN A N 1
ATOM 4620 C CA . GLN A 1 586 ? -12.906 10.485 8.402 1.00 92.38 586 GLN A CA 1
ATOM 4621 C C . GLN A 1 586 ? -13.160 10.692 6.899 1.00 92.38 586 GLN A C 1
ATOM 4623 O O . GLN A 1 586 ? -14.102 10.151 6.327 1.00 92.38 586 GLN A O 1
ATOM 4628 N N . GLY A 1 587 ? -12.274 11.474 6.269 1.00 87.00 587 GLY A N 1
ATOM 4629 C CA . GLY A 1 587 ? -12.294 11.780 4.834 1.00 87.00 587 GLY A CA 1
ATOM 4630 C C . GLY A 1 587 ? -13.148 13.007 4.512 1.00 87.00 587 GLY A C 1
ATOM 4631 O O . GLY A 1 587 ? -14.165 13.240 5.154 1.00 87.00 587 GLY A O 1
ATOM 4632 N N . ALA A 1 588 ? -12.682 13.861 3.594 1.00 81.94 588 ALA A N 1
ATOM 4633 C CA . ALA A 1 588 ? -13.393 15.086 3.209 1.00 81.94 588 ALA A CA 1
ATOM 4634 C C . ALA A 1 588 ? -14.418 14.810 2.100 1.00 81.94 588 ALA A C 1
ATOM 4636 O O . ALA A 1 588 ? -15.599 15.098 2.269 1.00 81.94 588 ALA A O 1
ATOM 4637 N N . SER A 1 589 ? -13.965 14.190 1.008 1.00 80.69 589 SER A N 1
ATOM 4638 C CA . SER A 1 589 ? -14.790 13.764 -0.129 1.00 80.69 589 SER A CA 1
ATOM 4639 C C . SER A 1 589 ? -15.759 12.643 0.252 1.00 80.69 589 SER A C 1
ATOM 4641 O O . SER A 1 589 ? -16.917 12.651 -0.151 1.00 80.69 589 SER A O 1
ATOM 4643 N N . THR A 1 590 ? -15.318 11.718 1.107 1.00 85.44 590 THR A N 1
ATOM 4644 C CA . THR A 1 590 ? -16.111 10.565 1.559 1.00 85.44 590 THR A CA 1
ATOM 4645 C C . THR A 1 590 ? -17.004 10.865 2.760 1.00 85.44 590 THR A C 1
ATOM 4647 O O . THR A 1 590 ? -17.715 9.974 3.227 1.00 85.44 590 THR A O 1
ATOM 4650 N N . LEU A 1 591 ? -16.982 12.098 3.286 1.00 82.69 591 LEU A N 1
ATOM 4651 C CA . LEU A 1 591 ? -17.704 12.467 4.507 1.00 82.69 591 LEU A CA 1
ATOM 4652 C C . LEU A 1 591 ? -19.212 12.229 4.387 1.00 82.69 591 LEU A C 1
ATOM 4654 O O . LEU A 1 591 ? -19.873 12.002 5.392 1.00 82.69 591 LEU A O 1
ATOM 4658 N N . TYR A 1 592 ? -19.749 12.255 3.167 1.00 81.25 592 TYR A N 1
ATOM 4659 C CA . TYR A 1 592 ? -21.176 12.109 2.885 1.00 81.25 592 TYR A CA 1
ATOM 4660 C C . TYR A 1 592 ? -21.555 10.740 2.293 1.00 81.25 592 TYR A C 1
ATOM 4662 O O . TYR A 1 592 ? -22.735 10.493 2.052 1.00 81.25 592 TYR A O 1
ATOM 4670 N N . ASN A 1 593 ? -20.601 9.815 2.127 1.00 82.12 593 ASN A N 1
ATOM 4671 C CA . ASN A 1 593 ? -20.862 8.450 1.643 1.00 82.12 593 ASN A CA 1
ATOM 4672 C C . ASN A 1 593 ? -21.817 7.698 2.572 1.00 82.12 593 ASN A C 1
ATOM 4674 O O . ASN A 1 593 ? -21.736 7.886 3.780 1.00 82.12 593 ASN A O 1
ATOM 4678 N N . ARG A 1 594 ? -22.703 6.830 2.061 1.00 79.31 594 ARG A N 1
ATOM 4679 C CA . ARG A 1 594 ? -23.688 6.120 2.909 1.00 79.31 594 ARG A CA 1
ATOM 4680 C C . ARG A 1 594 ? -23.000 5.330 4.023 1.00 79.31 594 ARG A C 1
ATOM 4682 O O . ARG A 1 594 ? -23.273 5.581 5.195 1.00 79.31 594 ARG A O 1
ATOM 4689 N N . GLN A 1 595 ? -22.040 4.483 3.654 1.00 87.06 595 GLN A N 1
ATOM 4690 C CA . GLN A 1 595 ? -21.098 3.895 4.599 1.00 87.06 595 GLN A CA 1
ATOM 4691 C C . GLN A 1 595 ? -19.951 4.889 4.835 1.00 87.06 595 GLN A C 1
ATOM 4693 O O . GLN A 1 595 ? -19.175 5.194 3.929 1.00 87.06 595 GLN A O 1
ATOM 4698 N N . LYS A 1 596 ? -19.860 5.429 6.053 1.00 88.00 596 LYS A N 1
ATOM 4699 C CA . LYS A 1 596 ? -18.853 6.429 6.437 1.00 88.00 596 LYS A CA 1
ATOM 4700 C C . LYS A 1 596 ? -17.543 5.758 6.840 1.00 88.00 596 LYS A C 1
ATOM 4702 O O . LYS A 1 596 ? -17.558 4.699 7.473 1.00 88.00 596 LYS A O 1
ATOM 4707 N N . ASN A 1 597 ? -16.423 6.423 6.561 1.00 94.44 597 ASN A N 1
ATOM 4708 C CA . ASN A 1 597 ? -15.144 6.075 7.176 1.00 94.44 597 ASN A CA 1
ATOM 4709 C C . ASN A 1 597 ? -15.110 6.582 8.619 1.00 94.44 597 ASN A C 1
ATOM 4711 O O . ASN A 1 597 ? -15.621 7.667 8.917 1.00 94.44 597 ASN A O 1
ATOM 4715 N N . LEU A 1 598 ? -14.461 5.821 9.495 1.00 95.94 598 LEU A N 1
ATOM 4716 C CA . LEU A 1 598 ? -14.305 6.167 10.904 1.00 95.94 598 LEU A CA 1
ATOM 4717 C C . LEU A 1 598 ? -12.826 6.350 11.238 1.00 95.94 598 LEU A C 1
ATOM 4719 O O . LEU A 1 598 ? -11.937 5.833 10.563 1.00 95.94 598 LEU A O 1
ATOM 4723 N N . ARG A 1 599 ? -12.549 7.094 12.300 1.00 97.25 599 ARG A N 1
ATOM 4724 C CA . ARG A 1 599 ? -11.230 7.197 12.914 1.00 97.25 599 ARG A CA 1
ATOM 4725 C C . ARG A 1 599 ? -11.349 6.832 14.375 1.00 97.25 599 ARG A C 1
ATOM 4727 O O . ARG A 1 599 ? -12.157 7.422 15.084 1.00 97.25 599 ARG A O 1
ATOM 4734 N N . TYR A 1 600 ? -10.508 5.907 14.811 1.00 97.69 600 TYR A N 1
ATOM 4735 C CA . TYR A 1 600 ? -10.360 5.533 16.209 1.00 97.69 600 TYR A CA 1
ATOM 4736 C C . TYR A 1 600 ? -9.144 6.249 16.778 1.00 97.69 600 TYR A C 1
ATOM 4738 O O . TYR A 1 600 ? -8.052 6.156 16.218 1.00 97.69 600 TYR A O 1
ATOM 4746 N N . ALA A 1 601 ? -9.330 6.974 17.877 1.00 97.19 601 ALA A N 1
ATOM 4747 C CA . ALA A 1 601 ? -8.252 7.529 18.681 1.00 97.19 601 ALA A CA 1
ATOM 4748 C C . ALA A 1 601 ? -8.315 6.939 20.095 1.00 97.19 601 ALA A C 1
ATOM 4750 O O . ALA A 1 601 ? -9.189 7.292 20.884 1.00 97.19 601 ALA A O 1
ATOM 4751 N N . PHE A 1 602 ? -7.393 6.029 20.394 1.00 97.00 602 PHE A N 1
ATOM 4752 C CA . PHE A 1 602 ? -7.343 5.281 21.643 1.00 97.00 602 PHE A CA 1
ATOM 4753 C C . PHE A 1 602 ? -6.903 6.172 22.802 1.00 97.00 602 PHE A C 1
ATOM 4755 O O . PHE A 1 602 ? -5.913 6.910 22.723 1.00 97.00 602 PHE A O 1
ATOM 4762 N N . VAL A 1 603 ? -7.652 6.097 23.896 1.00 93.69 603 VAL A N 1
ATOM 4763 C CA . VAL A 1 603 ? -7.496 6.954 25.070 1.00 93.69 603 VAL A CA 1
ATOM 4764 C C . VAL A 1 603 ? -7.685 6.149 26.355 1.00 93.69 603 VAL A C 1
ATOM 4766 O O . VAL A 1 603 ? -8.178 5.022 26.349 1.00 93.69 603 VAL A O 1
ATOM 4769 N N . LYS A 1 604 ? -7.259 6.709 27.487 1.00 88.19 604 LYS A N 1
ATOM 4770 C CA . LYS A 1 604 ? -7.651 6.204 28.806 1.00 88.19 604 LYS A CA 1
ATOM 4771 C C . LYS A 1 604 ? -9.119 6.562 29.070 1.00 88.19 604 LYS A C 1
ATOM 4773 O O . LYS A 1 604 ? -9.729 7.314 28.314 1.00 88.19 604 LYS A O 1
ATOM 4778 N N . SER A 1 605 ? -9.671 6.066 30.174 1.00 81.69 605 SER A N 1
ATOM 4779 C CA . SER A 1 605 ? -11.050 6.352 30.604 1.00 81.69 605 SER A CA 1
ATOM 4780 C C . SER A 1 605 ? -11.349 7.840 30.837 1.00 81.69 605 SER A C 1
ATOM 4782 O O . SER A 1 605 ? -12.508 8.222 30.947 1.00 81.69 605 SER A O 1
ATOM 4784 N N . ASP A 1 606 ? -10.322 8.693 30.887 1.00 76.44 606 ASP A N 1
ATOM 4785 C CA . ASP A 1 606 ? -10.462 10.148 30.967 1.00 76.44 606 ASP A CA 1
ATOM 4786 C C . ASP A 1 606 ? -10.751 10.828 29.613 1.00 76.44 606 ASP A C 1
ATOM 4788 O O . ASP A 1 606 ? -10.895 12.051 29.579 1.00 76.44 606 ASP A O 1
ATOM 4792 N N . TYR A 1 607 ? -10.766 10.069 28.508 1.00 81.38 607 TYR A N 1
ATOM 4793 C CA . TYR A 1 607 ? -10.928 10.528 27.121 1.00 81.38 607 TYR A CA 1
ATOM 4794 C C . TYR A 1 607 ? -9.956 11.627 26.663 1.00 81.38 607 TYR A C 1
ATOM 4796 O O . TYR A 1 607 ? -10.161 12.281 25.638 1.00 81.38 607 TYR A O 1
ATOM 4804 N N . LYS A 1 608 ? -8.859 11.824 27.399 1.00 82.56 608 LYS A N 1
ATOM 4805 C CA . LYS A 1 608 ? -7.871 12.889 27.167 1.00 82.56 608 LYS A CA 1
ATOM 4806 C C . LYS A 1 608 ? -6.476 12.310 26.990 1.00 82.56 608 LYS A C 1
ATOM 4808 O O . LYS A 1 608 ? -5.743 12.706 26.082 1.00 82.56 608 LYS A O 1
ATOM 4813 N N . SER A 1 609 ? -6.110 11.358 27.839 1.00 88.44 609 SER A N 1
ATOM 4814 C CA . SER A 1 609 ? -4.805 10.715 27.823 1.00 88.44 609 SER A CA 1
ATOM 4815 C C . SER A 1 609 ? -4.735 9.697 26.690 1.00 88.44 609 SER A C 1
ATOM 4817 O O . SER A 1 609 ? -5.425 8.684 26.724 1.00 88.44 609 SER A O 1
ATOM 4819 N N . LYS A 1 610 ? -3.880 9.946 25.695 1.00 94.75 610 LYS A N 1
ATOM 4820 C CA . LYS A 1 610 ? -3.675 9.051 24.544 1.00 94.75 610 LYS A CA 1
ATOM 4821 C C . LYS A 1 610 ? -3.088 7.705 24.969 1.00 94.75 610 LYS A C 1
ATOM 4823 O O . LYS A 1 610 ? -2.197 7.652 25.818 1.00 94.75 610 LYS A O 1
ATOM 4828 N N . VAL A 1 611 ? -3.526 6.637 24.311 1.00 94.25 611 VAL A N 1
ATOM 4829 C CA . VAL A 1 611 ? -2.988 5.281 24.461 1.00 94.25 611 VAL A CA 1
ATOM 4830 C C . VAL A 1 611 ? -2.461 4.831 23.106 1.00 94.25 611 VAL A C 1
ATOM 4832 O O . VAL A 1 611 ? -3.217 4.744 22.148 1.00 94.25 611 VAL A O 1
ATOM 4835 N N . LYS A 1 612 ? -1.156 4.559 23.013 1.00 91.94 612 LYS A N 1
ATOM 4836 C CA . LYS A 1 612 ? -0.550 4.032 21.784 1.00 91.94 612 LYS A CA 1
ATOM 4837 C C . LYS A 1 612 ? -0.564 2.507 21.799 1.00 91.94 612 LYS A C 1
ATOM 4839 O O . LYS A 1 612 ? -0.051 1.914 22.748 1.00 91.94 612 LYS A O 1
ATOM 4844 N N . LEU A 1 613 ? -1.072 1.895 20.736 1.00 89.56 613 LEU A N 1
ATOM 4845 C CA . LEU A 1 613 ? -1.166 0.447 20.564 1.00 89.56 613 LEU A CA 1
ATOM 4846 C C . LEU A 1 613 ? -0.208 -0.028 19.470 1.00 89.56 613 LEU A C 1
ATOM 4848 O O . LEU A 1 613 ? -0.052 0.643 18.453 1.00 89.56 613 LEU A O 1
ATOM 4852 N N . LYS A 1 614 ? 0.427 -1.183 19.690 1.00 87.06 614 LYS A N 1
ATOM 4853 C CA . LYS A 1 614 ? 1.219 -1.927 18.701 1.00 87.06 614 LYS A CA 1
ATOM 4854 C C . LYS A 1 614 ? 0.387 -3.149 18.305 1.00 87.06 614 LYS A C 1
ATOM 4856 O O . LYS A 1 614 ? 0.051 -3.934 19.183 1.00 87.06 614 LYS A O 1
ATOM 4861 N N . ILE A 1 615 ? 0.030 -3.277 17.027 1.00 84.12 615 ILE A N 1
ATOM 4862 C CA . ILE A 1 615 ? -0.844 -4.348 16.517 1.00 84.12 615 ILE A CA 1
ATOM 4863 C C . ILE A 1 615 ? -0.109 -5.042 15.371 1.00 84.12 615 ILE A C 1
ATOM 4865 O O . ILE A 1 615 ? -0.049 -4.511 14.264 1.00 84.12 615 ILE A O 1
ATOM 4869 N N . GLY A 1 616 ? 0.491 -6.200 15.644 1.00 83.50 616 GLY A N 1
ATOM 4870 C CA . GLY A 1 616 ? 1.313 -6.911 14.661 1.00 83.50 616 GLY A CA 1
ATOM 4871 C C . GLY A 1 616 ? 2.428 -6.023 14.102 1.00 83.50 616 GLY A C 1
ATOM 4872 O O . GLY A 1 616 ? 3.129 -5.333 14.844 1.00 83.50 616 GLY A O 1
ATOM 4873 N N . GLU A 1 617 ? 2.565 -5.991 12.780 1.00 80.62 617 GLU A N 1
ATOM 4874 C CA . GLU A 1 617 ? 3.536 -5.153 12.077 1.00 80.62 617 GLU A CA 1
ATOM 4875 C C . GLU A 1 617 ? 3.187 -3.654 12.128 1.00 80.62 617 GLU A C 1
ATOM 4877 O O . GLU A 1 617 ? 4.061 -2.820 11.885 1.00 80.62 617 GLU A O 1
ATOM 4882 N N . LEU A 1 618 ? 1.956 -3.276 12.515 1.00 85.56 618 LEU A N 1
ATOM 4883 C CA . LEU A 1 618 ? 1.563 -1.868 12.598 1.00 85.56 618 LEU A CA 1
ATOM 4884 C C . LEU A 1 618 ? 2.425 -1.097 13.611 1.00 85.56 618 LEU A C 1
ATOM 4886 O O . LEU A 1 618 ? 2.731 -1.614 14.678 1.00 85.56 618 LEU A O 1
ATOM 4890 N N . LEU A 1 619 ? 2.804 0.147 13.325 1.00 86.00 619 LEU A N 1
ATOM 4891 C CA . LEU A 1 619 ? 3.501 1.066 14.219 1.00 86.00 619 LEU A CA 1
ATOM 4892 C C . LEU A 1 619 ? 2.743 1.290 15.526 1.00 86.00 619 LEU A C 1
ATOM 4894 O O . LEU A 1 619 ? 1.514 1.266 15.573 1.00 86.00 619 LEU A O 1
ATOM 4898 N N . LYS A 1 620 ? 3.500 1.584 16.589 1.00 88.94 620 LYS A N 1
ATOM 4899 C CA . LYS A 1 620 ? 2.938 1.916 17.899 1.00 88.94 620 LYS A CA 1
ATOM 4900 C C . LYS A 1 620 ? 2.340 3.328 17.892 1.00 88.94 620 LYS A C 1
ATOM 4902 O O . LYS A 1 620 ? 3.031 4.302 18.204 1.00 88.94 620 LYS A O 1
ATOM 4907 N N . VAL A 1 621 ? 1.053 3.442 17.571 1.00 90.25 621 VAL A N 1
ATOM 4908 C CA . VAL A 1 621 ? 0.332 4.722 17.418 1.00 90.25 621 VAL A CA 1
ATOM 4909 C C . VAL A 1 621 ? -0.987 4.736 18.191 1.00 90.25 621 VAL A C 1
ATOM 4911 O O . VAL A 1 621 ? -1.500 3.696 18.589 1.00 90.25 621 VAL A O 1
ATOM 4914 N N . ASP A 1 622 ? -1.528 5.925 18.457 1.00 93.25 622 ASP A N 1
ATOM 4915 C CA . ASP A 1 622 ? -2.801 6.115 19.171 1.00 93.25 622 ASP A CA 1
ATOM 4916 C C . ASP A 1 622 ? -4.010 6.224 18.237 1.00 93.25 622 ASP A C 1
ATOM 4918 O O . ASP A 1 622 ? -5.141 6.273 18.714 1.00 93.25 622 ASP A O 1
ATOM 4922 N N . LYS A 1 623 ? -3.800 6.305 16.917 1.00 94.88 623 LYS A N 1
ATOM 4923 C CA . LYS A 1 623 ? -4.869 6.583 15.952 1.00 94.88 623 LYS A CA 1
ATOM 4924 C C . LYS A 1 623 ? -4.820 5.679 14.735 1.00 94.88 623 LYS A C 1
ATOM 4926 O O . LYS A 1 623 ? -3.781 5.573 14.089 1.00 94.88 623 LYS A O 1
ATOM 4931 N N . PHE A 1 624 ? -5.984 5.161 14.368 1.00 96.44 624 PHE A N 1
ATOM 4932 C CA . PHE A 1 624 ? -6.187 4.297 13.212 1.00 96.44 624 PHE A CA 1
ATOM 4933 C C . PHE A 1 624 ? -7.436 4.742 12.446 1.00 96.44 624 PHE A C 1
ATOM 4935 O O . PHE A 1 624 ? -8.380 5.278 13.033 1.00 96.44 624 PHE A O 1
ATOM 4942 N N . ASN A 1 625 ? -7.435 4.567 11.129 1.00 96.12 625 ASN A N 1
ATOM 4943 C CA . ASN A 1 625 ? -8.612 4.788 10.294 1.00 96.12 625 ASN A CA 1
ATOM 4944 C C . ASN A 1 625 ? -9.299 3.444 10.022 1.00 96.12 625 ASN A C 1
ATOM 4946 O O . ASN A 1 625 ? -8.627 2.431 9.853 1.00 96.12 625 ASN A O 1
ATOM 4950 N N . LEU A 1 626 ? -10.625 3.472 9.923 1.00 96.94 626 LEU A N 1
ATOM 4951 C CA . LEU A 1 626 ? -11.451 2.408 9.370 1.00 96.94 626 LEU A CA 1
ATOM 4952 C C . LEU A 1 626 ? -11.997 2.912 8.033 1.00 96.94 626 LEU A C 1
ATOM 4954 O O . LEU A 1 626 ? -12.978 3.666 7.989 1.00 96.94 626 LEU A O 1
ATOM 4958 N N . LYS A 1 627 ? -11.330 2.545 6.937 1.00 94.88 627 LYS A N 1
ATOM 4959 C CA . LYS A 1 627 ? -11.758 2.912 5.584 1.00 94.88 627 LYS A CA 1
ATOM 4960 C C . LYS A 1 627 ? -12.829 1.936 5.103 1.00 94.88 627 LYS A C 1
ATOM 4962 O O . LYS A 1 627 ? -12.617 0.734 5.059 1.00 94.88 627 LYS A O 1
ATOM 4967 N N . SER A 1 628 ? -14.001 2.451 4.748 1.00 92.62 628 SER A N 1
ATOM 4968 C CA . SER A 1 628 ? -15.099 1.650 4.190 1.00 92.62 628 SER A CA 1
ATOM 4969 C C . SER A 1 628 ? -14.831 1.171 2.764 1.00 92.62 628 SER A C 1
ATOM 4971 O O . SER A 1 628 ? -15.456 0.203 2.331 1.00 92.62 628 SER A O 1
ATOM 4973 N N . TYR A 1 629 ? -13.971 1.894 2.035 1.00 91.88 629 TYR A N 1
ATOM 4974 C CA . TYR A 1 629 ? -13.853 1.822 0.578 1.00 91.88 629 TYR A CA 1
ATOM 4975 C C . TYR A 1 629 ? -15.226 1.795 -0.097 1.00 91.88 629 TYR A C 1
ATOM 4977 O O . TYR A 1 629 ? -15.475 1.031 -1.018 1.00 91.88 629 TYR A O 1
ATOM 4985 N N . TYR A 1 630 ? -16.148 2.639 0.381 1.00 88.44 630 TYR A N 1
ATOM 4986 C CA . TYR A 1 630 ? -17.497 2.740 -0.173 1.00 88.44 630 TYR A CA 1
ATOM 4987 C C . TYR A 1 630 ? -17.513 3.158 -1.649 1.00 88.44 630 TYR A C 1
ATOM 4989 O O . TYR A 1 630 ? -18.586 3.183 -2.215 1.00 88.44 630 TYR A O 1
ATOM 4997 N N . SER A 1 631 ? -16.388 3.527 -2.268 1.00 84.50 631 SER A N 1
ATOM 4998 C CA . SER A 1 631 ? -16.230 3.799 -3.709 1.00 84.50 631 SER A CA 1
ATOM 4999 C C . SER A 1 631 ? -15.841 2.551 -4.517 1.00 84.50 631 SER A C 1
ATOM 5001 O O . SER A 1 631 ? -16.078 2.507 -5.721 1.00 84.50 631 SER A O 1
ATOM 5003 N N . ASP A 1 632 ? -15.365 1.490 -3.871 1.00 89.75 632 ASP A N 1
ATOM 5004 C CA . ASP A 1 632 ? -14.845 0.265 -4.481 1.00 89.75 632 ASP A CA 1
ATOM 5005 C C . ASP A 1 632 ? -15.639 -0.954 -3.978 1.00 89.75 632 ASP A C 1
ATOM 5007 O O . ASP A 1 632 ? -15.553 -1.327 -2.811 1.00 89.75 632 ASP A O 1
ATOM 5011 N N . ASP A 1 633 ? -16.461 -1.557 -4.845 1.00 87.50 633 ASP A N 1
ATOM 5012 C CA . ASP A 1 633 ? -17.335 -2.675 -4.449 1.00 87.50 633 ASP A CA 1
ATOM 5013 C C . ASP A 1 633 ? -16.549 -3.957 -4.146 1.00 87.50 633 ASP A C 1
ATOM 5015 O O . ASP A 1 633 ? -17.044 -4.817 -3.418 1.00 87.50 633 ASP A O 1
ATOM 5019 N N . THR A 1 634 ? -15.293 -4.047 -4.598 1.00 89.25 634 THR A N 1
ATOM 5020 C CA . THR A 1 634 ? -14.376 -5.116 -4.175 1.00 89.25 634 THR A CA 1
ATOM 5021 C C . THR A 1 634 ? -13.750 -4.819 -2.818 1.00 89.25 634 THR A C 1
ATOM 5023 O O . THR A 1 634 ? -13.452 -5.744 -2.071 1.00 89.25 634 THR A O 1
ATOM 5026 N N . LYS A 1 635 ? -13.575 -3.534 -2.479 1.00 91.06 635 LYS A N 1
ATOM 5027 C CA . LYS A 1 635 ? -12.802 -3.022 -1.333 1.00 91.06 635 LYS A CA 1
ATOM 5028 C C . LYS A 1 635 ? -11.308 -3.365 -1.370 1.00 91.06 635 LYS A C 1
ATOM 5030 O O . LYS A 1 635 ? -10.628 -3.178 -0.362 1.00 91.06 635 LYS A O 1
ATOM 5035 N N . LEU A 1 636 ? -10.798 -3.888 -2.486 1.00 92.12 636 LEU A N 1
ATOM 5036 C CA . LEU A 1 636 ? -9.448 -4.443 -2.574 1.00 92.12 636 LEU A CA 1
ATOM 5037 C C . LEU A 1 636 ? -8.469 -3.583 -3.378 1.00 92.12 636 LEU A C 1
ATOM 5039 O O . LEU A 1 636 ? -7.269 -3.819 -3.256 1.00 92.12 636 LEU A O 1
ATOM 5043 N N . LYS A 1 637 ? -8.915 -2.579 -4.149 1.00 94.06 637 LYS A N 1
ATOM 5044 C CA . LYS A 1 637 ? -8.032 -1.818 -5.057 1.00 94.06 637 LYS A CA 1
ATOM 5045 C C . LYS A 1 637 ? -6.803 -1.241 -4.351 1.00 94.06 637 LYS A C 1
ATOM 5047 O O . LYS A 1 637 ? -5.674 -1.535 -4.734 1.00 94.06 637 LYS A O 1
ATOM 5052 N N . GLU A 1 638 ? -7.021 -0.453 -3.299 1.00 93.69 638 GLU A N 1
ATOM 5053 C CA . GLU A 1 638 ? -5.940 0.172 -2.528 1.00 93.69 638 GLU A CA 1
ATOM 5054 C C . GLU A 1 638 ? -5.052 -0.873 -1.813 1.00 93.69 638 GLU A C 1
ATOM 5056 O O . GLU A 1 638 ? -3.834 -0.833 -2.010 1.00 93.69 638 GLU A O 1
ATOM 5061 N N . PRO A 1 639 ? -5.602 -1.853 -1.059 1.00 92.44 639 PRO A N 1
ATOM 5062 C CA . PRO A 1 639 ? -4.808 -2.928 -0.459 1.00 92.44 639 PRO A CA 1
ATOM 5063 C C . PRO A 1 639 ? -3.928 -3.717 -1.441 1.00 92.44 639 PRO A C 1
ATOM 5065 O O . PRO A 1 639 ? -2.788 -4.043 -1.101 1.00 92.44 639 PRO A O 1
ATOM 5068 N N . ILE A 1 640 ? -4.426 -4.016 -2.647 1.00 93.56 640 ILE A N 1
ATOM 5069 C CA . ILE A 1 640 ? -3.659 -4.723 -3.684 1.00 93.56 640 ILE A CA 1
ATOM 5070 C C . ILE A 1 640 ? -2.470 -3.871 -4.131 1.00 93.56 640 ILE A C 1
ATOM 5072 O O . ILE A 1 640 ? -1.330 -4.337 -4.098 1.00 93.56 640 ILE A O 1
ATOM 5076 N N . ILE A 1 641 ? -2.722 -2.612 -4.506 1.00 95.62 641 ILE A N 1
ATOM 5077 C CA . ILE A 1 641 ? -1.680 -1.724 -5.036 1.00 95.62 641 ILE A CA 1
ATOM 5078 C C . ILE A 1 641 ? -0.605 -1.459 -3.980 1.00 95.62 641 ILE A C 1
ATOM 5080 O O . ILE A 1 641 ? 0.579 -1.478 -4.301 1.00 95.62 641 ILE A O 1
ATOM 5084 N N . PHE A 1 642 ? -0.980 -1.287 -2.711 1.00 94.00 642 PHE A N 1
ATOM 5085 C CA . PHE A 1 642 ? -0.007 -1.119 -1.633 1.00 94.00 642 PHE A CA 1
ATOM 5086 C C . PHE A 1 642 ? 0.896 -2.336 -1.434 1.00 94.00 642 PHE A C 1
ATOM 5088 O O . PHE A 1 642 ? 2.093 -2.160 -1.216 1.00 94.00 642 PHE A O 1
ATOM 5095 N N . ARG A 1 643 ? 0.366 -3.560 -1.538 1.00 91.25 643 ARG A N 1
ATOM 5096 C CA . ARG A 1 643 ? 1.189 -4.776 -1.450 1.00 91.25 643 ARG A CA 1
ATOM 5097 C C . ARG A 1 643 ? 2.152 -4.890 -2.629 1.00 91.25 643 ARG A C 1
ATOM 5099 O O . ARG A 1 643 ? 3.327 -5.162 -2.409 1.00 91.25 643 ARG A O 1
ATOM 5106 N N . LEU A 1 644 ? 1.688 -4.602 -3.845 1.00 94.38 644 LEU A N 1
ATOM 5107 C CA . LEU A 1 644 ? 2.543 -4.570 -5.036 1.00 94.38 644 LEU A CA 1
ATOM 5108 C C . LEU A 1 644 ? 3.625 -3.492 -4.929 1.00 94.38 644 LEU A C 1
ATOM 5110 O O . LEU A 1 644 ? 4.775 -3.738 -5.276 1.00 94.38 644 LEU A O 1
ATOM 5114 N N . TYR A 1 645 ? 3.287 -2.308 -4.414 1.00 95.19 645 TYR A N 1
ATOM 5115 C CA . TYR A 1 645 ? 4.251 -1.224 -4.241 1.00 95.19 645 TYR A CA 1
ATOM 5116 C C . TYR A 1 645 ? 5.319 -1.574 -3.202 1.00 95.19 645 TYR A C 1
ATOM 5118 O O . TYR A 1 645 ? 6.497 -1.320 -3.432 1.00 95.19 645 TYR A O 1
ATOM 5126 N N . LEU A 1 646 ? 4.937 -2.212 -2.090 1.00 90.06 646 LEU A N 1
ATOM 5127 C CA . LEU A 1 646 ? 5.895 -2.712 -1.099 1.00 90.06 646 LEU A CA 1
ATOM 5128 C C . LEU A 1 646 ? 6.827 -3.771 -1.696 1.00 90.06 646 LEU A C 1
ATOM 5130 O O . LEU A 1 646 ? 8.037 -3.648 -1.544 1.00 90.06 646 LEU A O 1
ATOM 5134 N N . GLN A 1 647 ? 6.294 -4.747 -2.437 1.00 89.06 647 GLN A N 1
ATOM 5135 C CA . GLN A 1 647 ? 7.121 -5.742 -3.129 1.00 89.06 647 GLN A CA 1
ATOM 5136 C C . GLN A 1 647 ? 8.068 -5.089 -4.147 1.00 89.06 647 GLN A C 1
ATOM 5138 O O . GLN A 1 647 ? 9.234 -5.462 -4.238 1.00 89.06 647 GLN A O 1
ATOM 5143 N N . ALA A 1 648 ? 7.602 -4.073 -4.883 1.00 92.50 648 ALA A N 1
ATOM 5144 C CA . ALA A 1 648 ? 8.452 -3.307 -5.788 1.00 92.50 648 ALA A CA 1
ATOM 5145 C C . ALA A 1 648 ? 9.605 -2.635 -5.028 1.00 92.50 648 ALA A C 1
ATOM 5147 O O . ALA A 1 648 ? 10.756 -2.754 -5.448 1.00 92.50 648 ALA A O 1
ATOM 5148 N N . LYS A 1 649 ? 9.332 -1.979 -3.890 1.00 87.56 649 LYS A N 1
ATOM 5149 C CA . LYS A 1 649 ? 10.387 -1.410 -3.035 1.00 87.56 649 LYS A CA 1
ATOM 5150 C C . LYS A 1 649 ? 11.373 -2.472 -2.566 1.00 87.56 649 LYS A C 1
ATOM 5152 O O . LYS A 1 649 ? 12.572 -2.246 -2.656 1.00 87.56 649 LYS A O 1
ATOM 5157 N N . GLU A 1 650 ? 10.884 -3.630 -2.141 1.00 82.25 650 GLU A N 1
ATOM 5158 C CA . GLU A 1 650 ? 11.699 -4.731 -1.616 1.00 82.25 650 GLU A CA 1
ATOM 5159 C C . GLU A 1 650 ? 12.638 -5.363 -2.652 1.00 82.25 650 GLU A C 1
ATOM 5161 O O . GLU A 1 650 ? 13.669 -5.908 -2.270 1.00 82.25 650 GLU A O 1
ATOM 5166 N N . LEU A 1 651 ? 12.343 -5.230 -3.949 1.00 84.62 651 LEU A N 1
ATOM 5167 C CA . LEU A 1 651 ? 13.252 -5.641 -5.025 1.00 84.62 651 LEU A CA 1
ATOM 5168 C C . LEU A 1 651 ? 14.462 -4.724 -5.216 1.00 84.62 651 LEU A C 1
ATOM 5170 O O . LEU A 1 651 ? 15.367 -5.067 -5.974 1.00 84.62 651 LEU A O 1
ATOM 5174 N N . ARG A 1 652 ? 14.475 -3.530 -4.617 1.00 81.69 652 ARG A N 1
ATOM 5175 C CA . ARG A 1 652 ? 15.673 -2.685 -4.637 1.00 81.69 652 ARG A CA 1
ATOM 5176 C C . ARG A 1 652 ? 16.680 -3.181 -3.610 1.00 81.69 652 ARG A C 1
ATOM 5178 O O . ARG A 1 652 ? 16.310 -3.795 -2.604 1.00 81.69 652 ARG A O 1
ATOM 5185 N N . ASN A 1 653 ? 17.946 -2.817 -3.825 1.00 78.56 653 ASN A N 1
ATOM 5186 C CA . ASN A 1 653 ? 18.976 -2.956 -2.802 1.00 78.56 653 ASN A CA 1
ATOM 5187 C C . ASN A 1 653 ? 18.470 -2.364 -1.488 1.00 78.56 653 ASN A C 1
ATOM 5189 O O . ASN A 1 653 ? 17.797 -1.335 -1.480 1.00 78.56 653 ASN A O 1
ATOM 5193 N N . PHE A 1 654 ? 18.823 -2.986 -0.368 1.00 71.75 654 PHE A N 1
ATOM 5194 C CA . PHE A 1 654 ? 18.211 -2.673 0.921 1.00 71.75 654 PHE A CA 1
ATOM 5195 C C . PHE A 1 654 ? 18.260 -1.179 1.308 1.00 71.75 654 PHE A C 1
ATOM 5197 O O . PHE A 1 654 ? 17.307 -0.646 1.871 1.00 71.75 654 PHE A O 1
ATOM 5204 N N . ASN A 1 655 ? 19.338 -0.474 0.950 1.00 72.19 655 ASN A N 1
ATOM 5205 C CA . ASN A 1 655 ? 19.509 0.960 1.226 1.00 72.19 655 ASN A CA 1
ATOM 5206 C C . ASN A 1 655 ? 18.744 1.891 0.264 1.00 72.19 655 ASN A C 1
ATOM 5208 O O . ASN A 1 655 ? 18.703 3.094 0.493 1.00 72.19 655 ASN A O 1
ATOM 5212 N N . GLU A 1 656 ? 18.168 1.357 -0.809 1.00 81.00 656 GLU A N 1
ATOM 5213 C CA . GLU A 1 656 ? 17.443 2.100 -1.847 1.00 81.00 656 GLU A CA 1
ATOM 5214 C C . GLU A 1 656 ? 15.923 1.916 -1.751 1.00 81.00 656 GLU A C 1
ATOM 5216 O O . GLU A 1 656 ? 15.178 2.517 -2.523 1.00 81.00 656 GLU A O 1
ATOM 5221 N N . GLN A 1 657 ? 15.449 1.063 -0.838 1.00 81.50 657 GLN A N 1
ATOM 5222 C CA . GLN A 1 657 ? 14.025 0.740 -0.709 1.00 81.50 657 GLN A CA 1
ATOM 5223 C C . GLN A 1 657 ? 13.210 1.923 -0.170 1.00 81.50 657 GLN A C 1
ATOM 5225 O O . GLN A 1 657 ? 12.024 2.046 -0.473 1.00 81.50 657 GLN A O 1
ATOM 5230 N N . TYR A 1 658 ? 13.837 2.782 0.638 1.00 87.44 658 TYR A N 1
ATOM 5231 C CA . TYR A 1 658 ? 13.205 3.935 1.272 1.00 87.44 658 TYR A CA 1
ATOM 5232 C C . TYR A 1 658 ? 14.215 5.087 1.410 1.00 87.44 658 TYR A C 1
ATOM 5234 O O . TYR A 1 658 ? 15.417 4.839 1.490 1.00 87.44 658 TYR A O 1
ATOM 5242 N N . PRO A 1 659 ? 13.754 6.346 1.506 1.00 89.06 659 PRO A N 1
ATOM 5243 C CA . PRO A 1 659 ? 14.631 7.516 1.599 1.00 89.06 659 PRO A CA 1
ATOM 5244 C C . PRO A 1 659 ? 15.288 7.710 2.980 1.00 89.06 659 PRO A C 1
ATOM 5246 O O . PRO A 1 659 ? 16.027 8.672 3.182 1.00 89.06 659 PRO A O 1
ATOM 5249 N N . TRP A 1 660 ? 15.030 6.823 3.946 1.00 84.50 660 TRP A N 1
ATOM 5250 C CA . TRP A 1 660 ? 15.652 6.812 5.276 1.00 84.50 660 TRP A CA 1
ATOM 5251 C C . TRP A 1 660 ? 16.450 5.515 5.504 1.00 84.50 660 TRP A C 1
ATOM 5253 O O . TRP A 1 660 ? 16.238 4.520 4.818 1.00 84.50 660 TRP A O 1
ATOM 5263 N N . SER A 1 661 ? 17.385 5.517 6.467 1.00 65.88 661 SER A N 1
ATOM 5264 C CA . SER A 1 661 ? 18.399 4.454 6.590 1.00 65.88 661 SER A CA 1
ATOM 5265 C C . SER A 1 661 ? 17.844 3.049 6.879 1.00 65.88 661 SER A C 1
ATOM 5267 O O . SER A 1 661 ? 16.842 2.865 7.575 1.00 65.88 661 SER A O 1
ATOM 5269 N N . SER A 1 662 ? 18.587 2.046 6.408 1.00 54.81 662 SER A N 1
ATOM 5270 C CA . SER A 1 662 ? 18.335 0.604 6.532 1.00 54.81 662 SER A CA 1
ATOM 5271 C C . SER A 1 662 ? 18.101 0.115 7.965 1.00 54.81 662 SER A C 1
ATOM 5273 O O . SER A 1 662 ? 17.114 -0.570 8.235 1.00 54.81 662 SER A O 1
ATOM 5275 N N . SER A 1 663 ? 18.950 0.514 8.916 1.00 54.22 663 SER A N 1
ATOM 5276 C CA . SER A 1 663 ? 18.784 0.161 10.337 1.00 54.22 663 SER A CA 1
ATOM 5277 C C . SER A 1 663 ? 17.494 0.723 10.945 1.00 54.22 663 SER A C 1
ATOM 5279 O O . SER A 1 663 ? 16.887 0.110 11.825 1.00 54.22 663 SER A O 1
ATOM 5281 N N . SER A 1 664 ? 17.032 1.866 10.438 1.00 55.69 664 SER A N 1
ATOM 5282 C CA . SER A 1 664 ? 15.848 2.560 10.942 1.00 55.69 664 SER A CA 1
ATOM 5283 C C . SER A 1 664 ? 14.536 1.877 10.538 1.00 55.69 664 SER A C 1
ATOM 5285 O O . SER A 1 664 ? 13.578 1.881 11.315 1.00 55.69 664 SER A O 1
ATOM 5287 N N . ILE A 1 665 ? 14.481 1.256 9.353 1.00 57.66 665 ILE A N 1
ATOM 5288 C CA . ILE A 1 665 ? 13.301 0.508 8.876 1.00 57.66 665 ILE A CA 1
ATOM 5289 C C . ILE A 1 665 ? 13.106 -0.757 9.702 1.00 57.66 665 ILE A C 1
ATOM 5291 O O . ILE A 1 665 ? 12.000 -1.001 10.182 1.00 57.66 665 ILE A O 1
ATOM 5295 N N . ILE A 1 666 ? 14.179 -1.529 9.906 1.00 56.56 666 ILE A N 1
ATOM 5296 C CA . ILE A 1 666 ? 14.139 -2.784 10.674 1.00 56.56 666 ILE A CA 1
ATOM 5297 C C . ILE A 1 666 ? 13.642 -2.510 12.095 1.00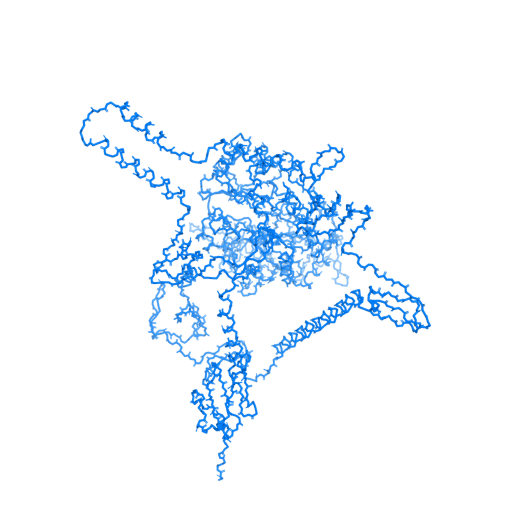 56.56 666 ILE A C 1
ATOM 5299 O O . ILE A 1 666 ? 12.774 -3.217 12.602 1.00 56.56 666 ILE A O 1
ATOM 5303 N N . ALA A 1 667 ? 14.135 -1.437 12.716 1.00 54.84 667 ALA A N 1
ATOM 5304 C CA . ALA A 1 667 ? 13.780 -1.084 14.084 1.00 54.84 667 ALA A CA 1
ATOM 5305 C C . ALA A 1 667 ? 12.317 -0.633 14.255 1.00 54.84 667 ALA A C 1
ATOM 5307 O O . ALA A 1 667 ? 11.758 -0.759 15.346 1.00 54.84 667 ALA A O 1
ATOM 5308 N N . THR A 1 668 ? 11.684 -0.080 13.215 1.00 63.47 668 THR A N 1
ATOM 5309 C CA . THR A 1 668 ? 10.376 0.583 13.354 1.00 63.47 668 THR A CA 1
ATOM 5310 C C . THR A 1 668 ? 9.242 -0.098 12.595 1.00 63.47 668 THR A C 1
ATOM 5312 O O . THR A 1 668 ? 8.122 -0.135 13.103 1.00 63.47 668 THR A O 1
ATOM 5315 N N . GLY A 1 669 ? 9.491 -0.651 11.408 1.00 73.94 669 GLY A N 1
ATOM 5316 C CA . GLY A 1 669 ? 8.460 -1.111 10.472 1.00 73.94 669 GLY A CA 1
ATOM 5317 C C . GLY A 1 669 ? 7.801 0.013 9.657 1.00 73.94 669 GLY A C 1
ATOM 5318 O O . GLY A 1 669 ? 6.762 -0.223 9.027 1.00 73.94 669 GLY A O 1
ATOM 5319 N N . ALA A 1 670 ? 8.373 1.225 9.680 1.00 84.19 670 ALA A N 1
ATOM 5320 C CA . ALA A 1 670 ? 7.929 2.369 8.886 1.00 84.19 670 ALA A CA 1
ATOM 5321 C C . ALA A 1 670 ? 8.237 2.154 7.396 1.00 84.19 670 ALA A C 1
ATOM 5323 O O . ALA A 1 670 ? 9.355 1.798 7.032 1.00 84.19 670 ALA A O 1
ATOM 5324 N N . THR A 1 671 ? 7.236 2.368 6.539 1.00 87.75 671 THR A N 1
ATOM 5325 C CA . THR A 1 671 ? 7.336 2.086 5.087 1.00 87.75 671 THR A CA 1
ATOM 5326 C C . THR A 1 671 ? 6.781 3.208 4.209 1.00 87.75 671 THR A C 1
ATOM 5328 O O . THR A 1 671 ? 6.734 3.078 2.993 1.00 87.75 671 THR A O 1
ATOM 5331 N N . GLY A 1 672 ? 6.255 4.283 4.801 1.00 89.88 672 GLY A N 1
ATOM 5332 C CA . GLY A 1 672 ? 5.482 5.318 4.106 1.00 89.88 672 GLY A CA 1
ATOM 5333 C C . GLY A 1 672 ? 4.093 4.859 3.636 1.00 89.88 672 GLY A C 1
ATOM 5334 O O . GLY A 1 672 ? 3.176 5.667 3.538 1.00 89.88 672 GLY A O 1
ATOM 5335 N N . ILE A 1 673 ? 3.874 3.555 3.453 1.00 90.50 673 ILE A N 1
ATOM 5336 C CA . ILE A 1 673 ? 2.614 2.981 2.971 1.00 90.50 673 ILE A CA 1
ATOM 5337 C C . ILE A 1 673 ? 1.601 2.752 4.096 1.00 90.50 673 ILE A C 1
ATOM 5339 O O . ILE A 1 673 ? 1.941 2.343 5.211 1.00 90.50 673 ILE A O 1
ATOM 5343 N N . ILE A 1 674 ? 0.325 3.017 3.802 1.00 89.19 674 ILE A N 1
ATOM 5344 C CA . ILE A 1 674 ? -0.788 2.831 4.738 1.00 89.19 674 ILE A CA 1
ATOM 5345 C C . ILE A 1 674 ? -1.153 1.343 4.823 1.00 89.19 674 ILE A C 1
ATOM 5347 O O . ILE A 1 674 ? -2.023 0.849 4.110 1.00 89.19 674 ILE A O 1
ATOM 5351 N N . LYS A 1 675 ? -0.486 0.620 5.729 1.00 89.62 675 LYS A N 1
ATOM 5352 C CA . LYS A 1 675 ? -0.813 -0.777 6.047 1.00 89.62 675 LYS A CA 1
ATOM 5353 C C . LYS A 1 675 ? -2.185 -0.862 6.726 1.00 89.62 675 LYS A C 1
ATOM 5355 O O . LYS A 1 675 ? -2.480 -0.092 7.648 1.00 89.62 675 LYS A O 1
ATOM 5360 N N . SER A 1 676 ? -3.013 -1.799 6.270 1.00 92.56 676 SER A N 1
ATOM 5361 C CA . SER A 1 676 ? -4.354 -2.050 6.801 1.00 92.56 676 SER A CA 1
ATOM 5362 C C . SER A 1 676 ? -4.763 -3.517 6.644 1.00 92.56 676 SER A C 1
ATOM 5364 O O . SER A 1 676 ? -4.162 -4.255 5.863 1.00 92.56 676 SER A O 1
ATOM 5366 N N . PHE A 1 677 ? -5.778 -3.934 7.399 1.00 94.25 677 PHE A N 1
ATOM 5367 C CA . PHE A 1 677 ? -6.393 -5.259 7.312 1.00 94.25 677 PHE A CA 1
ATOM 5368 C C . PHE A 1 677 ? -7.921 -5.165 7.466 1.00 94.25 677 PHE A C 1
ATOM 5370 O O . PHE A 1 677 ? -8.413 -4.206 8.072 1.00 94.25 677 PHE A O 1
ATOM 5377 N N . PRO A 1 678 ? -8.690 -6.112 6.904 1.00 95.69 678 PRO A N 1
ATOM 5378 C CA . PRO A 1 678 ? -10.144 -6.054 6.947 1.00 95.69 678 PRO A CA 1
ATOM 5379 C C . PRO A 1 678 ? -10.701 -6.336 8.351 1.00 95.69 678 PRO A C 1
ATOM 5381 O O . PRO A 1 678 ? -10.213 -7.192 9.087 1.00 95.69 678 PRO A O 1
ATOM 5384 N N . VAL A 1 679 ? -11.760 -5.614 8.711 1.00 97.50 679 VAL A N 1
ATOM 5385 C CA . VAL A 1 679 ? -12.511 -5.761 9.958 1.00 97.50 679 VAL A CA 1
ATOM 5386 C C . VAL A 1 679 ? -14.017 -5.702 9.707 1.00 97.50 679 VAL A C 1
ATOM 5388 O O . VAL A 1 679 ? -14.495 -4.900 8.901 1.00 97.50 679 VAL A O 1
ATOM 5391 N N . CYS A 1 680 ? -14.777 -6.518 10.430 1.00 97.50 680 CYS A N 1
ATOM 5392 C CA . CYS A 1 680 ? -16.215 -6.361 10.583 1.00 97.50 680 CYS A CA 1
ATOM 5393 C C . CYS A 1 680 ? -16.489 -5.363 11.712 1.00 97.50 680 CYS A C 1
ATOM 5395 O O . CYS A 1 680 ? -16.106 -5.577 12.866 1.00 97.50 680 CYS A O 1
ATOM 5397 N N . THR A 1 681 ? -17.144 -4.254 11.385 1.00 97.12 681 THR A N 1
ATOM 5398 C CA . THR A 1 681 ? -17.543 -3.247 12.367 1.00 97.12 681 THR A CA 1
ATOM 5399 C C . THR A 1 681 ? -19.026 -3.382 12.670 1.00 97.12 681 THR A C 1
ATOM 5401 O O . THR A 1 681 ? -19.859 -3.437 11.763 1.00 97.12 681 THR A O 1
ATOM 5404 N N . SER A 1 682 ? -19.345 -3.389 13.958 1.00 91.56 682 SER A N 1
ATOM 5405 C CA . SER A 1 682 ? -20.686 -3.293 14.519 1.00 91.56 682 SER A CA 1
ATOM 5406 C C . SER A 1 682 ? -20.828 -2.010 15.338 1.00 91.56 682 SER A C 1
ATOM 5408 O O . SER A 1 682 ? -19.845 -1.400 15.764 1.00 91.56 682 SER A O 1
ATOM 5410 N N . VAL A 1 683 ? -22.066 -1.563 15.501 1.00 86.12 683 VAL A N 1
ATOM 5411 C CA . VAL A 1 683 ? -22.444 -0.389 16.285 1.00 86.12 683 VAL A CA 1
ATOM 5412 C C . VAL A 1 683 ? -23.571 -0.828 17.210 1.00 86.12 683 VAL A C 1
ATOM 5414 O O . VAL A 1 683 ? -24.669 -1.143 16.752 1.00 86.12 683 VAL A O 1
ATOM 5417 N N . GLY A 1 684 ? -23.301 -0.886 18.511 1.00 79.12 684 GLY A N 1
ATOM 5418 C CA . GLY A 1 684 ? -24.262 -1.362 19.501 1.00 79.12 684 GLY A CA 1
ATOM 5419 C C . GLY A 1 684 ? -24.670 -2.822 19.287 1.00 79.12 684 GLY A C 1
ATOM 5420 O O . GLY A 1 684 ? -25.831 -3.175 19.503 1.00 79.12 684 GLY A O 1
ATOM 5421 N N . GLY A 1 685 ? -23.751 -3.659 18.807 1.00 82.31 685 GLY A N 1
ATOM 5422 C CA . GLY A 1 685 ? -23.990 -5.057 18.451 1.00 82.31 685 GLY A CA 1
ATOM 5423 C C . GLY A 1 685 ? -24.711 -5.270 17.116 1.00 82.31 685 GLY A C 1
ATOM 5424 O O . GLY A 1 685 ? -24.915 -6.414 16.724 1.00 82.31 685 GLY A O 1
ATOM 5425 N N . GLU A 1 686 ? -25.090 -4.205 16.405 1.00 83.94 686 GLU A N 1
ATOM 5426 C CA . GLU A 1 686 ? -25.704 -4.304 15.080 1.00 83.94 686 GLU A CA 1
ATOM 5427 C C . GLU A 1 686 ? -24.644 -4.154 13.990 1.00 83.94 686 GLU A C 1
ATOM 5429 O O . GLU A 1 686 ? -23.825 -3.233 14.033 1.00 83.94 686 GLU A O 1
ATOM 5434 N N . PHE A 1 687 ? -24.691 -5.013 12.969 1.00 87.75 687 PHE A N 1
ATOM 5435 C CA . PHE A 1 687 ? -23.752 -4.960 11.849 1.00 87.75 687 PHE A CA 1
ATOM 5436 C C . PHE A 1 687 ? -23.742 -3.568 11.205 1.00 87.75 687 PHE A C 1
ATOM 5438 O O . PHE A 1 687 ? -24.770 -3.078 10.719 1.00 87.75 687 PHE A O 1
ATOM 5445 N N . TYR A 1 688 ? -22.572 -2.934 11.158 1.00 89.75 688 TYR A N 1
ATOM 5446 C CA . TYR A 1 688 ? -22.362 -1.675 10.456 1.00 89.75 688 TYR A CA 1
ATOM 5447 C C . TYR A 1 688 ? -21.773 -1.921 9.069 1.00 89.75 688 TYR A C 1
ATOM 5449 O O . TYR A 1 688 ? -22.384 -1.497 8.091 1.00 89.75 688 TYR A O 1
ATOM 5457 N N . GLY A 1 689 ? -20.651 -2.631 8.951 1.00 91.81 689 GLY A N 1
ATOM 5458 C CA . GLY A 1 689 ? -20.060 -2.954 7.654 1.00 91.81 689 GLY A CA 1
ATOM 5459 C C . GLY A 1 689 ? -18.656 -3.543 7.733 1.00 91.81 689 GLY A C 1
ATOM 5460 O O . GLY A 1 689 ? -17.980 -3.416 8.749 1.00 91.81 689 GLY A O 1
ATOM 5461 N N . VAL A 1 690 ? -18.196 -4.121 6.621 1.00 95.38 690 VAL A N 1
ATOM 5462 C CA . VAL A 1 690 ? -16.784 -4.490 6.437 1.00 95.38 690 VAL A CA 1
ATOM 5463 C C . VAL A 1 690 ? -15.984 -3.240 6.062 1.00 95.38 690 VAL A C 1
ATOM 5465 O O . VAL A 1 690 ? -16.354 -2.518 5.128 1.00 95.38 690 VAL A O 1
ATOM 5468 N N . GLN A 1 691 ? -14.915 -2.969 6.808 1.00 96.19 691 GLN A N 1
ATOM 5469 C CA . GLN A 1 691 ? -14.008 -1.828 6.646 1.00 96.19 691 GLN A CA 1
ATOM 5470 C C . GLN A 1 691 ? -12.553 -2.300 6.757 1.00 96.19 691 GLN A C 1
ATOM 5472 O O . GLN A 1 691 ? -12.300 -3.419 7.175 1.00 96.19 691 GLN A O 1
ATOM 5477 N N . PHE A 1 692 ? -11.584 -1.460 6.409 1.00 96.38 692 PHE A N 1
ATOM 5478 C CA . PHE A 1 692 ? -10.160 -1.740 6.582 1.00 96.38 692 PHE A CA 1
ATOM 5479 C C . PHE A 1 692 ? -9.591 -0.896 7.716 1.00 96.38 692 PHE A C 1
ATOM 5481 O O . PHE A 1 692 ? -9.593 0.335 7.640 1.00 96.38 692 PHE A O 1
ATOM 5488 N N . PHE A 1 693 ? -9.113 -1.565 8.763 1.00 97.25 693 PHE A N 1
ATOM 5489 C CA . PHE A 1 693 ? -8.450 -0.960 9.909 1.00 97.25 693 PHE A CA 1
ATOM 5490 C C . PHE A 1 693 ? -6.963 -0.786 9.603 1.00 97.25 693 PHE A C 1
ATOM 5492 O O . PHE A 1 693 ? -6.260 -1.757 9.326 1.00 97.25 693 PHE A O 1
ATOM 5499 N N . GLY A 1 694 ? -6.458 0.444 9.652 1.00 94.25 694 GLY A N 1
ATOM 5500 C CA . GLY A 1 694 ? -5.063 0.716 9.315 1.00 94.25 694 GLY A CA 1
ATOM 5501 C C . GLY A 1 694 ? -4.578 2.093 9.729 1.00 94.25 694 GLY A C 1
ATOM 5502 O O . GLY A 1 694 ? -5.262 2.838 10.440 1.00 94.25 694 GLY A O 1
ATOM 5503 N N . TYR A 1 695 ? -3.370 2.442 9.294 1.00 89.38 695 TYR A N 1
ATOM 5504 C CA . TYR A 1 695 ? -2.781 3.733 9.633 1.00 89.38 695 TYR A CA 1
ATOM 5505 C C . TYR A 1 695 ? -3.612 4.917 9.125 1.00 89.38 695 TYR A C 1
ATOM 5507 O O . TYR A 1 695 ? -4.348 4.857 8.139 1.00 89.38 695 TYR A O 1
ATOM 5515 N N . LYS A 1 696 ? -3.425 6.059 9.783 1.00 86.69 696 LYS A N 1
ATOM 5516 C CA . LYS A 1 696 ? -3.627 7.360 9.139 1.00 86.69 696 LYS A CA 1
ATOM 5517 C C . LYS A 1 696 ? -2.308 7.843 8.529 1.00 86.69 696 LYS A C 1
ATOM 5519 O O . LYS A 1 696 ? -1.256 7.301 8.852 1.00 86.69 696 LYS A O 1
ATOM 5524 N N . LYS A 1 697 ? -2.363 8.929 7.749 1.00 86.62 697 LYS A N 1
ATOM 5525 C CA . LYS A 1 697 ? -1.184 9.763 7.466 1.00 86.62 697 LYS A CA 1
ATOM 5526 C C . LYS A 1 697 ? -0.544 10.143 8.808 1.00 86.62 697 LYS A C 1
ATOM 5528 O O . LYS A 1 697 ? -1.158 10.833 9.633 1.00 86.62 697 LYS A O 1
ATOM 5533 N N . ASP A 1 698 ? 0.605 9.552 9.107 1.00 87.50 698 ASP A N 1
ATOM 5534 C CA . ASP A 1 698 ? 1.296 9.732 10.376 1.00 87.50 698 ASP A CA 1
ATOM 5535 C C . ASP A 1 698 ? 2.794 9.805 10.144 1.00 87.50 698 ASP A C 1
ATOM 5537 O O . ASP A 1 698 ? 3.371 8.929 9.505 1.00 87.50 698 ASP A O 1
ATOM 5541 N N . LYS A 1 699 ? 3.407 10.840 10.712 1.00 90.75 699 LYS A N 1
ATOM 5542 C CA . LYS A 1 699 ? 4.842 11.104 10.646 1.00 90.75 699 LYS A CA 1
ATOM 5543 C C . LYS A 1 699 ? 5.705 9.917 11.070 1.00 90.75 699 LYS A C 1
ATOM 5545 O O . LYS A 1 699 ? 6.743 9.677 10.462 1.00 90.75 699 LYS A O 1
ATOM 5550 N N . GLY A 1 700 ? 5.236 9.110 12.027 1.00 90.12 700 GLY A N 1
ATOM 5551 C CA . GLY A 1 700 ? 5.952 7.912 12.454 1.00 90.12 700 GLY A CA 1
ATOM 5552 C C . GLY A 1 700 ? 6.126 6.890 11.329 1.00 90.12 700 GLY A C 1
ATOM 5553 O O . GLY A 1 700 ? 7.129 6.186 11.309 1.00 90.12 700 GLY A O 1
ATOM 5554 N N . ASN A 1 701 ? 5.205 6.843 10.357 1.00 92.25 701 ASN A N 1
ATOM 5555 C CA . ASN A 1 701 ? 5.312 5.960 9.190 1.00 92.25 701 ASN A CA 1
ATOM 5556 C C . ASN A 1 701 ? 6.323 6.432 8.144 1.00 92.25 701 ASN A C 1
ATOM 5558 O O . ASN A 1 701 ? 6.600 5.691 7.208 1.00 92.25 701 ASN A O 1
ATOM 5562 N N . TYR A 1 702 ? 6.892 7.620 8.336 1.00 92.56 702 TYR A N 1
ATOM 5563 C CA . TYR A 1 702 ? 7.927 8.223 7.501 1.00 92.56 702 TYR A CA 1
ATOM 5564 C C . TYR A 1 702 ? 9.216 8.483 8.297 1.00 92.56 702 TYR A C 1
ATOM 5566 O O . TYR A 1 702 ? 10.039 9.295 7.892 1.00 92.56 702 TYR A O 1
ATOM 5574 N N . MET A 1 703 ? 9.383 7.834 9.459 1.00 89.12 703 MET A N 1
ATOM 5575 C CA . MET A 1 703 ? 10.531 8.031 10.358 1.00 89.12 703 MET A CA 1
ATOM 5576 C C . MET A 1 703 ? 10.702 9.461 10.894 1.00 89.12 703 MET A C 1
ATOM 5578 O O . MET A 1 703 ? 11.796 9.854 11.288 1.00 89.12 703 MET A O 1
ATOM 5582 N N . LEU A 1 704 ? 9.617 10.236 10.963 1.00 91.50 704 LEU A N 1
ATOM 5583 C CA . LEU A 1 704 ? 9.638 11.616 11.445 1.00 91.50 704 LEU A CA 1
ATOM 5584 C C . LEU A 1 704 ? 9.021 11.718 12.844 1.00 91.50 704 LEU A C 1
ATOM 5586 O O . LEU A 1 704 ? 7.928 11.199 13.100 1.00 91.50 704 LEU A O 1
ATOM 5590 N N . SER A 1 705 ? 9.680 12.437 13.756 1.00 90.25 705 SER A N 1
ATOM 5591 C CA . SER A 1 705 ? 9.155 12.712 15.100 1.00 90.25 705 SER A CA 1
ATOM 5592 C C . SER A 1 705 ? 8.718 14.171 15.269 1.00 90.25 705 SER A C 1
ATOM 5594 O O . SER A 1 705 ? 7.731 14.444 15.965 1.00 90.25 705 SER A O 1
ATOM 5596 N N . SER A 1 706 ? 9.367 15.098 14.567 1.00 91.25 706 SER A N 1
ATOM 5597 C CA . SER A 1 706 ? 9.104 16.538 14.594 1.00 91.25 706 SER A CA 1
ATOM 5598 C C . SER A 1 706 ? 9.484 17.211 13.269 1.00 91.25 706 SER A C 1
ATOM 5600 O O . SER A 1 706 ? 10.077 16.574 12.405 1.00 91.25 706 SER A O 1
ATOM 5602 N N . ASP A 1 707 ? 9.160 18.499 13.125 1.00 91.69 707 ASP A N 1
ATOM 5603 C CA . ASP A 1 707 ? 9.550 19.312 11.959 1.00 91.69 707 ASP A CA 1
ATOM 5604 C C . ASP A 1 707 ? 11.079 19.436 11.790 1.00 91.69 707 ASP A C 1
ATOM 5606 O O . ASP A 1 707 ? 11.560 19.708 10.691 1.00 91.69 707 ASP A O 1
ATOM 5610 N N . GLU A 1 708 ? 11.852 19.207 12.861 1.00 91.12 708 GLU A N 1
ATOM 5611 C CA . GLU A 1 708 ? 13.321 19.182 12.824 1.00 91.12 708 GLU A CA 1
ATOM 5612 C C . GLU A 1 708 ? 13.879 17.931 12.129 1.00 91.12 708 GLU A C 1
ATOM 5614 O O . GLU A 1 708 ? 15.032 17.935 11.702 1.00 91.12 708 GLU A O 1
ATOM 5619 N N . ASP A 1 709 ? 13.081 16.865 12.014 1.00 92.31 709 ASP A N 1
ATOM 5620 C CA . ASP A 1 709 ? 13.499 15.605 11.388 1.00 92.31 709 ASP A CA 1
ATOM 5621 C C . ASP A 1 709 ? 13.195 15.568 9.888 1.00 92.31 709 ASP A C 1
ATOM 5623 O O . ASP A 1 709 ? 13.719 14.710 9.179 1.00 92.31 709 ASP A O 1
ATOM 5627 N N . GLY A 1 710 ? 12.339 16.472 9.407 1.00 95.12 710 GLY A N 1
ATOM 5628 C CA . GLY A 1 710 ? 11.865 16.506 8.029 1.00 95.12 710 GLY A CA 1
ATOM 5629 C C . GLY A 1 710 ? 10.406 16.934 7.926 1.00 95.12 710 GLY A C 1
ATOM 5630 O O . GLY A 1 710 ? 9.862 17.558 8.838 1.00 95.12 710 GLY A O 1
ATOM 5631 N N . MET A 1 711 ? 9.776 16.606 6.801 1.00 95.94 711 MET A N 1
ATOM 5632 C CA . MET A 1 711 ? 8.386 16.959 6.521 1.00 95.94 711 MET A CA 1
ATOM 5633 C C . MET A 1 711 ? 7.670 15.914 5.666 1.00 95.94 711 MET A C 1
ATOM 5635 O O . MET A 1 711 ? 8.286 15.206 4.867 1.00 95.94 711 MET A O 1
ATOM 5639 N N . ILE A 1 712 ? 6.346 15.882 5.808 1.00 95.62 712 ILE A N 1
ATOM 5640 C CA . ILE A 1 712 ? 5.431 15.251 4.860 1.00 95.62 712 ILE A CA 1
ATOM 5641 C C . ILE A 1 712 ? 4.317 16.234 4.508 1.00 95.62 712 ILE A C 1
ATOM 5643 O O . ILE A 1 712 ? 3.668 16.794 5.391 1.00 95.62 712 ILE A O 1
ATOM 5647 N N . ILE A 1 713 ? 4.100 16.435 3.215 1.00 94.44 713 ILE A N 1
ATOM 5648 C CA . ILE A 1 713 ? 3.079 17.340 2.680 1.00 94.44 713 ILE A CA 1
ATOM 5649 C C . ILE A 1 713 ? 2.233 16.614 1.637 1.00 94.44 713 ILE A C 1
ATOM 5651 O O . ILE A 1 713 ? 2.696 15.641 1.035 1.00 94.44 713 ILE A O 1
ATOM 5655 N N . SER A 1 714 ? 1.015 17.093 1.399 1.00 92.75 714 SER A N 1
ATOM 5656 C CA . SER A 1 714 ? 0.150 16.549 0.353 1.00 92.75 714 SER A CA 1
ATOM 5657 C C . SER A 1 714 ? -0.537 17.627 -0.479 1.00 92.75 714 SER A C 1
ATOM 5659 O O . SER A 1 714 ? -0.839 18.716 0.014 1.00 92.75 714 SER A O 1
ATOM 5661 N N . GLY A 1 715 ? -0.752 17.326 -1.760 1.00 88.56 715 GLY A N 1
ATOM 5662 C CA . GLY A 1 715 ? -1.503 18.184 -2.670 1.00 88.56 715 GLY A CA 1
ATOM 5663 C C . GLY A 1 715 ? -3.007 18.076 -2.419 1.00 88.56 715 GLY A C 1
ATOM 5664 O O . GLY A 1 715 ? -3.582 16.986 -2.458 1.00 88.56 715 GLY A O 1
ATOM 5665 N N . GLY A 1 716 ? -3.646 19.213 -2.160 1.00 83.94 716 GLY A N 1
ATOM 5666 C CA . GLY A 1 716 ? -5.091 19.374 -2.039 1.00 83.94 716 GLY A CA 1
ATOM 5667 C C . GLY A 1 716 ? -5.725 19.919 -3.320 1.00 83.94 716 GLY A C 1
ATOM 5668 O O . GLY A 1 716 ? -5.077 20.080 -4.351 1.00 83.94 716 GLY A O 1
ATOM 5669 N N . VAL A 1 717 ? -7.026 20.214 -3.266 1.00 83.19 717 VAL A N 1
ATOM 5670 C CA . VAL A 1 717 ? -7.802 20.648 -4.441 1.00 83.19 717 VAL A CA 1
ATOM 5671 C C . VAL A 1 717 ? -7.191 21.897 -5.088 1.00 83.19 717 VAL A C 1
ATOM 5673 O O . VAL A 1 717 ? -7.092 22.945 -4.453 1.00 83.19 717 VAL A O 1
ATOM 5676 N N . GLY A 1 718 ? -6.863 21.799 -6.379 1.00 85.19 718 GLY A N 1
ATOM 5677 C CA . GLY A 1 718 ? -6.380 22.921 -7.191 1.00 85.19 718 GLY A CA 1
ATOM 5678 C C . GLY A 1 718 ? -4.858 23.047 -7.272 1.00 85.19 718 GLY A C 1
ATOM 5679 O O . GLY A 1 718 ? -4.368 23.948 -7.959 1.00 85.19 718 GLY A O 1
ATOM 5680 N N . CYS A 1 719 ? -4.109 22.152 -6.621 1.00 88.31 719 CYS A N 1
ATOM 5681 C CA . CYS A 1 719 ? -2.661 22.096 -6.785 1.00 88.31 719 CYS A CA 1
ATOM 5682 C C . CYS A 1 719 ? -2.283 21.677 -8.222 1.00 88.31 719 CYS A C 1
ATOM 5684 O O . CYS A 1 719 ? -3.016 20.957 -8.901 1.00 88.31 719 CYS A O 1
ATOM 5686 N N . ASN A 1 720 ? -1.154 22.185 -8.721 1.00 89.50 720 ASN A N 1
ATOM 5687 C CA . ASN A 1 720 ? -0.586 21.818 -10.023 1.00 89.50 720 ASN A CA 1
ATOM 5688 C C . ASN A 1 720 ? 0.938 22.014 -10.014 1.00 89.50 720 ASN A C 1
ATOM 5690 O O . ASN A 1 720 ? 1.448 22.845 -9.266 1.00 89.50 720 ASN A O 1
ATOM 5694 N N . TRP A 1 721 ? 1.661 21.296 -10.877 1.00 92.12 721 TRP A N 1
ATOM 5695 C CA . TRP A 1 721 ? 3.129 21.331 -10.901 1.00 92.12 721 TRP A CA 1
ATOM 5696 C C . TRP A 1 721 ? 3.723 22.603 -11.516 1.00 92.12 721 TRP A C 1
ATOM 5698 O O . TRP A 1 721 ? 4.880 22.930 -11.251 1.00 92.12 721 TRP A O 1
ATOM 5708 N N . ALA A 1 722 ? 2.944 23.347 -12.307 1.00 89.12 722 ALA A N 1
ATOM 5709 C CA . ALA A 1 722 ? 3.428 24.526 -13.021 1.00 89.12 722 ALA A CA 1
ATOM 5710 C C . ALA A 1 722 ? 3.642 25.739 -12.103 1.00 89.12 722 ALA A C 1
ATOM 5712 O O . ALA A 1 722 ? 4.509 26.576 -12.365 1.00 89.12 722 ALA A O 1
ATOM 5713 N N . LYS A 1 723 ? 2.851 25.864 -11.031 1.00 87.81 723 LYS A N 1
ATOM 5714 C CA . LYS A 1 723 ? 2.966 26.971 -10.082 1.00 87.81 723 LYS A CA 1
ATOM 5715 C C . LYS A 1 723 ? 2.672 26.516 -8.663 1.00 87.81 723 LYS A C 1
ATOM 5717 O O . LYS A 1 723 ? 1.597 26.000 -8.379 1.00 87.81 723 LYS A O 1
ATOM 5722 N N . PHE A 1 724 ? 3.590 26.848 -7.763 1.00 91.69 724 PHE A N 1
ATOM 5723 C CA . PHE A 1 724 ? 3.373 26.639 -6.344 1.00 91.69 724 PHE A CA 1
ATOM 5724 C C . PHE A 1 724 ? 2.341 27.613 -5.768 1.00 91.69 724 PHE A C 1
ATOM 5726 O O . PHE A 1 724 ? 2.452 28.830 -5.947 1.00 91.69 724 PHE A O 1
ATOM 5733 N N . ASP A 1 725 ? 1.373 27.071 -5.035 1.00 91.62 725 ASP A N 1
ATOM 5734 C CA . ASP A 1 725 ? 0.432 27.818 -4.206 1.00 91.62 725 ASP A CA 1
ATOM 5735 C C . ASP A 1 725 ? 0.195 27.052 -2.906 1.00 91.62 725 ASP A C 1
ATOM 5737 O O . ASP A 1 725 ? -0.513 26.043 -2.889 1.00 91.62 725 ASP A O 1
ATOM 5741 N N . TRP A 1 726 ? 0.771 27.549 -1.809 1.00 91.75 726 TRP A N 1
ATOM 5742 C CA . TRP A 1 726 ? 0.655 26.903 -0.504 1.00 91.75 726 TRP A CA 1
ATOM 5743 C C . TRP A 1 726 ? -0.806 26.706 -0.064 1.00 91.75 726 TRP A C 1
ATOM 5745 O O . TRP A 1 726 ? -1.109 25.733 0.617 1.00 91.75 726 TRP A O 1
ATOM 5755 N N . SER A 1 727 ? -1.742 27.573 -0.470 1.00 91.38 727 SER A N 1
ATOM 5756 C CA . SER A 1 727 ? -3.154 27.437 -0.072 1.00 91.38 727 SER A CA 1
ATOM 5757 C C . SER A 1 727 ? -3.821 26.151 -0.578 1.00 91.38 727 SER A C 1
ATOM 5759 O O . SER A 1 727 ? -4.885 25.775 -0.090 1.00 91.38 727 SER A O 1
ATOM 5761 N N . THR A 1 728 ? -3.177 25.472 -1.529 1.00 90.81 728 THR A N 1
ATOM 5762 C CA . THR A 1 728 ? -3.609 24.196 -2.106 1.00 90.81 728 THR A CA 1
ATOM 5763 C C . THR A 1 728 ? -2.814 22.995 -1.584 1.00 90.81 728 THR A C 1
ATOM 5765 O O . THR A 1 728 ? -3.042 21.888 -2.054 1.00 90.81 728 THR A O 1
ATOM 5768 N N . TRP A 1 729 ? -1.900 23.181 -0.624 1.00 91.88 729 TRP A N 1
ATOM 5769 C CA . TRP A 1 729 ? -1.095 22.118 -0.008 1.00 91.88 729 TRP A CA 1
ATOM 5770 C C . TRP A 1 729 ? -1.427 21.959 1.482 1.00 91.88 729 TRP A C 1
ATOM 5772 O O . TRP A 1 729 ? -1.684 22.936 2.187 1.00 91.88 729 TRP A O 1
ATOM 5782 N N . GLU A 1 730 ? -1.392 20.722 1.974 1.00 91.38 730 GLU A N 1
ATOM 5783 C CA . GLU A 1 730 ? -1.549 20.384 3.391 1.00 91.38 730 GLU A CA 1
ATOM 5784 C C . GLU A 1 730 ? -0.189 19.995 3.996 1.00 91.38 730 GLU A C 1
ATOM 5786 O O . GLU A 1 730 ? 0.541 19.179 3.430 1.00 91.38 730 GLU A O 1
ATOM 5791 N N . ASP A 1 731 ? 0.147 20.561 5.161 1.00 93.19 731 ASP A N 1
ATOM 5792 C CA . ASP A 1 731 ? 1.228 20.058 6.016 1.00 93.19 731 ASP A CA 1
ATOM 5793 C C . ASP A 1 731 ? 0.653 18.935 6.890 1.00 93.19 731 ASP A C 1
ATOM 5795 O O . ASP A 1 731 ? -0.232 19.153 7.715 1.00 93.19 731 ASP A O 1
ATOM 5799 N N . GLU A 1 732 ? 1.112 17.701 6.691 1.00 92.38 732 GLU A N 1
ATOM 5800 C CA . GLU A 1 732 ? 0.531 16.535 7.372 1.00 92.38 732 GLU A CA 1
ATOM 5801 C C . GLU A 1 732 ? 1.036 16.369 8.814 1.00 92.38 732 GLU A C 1
ATOM 5803 O O . GLU A 1 732 ? 0.566 15.495 9.557 1.00 92.38 732 GLU A O 1
ATOM 5808 N N . MET A 1 733 ? 2.020 17.177 9.215 1.00 92.44 733 MET A N 1
ATOM 5809 C CA . MET A 1 733 ? 2.653 17.139 10.532 1.00 92.44 733 MET A CA 1
ATOM 5810 C C . MET A 1 733 ? 2.199 18.271 11.440 1.00 92.44 733 MET A C 1
ATOM 5812 O O . MET A 1 733 ? 2.140 18.066 12.658 1.00 92.44 733 MET A O 1
ATOM 5816 N N . ASN A 1 734 ? 1.890 19.425 10.857 1.00 90.56 734 ASN A N 1
ATOM 5817 C CA . ASN A 1 734 ? 1.612 20.666 11.562 1.00 90.56 734 ASN A CA 1
ATOM 5818 C C . ASN A 1 734 ? 0.206 21.183 11.229 1.00 90.56 734 ASN A C 1
ATOM 5820 O O . ASN A 1 734 ? -0.289 20.988 10.126 1.00 90.56 734 ASN A O 1
ATOM 5824 N N . ASP A 1 735 ? -0.443 21.855 12.186 1.00 85.50 735 ASP A N 1
ATOM 5825 C CA . ASP A 1 735 ? -1.767 22.453 11.944 1.00 85.50 735 ASP A CA 1
ATOM 5826 C C . ASP A 1 735 ? -1.694 23.584 10.898 1.00 85.50 735 ASP A C 1
ATOM 5828 O O . ASP A 1 735 ? -2.624 23.760 10.114 1.00 85.50 735 ASP A O 1
ATOM 5832 N N . ASP A 1 736 ? -0.568 24.303 10.882 1.00 86.88 736 ASP A N 1
ATOM 5833 C CA . ASP A 1 736 ? -0.209 25.337 9.917 1.00 86.88 736 ASP A CA 1
ATOM 5834 C C . ASP A 1 736 ? 1.205 25.063 9.380 1.00 86.88 736 ASP A C 1
ATOM 5836 O O . ASP A 1 736 ? 2.049 24.531 10.110 1.00 86.88 736 ASP A O 1
ATOM 5840 N N . PRO A 1 737 ? 1.510 25.464 8.137 1.00 87.31 737 PRO A N 1
ATOM 5841 C CA . PRO A 1 737 ? 2.834 25.271 7.561 1.00 87.31 737 PRO A CA 1
ATOM 5842 C C . PRO A 1 737 ? 3.938 26.002 8.306 1.00 87.31 737 PRO A C 1
ATOM 5844 O O . PRO A 1 737 ? 3.846 27.202 8.580 1.00 87.31 737 PRO A O 1
ATOM 5847 N N . THR A 1 738 ? 5.054 25.312 8.527 1.00 93.94 738 THR A N 1
ATOM 5848 C CA . THR A 1 738 ? 6.262 25.991 8.992 1.00 93.94 738 THR A CA 1
ATOM 5849 C C . THR A 1 738 ? 6.904 26.779 7.851 1.00 93.94 738 THR A C 1
ATOM 5851 O O . THR A 1 738 ? 6.859 26.391 6.681 1.00 93.94 738 THR A O 1
ATOM 5854 N N . GLU A 1 739 ? 7.550 27.897 8.192 1.00 94.06 739 GLU A N 1
ATOM 5855 C CA . GLU A 1 739 ? 8.330 28.696 7.237 1.00 94.06 739 GLU A CA 1
ATOM 5856 C C . GLU A 1 739 ? 9.365 27.835 6.500 1.00 94.06 739 GLU A C 1
ATOM 5858 O O . GLU A 1 739 ? 9.580 27.988 5.300 1.00 94.06 739 GLU A O 1
ATOM 5863 N N . THR A 1 740 ? 9.975 26.893 7.223 1.00 94.81 740 THR A N 1
ATOM 5864 C CA . THR A 1 740 ? 11.013 26.013 6.684 1.00 94.81 740 THR A CA 1
ATOM 5865 C C . THR A 1 740 ? 10.450 25.057 5.629 1.00 94.81 740 THR A C 1
ATOM 5867 O O . THR A 1 740 ? 11.059 24.913 4.568 1.00 94.81 740 THR A O 1
ATOM 5870 N N . ASN A 1 741 ? 9.260 24.489 5.865 1.00 95.38 741 ASN A N 1
ATOM 5871 C CA . ASN A 1 741 ? 8.569 23.627 4.904 1.00 95.38 741 ASN A CA 1
ATOM 5872 C C . ASN A 1 741 ? 8.160 24.427 3.670 1.00 95.38 741 ASN A C 1
ATOM 5874 O O . ASN A 1 741 ? 8.437 24.007 2.549 1.00 95.38 741 ASN A O 1
ATOM 5878 N N . ARG A 1 742 ? 7.588 25.626 3.858 1.00 94.12 742 ARG A N 1
ATOM 5879 C CA . ARG A 1 742 ? 7.194 26.489 2.737 1.00 94.12 742 ARG A CA 1
ATOM 5880 C C . ARG A 1 742 ? 8.376 26.812 1.825 1.00 94.12 742 ARG A C 1
ATOM 5882 O O . ARG A 1 742 ? 8.288 26.592 0.621 1.00 94.12 742 ARG A O 1
ATOM 5889 N N . VAL A 1 743 ? 9.492 27.267 2.395 1.00 95.31 743 VAL A N 1
ATOM 5890 C CA . VAL A 1 743 ? 10.701 27.611 1.628 1.00 95.31 743 VAL A CA 1
ATOM 5891 C C . VAL A 1 743 ? 11.283 26.392 0.907 1.00 95.31 743 VAL A C 1
ATOM 5893 O O . VAL A 1 743 ? 11.752 26.517 -0.224 1.00 95.31 743 VAL A O 1
ATOM 5896 N N . ALA A 1 744 ? 11.272 25.214 1.534 1.00 96.44 744 ALA A N 1
ATOM 5897 C CA . ALA A 1 744 ? 11.775 23.993 0.911 1.00 96.44 744 ALA A CA 1
ATOM 5898 C C . ALA A 1 744 ? 10.950 23.598 -0.325 1.00 96.44 744 ALA A C 1
ATOM 5900 O O . ALA A 1 744 ? 11.517 23.316 -1.381 1.00 96.44 744 ALA A O 1
ATOM 5901 N N . VAL A 1 745 ? 9.619 23.658 -0.233 1.00 95.25 745 VAL A N 1
ATOM 5902 C CA . VAL A 1 745 ? 8.731 23.350 -1.365 1.00 95.25 745 VAL A CA 1
ATOM 5903 C C . VAL A 1 745 ? 8.820 24.419 -2.452 1.00 95.25 745 VAL A C 1
ATOM 5905 O O . VAL A 1 745 ? 8.884 24.080 -3.629 1.00 95.25 745 VAL A O 1
ATOM 5908 N N . GLU A 1 746 ? 8.911 25.702 -2.091 1.00 95.69 746 GLU A N 1
ATOM 5909 C CA . GLU A 1 746 ? 9.147 26.789 -3.053 1.00 95.69 746 GLU A CA 1
ATOM 5910 C C . GLU A 1 746 ? 10.428 26.557 -3.864 1.00 95.69 746 GLU A C 1
ATOM 5912 O O . GLU A 1 746 ? 10.416 26.688 -5.089 1.00 95.69 746 GLU A O 1
ATOM 5917 N N . LYS A 1 747 ? 11.524 26.160 -3.204 1.00 96.56 747 LYS A N 1
ATOM 5918 C CA . LYS A 1 747 ? 12.788 25.810 -3.871 1.00 96.56 747 LYS A CA 1
ATOM 5919 C C . LYS A 1 747 ? 12.649 24.581 -4.761 1.00 96.56 747 LYS A C 1
ATOM 5921 O O . LYS A 1 747 ? 13.163 24.587 -5.876 1.00 96.56 747 LYS A O 1
ATOM 5926 N N . PHE A 1 748 ? 11.930 23.555 -4.310 1.00 97.06 748 PHE A N 1
ATOM 5927 C CA . PHE A 1 748 ? 11.649 22.383 -5.134 1.00 97.06 748 PHE A CA 1
ATOM 5928 C C . PHE A 1 748 ? 10.866 22.763 -6.401 1.00 97.06 748 PHE A C 1
ATOM 5930 O O . PHE A 1 748 ? 11.237 22.361 -7.501 1.00 97.06 748 PHE A O 1
ATOM 5937 N N . TYR A 1 749 ? 9.856 23.629 -6.280 1.00 95.81 749 TYR A N 1
ATOM 5938 C CA . TYR A 1 749 ? 9.103 24.146 -7.425 1.00 95.81 749 TYR A CA 1
ATOM 5939 C C . TYR A 1 749 ? 9.951 24.995 -8.377 1.00 95.81 749 TYR A C 1
ATOM 5941 O O . TYR A 1 749 ? 9.764 24.914 -9.592 1.00 95.81 749 TYR A O 1
ATOM 5949 N N . GLN A 1 750 ? 10.880 25.798 -7.848 1.00 95.62 750 GLN A N 1
ATOM 5950 C CA . GLN A 1 750 ? 11.853 26.540 -8.656 1.00 95.62 750 GLN A CA 1
ATOM 5951 C C . GLN A 1 750 ? 12.761 25.590 -9.441 1.00 95.62 750 GLN A C 1
ATOM 5953 O O . GLN A 1 750 ? 13.007 25.830 -10.620 1.00 95.62 750 GLN A O 1
ATOM 5958 N N . PHE A 1 751 ? 13.213 24.504 -8.811 1.00 96.88 751 PHE A N 1
ATOM 5959 C CA . PHE A 1 751 ? 14.016 23.472 -9.456 1.00 96.88 751 PHE A CA 1
ATOM 5960 C C . PHE A 1 751 ? 13.231 22.757 -10.571 1.00 96.88 751 PHE A C 1
ATOM 5962 O O . PHE A 1 751 ? 13.643 22.810 -11.730 1.00 96.88 751 PHE A O 1
ATOM 5969 N N . ILE A 1 752 ? 12.063 22.169 -10.272 1.00 95.81 752 ILE A N 1
ATOM 5970 C CA . ILE A 1 752 ? 11.320 21.357 -11.257 1.00 95.81 752 ILE A CA 1
ATOM 5971 C C . ILE A 1 752 ? 10.809 22.182 -12.449 1.00 95.81 752 ILE A C 1
ATOM 5973 O O . ILE A 1 752 ? 10.687 21.665 -13.562 1.00 95.81 752 ILE A O 1
ATOM 5977 N N . ASN A 1 753 ? 10.542 23.478 -12.253 1.00 93.81 753 ASN A N 1
ATOM 5978 C CA . ASN A 1 753 ? 10.125 24.387 -13.324 1.00 93.81 753 ASN A CA 1
ATOM 5979 C C . ASN A 1 753 ? 11.296 25.147 -13.968 1.00 93.81 753 ASN A C 1
ATOM 5981 O O . ASN A 1 753 ? 11.112 25.775 -15.010 1.00 93.81 753 ASN A O 1
ATOM 5985 N N . GLY A 1 754 ? 12.498 25.062 -13.398 1.00 92.06 754 GLY A N 1
ATOM 5986 C CA . GLY A 1 754 ? 13.704 25.698 -13.913 1.00 92.06 754 GLY A CA 1
ATOM 5987 C C . GLY A 1 754 ? 14.358 24.930 -15.063 1.00 92.06 754 GLY A C 1
ATOM 5988 O O . GLY A 1 754 ? 13.980 23.803 -15.400 1.00 92.06 754 GLY A O 1
ATOM 5989 N N . SER A 1 755 ? 15.380 25.555 -15.653 1.00 92.25 755 SER A N 1
ATOM 5990 C CA . SER A 1 755 ? 16.288 24.922 -16.622 1.00 92.25 755 SER A CA 1
ATOM 5991 C C . SER A 1 755 ? 17.311 23.992 -15.964 1.00 92.25 755 SER A C 1
ATOM 5993 O O . SER A 1 755 ? 18.055 23.320 -16.666 1.00 92.25 755 SER A O 1
ATOM 5995 N N . ASP A 1 756 ? 17.371 23.985 -14.630 1.00 93.38 756 ASP A N 1
ATOM 5996 C CA . ASP A 1 756 ? 18.338 23.208 -13.853 1.00 93.38 756 ASP A CA 1
ATOM 5997 C C . ASP A 1 756 ? 17.890 21.759 -13.596 1.00 93.38 756 ASP A C 1
ATOM 5999 O O . ASP A 1 756 ? 18.663 20.950 -13.088 1.00 93.38 756 ASP A O 1
ATOM 6003 N N . PHE A 1 757 ? 16.660 21.398 -13.984 1.00 96.81 757 PHE A N 1
ATOM 6004 C CA . PHE A 1 757 ? 16.202 20.009 -13.980 1.00 96.81 757 PHE A CA 1
ATOM 6005 C C . PHE A 1 757 ? 16.938 19.229 -15.076 1.00 96.81 757 PHE A C 1
ATOM 6007 O O . PHE A 1 757 ? 16.488 19.130 -16.214 1.00 96.81 757 PHE A O 1
ATOM 6014 N N . THR A 1 758 ? 18.083 18.670 -14.699 1.00 97.06 758 THR A N 1
ATOM 6015 C CA . THR A 1 758 ? 18.970 17.864 -15.541 1.00 97.06 758 THR A CA 1
ATOM 6016 C C . THR A 1 758 ? 19.258 16.521 -14.874 1.00 97.06 758 THR A C 1
ATOM 6018 O O . THR A 1 758 ? 19.039 16.360 -13.672 1.00 97.06 758 THR A O 1
ATOM 6021 N N . LYS A 1 759 ? 19.795 15.557 -15.631 1.00 96.56 759 LYS A N 1
ATOM 6022 C CA . LYS A 1 759 ? 20.167 14.232 -15.105 1.00 96.56 759 LYS A CA 1
ATOM 6023 C C . LYS A 1 759 ? 21.198 14.306 -13.966 1.00 96.56 759 LYS A C 1
ATOM 6025 O O . LYS A 1 759 ? 21.154 13.490 -13.053 1.00 96.56 759 LYS A O 1
ATOM 6030 N N . GLU A 1 760 ? 22.073 15.316 -13.976 1.00 97.06 760 GLU A N 1
ATOM 6031 C CA . GLU A 1 760 ? 23.067 15.550 -12.916 1.00 97.06 760 GLU A CA 1
ATOM 6032 C C . GLU A 1 760 ? 22.453 16.173 -11.650 1.00 97.06 760 GLU A C 1
ATOM 6034 O O . GLU A 1 760 ? 22.832 15.828 -10.529 1.00 97.06 760 GLU A O 1
ATOM 6039 N N . ASN A 1 761 ? 21.509 17.106 -11.808 1.00 97.50 761 ASN A N 1
ATOM 6040 C CA . ASN A 1 761 ? 20.976 17.882 -10.684 1.00 97.50 761 ASN A CA 1
ATOM 6041 C C . ASN A 1 761 ? 19.705 17.285 -10.078 1.00 97.50 761 ASN A C 1
ATOM 6043 O O . ASN A 1 761 ? 19.444 17.511 -8.899 1.00 97.50 761 ASN A O 1
ATOM 6047 N N . ALA A 1 762 ? 18.944 16.474 -10.816 1.00 97.69 762 ALA A N 1
ATOM 6048 C CA . ALA A 1 762 ? 17.742 15.836 -10.285 1.00 97.69 762 ALA A CA 1
ATOM 6049 C C . ALA A 1 762 ? 18.003 14.969 -9.038 1.00 97.69 762 ALA A C 1
ATOM 6051 O O . ALA A 1 762 ? 17.292 15.169 -8.053 1.00 97.69 762 ALA A O 1
ATOM 6052 N N . PRO A 1 763 ? 19.056 14.127 -8.967 1.00 97.12 763 PRO A N 1
ATOM 6053 C CA . PRO A 1 763 ? 19.378 13.378 -7.747 1.00 97.12 763 PRO A CA 1
ATOM 6054 C C . PRO A 1 763 ? 19.698 14.249 -6.518 1.00 97.12 763 PRO A C 1
ATOM 6056 O O . PRO A 1 763 ? 19.626 13.767 -5.391 1.00 97.12 763 PRO A O 1
ATOM 6059 N N . LYS A 1 764 ? 20.036 15.535 -6.706 1.00 97.12 764 LYS A N 1
ATOM 6060 C CA . LYS A 1 764 ? 20.302 16.491 -5.612 1.00 97.12 764 LYS A CA 1
ATOM 6061 C C . LYS A 1 764 ? 19.011 17.040 -4.984 1.00 97.12 764 LYS A C 1
ATOM 6063 O O . LYS A 1 764 ? 19.066 17.661 -3.928 1.00 97.12 764 LYS A O 1
ATOM 6068 N N . HIS A 1 765 ? 17.863 16.817 -5.629 1.00 97.75 765 HIS A N 1
ATOM 6069 C CA . HIS A 1 765 ? 16.556 17.342 -5.221 1.00 97.75 765 HIS A CA 1
ATOM 6070 C C . HIS A 1 765 ? 15.449 16.282 -5.162 1.00 97.75 765 HIS A C 1
ATOM 6072 O O . HIS A 1 765 ? 14.387 16.521 -4.589 1.00 97.75 765 HIS A O 1
ATOM 6078 N N . MET A 1 766 ? 15.671 15.109 -5.749 1.00 98.06 766 MET A N 1
ATOM 6079 C CA . MET A 1 766 ? 14.681 14.050 -5.913 1.00 98.06 766 MET A CA 1
ATOM 6080 C C . MET A 1 766 ? 15.327 12.698 -5.628 1.00 98.06 766 MET A C 1
ATOM 6082 O O . MET A 1 766 ? 16.403 12.403 -6.148 1.00 98.06 766 MET A O 1
ATOM 6086 N N . ASN A 1 767 ? 14.649 11.841 -4.864 1.00 97.00 767 ASN A N 1
ATOM 6087 C CA . ASN A 1 767 ? 15.036 10.436 -4.805 1.00 97.00 767 ASN A CA 1
ATOM 6088 C C . ASN A 1 767 ? 14.569 9.738 -6.088 1.00 97.00 767 ASN A C 1
ATOM 6090 O O . ASN A 1 767 ? 13.432 9.277 -6.174 1.00 97.00 767 ASN A O 1
ATOM 6094 N N . ILE A 1 768 ? 15.432 9.696 -7.104 1.00 97.06 768 ILE A N 1
ATOM 6095 C CA . ILE A 1 768 ? 15.075 9.235 -8.454 1.00 97.06 768 ILE A CA 1
ATOM 6096 C C . ILE A 1 768 ? 14.443 7.840 -8.452 1.00 97.06 768 ILE A C 1
ATOM 6098 O O . ILE A 1 768 ? 13.453 7.626 -9.145 1.00 97.06 768 ILE A O 1
ATOM 6102 N N . ASN A 1 769 ? 14.926 6.924 -7.612 1.00 95.88 769 ASN A N 1
ATOM 6103 C CA . ASN A 1 769 ? 14.352 5.585 -7.483 1.00 95.88 769 ASN A CA 1
ATOM 6104 C C . ASN A 1 769 ? 12.881 5.616 -7.042 1.00 95.88 769 ASN A C 1
ATOM 6106 O O . ASN A 1 769 ? 12.047 4.899 -7.603 1.00 95.88 769 ASN A O 1
ATOM 6110 N N . ASP A 1 770 ? 12.549 6.477 -6.078 1.00 96.81 770 ASP A N 1
ATOM 6111 C CA . ASP A 1 770 ? 11.176 6.640 -5.605 1.00 96.81 770 ASP A CA 1
ATOM 6112 C C . ASP A 1 770 ? 10.280 7.267 -6.670 1.00 96.81 770 ASP A C 1
ATOM 6114 O O . ASP A 1 770 ? 9.162 6.799 -6.876 1.00 96.81 770 ASP A O 1
ATOM 6118 N N . TRP A 1 771 ? 10.781 8.272 -7.388 1.00 97.81 771 TRP A N 1
ATOM 6119 C CA . TRP A 1 771 ? 10.052 8.919 -8.479 1.00 97.81 771 TRP A CA 1
ATOM 6120 C C . TRP A 1 771 ? 9.803 7.982 -9.667 1.00 97.81 771 TRP A C 1
ATOM 6122 O O . TRP A 1 771 ? 8.710 8.013 -10.230 1.00 97.81 771 TRP A O 1
ATOM 6132 N N . ILE A 1 772 ? 10.764 7.121 -10.016 1.00 97.69 772 ILE A N 1
ATOM 6133 C CA . ILE A 1 772 ? 10.603 6.101 -11.064 1.00 97.69 772 ILE A CA 1
ATOM 6134 C C . ILE A 1 772 ? 9.543 5.071 -10.661 1.00 97.69 772 ILE A C 1
ATOM 6136 O O . ILE A 1 772 ? 8.621 4.814 -11.436 1.00 97.69 772 ILE A O 1
ATOM 6140 N N . ASP A 1 773 ? 9.632 4.505 -9.449 1.00 96.94 773 ASP A N 1
ATOM 6141 C CA . ASP A 1 773 ? 8.637 3.531 -8.975 1.00 96.94 773 ASP A CA 1
ATOM 6142 C C . ASP A 1 773 ? 7.233 4.157 -8.956 1.00 96.94 773 ASP A C 1
ATOM 6144 O O . ASP A 1 773 ? 6.259 3.541 -9.390 1.00 96.94 773 ASP A O 1
ATOM 6148 N N . TYR A 1 774 ? 7.128 5.405 -8.496 1.00 97.19 774 TYR A N 1
ATOM 6149 C CA . TYR A 1 774 ? 5.868 6.135 -8.445 1.00 97.19 774 TYR A CA 1
ATOM 6150 C C . TYR A 1 774 ? 5.296 6.411 -9.844 1.00 97.19 774 TYR A C 1
ATOM 6152 O O . TYR A 1 774 ? 4.114 6.159 -10.077 1.00 97.19 774 TYR A O 1
ATOM 6160 N N . PHE A 1 775 ? 6.130 6.849 -10.795 1.00 96.69 775 PHE A N 1
ATOM 6161 C CA . PHE A 1 775 ? 5.736 7.070 -12.191 1.00 96.69 775 PHE A CA 1
ATOM 6162 C C . PHE A 1 775 ? 5.161 5.797 -12.826 1.00 96.69 775 PHE A C 1
ATOM 6164 O O . PHE A 1 775 ? 4.083 5.837 -13.425 1.00 96.69 775 PHE A O 1
ATOM 6171 N N . ILE A 1 776 ? 5.843 4.659 -12.649 1.00 96.62 776 ILE A N 1
ATOM 6172 C CA . ILE A 1 776 ? 5.383 3.363 -13.164 1.00 96.62 776 ILE A CA 1
ATOM 6173 C C . ILE A 1 776 ? 4.012 3.015 -12.576 1.00 96.62 776 ILE A C 1
ATOM 6175 O O . ILE A 1 776 ? 3.100 2.659 -13.321 1.00 96.62 776 ILE A O 1
ATOM 6179 N N . PHE A 1 777 ? 3.830 3.155 -11.261 1.00 96.19 777 PHE A N 1
ATOM 6180 C CA . PHE A 1 777 ? 2.569 2.809 -10.603 1.00 96.19 777 PHE A CA 1
ATOM 6181 C C . PHE A 1 777 ? 1.410 3.735 -10.992 1.00 96.19 777 PHE A C 1
ATOM 6183 O O . PHE A 1 777 ? 0.301 3.237 -11.201 1.00 96.19 777 PHE A O 1
ATOM 6190 N N . ILE A 1 778 ? 1.638 5.046 -11.148 1.00 93.62 778 ILE A N 1
ATOM 6191 C CA . ILE A 1 778 ? 0.592 5.950 -11.652 1.00 93.62 778 ILE A CA 1
ATOM 6192 C C . ILE A 1 778 ? 0.130 5.516 -13.037 1.00 93.62 778 ILE A C 1
ATOM 6194 O O . ILE A 1 778 ? -1.077 5.431 -13.279 1.00 93.62 778 ILE A O 1
ATOM 6198 N N . GLN A 1 779 ? 1.075 5.240 -13.936 1.00 91.62 779 GLN A N 1
ATOM 6199 C CA . GLN A 1 779 ? 0.757 4.854 -15.303 1.00 91.62 779 GLN A CA 1
ATOM 6200 C C . GLN A 1 779 ? 0.015 3.512 -15.312 1.00 91.62 779 GLN A C 1
ATOM 6202 O O . GLN A 1 779 ? -1.133 3.460 -15.761 1.00 91.62 779 GLN A O 1
ATOM 6207 N N . VAL A 1 780 ? 0.609 2.463 -14.728 1.00 93.81 780 VAL A N 1
ATOM 6208 C CA . VAL A 1 780 ? 0.065 1.094 -14.728 1.00 93.81 780 VAL A CA 1
ATOM 6209 C C . VAL A 1 780 ? -1.345 1.038 -14.150 1.00 93.81 780 VAL A C 1
ATOM 6211 O O . VAL A 1 780 ? -2.227 0.455 -14.772 1.00 93.81 780 VAL A O 1
ATOM 6214 N N . PHE A 1 781 ? -1.598 1.687 -13.009 1.00 93.94 781 PHE A N 1
ATOM 6215 C CA . PHE A 1 781 ? -2.911 1.651 -12.354 1.00 93.94 781 PHE A CA 1
ATOM 6216 C C . PHE A 1 781 ? -3.842 2.807 -12.746 1.00 93.94 781 PHE A C 1
ATOM 6218 O O . PHE A 1 781 ? -4.961 2.887 -12.225 1.00 93.94 781 PHE A O 1
ATOM 6225 N N . ARG A 1 782 ? -3.426 3.666 -13.691 1.00 91.44 782 ARG A N 1
ATOM 6226 C CA . ARG A 1 782 ? -4.185 4.823 -14.204 1.00 91.44 782 ARG A CA 1
ATOM 6227 C C . ARG A 1 782 ? -4.620 5.777 -13.085 1.00 91.44 782 ARG A C 1
ATOM 6229 O O . ARG A 1 782 ? -5.772 6.209 -13.025 1.00 91.44 782 ARG A O 1
ATOM 6236 N N . LEU A 1 783 ? -3.694 6.088 -12.180 1.00 91.75 783 LEU A N 1
ATOM 6237 C CA . LEU A 1 783 ? -3.948 6.854 -10.958 1.00 91.75 783 LEU A CA 1
ATOM 6238 C C . LEU A 1 783 ? -4.054 8.363 -11.237 1.00 91.75 783 LEU A C 1
ATOM 6240 O O . LEU A 1 783 ? -3.168 9.138 -10.889 1.00 91.75 783 LEU A O 1
ATOM 6244 N N . ARG A 1 784 ? -5.152 8.784 -11.878 1.00 87.94 784 ARG A N 1
ATOM 6245 C CA . ARG A 1 784 ? -5.384 10.183 -12.283 1.00 87.94 784 ARG A CA 1
ATOM 6246 C C . ARG A 1 784 ? -5.187 11.187 -11.154 1.00 87.94 784 ARG A C 1
ATOM 6248 O O . ARG A 1 784 ? -4.599 12.233 -11.374 1.00 87.94 784 ARG A O 1
ATOM 6255 N N . ASP A 1 785 ? -5.742 10.886 -9.987 1.00 86.25 785 ASP A N 1
ATOM 6256 C CA . ASP A 1 785 ? -5.764 11.803 -8.845 1.00 86.25 785 ASP A CA 1
ATOM 6257 C C . ASP A 1 785 ? -4.488 11.702 -7.998 1.00 86.25 785 ASP A C 1
ATOM 6259 O O . ASP A 1 785 ? -4.460 12.244 -6.906 1.00 86.25 785 ASP A O 1
ATOM 6263 N N . ASN A 1 786 ? -3.462 10.972 -8.458 1.00 92.00 786 ASN A N 1
ATOM 6264 C CA . ASN A 1 786 ? -2.195 10.765 -7.751 1.00 92.00 786 ASN A CA 1
ATOM 6265 C C . ASN A 1 786 ? -1.001 11.438 -8.443 1.00 92.00 786 ASN A C 1
ATOM 6267 O O . ASN A 1 786 ? 0.127 11.317 -7.978 1.00 92.00 786 ASN A O 1
ATOM 6271 N N . ASP A 1 787 ? -1.207 12.144 -9.557 1.00 90.19 787 ASP A N 1
ATOM 6272 C CA . ASP A 1 787 ? -0.117 12.851 -10.236 1.00 90.19 787 ASP A CA 1
ATOM 6273 C C . ASP A 1 787 ? 0.425 14.037 -9.436 1.00 90.19 787 ASP A C 1
ATOM 6275 O O . ASP A 1 787 ? 1.610 14.353 -9.526 1.00 90.19 787 ASP A O 1
ATOM 6279 N N . ILE A 1 788 ? -0.425 14.684 -8.646 1.00 90.00 788 ILE A N 1
ATOM 6280 C CA . ILE A 1 788 ? -0.056 15.720 -7.676 1.00 90.00 788 ILE A CA 1
ATOM 6281 C C . ILE A 1 788 ? -0.999 15.765 -6.472 1.00 90.00 788 ILE A C 1
ATOM 6283 O O . ILE A 1 788 ? -0.573 16.076 -5.358 1.00 90.00 788 ILE A O 1
ATOM 6287 N N . HIS A 1 789 ? -2.272 15.429 -6.687 1.00 87.81 789 HIS A N 1
ATOM 6288 C CA . HIS A 1 789 ? -3.241 15.199 -5.619 1.00 87.81 789 HIS A CA 1
ATOM 6289 C C . HIS A 1 789 ? -2.957 13.837 -4.965 1.00 87.81 789 HIS A C 1
ATOM 6291 O O . HIS A 1 789 ? -2.192 13.052 -5.515 1.00 87.81 789 HIS A O 1
ATOM 6297 N N . ASN A 1 790 ? -3.486 13.570 -3.763 1.00 87.75 790 ASN A N 1
ATOM 6298 C CA . ASN A 1 790 ? -3.343 12.287 -3.035 1.00 87.75 790 ASN A CA 1
ATOM 6299 C C . ASN A 1 790 ? -1.920 11.666 -3.060 1.00 87.75 790 ASN A C 1
ATOM 6301 O O . ASN A 1 790 ? -1.728 10.453 -2.972 1.00 87.75 790 ASN A O 1
ATOM 6305 N N . LEU A 1 791 ? -0.905 12.516 -3.161 1.00 91.75 791 LEU A N 1
ATOM 6306 C CA . LEU A 1 791 ? 0.517 12.211 -3.186 1.00 91.75 791 LEU A CA 1
ATOM 6307 C C . LEU A 1 791 ? 1.084 12.711 -1.867 1.00 91.75 791 LEU A C 1
ATOM 6309 O O . LEU A 1 791 ? 0.837 13.854 -1.478 1.00 91.75 791 LEU A O 1
ATOM 6313 N N . ILE A 1 792 ? 1.857 11.871 -1.184 1.00 94.88 792 ILE A N 1
ATOM 6314 C CA . ILE A 1 792 ? 2.646 12.318 -0.039 1.00 94.88 792 ILE A CA 1
ATOM 6315 C C . ILE A 1 792 ? 4.056 12.610 -0.523 1.00 94.88 792 ILE A C 1
ATOM 6317 O O . ILE A 1 792 ? 4.758 11.700 -0.959 1.00 94.88 792 ILE A O 1
ATOM 6321 N N . LEU A 1 793 ? 4.477 13.870 -0.428 1.00 95.75 793 LEU A N 1
ATOM 6322 C CA . LEU A 1 793 ? 5.876 14.239 -0.604 1.00 95.75 793 LEU A CA 1
ATOM 6323 C C . LEU A 1 793 ? 6.569 14.234 0.747 1.00 95.75 793 LEU A C 1
ATOM 6325 O O . LEU A 1 793 ? 6.243 15.023 1.633 1.00 95.75 793 LEU A O 1
ATOM 6329 N N . TYR A 1 794 ? 7.546 13.351 0.868 1.00 96.81 794 TYR A N 1
ATOM 6330 C CA . TYR A 1 794 ? 8.457 13.274 1.992 1.00 96.81 794 TYR A CA 1
ATOM 6331 C C . TYR A 1 794 ? 9.749 14.028 1.684 1.00 96.81 794 TYR A C 1
ATOM 6333 O O . TYR A 1 794 ? 10.281 13.926 0.576 1.00 96.81 794 TYR A O 1
ATOM 6341 N N . SER A 1 795 ? 10.298 14.707 2.687 1.00 96.69 795 SER A N 1
ATOM 6342 C CA . SER A 1 795 ? 11.701 15.112 2.688 1.00 96.69 795 SER A CA 1
ATOM 6343 C C . SER A 1 795 ? 12.298 14.961 4.084 1.00 96.69 795 SER A C 1
ATOM 6345 O O . SER A 1 795 ? 11.610 15.170 5.088 1.00 96.69 795 SER A O 1
ATOM 6347 N N . GLY A 1 796 ? 13.571 14.570 4.140 1.00 94.75 796 GLY A N 1
ATOM 6348 C CA . GLY A 1 796 ? 14.298 14.358 5.387 1.00 94.75 796 GLY A CA 1
ATOM 6349 C C . GLY A 1 796 ? 14.700 15.663 6.076 1.00 94.75 796 GLY A C 1
ATOM 6350 O O . GLY A 1 796 ? 14.265 16.757 5.717 1.00 94.75 796 GLY A O 1
ATOM 6351 N N . LYS A 1 797 ? 15.570 15.541 7.078 1.00 93.75 797 LYS A N 1
ATOM 6352 C CA . LYS A 1 797 ? 15.995 16.636 7.963 1.00 93.75 797 LYS A CA 1
ATOM 6353 C C . LYS A 1 797 ? 16.520 17.874 7.236 1.00 93.75 797 LYS A C 1
ATOM 6355 O O . LYS A 1 797 ? 16.313 18.993 7.697 1.00 93.75 797 LYS A O 1
ATOM 6360 N N . ASP A 1 798 ? 17.221 17.682 6.127 1.00 92.75 798 ASP A N 1
ATOM 6361 C CA . ASP A 1 798 ? 17.798 18.770 5.339 1.00 92.75 798 ASP A CA 1
ATOM 6362 C C . ASP A 1 798 ? 16.776 19.469 4.425 1.00 92.75 798 ASP A C 1
ATOM 6364 O O . ASP A 1 798 ? 17.027 20.587 3.972 1.00 92.75 798 ASP A O 1
ATOM 6368 N N . LYS A 1 799 ? 15.614 18.841 4.198 1.00 95.56 799 LYS A N 1
ATOM 6369 C CA . LYS A 1 799 ? 14.509 19.325 3.364 1.00 95.56 799 LYS A CA 1
ATOM 6370 C C . LYS A 1 799 ? 14.940 19.642 1.925 1.00 95.56 799 LYS A C 1
ATOM 6372 O O . LYS A 1 799 ? 14.430 20.587 1.321 1.00 95.56 799 LYS A O 1
ATOM 6377 N N . THR A 1 800 ? 15.911 18.891 1.391 1.00 95.38 800 THR A N 1
ATOM 6378 C CA . THR A 1 800 ? 16.473 19.137 0.049 1.00 95.38 800 THR A CA 1
ATOM 6379 C C . THR A 1 800 ? 16.038 18.109 -0.989 1.00 95.38 800 THR A C 1
ATOM 6381 O O . THR A 1 800 ? 15.710 18.494 -2.112 1.00 95.38 800 THR A O 1
ATOM 6384 N N . VAL A 1 801 ? 15.993 16.828 -0.607 1.00 97.25 801 VAL A N 1
ATOM 6385 C CA . VAL A 1 801 ? 15.634 15.706 -1.482 1.00 97.25 801 VAL A CA 1
ATOM 6386 C C . VAL A 1 801 ? 14.204 15.258 -1.201 1.00 97.25 801 VAL A C 1
ATOM 6388 O O . VAL A 1 801 ? 13.851 14.956 -0.058 1.00 97.25 801 VAL A O 1
ATOM 6391 N N . PHE A 1 802 ? 13.377 15.205 -2.244 1.00 97.88 802 PHE A N 1
ATOM 6392 C CA . PHE A 1 802 ? 11.957 14.868 -2.153 1.00 97.88 802 PHE A CA 1
ATOM 6393 C C . PHE A 1 802 ? 11.662 13.470 -2.695 1.00 97.88 802 PHE A C 1
ATOM 6395 O O . PHE A 1 802 ? 12.168 13.078 -3.749 1.00 97.88 802 PHE A O 1
ATOM 6402 N N . SER A 1 803 ? 10.801 12.736 -1.989 1.00 97.12 803 SER A N 1
ATOM 6403 C CA . SER A 1 803 ? 10.393 11.366 -2.325 1.00 97.12 803 SER A CA 1
ATOM 6404 C C . SER A 1 803 ? 8.864 11.228 -2.307 1.00 97.12 803 SER A C 1
ATOM 6406 O O . SER A 1 803 ? 8.251 11.587 -1.296 1.00 97.12 803 SER A O 1
ATOM 6408 N N . PRO A 1 804 ? 8.230 10.735 -3.386 1.00 96.38 804 PRO A N 1
ATOM 6409 C CA . PRO A 1 804 ? 6.785 10.558 -3.454 1.00 96.38 804 PRO A CA 1
ATOM 6410 C C . PRO A 1 804 ? 6.329 9.208 -2.877 1.00 96.38 804 PRO A C 1
ATOM 6412 O O . PRO A 1 804 ? 6.967 8.172 -3.069 1.00 96.38 804 PRO A O 1
ATOM 6415 N N . PHE A 1 805 ? 5.176 9.207 -2.208 1.00 95.75 805 PHE A N 1
ATOM 6416 C CA . PHE A 1 805 ? 4.514 8.013 -1.678 1.00 95.75 805 PHE A CA 1
ATOM 6417 C C . PHE A 1 805 ? 3.030 7.981 -2.044 1.00 95.75 805 PHE A C 1
ATOM 6419 O O . PHE A 1 805 ? 2.358 9.015 -2.111 1.00 95.75 805 PHE A O 1
ATOM 6426 N N . LEU A 1 806 ? 2.525 6.769 -2.303 1.00 94.00 806 LEU A N 1
ATOM 6427 C CA . LEU A 1 806 ? 1.143 6.531 -2.724 1.00 94.00 806 LEU A CA 1
ATOM 6428 C C . LEU A 1 806 ? 0.175 6.702 -1.551 1.00 94.00 806 LEU A C 1
ATOM 6430 O O . LEU A 1 806 ? 0.426 6.219 -0.444 1.00 94.00 806 LEU A O 1
ATOM 6434 N N . TYR A 1 807 ? -0.966 7.334 -1.812 1.00 91.31 807 TYR A N 1
ATOM 6435 C CA . TYR A 1 807 ? -2.047 7.498 -0.849 1.00 91.31 807 TYR A CA 1
ATOM 6436 C C . TYR A 1 807 ? -3.392 7.614 -1.582 1.00 91.31 807 TYR A C 1
ATOM 6438 O O . TYR A 1 807 ? -3.431 8.102 -2.697 1.00 91.31 807 TYR A O 1
ATOM 6446 N N . ASP A 1 808 ? -4.482 7.157 -0.962 1.00 89.50 808 ASP A N 1
ATOM 6447 C CA . ASP A 1 808 ? -5.853 7.204 -1.512 1.00 89.50 808 ASP A CA 1
ATOM 6448 C C . ASP A 1 808 ? -5.980 6.671 -2.952 1.00 89.50 808 ASP A C 1
ATOM 6450 O O . ASP A 1 808 ? -5.972 7.413 -3.930 1.00 89.50 808 ASP A O 1
ATOM 6454 N N . LEU A 1 809 ? -6.077 5.344 -3.076 1.00 91.81 809 LEU A N 1
ATOM 6455 C CA . LEU A 1 809 ? -5.991 4.634 -4.362 1.00 91.81 809 LEU A CA 1
ATOM 6456 C C . LEU A 1 809 ? -7.312 3.971 -4.783 1.00 91.81 809 LEU A C 1
ATOM 6458 O O . LEU A 1 809 ? -7.333 3.056 -5.607 1.00 91.81 809 LEU A O 1
ATOM 6462 N N . ASP A 1 810 ? -8.436 4.387 -4.208 1.00 83.31 810 ASP A N 1
ATOM 6463 C CA . ASP A 1 810 ? -9.752 3.798 -4.478 1.00 83.31 810 ASP A CA 1
ATOM 6464 C C . ASP A 1 810 ? -10.269 4.097 -5.902 1.00 83.31 810 ASP A C 1
ATOM 6466 O O . ASP A 1 810 ? -11.076 3.337 -6.447 1.00 83.31 810 ASP A O 1
ATOM 6470 N N . LEU A 1 811 ? -9.746 5.146 -6.547 1.00 87.81 811 LEU A N 1
ATOM 6471 C CA . LEU A 1 811 ? -10.040 5.521 -7.938 1.00 87.81 811 LEU A CA 1
ATOM 6472 C C . LEU A 1 811 ? -9.104 4.869 -8.981 1.00 87.81 811 LEU A C 1
ATOM 6474 O O . LEU A 1 811 ? -9.103 5.269 -10.145 1.00 87.81 811 LEU A O 1
ATOM 6478 N N . ALA A 1 812 ? -8.333 3.852 -8.589 1.00 91.69 812 ALA A N 1
ATOM 6479 C CA . ALA A 1 812 ? -7.452 3.092 -9.477 1.00 91.69 812 ALA A CA 1
ATOM 6480 C C . ALA A 1 812 ? -8.195 2.141 -10.441 1.00 91.69 812 ALA A C 1
ATOM 6482 O O . ALA A 1 812 ? -9.397 1.887 -10.289 1.00 91.69 812 ALA A O 1
ATOM 6483 N N . PHE A 1 813 ? -7.443 1.543 -11.377 1.00 89.00 813 PHE A N 1
ATOM 6484 C CA . PHE A 1 813 ? -7.898 0.593 -12.409 1.00 89.00 813 PHE A CA 1
ATOM 6485 C C . PHE A 1 813 ? -8.812 1.225 -13.460 1.00 89.00 813 PHE A C 1
ATOM 6487 O O . PHE A 1 813 ? -9.930 0.774 -13.690 1.00 89.00 813 PHE A O 1
ATOM 6494 N N . ASN A 1 814 ? -8.317 2.282 -14.108 1.00 78.56 814 ASN A N 1
ATOM 6495 C CA . ASN A 1 814 ? -8.956 2.900 -15.275 1.00 78.56 814 ASN A CA 1
ATOM 6496 C C . ASN A 1 814 ? -10.392 3.410 -15.025 1.00 78.56 814 ASN A C 1
ATOM 6498 O O . ASN A 1 814 ? -11.203 3.478 -15.946 1.00 78.56 814 ASN A O 1
ATOM 6502 N N . VAL A 1 815 ? -10.706 3.815 -13.786 1.00 80.38 815 VAL A N 1
ATOM 6503 C CA . VAL A 1 815 ? -11.959 4.538 -13.475 1.00 80.38 815 VAL A CA 1
ATOM 6504 C C . VAL A 1 815 ? -12.065 5.802 -14.333 1.00 80.38 815 VAL A C 1
ATOM 6506 O O . VAL A 1 815 ? -13.151 6.184 -14.766 1.00 80.38 815 VAL A O 1
ATOM 6509 N N . TYR A 1 816 ? -10.918 6.419 -14.623 1.00 77.69 816 TYR A N 1
ATOM 6510 C CA . TYR A 1 816 ? -10.769 7.463 -15.624 1.00 77.69 816 TYR A CA 1
ATOM 6511 C C . TYR A 1 816 ? -9.805 6.989 -16.708 1.00 77.69 816 TYR A C 1
ATOM 6513 O O . TYR A 1 816 ? -8.755 6.431 -16.388 1.00 77.69 816 TYR A O 1
ATOM 6521 N N . ASN A 1 817 ? -10.121 7.285 -17.973 1.00 80.38 817 ASN A N 1
ATOM 6522 C CA . ASN A 1 817 ? -9.172 7.123 -19.072 1.00 80.38 817 ASN A CA 1
ATOM 6523 C C . ASN A 1 817 ? -8.054 8.164 -18.917 1.00 80.38 817 ASN A C 1
ATOM 6525 O O . ASN A 1 817 ? -8.191 9.308 -19.357 1.00 80.38 817 ASN A O 1
ATOM 6529 N N . TYR A 1 818 ? -6.995 7.788 -18.205 1.00 83.69 818 TYR A N 1
ATOM 6530 C CA . TYR A 1 818 ? -5.926 8.686 -17.790 1.00 83.69 818 TYR A CA 1
ATOM 6531 C C . TYR A 1 818 ? -4.576 8.230 -18.332 1.00 83.69 818 TYR A C 1
ATOM 6533 O O . TYR A 1 818 ? -4.170 7.085 -18.165 1.00 83.69 818 TYR A O 1
ATOM 6541 N N . ASN A 1 819 ? -3.847 9.148 -18.948 1.00 84.31 819 ASN A N 1
ATOM 6542 C CA . ASN A 1 819 ? -2.433 8.985 -19.237 1.00 84.31 819 ASN A CA 1
ATOM 6543 C C . ASN A 1 819 ? -1.750 10.250 -18.747 1.00 84.31 819 ASN A C 1
ATOM 6545 O O . ASN A 1 819 ? -2.144 11.347 -19.146 1.00 84.31 819 ASN A O 1
ATOM 6549 N N . LEU A 1 820 ? -0.736 10.080 -17.909 1.00 87.00 820 LEU A N 1
ATOM 6550 C CA . LEU A 1 820 ? -0.002 11.183 -17.323 1.00 87.00 820 LEU A CA 1
ATOM 6551 C C . LEU A 1 820 ? 0.562 12.119 -18.405 1.00 87.00 820 LEU A C 1
ATOM 6553 O O . LEU A 1 820 ? 0.546 13.337 -18.245 1.00 87.00 820 LEU A O 1
ATOM 6557 N N . GLU A 1 821 ? 0.965 11.560 -19.547 1.00 85.25 821 GLU A N 1
ATOM 6558 C CA . GLU A 1 821 ? 1.538 12.307 -20.669 1.00 85.25 821 GLU A CA 1
ATOM 6559 C C . GLU A 1 821 ? 0.516 13.065 -21.520 1.00 85.25 821 GLU A C 1
ATOM 6561 O O . GLU A 1 821 ? 0.882 13.962 -22.281 1.00 85.25 821 GLU A O 1
ATOM 6566 N N . ALA A 1 822 ? -0.767 12.703 -21.427 1.00 84.81 822 ALA A N 1
ATOM 6567 C CA . ALA A 1 822 ? -1.813 13.403 -22.165 1.00 84.81 822 ALA A CA 1
ATOM 6568 C C . ALA A 1 822 ? -2.022 14.825 -21.620 1.00 84.81 822 ALA A C 1
ATOM 6570 O O . ALA A 1 822 ? -2.450 15.713 -22.363 1.00 84.81 822 ALA A O 1
ATOM 6571 N N . ASP A 1 823 ? -1.695 15.052 -20.345 1.00 83.06 823 ASP A N 1
ATOM 6572 C CA . ASP A 1 823 ? -1.748 16.363 -19.719 1.00 83.06 823 ASP A CA 1
ATOM 6573 C C . ASP A 1 823 ? -0.381 17.058 -19.775 1.00 83.06 823 ASP A C 1
ATOM 6575 O O . ASP A 1 823 ? 0.546 16.759 -19.024 1.00 83.06 823 ASP A O 1
ATOM 6579 N N . LYS A 1 824 ? -0.261 18.059 -20.651 1.00 81.75 824 LYS A N 1
ATOM 6580 C CA . LYS A 1 824 ? 0.973 18.846 -20.804 1.00 81.75 824 LYS A CA 1
ATOM 6581 C C . LYS A 1 824 ? 1.324 19.690 -19.573 1.00 81.75 824 LYS A C 1
ATOM 6583 O O . LYS A 1 824 ? 2.420 20.245 -19.523 1.00 81.75 824 LYS A O 1
ATOM 6588 N N . THR A 1 825 ? 0.416 19.823 -18.605 1.00 82.81 825 THR A N 1
ATOM 6589 C CA . THR A 1 825 ? 0.673 20.531 -17.345 1.00 82.81 825 THR A CA 1
ATOM 6590 C C . THR A 1 825 ? 1.443 19.682 -16.329 1.00 82.81 825 THR A C 1
ATOM 6592 O O . THR A 1 825 ? 1.996 20.236 -15.378 1.00 82.81 825 THR A O 1
ATOM 6595 N N . ASN A 1 826 ? 1.602 18.376 -16.582 1.00 83.88 826 ASN A N 1
ATOM 6596 C CA . ASN A 1 826 ? 2.399 17.443 -15.780 1.00 83.88 826 ASN A CA 1
ATOM 6597 C C . ASN A 1 826 ? 3.910 17.553 -16.050 1.00 83.88 826 ASN A C 1
ATOM 6599 O O . ASN A 1 826 ? 4.610 16.570 -16.298 1.00 83.88 826 ASN A O 1
ATOM 6603 N N . THR A 1 827 ? 4.431 18.779 -15.990 1.00 87.25 827 THR A N 1
ATOM 6604 C CA . THR A 1 827 ? 5.794 19.131 -16.413 1.00 87.25 827 THR A CA 1
ATOM 6605 C C . THR A 1 827 ? 6.883 18.336 -15.692 1.00 87.25 827 THR A C 1
ATOM 6607 O O . THR A 1 827 ? 7.829 17.901 -16.343 1.00 87.25 827 THR A O 1
ATOM 6610 N N . VAL A 1 828 ? 6.756 18.105 -14.381 1.00 93.94 828 VAL A N 1
ATOM 6611 C CA . VAL A 1 828 ? 7.753 17.357 -13.590 1.00 93.94 828 VAL A CA 1
ATOM 6612 C C . VAL A 1 828 ? 7.914 15.920 -14.085 1.00 93.94 828 VAL A C 1
ATOM 6614 O O . VAL A 1 828 ? 9.031 15.436 -14.240 1.00 93.94 828 VAL A O 1
ATOM 6617 N N . TRP A 1 829 ? 6.805 15.255 -14.394 1.00 95.00 829 TRP A N 1
ATOM 6618 C CA . TRP A 1 829 ? 6.797 13.864 -14.817 1.00 95.00 829 TRP A CA 1
ATOM 6619 C C . TRP A 1 829 ? 7.246 13.701 -16.266 1.00 95.00 829 TRP A C 1
ATOM 6621 O O . TRP A 1 829 ? 7.956 12.752 -16.580 1.00 95.00 829 TRP A O 1
ATOM 6631 N N . LEU A 1 830 ? 6.869 14.640 -17.142 1.00 93.81 830 LEU A N 1
ATOM 6632 C CA . LEU A 1 830 ? 7.347 14.672 -18.524 1.00 93.81 830 LEU A CA 1
ATOM 6633 C C . LEU A 1 830 ? 8.868 14.870 -18.577 1.00 93.81 830 LEU A C 1
ATOM 6635 O O . LEU A 1 830 ? 9.543 14.158 -19.314 1.00 93.81 830 LEU A O 1
ATOM 6639 N N . LYS A 1 831 ? 9.416 15.766 -17.743 1.00 95.19 831 LYS A N 1
ATOM 6640 C CA . LYS A 1 831 ? 10.869 15.958 -17.598 1.00 95.19 831 LYS A CA 1
ATOM 6641 C C . LYS A 1 831 ? 11.564 14.735 -16.995 1.00 95.19 831 LYS A C 1
ATOM 6643 O O . LYS A 1 831 ? 12.629 14.351 -17.467 1.00 95.19 831 LYS A O 1
ATOM 6648 N N . LEU A 1 832 ? 10.967 14.109 -15.974 1.00 96.81 832 LEU A N 1
ATOM 6649 C CA . LEU A 1 832 ? 11.482 12.863 -15.396 1.00 96.81 832 LEU A CA 1
ATOM 6650 C C . LEU A 1 832 ? 11.576 11.776 -16.473 1.00 96.81 832 LEU A C 1
ATOM 6652 O O . LEU A 1 832 ? 12.631 11.169 -16.626 1.00 96.81 832 LEU A O 1
ATOM 6656 N N . LYS A 1 833 ? 10.498 11.580 -17.244 1.00 95.00 833 LYS A N 1
ATOM 6657 C CA . LYS A 1 833 ? 10.460 10.640 -18.367 1.00 95.00 833 LYS A CA 1
ATOM 6658 C C . LYS A 1 833 ? 11.568 10.945 -19.373 1.00 95.00 833 LYS A C 1
ATOM 6660 O O . LYS A 1 833 ? 12.314 10.045 -19.721 1.00 95.00 833 LYS A O 1
ATOM 6665 N N . GLU A 1 834 ? 11.684 12.192 -19.821 1.00 95.19 834 GLU A N 1
ATOM 6666 C CA . GLU A 1 834 ? 12.677 12.602 -20.822 1.00 95.19 834 GLU A CA 1
ATOM 6667 C C . GLU A 1 834 ? 14.122 12.302 -20.386 1.00 95.19 834 GLU A C 1
ATOM 6669 O O . GLU A 1 834 ? 14.938 11.888 -21.204 1.00 95.19 834 GLU A O 1
ATOM 6674 N N . LEU A 1 835 ? 14.442 12.479 -19.101 1.00 97.19 835 LEU A N 1
ATOM 6675 C CA . LEU A 1 835 ? 15.805 12.316 -18.583 1.00 97.19 835 LEU A CA 1
ATOM 6676 C C . LEU A 1 835 ? 16.150 10.885 -18.143 1.00 97.19 835 LEU A C 1
ATOM 6678 O O . LEU A 1 835 ? 17.327 10.508 -18.171 1.00 97.19 835 LEU A O 1
ATOM 6682 N N . PHE A 1 836 ? 15.152 10.115 -17.707 1.00 97.62 836 PHE A N 1
ATOM 6683 C CA . PHE A 1 836 ? 15.328 8.806 -17.070 1.00 97.62 836 PHE A CA 1
ATOM 6684 C C . PHE A 1 836 ? 14.551 7.685 -17.776 1.00 97.62 836 PHE A C 1
ATOM 6686 O O . PHE A 1 836 ? 14.157 6.714 -17.134 1.00 97.62 836 PHE A O 1
ATOM 6693 N N . TRP A 1 837 ? 14.263 7.824 -19.077 1.00 96.50 837 TRP A N 1
ATOM 6694 C CA . TRP A 1 837 ? 13.452 6.845 -19.813 1.00 96.50 837 TRP A CA 1
ATOM 6695 C C . TRP A 1 837 ? 14.047 5.439 -19.768 1.00 96.50 837 TRP A C 1
ATOM 6697 O O . TRP A 1 837 ? 13.332 4.497 -19.438 1.00 96.50 837 TRP A O 1
ATOM 6707 N N . ASP A 1 838 ? 15.351 5.313 -20.013 1.00 96.62 838 ASP A N 1
ATOM 6708 C CA . ASP A 1 838 ? 16.040 4.021 -20.007 1.00 96.62 838 ASP A CA 1
ATOM 6709 C C . ASP A 1 838 ? 15.932 3.349 -18.629 1.00 96.62 838 ASP A C 1
ATOM 6711 O O . ASP A 1 838 ? 15.545 2.185 -18.534 1.00 96.62 838 ASP A O 1
ATOM 6715 N N . GLU A 1 839 ? 16.164 4.101 -17.547 1.00 97.50 839 GLU A N 1
ATOM 6716 C CA . GLU A 1 839 ? 16.035 3.601 -16.174 1.00 97.50 839 GLU A CA 1
ATOM 6717 C C . GLU A 1 839 ? 14.586 3.245 -15.808 1.00 97.50 839 GLU A C 1
ATOM 6719 O O . GLU A 1 839 ? 14.340 2.291 -15.066 1.00 97.50 839 GLU A O 1
ATOM 6724 N N . ILE A 1 840 ? 13.607 3.993 -16.325 1.00 97.75 840 ILE A N 1
ATOM 6725 C CA . ILE A 1 840 ? 12.183 3.686 -16.161 1.00 97.75 840 ILE A CA 1
ATOM 6726 C C . ILE A 1 840 ? 11.842 2.372 -16.873 1.00 97.75 840 ILE A C 1
ATOM 6728 O O . ILE A 1 840 ? 11.175 1.523 -16.278 1.00 97.75 840 ILE A O 1
ATOM 6732 N N . CYS A 1 841 ? 12.293 2.184 -18.114 1.00 96.81 841 CYS A N 1
ATOM 6733 C CA . CYS A 1 841 ? 12.041 0.976 -18.898 1.00 96.81 841 CYS A CA 1
ATOM 6734 C C . CYS A 1 841 ? 12.720 -0.254 -18.285 1.00 96.81 841 CYS A C 1
ATOM 6736 O O . CYS A 1 841 ? 12.079 -1.296 -18.131 1.00 96.81 841 CYS A O 1
ATOM 6738 N N . GLU A 1 842 ? 13.978 -0.129 -17.855 1.00 95.44 842 GLU A N 1
ATOM 6739 C CA . GLU A 1 842 ? 14.699 -1.190 -17.144 1.00 95.44 842 GLU A CA 1
ATOM 6740 C C . GLU A 1 842 ? 13.972 -1.567 -15.849 1.00 95.44 842 GLU A C 1
ATOM 6742 O O . GLU A 1 842 ? 13.703 -2.745 -15.585 1.00 95.44 842 GLU A O 1
ATOM 6747 N N . ARG A 1 843 ? 13.563 -0.562 -15.065 1.00 96.50 843 ARG A N 1
ATOM 6748 C CA . ARG A 1 843 ? 12.828 -0.790 -13.824 1.00 96.50 843 ARG A CA 1
ATOM 6749 C C . ARG A 1 843 ? 11.472 -1.441 -14.075 1.00 96.50 843 ARG A C 1
ATOM 6751 O O . ARG A 1 843 ? 11.114 -2.369 -13.351 1.00 96.50 843 ARG A O 1
ATOM 6758 N N . TYR A 1 844 ? 10.726 -0.996 -15.084 1.00 96.75 844 TYR A N 1
ATOM 6759 C CA . TYR A 1 844 ? 9.462 -1.621 -15.464 1.00 96.75 844 TYR A CA 1
ATOM 6760 C C . TYR A 1 844 ? 9.667 -3.082 -15.867 1.00 96.75 844 TYR A C 1
ATOM 6762 O O . TYR A 1 844 ? 8.944 -3.935 -15.365 1.00 96.75 844 TYR A O 1
ATOM 6770 N N . SER A 1 845 ? 10.675 -3.386 -16.688 1.00 94.06 845 SER A N 1
ATOM 6771 C CA . SER A 1 845 ? 11.010 -4.755 -17.099 1.00 94.06 845 SER A CA 1
ATOM 6772 C C . SER A 1 845 ? 11.287 -5.664 -15.893 1.00 94.06 845 SER A C 1
ATOM 6774 O O . SER A 1 845 ? 10.697 -6.741 -15.766 1.00 94.06 845 SER A O 1
ATOM 6776 N N . ALA A 1 846 ? 12.094 -5.194 -14.933 1.00 90.94 846 ALA A N 1
ATOM 6777 C CA . ALA A 1 846 ? 12.365 -5.926 -13.697 1.00 90.94 846 ALA A CA 1
ATOM 6778 C C . ALA A 1 846 ? 11.083 -6.198 -12.888 1.00 90.94 846 ALA A C 1
ATOM 6780 O O . ALA A 1 846 ? 10.847 -7.328 -12.450 1.00 90.94 846 ALA A O 1
ATOM 6781 N N . LEU A 1 847 ? 10.223 -5.184 -12.730 1.00 94.56 847 LEU A N 1
ATOM 6782 C CA . LEU A 1 847 ? 8.944 -5.327 -12.033 1.00 94.56 847 LEU A CA 1
ATOM 6783 C C . LEU A 1 847 ? 7.982 -6.249 -12.789 1.00 94.56 847 LEU A C 1
ATOM 6785 O O . LEU A 1 847 ? 7.325 -7.073 -12.163 1.00 94.56 847 LEU A O 1
ATOM 6789 N N . ARG A 1 848 ? 7.902 -6.153 -14.116 1.00 93.69 848 ARG A N 1
ATOM 6790 C CA . ARG A 1 848 ? 7.014 -6.946 -14.976 1.00 93.69 848 ARG A CA 1
ATOM 6791 C C . ARG A 1 848 ? 7.295 -8.446 -14.887 1.00 93.69 848 ARG A C 1
ATOM 6793 O O . ARG A 1 848 ? 6.352 -9.238 -14.937 1.00 93.69 848 ARG A O 1
ATOM 6800 N N . ASN A 1 849 ? 8.561 -8.821 -14.702 1.00 85.56 849 ASN A N 1
ATOM 6801 C CA . ASN A 1 849 ? 9.002 -10.212 -14.560 1.00 85.56 849 ASN A CA 1
ATOM 6802 C C . ASN A 1 849 ? 8.715 -10.818 -13.176 1.00 85.56 849 ASN A C 1
ATOM 6804 O O . ASN A 1 849 ? 8.727 -12.036 -13.035 1.00 85.56 849 ASN A O 1
ATOM 6808 N N . THR A 1 850 ? 8.452 -9.998 -12.152 1.00 82.62 850 THR A N 1
ATOM 6809 C CA . THR A 1 850 ? 8.456 -10.450 -10.746 1.00 82.62 850 THR A CA 1
ATOM 6810 C C . THR A 1 850 ? 7.238 -9.982 -9.943 1.00 82.62 850 THR A C 1
ATOM 6812 O O . THR A 1 850 ? 6.542 -10.800 -9.348 1.00 82.62 850 THR A O 1
ATOM 6815 N N . VAL A 1 851 ? 6.928 -8.684 -9.961 1.00 90.31 851 VAL A N 1
ATOM 6816 C CA . VAL A 1 851 ? 5.890 -8.037 -9.137 1.00 90.31 851 VAL A CA 1
ATOM 6817 C C . VAL A 1 851 ? 4.635 -7.720 -9.942 1.00 90.31 851 VAL A C 1
ATOM 6819 O O . VAL A 1 851 ? 3.537 -8.134 -9.571 1.00 90.31 851 VAL A O 1
ATOM 6822 N N . LEU A 1 852 ? 4.778 -7.000 -11.053 1.00 94.75 852 LEU A N 1
ATOM 6823 C CA . LEU A 1 852 ? 3.687 -6.557 -11.921 1.00 94.75 852 LEU A CA 1
ATOM 6824 C C . LEU A 1 852 ? 3.338 -7.638 -12.952 1.00 94.75 852 LEU A C 1
ATOM 6826 O O . LEU A 1 852 ? 3.403 -7.409 -14.153 1.00 94.75 852 LEU A O 1
ATOM 6830 N N . ASN A 1 853 ? 2.971 -8.830 -12.482 1.00 90.88 853 ASN A N 1
ATOM 6831 C CA . ASN A 1 853 ? 2.460 -9.911 -13.324 1.00 90.88 853 ASN A CA 1
ATOM 6832 C C . ASN A 1 853 ? 1.130 -10.451 -12.787 1.00 90.88 853 ASN A C 1
ATOM 6834 O O . ASN A 1 853 ? 0.824 -10.344 -11.597 1.00 90.88 853 ASN A O 1
ATOM 6838 N N . VAL A 1 854 ? 0.343 -11.051 -13.681 1.00 85.56 854 VAL A N 1
ATOM 6839 C CA . VAL A 1 854 ? -1.008 -11.550 -13.383 1.00 85.56 854 VAL A CA 1
ATOM 6840 C C . VAL A 1 854 ? -1.000 -12.632 -12.295 1.00 85.56 854 VAL A C 1
ATOM 6842 O O . VAL A 1 854 ? -1.903 -12.662 -11.461 1.00 85.56 854 VAL A O 1
ATOM 6845 N N . GLY A 1 855 ? 0.028 -13.486 -12.250 1.00 82.56 855 GLY A N 1
ATOM 6846 C CA . GLY A 1 855 ? 0.157 -14.535 -11.236 1.00 82.56 855 GLY A CA 1
ATOM 6847 C C . GLY A 1 855 ? 0.247 -13.961 -9.821 1.00 82.56 855 GLY A C 1
ATOM 6848 O O . GLY A 1 855 ? -0.588 -14.268 -8.971 1.00 82.56 855 GLY A O 1
ATOM 6849 N N . ASN A 1 856 ? 1.207 -13.066 -9.583 1.00 86.62 856 ASN A N 1
ATOM 6850 C CA . ASN A 1 856 ? 1.385 -12.400 -8.292 1.00 86.62 856 ASN A CA 1
ATOM 6851 C C . ASN A 1 856 ? 0.171 -11.531 -7.914 1.00 86.62 856 ASN A C 1
ATOM 6853 O O . ASN A 1 856 ? -0.290 -11.560 -6.773 1.00 86.62 856 ASN A O 1
ATOM 6857 N N . PHE A 1 857 ? -0.410 -10.817 -8.882 1.00 89.06 857 PHE A N 1
ATOM 6858 C CA . PHE A 1 857 ? -1.635 -10.042 -8.676 1.00 89.06 857 PHE A CA 1
ATOM 6859 C C . PHE A 1 857 ? -2.795 -10.912 -8.162 1.00 89.06 857 PHE A C 1
ATOM 6861 O O . PHE A 1 857 ? -3.439 -10.573 -7.165 1.00 89.06 857 PHE A O 1
ATOM 6868 N N . ASN A 1 858 ? -3.017 -12.072 -8.786 1.00 82.88 858 ASN A N 1
ATOM 6869 C CA . ASN A 1 858 ? -4.067 -13.011 -8.394 1.00 82.88 858 ASN A CA 1
ATOM 6870 C C . ASN A 1 858 ? -3.804 -13.665 -7.032 1.00 82.88 858 ASN A C 1
ATOM 6872 O O . ASN A 1 858 ? -4.755 -13.898 -6.281 1.00 82.88 858 ASN A O 1
ATOM 6876 N N . LEU A 1 859 ? -2.540 -13.920 -6.676 1.00 81.50 859 LEU A N 1
ATOM 6877 C CA . LEU A 1 859 ? -2.173 -14.390 -5.336 1.00 81.50 859 LEU A CA 1
ATOM 6878 C C . LEU A 1 859 ? -2.544 -13.357 -4.265 1.00 81.50 859 LEU A C 1
ATOM 6880 O O . LEU A 1 859 ? -3.152 -13.710 -3.255 1.00 81.50 859 LEU A O 1
ATOM 6884 N N . ILE A 1 860 ? -2.245 -12.076 -4.503 1.00 87.31 860 ILE A N 1
ATOM 6885 C CA . ILE A 1 860 ? -2.589 -10.989 -3.578 1.00 87.31 860 ILE A CA 1
ATOM 6886 C C . ILE A 1 860 ? -4.108 -10.833 -3.442 1.00 87.31 860 ILE A C 1
ATOM 6888 O O . ILE A 1 860 ? -4.598 -10.690 -2.319 1.00 87.31 860 ILE A O 1
ATOM 6892 N N . ILE A 1 861 ? -4.850 -10.880 -4.556 1.00 85.31 861 ILE A N 1
ATOM 6893 C CA . ILE A 1 861 ? -6.321 -10.864 -4.536 1.00 85.31 861 ILE A CA 1
ATOM 6894 C C . ILE A 1 861 ? -6.855 -12.020 -3.701 1.00 85.31 861 ILE A C 1
ATOM 6896 O O . ILE A 1 861 ? -7.685 -11.795 -2.824 1.00 85.31 861 ILE A O 1
ATOM 6900 N N . SER A 1 862 ? -6.377 -13.237 -3.961 1.00 80.81 862 SER A N 1
ATOM 6901 C CA . SER A 1 862 ? -6.874 -14.444 -3.303 1.00 80.81 862 SER A CA 1
ATOM 6902 C C . SER A 1 862 ? -6.624 -14.398 -1.798 1.00 80.81 862 SER A C 1
ATOM 6904 O O . SER A 1 862 ? -7.545 -14.656 -1.026 1.00 80.81 862 SER A O 1
ATOM 6906 N N . ASP A 1 863 ? -5.427 -13.984 -1.370 1.00 81.88 863 ASP A N 1
ATOM 6907 C CA . ASP A 1 863 ? -5.116 -13.798 0.050 1.00 81.88 863 ASP A CA 1
ATOM 6908 C C . ASP A 1 863 ? -6.051 -12.763 0.695 1.00 81.88 863 ASP A C 1
ATOM 6910 O O . ASP A 1 863 ? -6.739 -13.069 1.668 1.00 81.88 863 ASP A O 1
ATOM 6914 N N . LEU A 1 864 ? -6.147 -11.557 0.126 1.00 87.94 864 LEU A N 1
ATOM 6915 C CA . LEU A 1 864 ? -6.989 -10.489 0.672 1.00 87.94 864 LEU A CA 1
ATOM 6916 C C . LEU A 1 864 ? -8.473 -10.863 0.718 1.00 87.94 864 LEU A C 1
ATOM 6918 O O . LEU A 1 864 ? -9.144 -10.575 1.707 1.00 87.94 864 LEU A O 1
ATOM 6922 N N . GLN A 1 865 ? -8.981 -11.499 -0.335 1.00 84.56 865 GLN A N 1
ATOM 6923 C CA . GLN A 1 865 ? -10.373 -11.918 -0.422 1.00 84.56 865 GLN A CA 1
ATOM 6924 C C . GLN A 1 865 ? -10.678 -13.037 0.578 1.00 84.56 865 GLN A C 1
ATOM 6926 O O . GLN A 1 865 ? -11.709 -12.980 1.243 1.00 84.56 865 GLN A O 1
ATOM 6931 N N . SER A 1 866 ? -9.776 -14.016 0.728 1.00 82.25 866 SER A N 1
ATOM 6932 C CA . SER A 1 866 ? -9.938 -15.134 1.672 1.00 82.25 866 SER A CA 1
ATOM 6933 C C . SER A 1 866 ? -9.996 -14.689 3.135 1.00 82.25 866 SER A C 1
ATOM 6935 O O . SER A 1 866 ? -10.560 -15.381 3.979 1.00 82.25 866 SER A O 1
ATOM 6937 N N . ASN A 1 867 ? -9.446 -13.510 3.425 1.00 85.75 867 ASN A N 1
ATOM 6938 C CA . ASN A 1 867 ? -9.444 -12.914 4.749 1.00 85.75 867 ASN A CA 1
ATOM 6939 C C . ASN A 1 867 ? -10.763 -12.204 5.100 1.00 85.75 867 ASN A C 1
ATOM 6941 O O . ASN A 1 867 ? -10.932 -11.796 6.243 1.00 85.75 867 ASN A O 1
ATOM 6945 N N . ILE A 1 868 ? -11.693 -12.017 4.159 1.00 87.12 868 ILE A N 1
ATOM 6946 C CA . ILE A 1 868 ? -12.986 -11.375 4.426 1.00 87.12 868 ILE A CA 1
ATOM 6947 C C . ILE A 1 868 ? -14.057 -12.456 4.571 1.00 87.12 868 ILE A C 1
ATOM 6949 O O . ILE A 1 868 ? -14.314 -13.209 3.633 1.00 87.12 868 ILE A O 1
ATOM 6953 N N . ASP A 1 869 ? -14.736 -12.489 5.720 1.00 86.88 869 ASP A N 1
ATOM 6954 C CA . ASP A 1 869 ? -15.875 -13.386 5.908 1.00 86.88 869 ASP A CA 1
ATOM 6955 C C . ASP A 1 869 ? -16.982 -13.086 4.882 1.00 86.88 869 ASP A C 1
ATOM 6957 O O . ASP A 1 869 ? -17.489 -11.963 4.770 1.00 86.88 869 ASP A O 1
ATOM 6961 N N . TYR A 1 870 ? -17.365 -14.109 4.116 1.00 85.50 870 TYR A N 1
ATOM 6962 C CA . TYR A 1 870 ? -18.340 -13.958 3.039 1.00 85.50 870 TYR A CA 1
ATOM 6963 C C . TYR A 1 870 ? -19.731 -13.565 3.555 1.00 85.50 870 TYR A C 1
ATOM 6965 O O . TYR A 1 870 ? -20.451 -12.817 2.888 1.00 85.50 870 TYR A O 1
ATOM 6973 N N . SER A 1 871 ? -20.124 -14.037 4.743 1.00 87.38 871 SER A N 1
ATOM 6974 C CA . SER A 1 871 ? -21.424 -13.705 5.327 1.00 87.38 871 SER A CA 1
ATOM 6975 C C . SER A 1 871 ? -21.494 -12.226 5.710 1.00 87.38 871 SER A C 1
ATOM 6977 O O . SER A 1 871 ? -22.502 -11.570 5.439 1.00 87.38 871 SER A O 1
ATOM 6979 N N . ASP A 1 872 ? -20.409 -11.670 6.245 1.00 91.81 872 ASP A N 1
ATOM 6980 C CA . ASP A 1 872 ? -20.310 -10.252 6.584 1.00 91.81 872 ASP A CA 1
ATOM 6981 C C . ASP A 1 872 ? -20.173 -9.369 5.342 1.00 91.81 872 ASP A C 1
ATOM 6983 O O . ASP A 1 872 ? -20.796 -8.305 5.268 1.00 91.81 872 ASP A O 1
ATOM 6987 N N . PHE A 1 873 ? -19.445 -9.822 4.318 1.00 88.88 873 PHE A N 1
ATOM 6988 C CA . PHE A 1 873 ? -19.429 -9.149 3.020 1.00 88.88 873 PHE A CA 1
ATOM 6989 C C . PHE A 1 873 ? -20.839 -9.063 2.422 1.00 88.88 873 PHE A C 1
ATOM 6991 O O . PHE A 1 873 ? -21.276 -7.980 2.025 1.00 88.88 873 PHE A O 1
ATOM 6998 N N . LYS A 1 874 ? -21.590 -10.173 2.434 1.00 87.00 874 LYS A N 1
ATOM 6999 C CA . LYS A 1 874 ? -22.976 -10.223 1.952 1.00 87.00 874 LYS A CA 1
ATOM 7000 C C . LYS A 1 874 ? -23.897 -9.295 2.745 1.00 87.00 874 LYS A C 1
ATOM 7002 O O . LYS A 1 874 ? -24.623 -8.525 2.130 1.00 87.00 874 LYS A O 1
ATOM 7007 N N . LYS A 1 875 ? -23.821 -9.284 4.084 1.00 87.94 875 LYS A N 1
ATOM 7008 C CA . LYS A 1 875 ? -24.556 -8.303 4.912 1.00 87.94 875 LYS A CA 1
ATOM 7009 C C . LYS A 1 875 ? -24.211 -6.866 4.512 1.00 87.94 875 LYS A C 1
ATOM 7011 O O . LYS A 1 875 ? -25.082 -5.999 4.500 1.00 87.94 875 LYS A O 1
ATOM 7016 N N . GLY A 1 876 ? -22.944 -6.612 4.180 1.00 86.50 876 GLY A N 1
ATOM 7017 C CA . GLY A 1 876 ? -22.470 -5.335 3.652 1.00 86.50 876 GLY A CA 1
ATOM 7018 C C . GLY A 1 876 ? -23.170 -4.953 2.353 1.00 86.50 876 GLY A C 1
ATOM 7019 O O . GLY A 1 876 ? -23.708 -3.852 2.259 1.00 86.50 876 GLY A O 1
ATOM 7020 N N . VAL A 1 877 ? -23.207 -5.873 1.391 1.00 85.69 877 VAL A N 1
ATOM 7021 C CA . VAL A 1 877 ? -23.905 -5.703 0.110 1.00 85.69 877 VAL A CA 1
ATOM 7022 C C . VAL A 1 877 ? -25.406 -5.483 0.313 1.00 85.69 877 VAL A C 1
ATOM 7024 O O . VAL A 1 877 ? -25.953 -4.531 -0.238 1.00 85.69 877 VAL A O 1
ATOM 7027 N N . ASP A 1 878 ? -26.061 -6.292 1.145 1.00 84.06 878 ASP A N 1
ATOM 7028 C CA . ASP A 1 878 ? -27.501 -6.192 1.412 1.00 84.06 878 ASP A CA 1
ATOM 7029 C C . ASP A 1 878 ? -27.864 -4.847 2.066 1.00 84.06 878 ASP A C 1
ATOM 7031 O O . ASP A 1 878 ? -28.890 -4.241 1.750 1.00 84.06 878 ASP A O 1
ATOM 7035 N N . LYS A 1 879 ? -27.005 -4.348 2.964 1.00 84.69 879 LYS A N 1
ATOM 7036 C CA . LYS A 1 879 ? -27.225 -3.090 3.687 1.00 84.69 879 LYS A CA 1
ATOM 7037 C C . LYS A 1 879 ? -26.904 -1.853 2.849 1.00 84.69 879 LYS A C 1
ATOM 7039 O O . LYS A 1 879 ? -27.649 -0.872 2.877 1.00 84.69 879 LYS A O 1
ATOM 7044 N N . TRP A 1 880 ? -25.770 -1.861 2.152 1.00 83.75 880 TRP A N 1
ATOM 7045 C CA . TRP A 1 880 ? -25.217 -0.669 1.503 1.00 83.75 880 TRP A CA 1
ATOM 7046 C C . TRP A 1 880 ? -25.472 -0.615 -0.006 1.00 83.75 880 TRP A C 1
ATOM 7048 O O . TRP A 1 880 ? -25.445 0.477 -0.581 1.00 83.75 880 TRP A O 1
ATOM 7058 N N . GLY A 1 881 ? -25.813 -1.750 -0.616 1.00 81.44 881 GLY A N 1
ATOM 7059 C CA . GLY A 1 881 ? -25.996 -1.920 -2.053 1.00 81.44 881 GLY A CA 1
ATOM 7060 C C . GLY A 1 881 ? -24.680 -2.114 -2.808 1.00 81.44 881 GLY A C 1
ATOM 7061 O O . GLY A 1 881 ? -23.592 -1.917 -2.269 1.00 81.44 881 GLY A O 1
ATOM 7062 N N . VAL A 1 882 ? -24.808 -2.476 -4.085 1.00 83.94 882 VAL A N 1
ATOM 7063 C CA . VAL A 1 882 ? -23.714 -2.513 -5.067 1.00 83.94 882 VAL A CA 1
ATOM 7064 C C . VAL A 1 882 ? -23.851 -1.293 -5.971 1.00 83.94 882 VAL A C 1
ATOM 7066 O O . VAL A 1 882 ? -24.965 -0.959 -6.382 1.00 83.94 882 VAL A O 1
ATOM 7069 N N . ARG A 1 883 ? -22.747 -0.608 -6.266 1.00 84.81 883 ARG A N 1
ATOM 7070 C CA . ARG A 1 883 ? -22.747 0.627 -7.069 1.00 84.81 883 ARG A CA 1
ATOM 7071 C C . ARG A 1 883 ? -22.335 0.347 -8.507 1.00 84.81 883 ARG A C 1
ATOM 7073 O O . ARG A 1 883 ? -22.930 0.918 -9.415 1.00 84.81 883 ARG A O 1
ATOM 7080 N N . ASP A 1 884 ? -21.391 -0.564 -8.702 1.00 83.06 884 ASP A N 1
ATOM 7081 C CA . ASP A 1 884 ? -21.004 -1.127 -9.987 1.00 83.06 884 ASP A CA 1
ATOM 7082 C C . ASP A 1 884 ? -20.942 -2.658 -9.891 1.00 83.06 884 ASP A C 1
ATOM 7084 O O . ASP A 1 884 ? -19.975 -3.244 -9.409 1.00 83.06 884 ASP A O 1
ATOM 7088 N N . ALA A 1 885 ? -21.993 -3.320 -10.378 1.00 80.56 885 ALA A N 1
ATOM 7089 C CA . ALA A 1 885 ? -22.083 -4.779 -10.363 1.00 80.56 885 ALA A CA 1
ATOM 7090 C C . ALA A 1 885 ? -21.080 -5.471 -11.302 1.00 80.56 885 ALA A C 1
ATOM 7092 O O . ALA A 1 885 ? -20.905 -6.685 -11.204 1.00 80.56 885 ALA A O 1
ATOM 7093 N N . GLN A 1 886 ? -20.431 -4.733 -12.210 1.00 82.62 886 GLN A N 1
ATOM 7094 C CA . GLN A 1 886 ? -19.389 -5.276 -13.084 1.00 82.62 886 GLN A CA 1
ATOM 7095 C C . GLN A 1 886 ? -18.028 -5.331 -12.382 1.00 82.62 886 GLN A C 1
ATOM 7097 O O . GLN A 1 886 ? -17.173 -6.138 -12.755 1.00 82.62 886 GLN A O 1
ATOM 7102 N N . LEU A 1 887 ? -17.827 -4.504 -11.352 1.00 82.62 887 LEU A N 1
ATOM 7103 C CA . LEU A 1 887 ? -16.579 -4.413 -10.608 1.00 82.62 887 LEU A CA 1
ATOM 7104 C C . LEU A 1 887 ? -16.439 -5.596 -9.635 1.00 82.62 887 LEU A C 1
ATOM 7106 O O . LEU A 1 887 ? -16.792 -5.527 -8.460 1.00 82.62 887 LEU A O 1
ATOM 7110 N N . THR A 1 888 ? -15.902 -6.699 -10.150 1.00 85.44 888 THR A N 1
ATOM 7111 C CA . THR A 1 888 ? -15.592 -7.932 -9.410 1.00 85.44 888 THR A CA 1
ATOM 7112 C C . THR A 1 888 ? -14.080 -8.135 -9.289 1.00 85.44 888 THR A C 1
ATOM 7114 O O . THR A 1 888 ? -13.305 -7.494 -9.999 1.00 85.44 888 THR A O 1
ATOM 7117 N N . THR A 1 889 ? -13.631 -9.053 -8.426 1.00 86.94 889 THR A N 1
ATOM 7118 C CA . THR A 1 889 ? -12.202 -9.416 -8.345 1.00 86.94 889 THR A CA 1
ATOM 7119 C C . THR A 1 889 ? -11.680 -10.000 -9.660 1.00 86.94 889 THR A C 1
ATOM 7121 O O . THR A 1 889 ? -10.577 -9.655 -10.073 1.00 86.94 889 THR A O 1
ATOM 7124 N N . GLY A 1 890 ? -12.499 -10.788 -10.368 1.00 85.69 890 GLY A N 1
ATOM 7125 C CA . GLY A 1 890 ? -12.194 -11.252 -11.726 1.00 85.69 890 GLY A CA 1
ATOM 7126 C C . GLY A 1 890 ? -12.039 -10.092 -12.709 1.00 85.69 890 GLY A C 1
ATOM 7127 O O . GLY A 1 890 ? -11.021 -9.995 -13.385 1.00 85.69 890 GLY A O 1
ATOM 7128 N N . LYS A 1 891 ? -12.973 -9.129 -12.704 1.00 88.25 891 LYS A N 1
ATOM 7129 C CA . LYS A 1 891 ? -12.860 -7.950 -13.576 1.00 88.25 891 LYS A CA 1
ATOM 7130 C C . LYS A 1 891 ? -11.632 -7.094 -13.252 1.00 88.25 891 LYS A C 1
ATOM 7132 O O . LYS A 1 891 ? -11.049 -6.521 -14.170 1.00 88.25 891 LYS A O 1
ATOM 7137 N N . LEU A 1 892 ? -11.220 -6.998 -11.984 1.00 90.69 892 LEU A N 1
ATOM 7138 C CA . LEU A 1 892 ? -9.961 -6.341 -11.612 1.00 90.69 892 LEU A CA 1
ATOM 7139 C C . LEU A 1 892 ? -8.746 -7.061 -12.206 1.00 90.69 892 LEU A C 1
ATOM 7141 O O . LEU A 1 892 ? -7.868 -6.386 -12.735 1.00 90.69 892 LEU A O 1
ATOM 7145 N N . ALA A 1 893 ? -8.707 -8.395 -12.148 1.00 90.44 893 ALA A N 1
ATOM 7146 C CA . ALA A 1 893 ? -7.637 -9.192 -12.747 1.00 90.44 893 ALA A CA 1
ATOM 7147 C C . ALA A 1 893 ? -7.584 -9.030 -14.273 1.00 90.44 893 ALA A C 1
ATOM 7149 O O . ALA A 1 893 ? -6.512 -8.760 -14.814 1.00 90.44 893 ALA A O 1
ATOM 7150 N N . ASP A 1 894 ? -8.735 -9.087 -14.948 1.00 91.31 894 ASP A N 1
ATOM 7151 C CA . ASP A 1 894 ? -8.828 -8.862 -16.395 1.00 91.31 894 ASP A CA 1
ATOM 7152 C C . ASP A 1 894 ? -8.339 -7.455 -16.763 1.00 91.31 894 ASP A C 1
ATOM 7154 O O . ASP A 1 894 ? -7.494 -7.287 -17.637 1.00 91.31 894 ASP A O 1
ATOM 7158 N N . THR A 1 895 ? -8.813 -6.437 -16.035 1.00 92.44 895 THR A N 1
ATOM 7159 C CA . THR A 1 895 ? -8.414 -5.037 -16.259 1.00 92.44 895 THR A CA 1
ATOM 7160 C C . THR A 1 895 ? -6.917 -4.846 -16.018 1.00 92.44 895 THR A C 1
ATOM 7162 O O . THR A 1 895 ? -6.264 -4.110 -16.751 1.00 92.44 895 THR A O 1
ATOM 7165 N N . PHE A 1 896 ? -6.348 -5.504 -15.005 1.00 94.94 896 PHE A N 1
ATOM 7166 C CA . PHE A 1 896 ? -4.910 -5.473 -14.762 1.00 94.94 896 PHE A CA 1
ATOM 7167 C C . PHE A 1 896 ? -4.128 -6.112 -15.915 1.00 94.94 896 PHE A C 1
ATOM 7169 O O . PHE A 1 896 ? -3.150 -5.524 -16.365 1.00 94.94 896 PHE A O 1
ATOM 7176 N N . SER A 1 897 ? -4.581 -7.257 -16.436 1.00 94.06 897 SER A N 1
ATOM 7177 C CA . SER A 1 897 ? -3.965 -7.907 -17.601 1.00 94.06 897 SER A CA 1
ATOM 7178 C C . SER A 1 897 ? -3.999 -7.009 -18.841 1.00 94.06 897 SER A C 1
ATOM 7180 O O . SER A 1 897 ? -2.963 -6.793 -19.459 1.00 94.06 897 SER A O 1
ATOM 7182 N N . GLU A 1 898 ? -5.154 -6.415 -19.158 1.00 93.69 898 GLU A N 1
ATOM 7183 C CA . GLU A 1 898 ? -5.307 -5.480 -20.286 1.00 93.69 898 GLU A CA 1
ATOM 7184 C C . GLU A 1 898 ? -4.380 -4.256 -20.153 1.00 93.69 898 GLU A C 1
ATOM 7186 O O . GLU A 1 898 ? -3.800 -3.769 -21.133 1.00 93.69 898 GLU A O 1
ATOM 7191 N N . LEU A 1 899 ? -4.226 -3.743 -18.927 1.00 93.06 899 LEU A N 1
ATOM 7192 C CA . LEU A 1 899 ? -3.302 -2.650 -18.638 1.00 93.06 899 LEU A CA 1
ATOM 7193 C C . LEU A 1 899 ? -1.853 -3.094 -18.857 1.00 93.06 899 LEU A C 1
ATOM 7195 O O . LEU A 1 899 ? -1.113 -2.366 -19.515 1.00 93.06 899 LEU A O 1
ATOM 7199 N N . LEU A 1 900 ? -1.454 -4.273 -18.372 1.00 94.12 900 LEU A N 1
ATOM 7200 C CA . LEU A 1 900 ? -0.110 -4.804 -18.608 1.00 94.12 900 LEU A CA 1
ATOM 7201 C C . LEU A 1 900 ? 0.184 -4.974 -20.099 1.00 94.12 900 LEU A C 1
ATOM 7203 O O . LEU A 1 900 ? 1.229 -4.506 -20.528 1.00 94.12 900 LEU A O 1
ATOM 7207 N N . ASP A 1 901 ? -0.736 -5.516 -20.899 1.00 93.25 901 ASP A N 1
ATOM 7208 C CA . ASP A 1 901 ? -0.540 -5.651 -22.352 1.00 93.25 901 ASP A CA 1
ATOM 7209 C C . ASP A 1 901 ? -0.316 -4.288 -23.027 1.00 93.25 901 ASP A C 1
ATOM 7211 O O . ASP A 1 901 ? 0.553 -4.120 -23.886 1.00 93.25 901 ASP A O 1
ATOM 7215 N N . THR A 1 902 ? -1.074 -3.275 -22.595 1.00 90.75 902 THR A N 1
ATOM 7216 C CA . THR A 1 902 ? -0.908 -1.896 -23.070 1.00 90.75 902 THR A CA 1
ATOM 7217 C C . THR A 1 902 ? 0.461 -1.333 -22.681 1.00 90.75 902 THR A C 1
ATOM 7219 O O . THR A 1 902 ? 1.107 -0.655 -23.482 1.00 90.75 902 THR A O 1
ATOM 7222 N N . PHE A 1 903 ? 0.911 -1.591 -21.452 1.00 90.44 903 PHE A N 1
ATOM 7223 C CA . PHE A 1 903 ? 2.167 -1.055 -20.936 1.00 90.44 903 PHE A CA 1
ATOM 7224 C C . PHE A 1 903 ? 3.402 -1.817 -21.421 1.00 90.44 903 PHE A C 1
ATOM 7226 O O . PHE A 1 903 ? 4.433 -1.189 -21.645 1.00 90.44 903 PHE A O 1
ATOM 7233 N N . ASP A 1 904 ? 3.280 -3.110 -21.708 1.00 92.94 904 ASP A N 1
ATOM 7234 C CA . ASP A 1 904 ? 4.319 -3.908 -22.353 1.00 92.94 904 ASP A CA 1
ATOM 7235 C C . ASP A 1 904 ? 4.664 -3.325 -23.731 1.00 92.94 904 ASP A C 1
ATOM 7237 O O . ASP A 1 904 ? 5.832 -3.276 -24.104 1.00 92.94 904 ASP A O 1
ATOM 7241 N N . LEU A 1 905 ? 3.675 -2.824 -24.479 1.00 91.00 905 LEU A N 1
ATOM 7242 C CA . LEU A 1 905 ? 3.916 -2.100 -25.734 1.00 91.00 905 LEU A CA 1
ATOM 7243 C C . LEU A 1 905 ? 4.502 -0.702 -25.504 1.00 91.00 905 LEU A C 1
ATOM 7245 O O . LEU A 1 905 ? 5.330 -0.243 -26.288 1.00 91.00 905 LEU A O 1
ATOM 7249 N N . TYR A 1 906 ? 4.063 -0.012 -24.454 1.00 86.75 906 TYR A N 1
ATOM 7250 C CA . TYR A 1 906 ? 4.502 1.350 -24.154 1.00 86.75 906 TYR A CA 1
ATOM 7251 C C . TYR A 1 906 ? 5.965 1.422 -23.682 1.00 86.75 906 TYR A C 1
ATOM 7253 O O . TYR A 1 906 ? 6.657 2.350 -24.077 1.00 86.75 906 TYR A O 1
ATOM 7261 N N . PHE A 1 907 ? 6.441 0.456 -22.887 1.00 86.44 907 PHE A N 1
ATOM 7262 C CA . PHE A 1 907 ? 7.812 0.428 -22.346 1.00 86.44 907 PHE A CA 1
ATOM 7263 C C . PHE A 1 907 ? 8.812 -0.398 -23.181 1.00 86.44 907 PHE A C 1
ATOM 7265 O O . PHE A 1 907 ? 9.996 -0.422 -22.858 1.00 86.44 907 PHE A O 1
ATOM 7272 N N . LYS A 1 908 ? 8.361 -1.102 -24.233 1.00 77.88 908 LYS A N 1
ATOM 7273 C CA . LYS A 1 908 ? 9.248 -1.771 -25.213 1.00 77.88 908 LYS A CA 1
ATOM 7274 C C . LYS A 1 908 ? 9.742 -0.846 -26.330 1.00 77.88 908 LYS A C 1
ATOM 7276 O O . LYS A 1 908 ? 10.685 -1.216 -27.026 1.00 77.88 908 LYS A O 1
ATOM 7281 N N . ASN A 1 909 ? 9.071 0.288 -26.525 1.00 52.34 909 ASN A N 1
ATOM 7282 C CA . ASN A 1 909 ? 9.447 1.344 -27.469 1.00 52.34 909 ASN A CA 1
ATOM 7283 C C . ASN A 1 909 ? 10.187 2.465 -26.737 1.00 52.34 909 ASN A C 1
ATOM 7285 O O . ASN A 1 909 ? 10.901 3.217 -27.433 1.00 52.34 909 ASN A O 1
#